Protein AF-A0AAW1BUT1-F1 (afdb_monomer_lite)

Foldseek 3Di:
DDDDDDDDDDDDDDDDDDDDDDDDDDDDDDDDDDDDDDDDDDDDDDDDDDDDDDDDDDDDDDDDDDDDDDDDDDDDDDDDDDDDDDDDDDDDDDDDDDDDDDDDDDDDDDDDDDDDDDDDDDDDDDDDDDDDDPDPPDQQFADDDAAAAWGWDWDPHGHALIKIATDHPQQWAKPPFRIWGQHSNNYTDWHADLVRHTDPHIYIDGQWAAAADDAPQWDKDDGDRTHGAQDKIAIDGDPQWDKDWDRIWGQHSLRYTDTGQIHTFNPPELATDDHAARQKDWDWDGRHAFGKIAIDGHRQWDKFFDRMWGQHPNRYIDWARIYTHHLRHADFLVRCLVFVLVLVLLQFADPDPDDQDPVNDPPPPPAFPRQHADPQFEEEEEEEQELASLCDQVNSVLSLLLVLLLLLVSLQGLHQYFYWYWYDFLAIDTLGASPDPLRRPSVSSNVSCVPPPGSCVCPNRNAHALLNSLLVVLVSLVVCCVVVVVRLLRYAYEYEYEDLLDHPDDDQSLVSLVSVCVSNVCVPVRVSRYFYAYEAESSGSHDSNSRSSRGGTGYNHDRYGYHPHSVSSSVSSLVNHAQFSHFQQAQFARPDPPDDLLSRVQQKKWKDQPVCRLLIAIWGAAFQFKTKFFQVSCVVPPDQQRIWIDGLNHDTWGFPDKDADPPDDLCPCVVVVQNGARPRRMMMTTTPDGDTDGSRHHGAAEQQFPSVCSSQPHDPPPDASVNSCCVQPVDQWAWKWWAAPVSDIWIWTFHDDPRQVVQQVLVCADSNVPPPDSCVRDPPQKTKTWDPPPTGDDHASNNHTTFIWHDDSSGIYGQWGFHDKRDHQQVVVDADPVRHGGRHDDDPPRIMMTITGGSLVCVVVCCVVCVVGTHGHHHD

Structure (mmCIF, N/CA/C/O backbone):
data_AF-A0AAW1BUT1-F1
#
_entry.id   AF-A0AAW1BUT1-F1
#
loop_
_atom_site.group_PDB
_atom_site.id
_atom_site.type_symbol
_atom_site.label_atom_id
_atom_site.label_alt_id
_atom_site.label_comp_id
_atom_site.label_asym_id
_atom_site.label_entity_id
_atom_site.label_seq_id
_atom_site.pdbx_PDB_ins_code
_atom_site.Cartn_x
_atom_site.Cartn_y
_atom_site.Cartn_z
_atom_site.occupancy
_atom_site.B_iso_or_equiv
_atom_site.auth_seq_id
_atom_site.auth_comp_id
_atom_site.auth_asym_id
_atom_site.auth_atom_id
_atom_site.pdbx_PDB_model_num
ATOM 1 N N . MET A 1 1 ? 57.066 -12.755 12.290 1.00 29.38 1 MET A N 1
ATOM 2 C CA . MET A 1 1 ? 58.229 -13.680 12.224 1.00 29.38 1 MET A CA 1
ATOM 3 C C . MET A 1 1 ? 58.062 -14.576 10.998 1.00 29.38 1 MET A C 1
ATOM 5 O O . MET A 1 1 ? 56.913 -14.754 10.643 1.00 29.38 1 MET A O 1
ATOM 9 N N . ALA A 1 2 ? 59.149 -15.117 10.413 1.00 27.73 2 ALA A N 1
ATOM 10 C CA . ALA A 1 2 ? 59.195 -16.141 9.333 1.00 27.73 2 ALA A CA 1
ATOM 11 C C . ALA A 1 2 ? 58.320 -15.884 8.066 1.00 27.73 2 ALA A C 1
ATOM 13 O O . ALA A 1 2 ? 57.106 -15.807 8.148 1.00 27.73 2 ALA A O 1
ATOM 14 N N . LYS A 1 3 ? 58.905 -15.601 6.887 1.00 29.58 3 LYS A N 1
ATOM 15 C CA . LYS A 1 3 ? 59.374 -16.567 5.848 1.00 29.58 3 LYS A CA 1
ATOM 16 C C . LYS A 1 3 ? 58.215 -17.377 5.210 1.00 29.58 3 LYS A C 1
ATOM 18 O O . LYS A 1 3 ? 57.349 -17.848 5.927 1.00 29.58 3 LYS A O 1
ATOM 23 N N . THR A 1 4 ? 58.127 -17.551 3.884 1.00 27.56 4 THR A N 1
ATOM 24 C CA . THR A 1 4 ? 59.207 -17.844 2.905 1.00 27.56 4 THR A CA 1
ATOM 25 C C . THR A 1 4 ? 58.947 -17.224 1.509 1.00 27.56 4 THR A C 1
ATOM 27 O O . THR A 1 4 ? 57.812 -16.896 1.186 1.00 27.56 4 THR A O 1
ATOM 30 N N . LEU A 1 5 ? 59.997 -17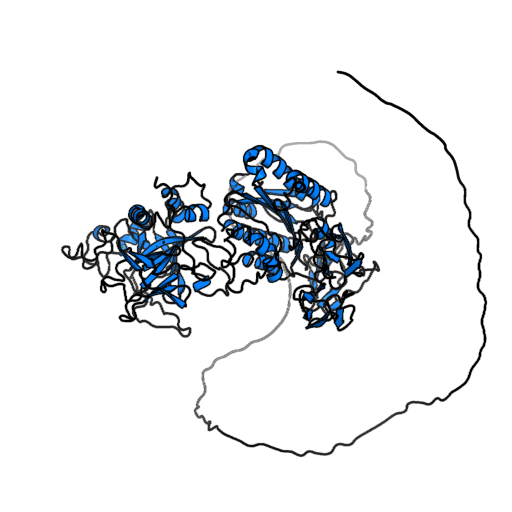.060 0.686 1.00 26.05 5 LEU A N 1
ATOM 31 C CA . LEU A 1 5 ? 59.950 -16.551 -0.700 1.00 26.05 5 LEU A CA 1
ATOM 32 C C . LEU A 1 5 ? 59.825 -17.681 -1.741 1.00 26.05 5 LEU A C 1
ATOM 34 O O . LEU A 1 5 ? 60.370 -18.759 -1.516 1.00 26.05 5 LEU A O 1
ATOM 38 N N . VAL A 1 6 ? 59.330 -17.354 -2.943 1.00 24.64 6 VAL A N 1
ATOM 39 C CA . VAL A 1 6 ? 59.923 -17.808 -4.224 1.00 24.64 6 VAL A CA 1
ATOM 40 C C . VAL A 1 6 ? 59.964 -16.617 -5.198 1.00 24.64 6 VAL A C 1
ATOM 42 O O . VAL A 1 6 ? 59.080 -15.764 -5.165 1.00 24.64 6 VAL A O 1
ATOM 45 N N . PHE A 1 7 ? 61.001 -16.542 -6.036 1.00 23.81 7 PHE A N 1
ATOM 46 C CA . PHE A 1 7 ? 61.250 -15.506 -7.049 1.00 23.81 7 PHE A CA 1
ATOM 47 C C . PHE A 1 7 ? 61.822 -16.175 -8.312 1.00 23.81 7 PHE A C 1
ATOM 49 O O . PHE A 1 7 ? 62.664 -17.054 -8.163 1.00 23.81 7 PHE A O 1
ATOM 56 N N . THR A 1 8 ? 61.423 -15.716 -9.502 1.00 25.06 8 THR A N 1
ATOM 57 C CA . THR A 1 8 ? 62.137 -15.802 -10.806 1.00 25.06 8 THR A CA 1
ATOM 58 C C . THR A 1 8 ? 61.322 -14.941 -11.786 1.00 25.06 8 THR A C 1
ATOM 60 O O . THR A 1 8 ? 60.117 -15.136 -11.894 1.00 25.06 8 THR A O 1
ATOM 63 N N . GLU A 1 9 ? 61.819 -13.806 -12.285 1.00 26.11 9 GLU A N 1
ATOM 64 C CA . GLU A 1 9 ? 62.756 -13.661 -13.421 1.00 26.11 9 GLU A CA 1
ATOM 65 C C . GLU A 1 9 ? 62.172 -14.095 -14.780 1.00 26.11 9 GLU A C 1
ATOM 67 O O . GLU A 1 9 ? 61.553 -15.145 -14.869 1.00 26.11 9 GLU A O 1
ATOM 72 N N . VAL A 1 10 ? 62.401 -13.443 -15.927 1.00 25.86 10 VAL A N 1
ATOM 73 C CA . VAL A 1 10 ? 62.781 -12.078 -16.373 1.00 25.86 10 VAL A CA 1
ATOM 74 C C . VAL A 1 10 ? 63.059 -12.238 -17.882 1.00 25.86 10 VAL A C 1
ATOM 76 O O . VAL A 1 10 ? 63.674 -13.217 -18.294 1.00 25.86 10 VAL A O 1
ATOM 79 N N . GLY A 1 11 ? 62.650 -11.286 -18.726 1.00 25.30 11 GLY A N 1
ATOM 80 C CA . GLY A 1 11 ? 62.975 -11.298 -20.160 1.00 25.30 11 GLY A CA 1
ATOM 81 C C . GLY A 1 11 ? 62.804 -9.916 -20.793 1.00 25.30 11 GLY A C 1
ATOM 82 O O . GLY A 1 11 ? 61.816 -9.237 -20.523 1.00 25.30 11 GLY A O 1
ATOM 83 N N . ARG A 1 12 ? 63.776 -9.462 -21.598 1.00 27.17 12 ARG A N 1
ATOM 84 C CA . ARG A 1 12 ? 63.804 -8.125 -22.232 1.00 27.17 12 ARG A CA 1
ATOM 85 C C . ARG A 1 12 ? 64.082 -8.217 -23.740 1.00 27.17 12 ARG A C 1
ATOM 87 O O . ARG A 1 12 ? 64.904 -9.024 -24.153 1.00 27.17 12 ARG A O 1
ATOM 94 N N . GLY A 1 13 ? 63.499 -7.298 -24.514 1.00 24.97 13 GLY A N 1
ATOM 95 C CA . GLY A 1 13 ? 63.786 -7.048 -25.941 1.00 24.97 13 GLY A CA 1
ATOM 96 C C . GLY A 1 13 ? 62.535 -6.489 -26.644 1.00 24.97 13 GLY A C 1
ATOM 97 O O . GLY A 1 13 ? 61.558 -7.219 -26.700 1.00 24.97 13 GLY A O 1
ATOM 98 N N . VAL A 1 14 ? 62.346 -5.226 -27.069 1.00 26.64 14 VAL A N 1
ATOM 99 C CA . VAL A 1 14 ? 63.172 -4.072 -27.526 1.00 26.64 14 VAL A CA 1
ATOM 100 C C . VAL A 1 14 ? 63.291 -3.966 -29.062 1.00 26.64 14 VAL A C 1
ATOM 102 O O . VAL A 1 14 ? 64.119 -4.652 -29.645 1.00 26.64 14 VAL A O 1
ATOM 105 N N . ARG A 1 15 ? 62.577 -2.967 -29.639 1.00 27.14 15 ARG A N 1
ATOM 106 C CA . ARG A 1 15 ? 62.674 -2.399 -31.020 1.00 27.14 15 ARG A CA 1
ATOM 107 C C . ARG A 1 15 ? 62.194 -3.317 -32.172 1.00 27.14 15 ARG A C 1
ATOM 109 O O . ARG A 1 15 ? 62.271 -4.527 -32.044 1.00 27.14 15 ARG A O 1
ATOM 116 N N . SER A 1 16 ? 61.682 -2.817 -33.310 1.00 24.80 16 SER A N 1
ATOM 117 C CA . SER A 1 16 ? 61.250 -1.455 -33.733 1.00 24.80 16 SER A CA 1
ATOM 118 C C . SER A 1 16 ? 60.316 -1.531 -34.973 1.00 24.80 16 SER A C 1
ATOM 120 O O . SER A 1 16 ? 59.962 -2.629 -35.382 1.00 24.80 16 SER A O 1
ATOM 122 N N . LEU A 1 17 ? 59.933 -0.365 -35.532 1.00 25.97 17 LEU A N 1
ATOM 123 C CA . LEU A 1 17 ? 59.297 -0.102 -36.849 1.00 25.97 17 LEU A CA 1
ATOM 124 C C . LEU A 1 17 ? 59.651 -1.131 -37.959 1.00 25.97 17 LEU A C 1
ATOM 126 O O . LEU A 1 17 ? 60.766 -1.644 -37.964 1.00 25.97 17 LEU A O 1
ATOM 130 N N . ASP A 1 18 ? 58.785 -1.442 -38.939 1.00 24.80 18 ASP A N 1
ATOM 131 C CA . ASP A 1 18 ? 58.237 -0.465 -39.909 1.00 24.80 18 ASP A CA 1
ATOM 132 C C . ASP A 1 18 ? 56.882 -0.860 -40.583 1.00 24.80 18 ASP A C 1
ATOM 134 O O . ASP A 1 18 ? 56.029 -1.468 -39.936 1.00 24.80 18 ASP A O 1
ATOM 138 N N . SER A 1 19 ? 56.633 -0.425 -41.829 1.00 24.72 19 SER A N 1
ATOM 139 C CA . SER A 1 19 ? 55.308 -0.203 -42.447 1.00 24.72 19 SER A CA 1
ATOM 140 C C . SER A 1 19 ? 55.087 -0.877 -43.836 1.00 24.72 19 SER A C 1
ATOM 142 O O . SER A 1 19 ? 55.833 -1.773 -44.213 1.00 24.72 19 SER A O 1
ATOM 144 N N . GLU A 1 20 ? 54.041 -0.448 -44.577 1.00 24.69 20 GLU A N 1
ATOM 145 C CA . GLU A 1 20 ? 53.657 -0.779 -45.984 1.00 24.69 20 GLU A CA 1
ATOM 146 C C . GLU A 1 20 ? 52.783 -2.029 -46.328 1.00 24.69 20 GLU A C 1
ATOM 148 O O . GLU A 1 20 ? 53.230 -3.158 -46.482 1.00 24.69 20 GLU A O 1
ATOM 153 N N . LEU A 1 21 ? 51.487 -1.753 -46.555 1.00 22.66 21 LEU A N 1
ATOM 154 C CA . LEU A 1 21 ? 50.678 -1.976 -47.783 1.00 22.66 21 LEU A CA 1
ATOM 155 C C . LEU A 1 21 ? 50.870 -3.183 -48.763 1.00 22.66 21 LEU A C 1
ATOM 157 O O . LEU A 1 21 ? 51.880 -3.295 -49.444 1.00 22.66 21 LEU A O 1
ATOM 161 N N . LYS A 1 22 ? 49.708 -3.794 -49.115 1.00 24.70 22 LYS A N 1
ATOM 162 C CA . LYS A 1 22 ? 49.324 -4.432 -50.422 1.00 24.70 22 LYS A CA 1
ATOM 163 C C . LYS A 1 22 ? 50.009 -5.792 -50.761 1.00 24.70 22 LYS A C 1
ATOM 165 O O . LYS A 1 22 ? 51.093 -6.076 -50.295 1.00 24.70 22 LYS A O 1
ATOM 170 N N . CYS A 1 23 ? 49.441 -6.715 -51.563 1.00 21.41 23 CYS A N 1
ATOM 171 C CA . CYS A 1 23 ? 48.492 -6.552 -52.678 1.00 21.41 23 CYS A CA 1
ATOM 172 C C . CYS A 1 23 ? 47.659 -7.820 -53.060 1.00 21.41 23 CYS A C 1
ATOM 174 O O . CYS A 1 23 ? 47.920 -8.929 -52.615 1.00 21.41 23 CYS A O 1
ATOM 176 N N . PHE A 1 24 ? 46.686 -7.609 -53.959 1.00 23.20 24 PHE A N 1
ATOM 177 C CA . PHE A 1 24 ? 45.774 -8.528 -54.678 1.00 23.20 24 PHE A CA 1
ATOM 178 C C . PHE A 1 24 ? 46.268 -9.925 -55.135 1.00 23.20 24 PHE A C 1
ATOM 180 O O . PHE A 1 24 ? 47.329 -10.023 -55.752 1.00 23.20 24 PHE A O 1
ATOM 187 N N . LYS A 1 25 ? 45.352 -10.922 -55.116 1.00 23.50 25 LYS A N 1
ATOM 188 C CA . LYS A 1 25 ? 44.709 -11.611 -56.289 1.00 23.50 25 LYS A CA 1
ATOM 189 C C . LYS A 1 25 ? 43.871 -12.837 -55.827 1.00 23.50 25 LYS A C 1
ATOM 191 O O . LYS A 1 25 ? 44.063 -13.282 -54.708 1.00 23.50 25 LYS A O 1
ATOM 196 N N . ALA A 1 26 ? 43.041 -13.533 -56.622 1.00 24.94 26 ALA A N 1
ATOM 197 C CA . ALA A 1 26 ? 42.005 -13.193 -57.626 1.00 24.94 26 ALA A CA 1
ATOM 198 C C . ALA A 1 26 ? 41.623 -14.478 -58.411 1.00 24.94 26 ALA A C 1
ATOM 200 O O . ALA A 1 26 ? 42.520 -15.097 -58.976 1.00 24.94 26 ALA A O 1
ATOM 201 N N . ALA A 1 27 ? 40.335 -14.844 -58.536 1.00 25.72 27 ALA A N 1
ATOM 202 C CA . ALA A 1 27 ? 39.872 -15.849 -59.514 1.00 25.72 27 ALA A CA 1
ATOM 203 C C . ALA A 1 27 ? 38.351 -15.795 -59.790 1.00 25.72 27 ALA A C 1
ATOM 205 O O . ALA A 1 27 ? 37.549 -15.605 -58.882 1.00 25.72 27 ALA A O 1
ATOM 206 N N . SER A 1 28 ? 37.968 -16.009 -61.052 1.00 29.16 28 SER A N 1
ATOM 207 C CA . SER A 1 28 ? 36.605 -16.261 -61.560 1.00 29.16 28 SER A CA 1
ATOM 208 C C . SER A 1 28 ? 36.732 -16.959 -62.923 1.00 29.16 28 SER A C 1
ATOM 210 O O . SER A 1 28 ? 37.746 -16.745 -63.599 1.00 29.16 28 SER A O 1
ATOM 212 N N . PRO A 1 29 ? 35.749 -17.770 -63.362 1.00 44.72 29 PRO A N 1
ATOM 213 C CA . PRO A 1 29 ? 35.510 -17.837 -64.808 1.00 44.72 29 PRO A CA 1
ATOM 214 C C . PRO A 1 29 ? 34.041 -18.032 -65.267 1.00 44.72 29 PRO A C 1
ATOM 216 O O . PRO A 1 29 ? 33.490 -19.105 -65.065 1.00 44.72 29 PRO A O 1
ATOM 219 N N . ARG A 1 30 ? 33.557 -17.085 -66.107 1.00 30.83 30 ARG A N 1
ATOM 220 C CA . ARG A 1 30 ? 32.646 -17.266 -67.289 1.00 30.83 30 ARG A CA 1
ATOM 221 C C . ARG A 1 30 ? 31.183 -17.702 -66.989 1.00 30.83 30 ARG A C 1
ATOM 223 O O . ARG A 1 30 ? 30.957 -18.494 -66.095 1.00 30.83 30 ARG A O 1
ATOM 230 N N . GLY A 1 31 ? 30.118 -17.288 -67.699 1.00 28.06 31 GLY A N 1
ATOM 231 C CA . GLY A 1 31 ? 29.842 -16.413 -68.872 1.00 28.06 31 GLY A CA 1
ATOM 232 C C . GLY A 1 31 ? 28.299 -16.404 -69.128 1.00 28.06 31 GLY A C 1
ATOM 233 O O . GLY A 1 31 ? 27.584 -16.884 -68.258 1.00 28.06 31 GLY A O 1
ATOM 234 N N . LYS A 1 32 ? 27.665 -15.961 -70.237 1.00 28.41 32 LYS A N 1
ATOM 235 C CA . LYS A 1 32 ? 28.020 -15.216 -71.475 1.00 28.41 32 LYS A CA 1
ATOM 236 C C . LYS A 1 32 ? 26.695 -14.814 -72.213 1.00 28.41 32 LYS A C 1
ATOM 238 O O . LYS A 1 32 ? 25.728 -15.552 -72.083 1.00 28.41 32 LYS A O 1
ATOM 243 N N . TYR A 1 33 ? 26.701 -13.762 -73.056 1.00 25.34 33 TYR A N 1
ATOM 244 C CA . TYR A 1 33 ? 25.614 -13.284 -73.968 1.00 25.34 33 TYR A CA 1
ATOM 245 C C . TYR A 1 33 ? 24.334 -12.671 -73.328 1.00 25.34 33 TYR A C 1
ATOM 247 O O . TYR A 1 33 ? 24.121 -12.810 -72.131 1.00 25.34 33 TYR A O 1
ATOM 255 N N . GLU A 1 34 ? 23.402 -12.068 -74.095 1.00 25.14 34 GLU A N 1
ATOM 256 C CA . GLU A 1 34 ? 23.479 -10.770 -74.825 1.00 25.14 34 GLU A CA 1
ATOM 257 C C . GLU A 1 34 ? 22.093 -10.284 -75.356 1.00 25.14 34 GLU A C 1
ATOM 259 O O . GLU A 1 34 ? 21.345 -11.073 -75.916 1.00 25.14 34 GLU A O 1
ATOM 264 N N . ARG A 1 35 ? 21.856 -8.958 -75.302 1.00 24.27 35 ARG A N 1
ATOM 265 C CA . ARG A 1 35 ? 21.180 -8.091 -76.314 1.00 24.27 35 ARG A CA 1
ATOM 266 C C . ARG A 1 35 ? 19.653 -8.190 -76.658 1.00 24.27 35 ARG A C 1
ATOM 268 O O . ARG A 1 35 ? 19.240 -9.000 -77.470 1.00 24.27 35 ARG A O 1
ATOM 275 N N . CYS A 1 36 ? 18.922 -7.154 -76.200 1.00 22.14 36 CYS A N 1
ATOM 276 C CA . CYS A 1 36 ? 17.856 -6.320 -76.838 1.00 22.14 36 CYS A CA 1
ATOM 277 C C . CYS A 1 36 ? 16.516 -6.855 -77.420 1.00 22.14 36 CYS A C 1
ATOM 279 O O . CYS A 1 36 ? 16.452 -7.868 -78.103 1.00 22.14 36 CYS A O 1
ATOM 281 N N . GLY A 1 37 ? 15.495 -5.980 -77.300 1.00 24.52 37 GLY A N 1
ATOM 282 C CA . GLY A 1 37 ? 14.257 -5.911 -78.105 1.00 24.52 37 GLY A CA 1
ATOM 283 C C . GLY A 1 37 ? 12.964 -6.199 -77.316 1.00 24.52 37 GLY A C 1
ATOM 284 O O . GLY A 1 37 ? 12.959 -7.088 -76.474 1.00 24.52 37 GLY A O 1
ATOM 285 N N . ASP A 1 38 ? 11.826 -5.524 -77.526 1.00 26.61 38 ASP A N 1
ATOM 286 C CA . ASP A 1 38 ? 11.562 -4.189 -78.101 1.00 26.61 38 ASP A CA 1
ATOM 287 C C . ASP A 1 38 ? 10.122 -3.747 -77.713 1.00 26.61 38 ASP A C 1
ATOM 289 O O . ASP A 1 38 ? 9.298 -4.603 -77.384 1.00 26.61 38 ASP A O 1
ATOM 293 N N . GLY A 1 39 ? 9.771 -2.452 -77.743 1.00 26.38 39 GLY A N 1
ATOM 294 C CA . GLY A 1 39 ? 8.391 -2.010 -77.429 1.00 26.38 39 GLY A CA 1
ATOM 295 C C . GLY A 1 39 ? 8.221 -0.522 -77.087 1.00 26.38 39 GLY A C 1
ATOM 296 O O . GLY A 1 39 ? 8.869 -0.009 -76.180 1.00 26.38 39 GLY A O 1
ATOM 297 N N . ALA A 1 40 ? 7.337 0.188 -77.803 1.00 25.33 40 ALA A N 1
ATOM 298 C CA . ALA A 1 40 ? 7.345 1.657 -77.871 1.00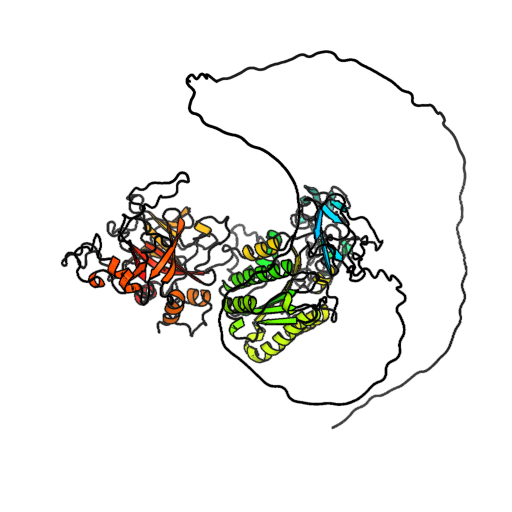 25.33 40 ALA A CA 1
ATOM 299 C C . ALA A 1 40 ? 5.971 2.345 -77.668 1.00 25.33 40 ALA A C 1
ATOM 301 O O . ALA A 1 40 ? 4.933 1.689 -77.628 1.00 25.33 40 ALA A O 1
ATOM 302 N N . ARG A 1 41 ? 6.003 3.695 -77.713 1.00 26.33 41 ARG A N 1
ATOM 303 C CA . ARG A 1 41 ? 4.905 4.701 -77.636 1.00 26.33 41 ARG A CA 1
ATOM 304 C C . ARG A 1 41 ? 4.515 5.069 -76.189 1.00 26.33 41 ARG A C 1
ATOM 306 O O . ARG A 1 41 ? 4.271 4.185 -75.387 1.00 26.33 41 ARG A O 1
ATOM 313 N N . VAL A 1 42 ? 4.525 6.326 -75.715 1.00 24.14 42 VAL A N 1
ATOM 314 C CA . VAL A 1 42 ? 4.327 7.686 -76.291 1.00 24.14 42 VAL A CA 1
ATOM 315 C C . VAL A 1 42 ? 2.867 8.019 -76.634 1.00 24.14 42 VAL A C 1
ATOM 317 O O . VAL A 1 42 ? 2.433 7.714 -77.738 1.00 24.14 42 VAL A O 1
ATOM 320 N N . ALA A 1 43 ? 2.159 8.722 -75.727 1.00 24.17 43 ALA A N 1
ATOM 321 C CA . ALA A 1 43 ? 1.522 10.035 -75.983 1.00 24.17 43 ALA A CA 1
ATOM 322 C C . ALA A 1 43 ? 0.641 10.562 -74.812 1.00 24.17 43 ALA A C 1
ATOM 324 O O . ALA A 1 43 ? -0.305 9.914 -74.393 1.00 24.17 43 ALA A O 1
ATOM 325 N N . GLN A 1 44 ? 0.961 11.782 -74.357 1.00 24.78 44 GLN A N 1
ATOM 326 C CA . GLN A 1 44 ? 0.091 12.891 -73.897 1.00 24.78 44 GLN A CA 1
ATOM 327 C C . GLN A 1 44 ? -1.203 12.664 -73.071 1.00 24.78 44 GLN A C 1
ATOM 329 O O . GLN A 1 44 ? -2.185 12.094 -73.533 1.00 24.78 44 GLN A O 1
ATOM 334 N N . LEU A 1 45 ? -1.281 13.375 -71.933 1.00 26.94 45 LEU A N 1
ATOM 335 C CA . LEU A 1 45 ? -2.551 13.839 -71.353 1.00 26.94 45 LEU A CA 1
ATOM 336 C C . LEU A 1 45 ? -3.084 15.088 -72.078 1.00 26.94 45 LEU A C 1
ATOM 338 O O . LEU A 1 45 ? -2.325 16.031 -72.299 1.00 26.94 45 LEU A O 1
ATOM 342 N N . ARG A 1 46 ? -4.406 15.147 -72.281 1.00 22.70 46 ARG A N 1
ATOM 343 C CA . ARG A 1 46 ? -5.301 16.331 -72.235 1.00 22.70 46 ARG A CA 1
ATOM 344 C C . ARG A 1 46 ? -6.749 15.792 -72.154 1.00 22.70 46 ARG A C 1
ATOM 346 O O . ARG A 1 46 ? -6.995 14.749 -72.738 1.00 22.70 46 ARG A O 1
ATOM 353 N N . VAL A 1 47 ? -7.794 16.386 -71.569 1.00 25.03 47 VAL A N 1
ATOM 354 C CA . VAL A 1 47 ? -8.093 17.479 -70.612 1.00 25.03 47 VAL A CA 1
ATOM 355 C C . VAL A 1 47 ? -9.582 17.831 -70.871 1.00 25.03 47 VAL A C 1
ATOM 357 O O . VAL A 1 47 ? -9.986 17.874 -72.026 1.00 25.03 47 VAL A O 1
ATOM 360 N N . ASN A 1 48 ? -10.359 18.145 -69.823 1.00 23.91 48 ASN A N 1
ATOM 361 C CA . ASN A 1 48 ? -11.691 18.801 -69.841 1.00 23.91 48 ASN A CA 1
ATOM 362 C C . ASN A 1 48 ? -12.974 18.052 -70.320 1.00 23.91 48 ASN A C 1
ATOM 364 O O . ASN A 1 48 ? -13.304 18.047 -71.498 1.00 23.91 48 ASN A O 1
ATOM 368 N N . ALA A 1 49 ? -13.825 17.684 -69.341 1.00 25.05 49 ALA A N 1
ATOM 369 C CA . ALA A 1 49 ? -14.968 18.507 -68.860 1.00 25.05 49 ALA A CA 1
ATOM 370 C C . ALA A 1 49 ? -16.442 18.022 -69.015 1.00 25.05 49 ALA A C 1
ATOM 372 O O . ALA A 1 49 ? -16.949 17.804 -70.105 1.00 25.05 49 ALA A O 1
ATOM 373 N N . ARG A 1 50 ? -17.147 18.154 -67.870 1.00 25.27 50 ARG A N 1
ATOM 374 C CA . ARG A 1 50 ? -18.563 18.546 -67.629 1.00 25.27 50 ARG A CA 1
ATOM 375 C C . ARG A 1 50 ? -19.758 17.575 -67.815 1.00 25.27 50 ARG A C 1
ATOM 377 O O . ARG A 1 50 ? -20.170 17.264 -68.919 1.00 25.27 50 ARG A O 1
ATOM 384 N N . ALA A 1 51 ? -20.464 17.461 -66.676 1.00 28.59 51 ALA A N 1
ATOM 385 C CA . ALA A 1 51 ? -21.922 17.569 -66.471 1.00 28.59 51 ALA A CA 1
ATOM 386 C C . ALA A 1 51 ? -22.838 16.347 -66.707 1.00 28.59 51 ALA A C 1
ATOM 388 O O . ALA A 1 51 ? -22.709 15.617 -67.679 1.00 28.59 51 ALA A O 1
ATOM 389 N N . GLY A 1 52 ? -23.822 16.193 -65.803 1.00 25.75 52 GLY A N 1
ATOM 390 C CA . GLY A 1 52 ? -24.908 15.209 -65.895 1.00 25.75 52 GLY A CA 1
ATOM 391 C C . GLY A 1 52 ? -25.470 14.765 -64.535 1.00 25.75 52 GLY A C 1
ATOM 392 O O . GLY A 1 52 ? -25.015 13.772 -63.979 1.00 25.75 52 GLY A O 1
ATOM 393 N N . THR A 1 53 ? -26.480 15.464 -64.008 1.00 27.28 53 THR A N 1
ATOM 394 C CA . THR A 1 53 ? -27.391 14.942 -62.965 1.00 27.28 53 THR A CA 1
ATOM 395 C C . THR A 1 53 ? -28.685 14.432 -63.603 1.00 27.28 53 THR A C 1
ATOM 397 O O . THR A 1 53 ? -29.141 14.996 -64.599 1.00 27.28 53 THR A O 1
ATOM 400 N N . PRO A 1 54 ? -29.317 13.402 -63.015 1.00 33.97 54 PRO A N 1
ATOM 401 C CA . PRO A 1 54 ? -30.778 13.430 -62.897 1.00 33.97 54 PRO A CA 1
ATOM 402 C C . PRO A 1 54 ? -31.311 12.970 -61.520 1.00 33.97 54 PRO A C 1
ATOM 404 O O . PRO A 1 54 ? -30.562 12.674 -60.593 1.00 33.97 54 PRO A O 1
ATOM 407 N N . VAL A 1 55 ? -32.641 13.000 -61.382 1.00 25.45 55 VAL A N 1
ATOM 408 C CA . VAL A 1 55 ? -33.395 13.085 -60.117 1.00 25.45 55 VAL A CA 1
ATOM 409 C C . VAL A 1 55 ? -33.971 11.743 -59.617 1.00 25.45 55 VAL A C 1
ATOM 411 O O . VAL A 1 55 ? -34.476 10.942 -60.393 1.00 25.45 55 VAL A O 1
ATOM 414 N N . ALA A 1 56 ? -33.933 11.587 -58.287 1.00 25.91 56 ALA A N 1
ATOM 415 C CA . ALA A 1 56 ? -34.673 10.720 -57.348 1.00 25.91 56 ALA A CA 1
ATOM 416 C C . ALA A 1 56 ? -35.796 9.742 -57.799 1.00 25.91 56 ALA A C 1
ATOM 418 O O . ALA A 1 56 ? -36.703 10.105 -58.545 1.00 25.91 56 ALA A O 1
ATOM 419 N N . LYS A 1 57 ? -35.877 8.600 -57.082 1.00 23.81 57 LYS A N 1
ATOM 420 C CA . LYS A 1 57 ? -37.039 8.162 -56.251 1.00 23.81 57 LYS A CA 1
ATOM 421 C C . LYS A 1 57 ? -36.592 7.044 -55.266 1.00 23.81 57 LYS A C 1
ATOM 423 O O . LYS A 1 57 ? -35.796 6.215 -55.675 1.00 23.81 57 LYS A O 1
ATOM 428 N N . LEU A 1 58 ? -36.853 7.034 -53.947 1.00 22.36 58 LEU A N 1
ATOM 429 C CA . LEU A 1 58 ? -38.076 7.106 -53.105 1.00 22.36 58 LEU A CA 1
ATOM 430 C C . LEU A 1 58 ? -38.679 5.712 -52.776 1.00 22.36 58 LEU A C 1
ATOM 432 O O . LEU A 1 58 ? -39.256 5.077 -53.656 1.00 22.36 58 LEU A O 1
ATOM 436 N N . HIS A 1 59 ? -38.602 5.291 -51.502 1.00 23.19 59 HIS A N 1
ATOM 437 C CA . HIS A 1 59 ? -39.506 4.339 -50.817 1.00 23.19 59 HIS A CA 1
ATOM 438 C C . HIS A 1 59 ? -39.540 4.646 -49.300 1.00 23.19 59 HIS A C 1
ATOM 440 O O . HIS A 1 59 ? -38.543 5.119 -48.759 1.00 23.19 59 HIS A O 1
ATOM 446 N N . PHE A 1 60 ? -40.695 4.461 -48.642 1.00 24.06 60 PHE A N 1
ATOM 447 C CA . PHE A 1 60 ? -41.010 4.954 -47.281 1.00 24.06 60 PHE A CA 1
ATOM 448 C C . PHE A 1 60 ? -42.360 4.354 -46.780 1.00 24.06 60 PHE A C 1
ATOM 450 O O . PHE A 1 60 ? -43.172 3.983 -47.627 1.00 24.06 60 PHE A O 1
ATOM 457 N N . PRO A 1 61 ? -42.701 4.382 -45.467 1.00 52.09 61 PRO A N 1
ATOM 458 C CA . PRO A 1 61 ? -42.200 3.507 -44.401 1.00 52.09 61 PRO A CA 1
ATOM 459 C C . PRO A 1 61 ? -43.159 2.306 -44.113 1.00 52.09 61 PRO A C 1
ATOM 461 O O . PRO A 1 61 ? -42.896 1.284 -44.743 1.00 52.09 61 PRO A O 1
ATOM 464 N N . PRO A 1 62 ? -44.278 2.331 -43.325 1.00 45.47 62 PRO A N 1
ATOM 465 C CA . PRO A 1 62 ? -44.782 3.263 -42.303 1.00 45.47 62 PRO A CA 1
ATOM 466 C C . PRO A 1 62 ? -44.666 2.764 -40.812 1.00 45.47 62 PRO A C 1
ATOM 468 O O . PRO A 1 62 ? -43.573 2.986 -40.293 1.00 45.47 62 PRO A O 1
ATOM 471 N N . PRO A 1 63 ? -45.669 2.235 -40.037 1.00 51.06 63 PRO A N 1
ATOM 472 C CA . PRO A 1 63 ? -45.787 2.693 -38.628 1.00 51.06 63 PRO A CA 1
ATOM 473 C C . PRO A 1 63 ? -46.251 1.729 -37.491 1.00 51.06 63 PRO A C 1
ATOM 475 O O . PRO A 1 63 ? -47.071 0.837 -37.682 1.00 51.06 63 PRO A O 1
ATOM 478 N N . SER A 1 64 ? -45.931 2.122 -36.249 1.00 28.81 64 SER A N 1
ATOM 479 C CA . SER A 1 64 ? -46.906 2.303 -35.140 1.00 28.81 64 SER A CA 1
ATOM 480 C C . SER A 1 64 ? -46.275 3.224 -34.070 1.00 28.81 64 SER A C 1
ATOM 482 O O . SER A 1 64 ? -45.311 2.821 -33.431 1.00 28.81 64 SER A O 1
ATOM 484 N N . GLN A 1 65 ? -46.562 4.537 -34.056 1.00 30.55 65 GLN A N 1
ATOM 485 C CA . GLN A 1 65 ? -47.640 5.218 -33.289 1.00 30.55 65 GLN A CA 1
ATOM 486 C C . GLN A 1 65 ? -47.414 5.232 -31.758 1.00 30.55 65 GLN A C 1
ATOM 488 O O . GLN A 1 65 ? -47.080 4.201 -31.194 1.00 30.55 65 GLN A O 1
ATOM 493 N N . GLY A 1 66 ? -47.620 6.328 -31.009 1.00 27.92 66 GLY A N 1
ATOM 494 C CA . GLY A 1 66 ? -47.942 7.742 -31.319 1.00 27.92 66 GLY A CA 1
ATOM 495 C C . GLY A 1 66 ? -47.960 8.557 -29.996 1.00 27.92 66 GLY A C 1
ATOM 496 O O . GLY A 1 66 ? -48.210 7.961 -28.957 1.00 27.92 66 GLY A O 1
ATOM 497 N N . PHE A 1 67 ? -47.501 9.815 -29.887 1.00 23.36 67 PHE A N 1
ATOM 498 C CA . PHE A 1 67 ? -47.964 11.106 -30.462 1.00 23.36 67 PHE A CA 1
ATOM 499 C C . PHE A 1 67 ? -49.239 11.711 -29.824 1.00 23.36 67 PHE A C 1
ATOM 501 O O . PHE A 1 67 ? -49.992 10.993 -29.184 1.00 23.36 67 PHE A O 1
ATOM 508 N N . VAL A 1 68 ? -49.473 13.021 -30.078 1.00 25.12 68 VAL A N 1
ATOM 509 C CA . VAL A 1 68 ? -50.541 13.920 -29.540 1.00 25.12 68 VAL A CA 1
ATOM 510 C C . VAL A 1 68 ? -50.218 14.459 -28.126 1.00 25.12 68 VAL A C 1
ATOM 512 O O . VAL A 1 68 ? -49.941 13.673 -27.233 1.00 25.12 68 VAL A O 1
ATOM 515 N N . LEU A 1 69 ? -50.216 15.773 -27.822 1.00 23.77 69 LEU A N 1
ATOM 516 C CA . LEU A 1 69 ? -50.314 17.013 -28.634 1.00 23.77 69 LEU A CA 1
ATOM 517 C C . LEU A 1 69 ? -49.590 18.194 -27.918 1.00 23.77 69 LEU A C 1
ATOM 519 O O . LEU A 1 69 ? -48.972 18.002 -26.875 1.00 23.77 69 LEU A O 1
ATOM 523 N N . SER A 1 70 ? -49.693 19.425 -28.442 1.00 25.11 70 SER A N 1
ATOM 524 C CA . SER A 1 70 ? -49.194 20.673 -27.833 1.00 25.11 70 SER A CA 1
ATOM 525 C C . SER A 1 70 ? -50.179 21.846 -28.000 1.00 25.11 70 SER A C 1
ATOM 527 O O . SER A 1 70 ? -50.875 21.921 -29.008 1.00 25.11 70 SER A O 1
ATOM 529 N N . SER A 1 71 ? -50.225 22.780 -27.035 1.00 24.84 71 SER A N 1
ATOM 530 C CA . SER A 1 71 ? -50.664 24.187 -27.208 1.00 24.84 71 SER A CA 1
ATOM 531 C C . SER A 1 71 ? -50.489 24.981 -25.901 1.00 24.84 71 SER A C 1
ATOM 533 O O . SER A 1 71 ? -50.628 24.404 -24.826 1.00 24.84 71 SER A O 1
ATOM 535 N N . GLY A 1 72 ? -50.235 26.293 -25.971 1.00 24.62 72 GLY A N 1
ATOM 536 C CA . GLY A 1 72 ? -50.195 27.192 -24.803 1.00 24.62 72 GLY A CA 1
ATOM 537 C C . GLY A 1 72 ? -50.942 28.511 -25.050 1.00 24.62 72 GLY A C 1
ATOM 538 O O . GLY A 1 72 ? -51.415 28.744 -26.162 1.00 24.62 72 GLY A O 1
ATOM 539 N N . LYS A 1 73 ? -51.050 29.377 -24.027 1.00 27.16 73 LYS A N 1
ATOM 540 C CA . LYS A 1 73 ? -51.557 30.770 -24.107 1.00 27.16 73 LYS A CA 1
ATOM 541 C C . LYS A 1 73 ? -51.270 31.540 -22.804 1.00 27.16 73 LYS A C 1
ATOM 543 O O . LYS A 1 73 ? -51.438 30.963 -21.737 1.00 27.16 73 LYS A O 1
ATOM 548 N N . GLY A 1 74 ? -50.934 32.836 -22.887 1.00 25.28 74 GLY A N 1
ATOM 549 C CA . GLY A 1 74 ? -50.940 33.751 -21.726 1.00 25.28 74 GLY A CA 1
ATOM 550 C C . GLY A 1 74 ? -49.862 34.851 -21.697 1.00 25.28 74 GLY A C 1
ATOM 551 O O . GLY A 1 74 ? -48.802 34.652 -21.120 1.00 25.28 74 GLY A O 1
ATOM 552 N N . GLY A 1 75 ? -50.163 36.034 -22.252 1.00 23.89 75 GLY A N 1
ATOM 553 C CA . GLY A 1 75 ? -49.645 37.328 -21.747 1.00 23.89 75 GLY A CA 1
ATOM 554 C C . GLY A 1 75 ? -50.685 37.978 -20.805 1.00 23.89 75 GLY A C 1
ATOM 555 O O . GLY A 1 75 ? -51.691 37.306 -20.558 1.00 23.89 75 GLY A O 1
ATOM 556 N N . PRO A 1 76 ? -50.565 39.253 -20.340 1.00 41.19 76 PRO A N 1
ATOM 557 C CA . PRO A 1 76 ? -49.904 40.386 -21.028 1.00 41.19 76 PRO A CA 1
ATOM 558 C C . PRO A 1 76 ? -49.211 41.461 -20.118 1.00 41.19 76 PRO A C 1
ATOM 560 O O . PRO A 1 76 ? -49.207 41.337 -18.901 1.00 41.19 76 PRO A O 1
ATOM 563 N N . LYS A 1 77 ? -48.774 42.587 -20.732 1.00 24.92 77 LYS A N 1
ATOM 564 C CA . LYS A 1 77 ? -48.323 43.893 -20.148 1.00 24.92 77 LYS A CA 1
ATOM 565 C C . LYS A 1 77 ? -46.988 43.878 -19.359 1.00 24.92 77 LYS A C 1
ATOM 567 O O . LYS A 1 77 ? -46.721 42.914 -18.662 1.00 24.92 77 LYS A O 1
ATOM 572 N N . ALA A 1 78 ? -46.055 44.846 -19.393 1.00 25.50 78 ALA A N 1
ATOM 573 C CA . ALA A 1 78 ? -45.861 46.184 -20.008 1.00 25.50 78 ALA A CA 1
ATOM 574 C C . ALA A 1 78 ? -45.959 47.452 -19.102 1.00 25.50 78 ALA A C 1
ATOM 576 O O . ALA A 1 78 ? -47.052 47.915 -18.793 1.00 25.50 78 ALA A O 1
ATOM 577 N N . GLU A 1 79 ? -44.774 48.062 -18.889 1.00 25.56 79 GLU A N 1
ATOM 578 C CA . GLU A 1 79 ? -44.427 49.511 -18.831 1.00 25.56 79 GLU A CA 1
ATOM 579 C C . GLU A 1 79 ? -44.422 50.356 -17.513 1.00 25.56 79 GLU A C 1
ATOM 581 O O . GLU A 1 79 ? -45.365 50.342 -16.730 1.00 25.56 79 GLU A O 1
ATOM 586 N N . ARG A 1 80 ? -43.379 51.225 -17.419 1.00 26.08 80 ARG A N 1
ATOM 587 C CA . ARG A 1 80 ? -43.117 52.409 -16.533 1.00 26.08 80 ARG A CA 1
ATOM 588 C C . ARG A 1 80 ? -42.618 52.128 -15.098 1.00 26.08 80 ARG A C 1
ATOM 590 O O . ARG A 1 80 ? -43.024 51.148 -14.495 1.00 26.08 80 ARG A O 1
ATOM 597 N N . LEU A 1 81 ? -41.715 52.926 -14.490 1.00 25.53 81 LEU A N 1
ATOM 598 C CA . LEU A 1 81 ? -41.132 54.273 -14.772 1.00 25.53 81 LEU A CA 1
ATOM 599 C C . LEU A 1 81 ? -39.571 54.202 -14.832 1.00 25.53 81 LEU A C 1
ATOM 601 O O . LEU A 1 81 ? -38.999 53.363 -14.151 1.00 25.53 81 LEU A O 1
ATOM 605 N N . PHE A 1 82 ? -38.827 54.890 -15.723 1.00 25.12 82 PHE A N 1
ATOM 606 C CA . PHE A 1 82 ? -38.304 56.290 -15.662 1.00 25.12 82 PHE A CA 1
ATOM 607 C C . PHE A 1 82 ? -37.626 56.700 -14.331 1.00 25.12 82 PHE A C 1
ATOM 609 O O . PHE A 1 82 ? -38.236 56.519 -13.286 1.00 25.12 82 PHE A O 1
ATOM 616 N N . ARG A 1 83 ? -36.423 57.318 -14.259 1.00 25.45 83 ARG A N 1
ATOM 617 C CA . ARG A 1 83 ? -35.510 58.049 -15.207 1.00 25.45 83 ARG A CA 1
ATOM 618 C C . ARG A 1 83 ? -34.070 57.438 -15.134 1.00 25.45 83 ARG A C 1
ATOM 620 O O . ARG A 1 83 ? -33.851 56.643 -14.235 1.00 25.45 83 ARG A O 1
ATOM 627 N N . GLY A 1 84 ? -33.069 57.623 -16.018 1.00 26.09 84 GLY A N 1
ATOM 628 C CA . GLY A 1 84 ? -32.447 58.821 -16.645 1.00 26.09 84 GLY A CA 1
ATOM 629 C C . GLY A 1 84 ? -31.192 59.252 -15.836 1.00 26.09 84 GLY A C 1
ATOM 630 O O . GLY A 1 84 ? -31.317 59.313 -14.621 1.00 26.09 84 GLY A O 1
ATOM 631 N N . TRP A 1 85 ? -29.983 59.537 -16.363 1.00 24.33 85 TRP A N 1
ATOM 632 C CA . TRP A 1 85 ? -29.496 59.916 -17.715 1.00 24.33 85 TRP A CA 1
ATOM 633 C C . TRP A 1 85 ? -28.005 59.492 -17.962 1.00 24.33 85 TRP A C 1
ATOM 635 O O . TRP A 1 85 ? -27.322 59.138 -17.012 1.00 24.33 85 TRP A O 1
ATOM 645 N N . LEU A 1 86 ? -27.566 59.554 -19.239 1.00 25.64 86 LEU A N 1
ATOM 646 C CA . LEU A 1 86 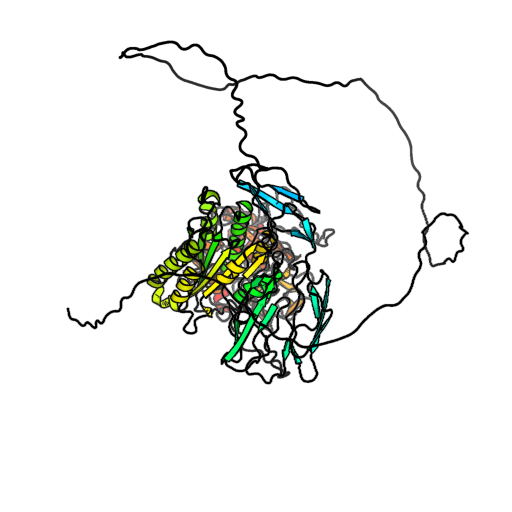? -26.218 59.731 -19.880 1.00 25.64 86 LEU A CA 1
ATOM 647 C C . LEU A 1 86 ? -24.936 59.925 -19.007 1.00 25.64 86 LEU A C 1
ATOM 649 O O . LEU A 1 86 ? -25.041 60.485 -17.926 1.00 25.64 86 LEU A O 1
ATOM 653 N N . ALA A 1 87 ? -23.666 59.731 -19.432 1.00 27.80 87 ALA A N 1
ATOM 654 C CA . ALA A 1 87 ? -22.896 59.027 -20.504 1.00 27.80 87 ALA A CA 1
ATOM 655 C C . ALA A 1 87 ? -21.363 59.322 -20.225 1.00 27.80 87 ALA A C 1
ATOM 657 O O . ALA A 1 87 ? -21.095 59.979 -19.223 1.00 27.80 87 ALA A O 1
ATOM 658 N N . THR A 1 88 ? -20.270 58.948 -20.930 1.00 26.33 88 THR A N 1
ATOM 659 C CA . THR A 1 88 ? -19.946 58.307 -22.241 1.00 26.33 88 THR A CA 1
ATOM 660 C C . THR A 1 88 ? -18.534 57.622 -22.165 1.00 26.33 88 THR A C 1
ATOM 662 O O . THR A 1 88 ? -18.026 57.417 -21.068 1.00 26.33 88 THR A O 1
ATOM 665 N N . PHE A 1 89 ? -17.877 57.269 -23.289 1.00 23.69 89 PHE A N 1
ATOM 666 C CA . PHE A 1 89 ? -16.493 56.727 -23.388 1.00 23.69 89 PHE A CA 1
ATOM 667 C C . PHE A 1 89 ? -15.384 57.813 -23.370 1.00 23.69 89 PHE A C 1
ATOM 669 O O . PHE A 1 89 ? -15.626 58.874 -23.940 1.00 23.69 89 PHE A O 1
ATOM 676 N N . ALA A 1 90 ? -14.157 57.500 -22.887 1.00 23.28 90 ALA A N 1
ATOM 677 C CA . ALA A 1 90 ? -12.902 57.451 -23.697 1.00 23.28 90 ALA A CA 1
ATOM 678 C C . ALA A 1 90 ? -11.558 57.350 -22.896 1.00 23.28 90 ALA A C 1
ATOM 680 O O . ALA A 1 90 ? -11.258 58.213 -22.087 1.00 23.28 90 ALA A O 1
ATOM 681 N N . VAL A 1 91 ? -10.768 56.300 -23.195 1.00 23.72 91 VAL A N 1
ATOM 682 C CA . VAL A 1 91 ? -9.315 56.230 -23.559 1.00 23.72 91 VAL A CA 1
ATOM 683 C C . VAL A 1 91 ? -8.199 57.038 -22.812 1.00 23.72 91 VAL A C 1
ATOM 685 O O . VAL A 1 91 ? -8.277 58.248 -22.668 1.00 23.72 91 VAL A O 1
ATOM 688 N N . GLU A 1 92 ? -7.074 56.328 -22.561 1.00 21.70 92 GLU A N 1
ATOM 689 C CA . GLU A 1 92 ? -5.641 56.753 -22.454 1.00 21.70 92 GLU A CA 1
ATOM 690 C C . GLU A 1 92 ? -4.876 56.964 -21.111 1.00 21.70 92 GLU A C 1
ATOM 692 O O . GLU A 1 92 ? -5.425 56.949 -20.015 1.00 21.70 92 GLU A O 1
ATOM 697 N N . PHE A 1 93 ? -3.537 56.989 -21.273 1.00 20.38 93 PHE A N 1
ATOM 698 C CA . PHE A 1 93 ? -2.388 57.022 -20.329 1.00 20.38 93 PHE A CA 1
ATOM 699 C C . PHE A 1 93 ? -2.190 58.421 -19.649 1.00 20.38 93 PHE A C 1
ATOM 701 O O . PHE A 1 93 ? -2.941 59.323 -20.015 1.00 20.38 93 PHE A O 1
ATOM 708 N N . PRO A 1 94 ? -1.203 58.695 -18.734 1.00 33.69 94 PRO A N 1
ATOM 709 C CA . PRO A 1 94 ? 0.047 57.967 -18.428 1.00 33.69 94 PRO A CA 1
ATOM 710 C C . PRO A 1 94 ? 0.472 57.869 -16.927 1.00 33.69 94 PRO A C 1
ATOM 712 O O . PRO A 1 94 ? -0.294 58.102 -16.000 1.00 33.69 94 PRO A O 1
ATOM 715 N N . CYS A 1 95 ? 1.744 57.498 -16.728 1.00 21.59 95 CYS A N 1
ATOM 716 C CA . CYS A 1 95 ? 2.549 57.392 -15.500 1.00 21.59 95 CYS A CA 1
ATOM 717 C C . CYS A 1 95 ? 2.479 58.576 -14.504 1.00 21.59 95 CYS A C 1
ATOM 719 O O . CYS A 1 95 ? 2.430 59.719 -14.947 1.00 21.59 95 CYS A O 1
ATOM 721 N N . PHE A 1 96 ? 2.746 58.322 -13.206 1.00 22.48 96 PHE A N 1
ATOM 722 C CA . PHE A 1 96 ? 4.016 58.729 -12.548 1.00 22.48 96 PHE A CA 1
ATOM 723 C C . PHE A 1 96 ? 4.241 58.087 -11.152 1.00 22.48 96 PHE A C 1
ATOM 725 O O . PHE A 1 96 ? 3.410 57.329 -10.661 1.00 22.48 96 PHE A O 1
ATOM 732 N N . CYS A 1 97 ? 5.407 58.360 -10.552 1.00 21.34 97 CYS A N 1
ATOM 733 C CA . CYS A 1 97 ? 5.883 57.874 -9.245 1.00 21.34 97 CYS A CA 1
ATOM 734 C C . CYS A 1 97 ? 5.181 58.517 -8.025 1.00 21.34 97 CYS A C 1
ATOM 736 O O . CYS A 1 97 ? 4.671 59.630 -8.123 1.00 21.34 97 CYS A O 1
ATOM 738 N N . GLY A 1 98 ? 5.304 57.904 -6.836 1.00 22.58 98 GLY A N 1
ATOM 739 C CA . GLY A 1 98 ? 5.017 58.561 -5.548 1.00 22.58 98 GLY A CA 1
ATOM 740 C C . GLY A 1 98 ? 5.224 57.653 -4.324 1.00 22.58 98 GLY A C 1
ATOM 741 O O . GLY A 1 98 ? 4.782 56.509 -4.337 1.00 22.58 98 GLY A O 1
ATOM 742 N N . CYS A 1 99 ? 5.884 58.154 -3.272 1.00 22.64 99 CYS A N 1
ATOM 743 C CA . CYS A 1 99 ? 6.149 57.425 -2.018 1.00 22.64 99 CYS A CA 1
ATOM 744 C C . CYS A 1 99 ? 5.327 57.979 -0.834 1.00 22.64 99 CYS A C 1
ATOM 746 O O . CYS A 1 99 ? 5.039 59.172 -0.792 1.00 22.64 99 CYS A O 1
ATOM 748 N N . GLY A 1 100 ? 5.040 57.125 0.157 1.00 24.53 100 GLY A N 1
ATOM 749 C CA . GLY A 1 100 ? 4.405 57.439 1.454 1.00 24.53 100 GLY A CA 1
ATOM 750 C C . GLY A 1 100 ? 3.920 56.127 2.104 1.00 24.53 100 GLY A C 1
ATOM 751 O O . GLY A 1 100 ? 3.194 55.401 1.436 1.00 24.53 100 GLY A O 1
ATOM 752 N N . VAL A 1 101 ? 4.342 55.643 3.287 1.00 27.44 101 VAL A N 1
ATOM 753 C CA . VAL A 1 101 ? 4.769 56.290 4.558 1.00 27.44 101 VAL A CA 1
ATOM 754 C C . VAL A 1 101 ? 3.558 57.018 5.184 1.00 27.44 101 VAL A C 1
ATOM 756 O O . VAL A 1 101 ? 2.899 57.773 4.481 1.00 27.44 101 VAL A O 1
ATOM 759 N N . GLU A 1 102 ? 3.128 56.781 6.435 1.00 28.98 102 GLU A N 1
ATOM 760 C CA . GLU A 1 102 ? 3.900 56.515 7.667 1.00 28.98 102 GLU A CA 1
ATOM 761 C C . GLU A 1 102 ? 3.108 55.786 8.786 1.00 28.98 102 GLU A C 1
ATOM 763 O O . GLU A 1 102 ? 1.886 55.905 8.844 1.00 28.98 102 GLU A O 1
ATOM 768 N N . SER A 1 103 ? 3.800 55.097 9.714 1.00 27.64 103 SER A N 1
ATOM 769 C CA . SER A 1 103 ? 3.578 55.092 11.193 1.00 27.64 103 SER A CA 1
ATOM 770 C C . SER A 1 103 ? 4.325 53.920 11.874 1.00 27.64 103 SER A C 1
ATOM 772 O O . SER A 1 103 ? 4.320 52.810 11.358 1.00 27.64 103 SER A O 1
ATOM 774 N N . GLY A 1 104 ? 4.994 54.073 13.028 1.00 27.95 104 GLY A N 1
ATOM 775 C CA . GLY A 1 104 ? 5.359 55.298 13.760 1.00 27.95 104 GLY A CA 1
ATOM 776 C C . GLY A 1 104 ? 6.075 55.019 15.104 1.00 27.95 104 GLY A C 1
ATOM 777 O O . GLY A 1 104 ? 5.969 53.916 15.628 1.00 27.95 104 GLY A O 1
ATOM 778 N N . ALA A 1 105 ? 6.725 56.055 15.671 1.00 29.30 105 ALA A N 1
ATOM 779 C CA . ALA A 1 105 ? 7.367 56.131 17.010 1.00 29.30 105 ALA A CA 1
ATOM 780 C C . ALA A 1 105 ? 8.634 55.262 17.278 1.00 29.30 105 ALA A C 1
ATOM 782 O O . ALA A 1 105 ? 8.757 54.164 16.755 1.00 29.30 105 ALA A O 1
ATOM 783 N N . ALA A 1 106 ? 9.608 55.650 18.127 1.00 29.75 106 ALA A N 1
ATOM 784 C CA . ALA A 1 106 ? 10.029 56.964 18.670 1.00 29.75 106 ALA A CA 1
ATOM 785 C C . ALA A 1 106 ? 11.420 56.853 19.377 1.00 29.75 106 ALA A C 1
ATOM 787 O O . ALA A 1 106 ? 11.874 55.744 19.637 1.00 29.75 106 ALA A O 1
ATOM 788 N N . ILE A 1 107 ? 12.014 57.996 19.795 1.00 30.70 107 ILE A N 1
ATOM 789 C CA . ILE A 1 107 ? 13.224 58.149 20.666 1.00 30.70 107 ILE A CA 1
ATOM 790 C C . ILE A 1 107 ? 14.584 57.829 19.968 1.00 30.70 107 ILE A C 1
ATOM 792 O O . ILE A 1 107 ? 14.699 56.838 19.267 1.00 30.70 107 ILE A O 1
ATOM 796 N N . GLY A 1 108 ? 15.684 58.598 20.110 1.00 28.22 108 GLY A N 1
ATOM 797 C CA . GLY A 1 108 ? 15.835 59.931 20.721 1.00 28.22 108 GLY A CA 1
ATOM 798 C C . GLY A 1 108 ? 17.280 60.461 20.944 1.00 28.22 108 GLY A C 1
ATOM 799 O O . GLY A 1 108 ? 17.796 60.351 22.048 1.00 28.22 108 GLY A O 1
ATOM 800 N N . ILE A 1 109 ? 17.821 61.219 19.969 1.00 31.30 109 ILE A N 1
ATOM 801 C CA . ILE A 1 109 ? 18.827 62.322 20.107 1.00 31.30 109 ILE A CA 1
ATOM 802 C C . ILE A 1 109 ? 20.287 61.949 20.610 1.00 31.30 109 ILE A C 1
ATOM 804 O O . ILE A 1 109 ? 20.553 60.766 20.779 1.00 31.30 109 ILE A O 1
ATOM 808 N N . PRO A 1 110 ? 21.335 62.836 20.629 1.00 47.81 110 PRO A N 1
ATOM 809 C CA . PRO A 1 110 ? 22.418 62.767 19.613 1.00 47.81 110 PRO A CA 1
ATOM 810 C C . PRO A 1 110 ? 23.901 62.884 20.109 1.00 47.81 110 PRO A C 1
ATOM 812 O O . PRO A 1 110 ? 24.166 62.997 21.301 1.00 47.81 110 PRO A O 1
ATOM 815 N N . ARG A 1 111 ? 24.837 63.091 19.144 1.00 26.83 111 ARG A N 1
ATOM 816 C CA . ARG A 1 111 ? 26.282 63.491 19.250 1.00 26.83 111 ARG A CA 1
ATOM 817 C C . ARG A 1 111 ? 27.253 62.319 19.552 1.00 26.83 111 ARG A C 1
ATOM 819 O O . ARG A 1 111 ? 26.837 61.326 20.117 1.00 26.83 111 ARG A O 1
ATOM 826 N N . ARG A 1 112 ? 28.549 62.351 19.175 1.00 27.19 112 ARG A N 1
ATOM 827 C CA . ARG A 1 112 ? 29.454 63.449 18.722 1.00 27.19 112 ARG A CA 1
ATOM 828 C C . ARG A 1 112 ? 30.549 62.937 17.742 1.00 27.19 112 ARG A C 1
ATOM 830 O O . ARG A 1 112 ? 30.679 61.738 17.549 1.00 27.19 112 ARG A O 1
ATOM 837 N N . ARG A 1 113 ? 31.347 63.842 17.145 1.00 29.83 113 ARG A N 1
ATOM 838 C CA . ARG A 1 113 ? 32.542 63.531 16.312 1.00 29.83 113 ARG A CA 1
ATOM 839 C C . ARG A 1 113 ? 33.796 63.221 17.151 1.00 29.83 113 ARG A C 1
ATOM 841 O O . ARG A 1 113 ? 33.926 63.800 18.224 1.00 29.83 113 ARG A O 1
ATOM 848 N N . ASN A 1 114 ? 34.718 62.439 16.573 1.00 30.27 114 ASN A N 1
ATOM 849 C CA . ASN A 1 114 ? 36.195 62.407 16.716 1.00 30.27 114 ASN A CA 1
ATOM 850 C C . ASN A 1 114 ? 36.734 61.401 15.659 1.00 30.27 114 ASN A C 1
ATOM 852 O O . ASN A 1 114 ? 35.967 60.526 15.272 1.00 30.27 114 ASN A O 1
ATOM 856 N N . MET A 1 115 ? 37.977 61.384 15.153 1.00 27.80 115 MET A N 1
ATOM 857 C CA . MET A 1 115 ? 39.064 62.370 14.949 1.00 27.80 115 MET A CA 1
ATOM 858 C C . MET A 1 115 ? 40.020 61.727 13.898 1.00 27.80 115 MET A C 1
ATOM 860 O O . MET A 1 115 ? 40.259 60.534 14.005 1.00 27.80 115 MET A O 1
ATOM 864 N N . ILE A 1 116 ? 40.370 62.393 12.782 1.00 34.53 116 ILE A N 1
ATOM 865 C CA . ILE A 1 116 ? 41.686 63.040 12.493 1.00 34.53 116 ILE A CA 1
ATOM 866 C C . ILE A 1 116 ? 42.789 62.034 12.010 1.00 34.53 116 ILE A C 1
ATOM 868 O O . ILE A 1 116 ? 42.693 60.862 12.348 1.00 34.53 116 ILE A O 1
ATOM 872 N N . PRO A 1 117 ? 43.691 62.419 11.068 1.00 51.41 117 PRO A N 1
ATOM 873 C CA . PRO A 1 117 ? 43.892 61.678 9.801 1.00 51.41 117 PRO A CA 1
ATOM 874 C C . PRO A 1 117 ? 45.215 60.868 9.726 1.00 51.41 117 PRO A C 1
ATOM 876 O O . PRO A 1 117 ? 45.797 60.577 10.760 1.00 51.41 117 PRO A O 1
ATOM 879 N N . GLU A 1 118 ? 45.639 60.290 8.592 1.00 31.92 118 GLU A N 1
ATOM 880 C CA . GLU A 1 118 ? 46.406 60.866 7.449 1.00 31.92 118 GLU A CA 1
ATOM 881 C C . GLU A 1 118 ? 46.458 59.797 6.308 1.00 31.92 118 GLU A C 1
ATOM 883 O O . GLU A 1 118 ? 46.061 58.660 6.543 1.00 31.92 118 GLU A O 1
ATOM 888 N N . LEU A 1 119 ? 46.852 60.011 5.041 1.00 33.62 119 LEU A N 1
ATOM 889 C CA . LEU A 1 119 ? 47.926 60.838 4.460 1.00 33.62 119 LEU A CA 1
ATOM 890 C C . LEU A 1 119 ? 47.609 61.217 2.982 1.00 33.62 119 LEU A C 1
ATOM 892 O O . LEU A 1 119 ? 46.523 60.940 2.474 1.00 33.62 119 LEU A O 1
ATOM 896 N N . CYS A 1 120 ? 48.531 61.895 2.290 1.00 29.47 120 CYS A N 1
ATOM 897 C CA . CYS A 1 120 ? 48.239 62.705 1.099 1.00 29.47 120 CYS A CA 1
ATOM 898 C C . CYS A 1 120 ? 48.576 62.089 -0.277 1.00 29.47 120 CYS A C 1
ATOM 900 O O . CYS A 1 120 ? 49.644 61.525 -0.467 1.00 29.47 120 CYS A O 1
ATOM 902 N N . TRP A 1 121 ? 47.701 62.401 -1.247 1.00 31.14 121 TRP A N 1
ATOM 903 C CA . TRP A 1 121 ? 47.985 62.791 -2.644 1.00 31.14 121 TRP A CA 1
ATOM 904 C C . TRP A 1 121 ? 48.861 61.893 -3.544 1.00 31.14 121 TRP A C 1
ATOM 906 O O . TRP A 1 121 ? 50.071 61.804 -3.381 1.00 31.14 121 TRP A O 1
ATOM 916 N N . LEU A 1 122 ? 48.298 61.533 -4.704 1.00 32.41 122 LEU A N 1
ATOM 917 C CA . LEU A 1 122 ? 48.690 62.202 -5.956 1.00 32.41 122 LEU A CA 1
ATOM 918 C C . LEU A 1 122 ? 47.560 62.132 -6.995 1.00 32.41 122 LEU A C 1
ATOM 920 O O . LEU A 1 122 ? 46.806 61.164 -7.043 1.00 32.41 122 LEU A O 1
ATOM 924 N N . SER A 1 123 ? 47.428 63.176 -7.812 1.00 31.75 123 SER A N 1
ATOM 925 C CA . SER A 1 123 ? 46.395 63.305 -8.843 1.00 31.75 123 SER A CA 1
ATOM 926 C C . SER A 1 123 ? 47.010 63.706 -10.183 1.00 31.75 123 SER A C 1
ATOM 928 O O . SER A 1 123 ? 48.003 64.430 -10.237 1.00 31.75 123 SER A O 1
ATOM 930 N N . SER A 1 124 ? 46.414 63.247 -11.283 1.00 32.75 124 SER A N 1
ATOM 931 C CA . SER A 1 124 ? 46.606 63.813 -12.624 1.00 32.75 124 SER A CA 1
ATOM 932 C C . SER A 1 124 ? 45.441 63.433 -13.535 1.00 32.75 124 SER A C 1
ATOM 934 O O . SER A 1 124 ? 44.821 62.385 -13.372 1.00 32.75 124 SER A O 1
ATOM 936 N N . PHE A 1 125 ? 45.112 64.333 -14.460 1.00 38.94 125 PHE A N 1
ATOM 937 C CA . PHE A 1 125 ? 43.948 64.236 -15.340 1.00 38.94 125 PHE A CA 1
ATOM 938 C C . PHE A 1 125 ? 44.178 63.275 -16.512 1.00 38.94 125 PHE A C 1
ATOM 940 O O . PHE A 1 125 ? 45.216 63.336 -17.166 1.00 38.94 125 PHE A O 1
ATOM 947 N N . VAL A 1 126 ? 43.123 62.553 -16.899 1.00 34.88 126 VAL A N 1
ATOM 948 C CA . VAL A 1 126 ? 42.810 62.287 -18.313 1.00 34.88 126 VAL A CA 1
ATOM 949 C C . VAL A 1 126 ? 41.323 62.587 -18.515 1.00 34.88 126 VAL A C 1
ATOM 951 O O . VAL A 1 126 ? 40.488 62.133 -17.736 1.00 34.88 126 VAL A O 1
ATOM 954 N N . ALA A 1 127 ? 40.989 63.391 -19.526 1.00 35.62 127 ALA A N 1
ATOM 955 C CA . ALA A 1 127 ? 39.604 63.725 -19.853 1.00 35.62 127 ALA A CA 1
ATOM 956 C C . ALA A 1 127 ? 38.930 62.594 -20.648 1.00 35.62 127 ALA A C 1
ATOM 958 O O . ALA A 1 127 ? 39.573 61.910 -21.444 1.00 35.62 127 ALA A O 1
ATOM 959 N N . ALA A 1 128 ? 37.625 62.405 -20.449 1.00 36.81 128 ALA A N 1
ATOM 960 C CA . ALA A 1 128 ? 36.881 61.332 -21.097 1.00 36.81 128 ALA A CA 1
ATOM 961 C C . ALA A 1 128 ? 36.671 61.584 -22.601 1.00 36.81 128 ALA A C 1
ATOM 963 O O . ALA A 1 128 ? 36.142 62.622 -22.997 1.00 36.81 128 ALA A O 1
ATOM 964 N N . ILE A 1 129 ? 36.983 60.579 -23.424 1.00 39.47 129 ILE A N 1
ATOM 965 C CA . ILE A 1 129 ? 36.409 60.415 -24.764 1.00 39.47 129 ILE A CA 1
ATOM 966 C C . ILE A 1 129 ? 35.454 59.226 -24.688 1.00 39.47 129 ILE A C 1
ATOM 968 O O . ILE A 1 129 ? 35.867 58.104 -24.395 1.00 39.47 129 ILE A O 1
ATOM 972 N N . ALA A 1 130 ? 34.167 59.475 -24.922 1.00 44.00 130 ALA A N 1
ATOM 973 C CA . ALA A 1 130 ? 33.152 58.433 -24.875 1.00 44.00 130 ALA A CA 1
ATOM 974 C C . ALA A 1 130 ? 33.281 57.495 -26.085 1.00 44.00 130 ALA A C 1
ATOM 976 O O . ALA A 1 130 ? 33.068 57.906 -27.224 1.00 44.00 130 ALA A O 1
ATOM 977 N N . THR A 1 131 ? 33.570 56.220 -25.830 1.00 39.00 131 THR A N 1
ATOM 978 C CA . THR A 1 131 ? 33.349 55.134 -26.791 1.00 39.00 131 THR A CA 1
ATOM 979 C C . THR A 1 131 ? 32.124 54.339 -26.348 1.00 39.00 131 THR A C 1
ATOM 981 O O . THR A 1 131 ? 32.041 53.880 -25.210 1.00 39.00 131 THR A O 1
ATOM 984 N N . GLN A 1 132 ? 31.131 54.214 -27.231 1.00 48.28 132 GLN A N 1
ATOM 985 C CA . GLN A 1 132 ? 29.921 53.439 -26.956 1.00 48.28 132 GLN A CA 1
ATOM 986 C C . GLN A 1 132 ? 30.198 51.941 -27.117 1.00 48.28 132 GLN A C 1
ATOM 988 O O . GLN A 1 132 ? 29.967 51.364 -28.178 1.00 48.28 132 GLN A O 1
ATOM 993 N N . SER A 1 133 ? 30.646 51.295 -26.043 1.00 37.75 133 SER A N 1
ATOM 994 C CA . SER A 1 133 ? 30.575 49.837 -25.929 1.00 37.75 133 SER A CA 1
ATOM 995 C C . SER A 1 133 ? 29.174 49.432 -25.475 1.00 37.75 133 SER A C 1
ATOM 997 O O . SER A 1 133 ? 28.875 49.427 -24.282 1.00 37.75 133 SER A O 1
ATOM 999 N N . LEU A 1 134 ? 28.312 49.083 -26.433 1.00 43.34 134 LEU A N 1
ATOM 1000 C CA . LEU A 1 134 ? 27.049 48.386 -26.171 1.00 43.34 134 LEU A CA 1
ATOM 1001 C C . LEU A 1 134 ? 27.339 46.962 -25.671 1.00 43.34 134 LEU A C 1
ATOM 1003 O O . LEU A 1 134 ? 27.332 46.005 -26.445 1.00 43.34 134 LEU A O 1
ATOM 1007 N N . VAL A 1 135 ? 27.591 46.821 -24.370 1.00 40.03 135 VAL A N 1
ATOM 1008 C CA . VAL A 1 135 ? 27.541 45.519 -23.697 1.00 40.03 135 VAL A CA 1
ATOM 1009 C C . VAL A 1 135 ? 26.083 45.244 -23.345 1.00 40.03 135 VAL A C 1
ATOM 1011 O O . VAL A 1 135 ? 25.496 45.897 -22.486 1.00 40.03 135 VAL A O 1
ATOM 1014 N N . LEU A 1 136 ? 25.482 44.301 -24.065 1.00 42.00 136 LEU A N 1
ATOM 1015 C CA . LEU A 1 136 ? 24.154 43.784 -23.764 1.00 42.00 136 LEU A CA 1
ATOM 1016 C C . LEU A 1 136 ? 24.249 42.849 -22.552 1.00 42.00 136 LEU A C 1
ATOM 1018 O O . LEU A 1 136 ? 24.618 41.688 -22.718 1.00 42.00 136 LEU A O 1
ATOM 1022 N N . ASP A 1 137 ? 23.848 43.323 -21.370 1.00 48.41 137 ASP A N 1
ATOM 1023 C CA . ASP A 1 137 ? 23.534 42.465 -20.214 1.00 48.41 137 ASP A CA 1
ATOM 1024 C C . ASP A 1 137 ? 22.214 41.703 -20.458 1.00 48.41 137 ASP A C 1
ATOM 1026 O O . ASP A 1 137 ? 21.186 41.892 -19.807 1.00 48.41 137 ASP A O 1
ATOM 1030 N N . GLY A 1 138 ? 22.241 40.838 -21.470 1.00 58.94 138 GLY A N 1
ATOM 1031 C CA . GLY A 1 138 ? 21.251 39.800 -21.704 1.00 58.94 138 GLY A CA 1
ATOM 1032 C C . GLY A 1 138 ? 21.837 38.465 -21.271 1.00 58.94 138 GLY A C 1
ATOM 1033 O O . GLY A 1 138 ? 22.749 37.954 -21.922 1.00 58.94 138 GLY A O 1
ATOM 1034 N N . THR A 1 139 ? 21.308 37.879 -20.197 1.00 64.75 139 THR A N 1
ATOM 1035 C CA . THR A 1 139 ? 21.662 36.507 -19.814 1.00 64.75 139 THR A CA 1
ATOM 1036 C C . THR A 1 139 ? 21.363 35.553 -20.982 1.00 64.75 139 THR A C 1
ATOM 1038 O O . THR A 1 139 ? 20.313 35.682 -21.622 1.00 64.75 139 THR A O 1
ATOM 1041 N N . PRO A 1 140 ? 22.281 34.627 -21.325 1.00 77.06 140 PRO A N 1
ATOM 1042 C CA . PRO A 1 140 ? 22.192 33.850 -22.560 1.00 77.06 140 PRO A CA 1
ATOM 1043 C C . PRO A 1 140 ? 20.948 32.955 -22.551 1.00 77.06 140 PRO A C 1
ATOM 1045 O O . PRO A 1 140 ? 20.871 31.979 -21.814 1.00 77.06 140 PRO A O 1
ATOM 1048 N N . SER A 1 141 ? 19.961 33.306 -23.374 1.00 86.00 141 SER A N 1
ATOM 1049 C CA . SER A 1 141 ? 18.643 32.669 -23.391 1.00 86.00 141 SER A CA 1
ATOM 1050 C C . SER A 1 141 ? 18.491 31.731 -24.589 1.00 86.00 141 SER A C 1
ATOM 1052 O O . SER A 1 141 ? 18.840 32.083 -25.718 1.00 86.00 141 SER A O 1
ATOM 1054 N N . CYS A 1 142 ? 17.958 30.532 -24.351 1.00 88.75 142 CYS A N 1
ATOM 1055 C CA . CYS A 1 142 ? 17.777 29.532 -25.395 1.00 88.75 142 CYS A CA 1
ATOM 1056 C C . CYS A 1 142 ? 16.716 29.940 -26.436 1.00 88.75 142 CYS A C 1
ATOM 1058 O O . CYS A 1 142 ? 15.676 30.503 -26.091 1.00 88.75 142 CYS A O 1
ATOM 1060 N N . PRO A 1 143 ? 16.920 29.623 -27.729 1.00 91.94 143 PRO A N 1
ATOM 1061 C CA . PRO A 1 143 ? 15.998 30.016 -28.792 1.00 91.94 143 PRO A CA 1
ATOM 1062 C C . PRO A 1 143 ? 14.641 29.311 -28.668 1.00 91.94 143 PRO A C 1
ATOM 1064 O O . PRO A 1 143 ? 14.556 28.172 -28.207 1.00 91.94 143 PRO A O 1
ATOM 1067 N N . ARG A 1 144 ? 13.571 29.950 -29.156 1.00 90.25 144 ARG A N 1
ATOM 1068 C CA . ARG A 1 144 ? 12.251 29.306 -29.254 1.00 90.25 144 ARG A CA 1
ATOM 1069 C C . ARG A 1 144 ? 12.307 28.098 -30.193 1.00 90.25 144 ARG A C 1
ATOM 1071 O O . ARG A 1 144 ? 12.912 28.165 -31.263 1.00 90.25 144 ARG A O 1
ATOM 1078 N N . VAL A 1 145 ? 11.658 27.009 -29.796 1.00 90.56 145 VAL A N 1
ATOM 1079 C CA . VAL A 1 145 ? 11.537 25.760 -30.566 1.00 90.56 145 VAL A CA 1
ATOM 1080 C C . VAL A 1 145 ? 10.100 25.240 -30.481 1.00 90.56 145 VAL A C 1
ATOM 1082 O O . VAL A 1 145 ? 9.296 25.761 -29.713 1.00 90.56 145 VAL A O 1
ATOM 1085 N N . SER A 1 146 ? 9.770 24.221 -31.270 1.00 91.38 146 SER A N 1
ATOM 1086 C CA . SER A 1 146 ? 8.470 23.546 -31.253 1.00 91.38 146 SER A CA 1
ATOM 1087 C C . SER A 1 146 ? 8.615 22.081 -31.676 1.00 91.38 146 SER A C 1
ATOM 1089 O O . SER A 1 146 ? 9.676 21.663 -32.152 1.00 91.38 146 SER A O 1
ATOM 1091 N N . ILE A 1 147 ? 7.548 21.302 -31.502 1.00 94.81 147 ILE A N 1
ATOM 1092 C CA . ILE A 1 147 ? 7.426 19.918 -31.968 1.00 94.81 147 ILE A CA 1
ATOM 1093 C C . ILE A 1 147 ? 6.322 19.824 -33.024 1.00 94.81 147 ILE A C 1
ATOM 1095 O O . ILE A 1 147 ? 5.288 20.479 -32.932 1.00 94.81 147 ILE A O 1
ATOM 1099 N N . GLN A 1 148 ? 6.544 19.030 -34.070 1.00 96.25 148 GLN A N 1
ATOM 1100 C CA . GLN A 1 148 ? 5.520 18.799 -35.089 1.00 96.25 148 GLN A CA 1
ATOM 1101 C C . GLN A 1 148 ? 4.446 17.844 -34.550 1.00 96.25 148 GLN A C 1
ATOM 1103 O O . GLN A 1 148 ? 4.745 16.677 -34.295 1.00 96.25 148 GLN A O 1
ATOM 1108 N N . GLY A 1 149 ? 3.208 18.328 -34.421 1.00 92.31 149 GLY A N 1
ATOM 1109 C CA . GLY A 1 149 ? 2.051 17.525 -34.001 1.00 92.31 149 GLY A CA 1
ATOM 1110 C C . GLY A 1 149 ? 1.819 17.438 -32.488 1.00 92.31 149 GLY A C 1
ATOM 1111 O O . GLY A 1 149 ? 1.120 16.528 -32.060 1.00 92.31 149 GLY A O 1
ATOM 1112 N N . GLY A 1 150 ? 2.391 18.352 -31.700 1.00 93.56 150 GLY A N 1
ATOM 1113 C CA . GLY A 1 150 ? 2.216 18.427 -30.248 1.00 93.56 150 GLY A CA 1
ATOM 1114 C C . GLY A 1 150 ? 2.683 19.772 -29.685 1.00 93.56 150 GLY A C 1
ATOM 1115 O O . GLY A 1 150 ? 2.933 20.711 -30.445 1.00 93.56 150 GLY A O 1
ATOM 1116 N N . ASP A 1 151 ? 2.859 19.835 -28.369 1.00 92.75 151 ASP A N 1
ATOM 1117 C CA . ASP A 1 151 ? 3.082 21.066 -27.602 1.00 92.75 151 ASP A CA 1
ATOM 1118 C C . ASP A 1 151 ? 4.397 21.035 -26.801 1.00 92.75 151 ASP A C 1
ATOM 1120 O O . ASP A 1 151 ? 5.115 20.032 -26.774 1.00 92.75 151 ASP A O 1
ATOM 1124 N N . ILE A 1 152 ? 4.733 22.150 -26.142 1.00 91.12 152 ILE A N 1
ATOM 1125 C CA . ILE A 1 152 ? 5.892 22.254 -25.242 1.00 91.12 152 ILE A CA 1
ATOM 1126 C C . ILE A 1 152 ? 5.519 22.874 -23.894 1.00 91.12 152 ILE A C 1
ATOM 1128 O O . ILE A 1 152 ? 4.687 23.778 -23.824 1.00 91.12 152 ILE A O 1
ATOM 1132 N N . SER A 1 153 ? 6.202 22.442 -22.837 1.00 87.44 153 SER A N 1
ATOM 1133 C CA . SER A 1 153 ? 6.252 23.114 -21.534 1.00 87.44 153 SER A CA 1
ATOM 1134 C C . SER A 1 153 ? 7.702 23.450 -21.161 1.00 87.44 153 SER A C 1
ATOM 1136 O O . SER A 1 153 ? 8.642 22.887 -21.724 1.00 87.44 153 SER A O 1
ATOM 1138 N N . LEU A 1 154 ? 7.885 24.415 -20.255 1.00 82.62 154 LEU A N 1
ATOM 1139 C CA . LEU A 1 154 ? 9.183 24.960 -19.832 1.00 82.62 154 LEU A CA 1
ATOM 1140 C C . LEU A 1 154 ? 9.188 25.154 -18.312 1.00 82.62 154 LEU A C 1
ATOM 1142 O O . LEU A 1 154 ? 8.195 25.653 -17.787 1.00 82.62 154 LEU A O 1
ATOM 1146 N N . SER A 1 155 ? 10.283 24.812 -17.624 1.00 76.25 155 SER A N 1
ATOM 1147 C CA . SER A 1 155 ? 10.378 24.974 -16.162 1.00 76.25 155 SER A CA 1
ATOM 1148 C C . SER A 1 155 ? 10.635 26.423 -15.716 1.00 76.25 155 SER A C 1
ATOM 1150 O O . SER A 1 155 ? 9.889 26.926 -14.883 1.00 76.25 155 SER A O 1
ATOM 1152 N N . ASP A 1 156 ? 11.616 27.125 -16.300 1.00 77.81 156 ASP A N 1
ATOM 1153 C CA . ASP A 1 156 ? 11.839 28.574 -16.101 1.00 77.81 156 ASP A CA 1
ATOM 1154 C C . ASP A 1 156 ? 12.031 29.294 -17.448 1.00 77.81 156 ASP A C 1
ATOM 1156 O O . ASP A 1 156 ? 13.075 29.869 -17.783 1.00 77.81 156 ASP A O 1
ATOM 1160 N N . GLY A 1 157 ? 11.001 29.187 -18.293 1.00 85.25 157 GLY A N 1
ATOM 1161 C CA . GLY A 1 157 ? 10.978 29.812 -19.612 1.00 85.25 157 GLY A CA 1
ATOM 1162 C C . GLY A 1 157 ? 12.196 29.423 -20.456 1.00 85.25 157 GLY A C 1
ATOM 1163 O O . GLY A 1 157 ? 12.474 28.245 -20.651 1.00 85.25 157 GLY A O 1
ATOM 1164 N N . TYR A 1 158 ? 12.927 30.417 -20.960 1.00 87.00 158 TYR A N 1
ATOM 1165 C CA . TYR A 1 158 ? 14.058 30.234 -21.880 1.00 87.00 158 TYR A CA 1
ATOM 1166 C C . TYR A 1 158 ? 15.426 30.555 -21.249 1.00 87.00 158 TYR A C 1
ATOM 1168 O O . TYR A 1 158 ? 16.383 30.846 -21.969 1.00 87.00 158 TYR A O 1
ATOM 1176 N N . ARG A 1 159 ? 15.533 30.569 -19.918 1.00 82.50 159 ARG A N 1
ATOM 1177 C CA . ARG A 1 159 ? 16.807 30.785 -19.209 1.00 82.50 159 ARG A CA 1
ATOM 1178 C C . ARG A 1 159 ? 17.721 29.549 -19.282 1.00 82.50 159 ARG A C 1
ATOM 1180 O O . ARG A 1 159 ? 17.211 28.458 -19.545 1.00 82.50 159 ARG A O 1
ATOM 1187 N N . PRO A 1 160 ? 19.040 29.689 -19.029 1.00 82.12 160 PRO A N 1
ATOM 1188 C CA . PRO A 1 160 ? 19.911 28.554 -18.722 1.00 82.12 160 PRO A CA 1
ATOM 1189 C C . PRO A 1 160 ? 19.296 27.650 -17.654 1.00 82.12 160 PRO A C 1
ATOM 1191 O O . PRO A 1 160 ? 18.518 28.120 -16.828 1.00 82.12 160 PRO A O 1
ATOM 1194 N N . GLU A 1 161 ? 19.626 26.362 -17.695 1.00 75.00 161 GLU A N 1
ATOM 1195 C CA . GLU A 1 161 ? 19.141 25.316 -16.778 1.00 75.00 161 GLU A CA 1
ATOM 1196 C C . GLU A 1 161 ? 17.629 25.011 -16.890 1.00 75.00 161 GLU A C 1
ATOM 1198 O O . GLU A 1 161 ? 17.204 23.913 -16.536 1.00 75.00 161 GLU A O 1
ATOM 1203 N N . SER A 1 162 ? 16.822 25.881 -17.516 1.00 80.38 162 SER A N 1
ATOM 1204 C CA . SER A 1 162 ? 15.426 25.586 -17.866 1.00 80.38 162 SER A CA 1
ATOM 1205 C C . SER A 1 162 ? 15.311 24.316 -18.716 1.00 80.38 162 SER A C 1
ATOM 1207 O O . SER A 1 162 ? 16.089 24.081 -19.649 1.00 80.38 162 SER A O 1
ATOM 1209 N N . ILE A 1 163 ? 14.306 23.498 -18.410 1.00 80.38 163 ILE A N 1
ATOM 1210 C CA . ILE A 1 163 ? 14.018 22.230 -19.076 1.00 80.38 163 ILE A CA 1
ATOM 1211 C C . ILE A 1 163 ? 12.773 22.410 -19.933 1.00 80.38 163 ILE A C 1
ATOM 1213 O O . ILE A 1 163 ? 11.700 22.751 -19.436 1.00 80.38 163 ILE A O 1
ATOM 1217 N N . LEU A 1 164 ? 12.922 22.141 -21.228 1.00 86.31 164 LEU A N 1
ATOM 1218 C CA . LEU A 1 164 ? 11.819 21.975 -22.157 1.00 86.31 164 LEU A CA 1
ATOM 1219 C C . LEU A 1 164 ? 11.365 20.520 -22.141 1.00 86.31 164 LEU A C 1
ATOM 1221 O O . LEU A 1 164 ? 12.176 19.619 -22.362 1.00 86.31 164 LEU A O 1
ATOM 1225 N N . THR A 1 165 ? 10.065 20.305 -21.966 1.00 86.31 165 THR A N 1
ATOM 1226 C CA . THR A 1 165 ? 9.422 18.997 -22.147 1.00 86.31 165 THR A CA 1
ATOM 1227 C C . THR A 1 165 ? 8.492 19.064 -23.352 1.00 86.31 165 THR A C 1
ATOM 1229 O O . THR A 1 165 ? 7.761 20.039 -23.532 1.00 86.31 165 THR A O 1
ATOM 1232 N N . PHE A 1 166 ? 8.539 18.044 -24.202 1.00 89.12 166 PHE A N 1
ATOM 1233 C CA . PHE A 1 166 ? 7.644 17.885 -25.341 1.00 89.12 166 PHE A CA 1
ATOM 1234 C C . PHE A 1 166 ? 6.404 17.089 -24.924 1.00 89.12 166 PHE A C 1
ATOM 1236 O O . PHE A 1 166 ? 6.526 16.012 -24.346 1.00 89.12 166 PHE A O 1
ATOM 1243 N N . SER A 1 167 ? 5.221 17.587 -25.273 1.00 89.12 167 SER A N 1
ATOM 1244 C CA . SER A 1 167 ? 3.949 16.880 -25.099 1.00 89.12 167 SER A CA 1
ATOM 1245 C C . SER A 1 167 ? 3.408 16.427 -26.454 1.00 89.12 167 SER A C 1
ATOM 1247 O O . SER A 1 167 ? 3.554 17.136 -27.452 1.00 89.12 167 SER A O 1
ATOM 1249 N N . CYS A 1 168 ? 2.781 15.253 -26.498 1.00 91.19 168 CYS A N 1
ATOM 1250 C CA . CYS A 1 168 ? 2.213 14.666 -27.710 1.00 91.19 168 CYS A CA 1
ATOM 1251 C C . CYS A 1 168 ? 0.801 14.110 -27.445 1.00 91.19 168 CYS A C 1
ATOM 1253 O O . CYS A 1 168 ? 0.534 13.646 -26.336 1.00 91.19 168 CYS A O 1
ATOM 1255 N N . PRO A 1 169 ? -0.109 14.123 -28.440 1.00 91.62 169 PRO A N 1
ATOM 1256 C CA . PRO A 1 169 ? -1.437 13.525 -28.312 1.00 91.62 169 PRO A CA 1
ATOM 1257 C C . PRO A 1 169 ? -1.394 12.028 -27.978 1.00 91.62 169 PRO A C 1
ATOM 1259 O O . PRO A 1 169 ? -0.492 11.313 -28.420 1.00 91.62 169 PRO A O 1
ATOM 1262 N N . ALA A 1 170 ? -2.410 11.543 -27.258 1.00 87.94 170 ALA A N 1
ATOM 1263 C CA . ALA A 1 170 ? -2.527 10.144 -26.845 1.00 87.94 170 ALA A CA 1
ATOM 1264 C C . ALA A 1 170 ? -2.348 9.156 -28.019 1.00 87.94 170 ALA A C 1
ATOM 1266 O O . ALA A 1 170 ? -2.878 9.360 -29.112 1.00 87.94 170 ALA A O 1
ATOM 1267 N N . GLY A 1 171 ? -1.586 8.082 -27.786 1.00 87.56 171 GLY A N 1
ATOM 1268 C CA . GLY A 1 171 ? -1.169 7.135 -28.828 1.00 87.56 171 GLY A CA 1
ATOM 1269 C C . GLY A 1 171 ? 0.028 7.598 -29.674 1.00 87.56 171 GLY A C 1
ATOM 1270 O O . GLY A 1 171 ? 0.457 6.869 -30.570 1.00 87.56 171 GLY A O 1
ATOM 1271 N N . THR A 1 172 ? 0.604 8.772 -29.392 1.00 92.00 172 THR A N 1
ATOM 1272 C CA . THR A 1 172 ? 1.843 9.262 -30.012 1.00 92.00 172 THR A CA 1
ATOM 1273 C C . THR A 1 172 ? 2.860 9.709 -28.959 1.00 92.00 172 THR A C 1
ATOM 1275 O O . THR A 1 172 ? 2.487 10.107 -27.860 1.00 92.00 172 THR A O 1
ATOM 1278 N N . TYR A 1 173 ? 4.152 9.647 -29.287 1.00 89.50 173 TYR A N 1
ATOM 1279 C CA . TYR A 1 173 ? 5.258 9.963 -28.378 1.00 89.50 173 TYR A CA 1
ATOM 1280 C C . TYR A 1 173 ? 6.229 10.998 -28.983 1.00 89.50 173 TYR A C 1
ATOM 1282 O O . TYR A 1 173 ? 6.363 11.054 -30.216 1.00 89.50 173 TYR A O 1
ATOM 1290 N N . PRO A 1 174 ? 6.943 11.801 -28.166 1.00 90.88 174 PRO A N 1
ATOM 1291 C CA . PRO A 1 174 ? 7.934 12.749 -28.669 1.00 90.88 174 PRO A CA 1
ATOM 1292 C C . PRO A 1 174 ? 9.172 12.057 -29.245 1.00 90.88 174 PRO A C 1
ATOM 1294 O O . PRO A 1 174 ? 9.799 11.218 -28.600 1.00 90.88 174 PRO A O 1
ATOM 1297 N N . TYR A 1 175 ? 9.579 12.451 -30.451 1.00 90.25 175 TYR A N 1
ATOM 1298 C CA . TYR A 1 175 ? 10.770 11.920 -31.109 1.00 90.25 175 TYR A CA 1
ATOM 1299 C C . TYR A 1 175 ? 11.732 13.045 -31.535 1.00 90.25 175 TYR A C 1
ATOM 1301 O O . TYR A 1 175 ? 11.296 13.983 -32.212 1.00 90.25 175 TYR A O 1
ATOM 1309 N N . PRO A 1 176 ? 13.047 12.944 -31.233 1.00 88.12 176 PRO A N 1
ATOM 1310 C CA . PRO A 1 176 ? 13.744 11.753 -30.724 1.00 88.12 176 PRO A CA 1
ATOM 1311 C C . PRO A 1 176 ? 13.969 11.694 -29.199 1.00 88.12 176 PRO A C 1
ATOM 1313 O O . PRO A 1 176 ? 14.525 10.709 -28.733 1.00 88.12 176 PRO A O 1
ATOM 1316 N N . THR A 1 177 ? 13.589 12.722 -28.437 1.00 86.19 177 THR A N 1
ATOM 1317 C CA . THR A 1 177 ? 13.754 12.809 -26.969 1.00 86.19 177 THR A CA 1
ATOM 1318 C C . THR A 1 177 ? 12.489 13.424 -26.357 1.00 86.19 177 THR A C 1
ATOM 1320 O O . THR A 1 177 ? 11.915 14.299 -27.012 1.00 86.19 177 THR A O 1
ATOM 1323 N N . PRO A 1 178 ? 12.046 13.023 -25.147 1.00 84.12 178 PRO A N 1
ATOM 1324 C CA . PRO A 1 178 ? 10.909 13.653 -24.468 1.00 84.12 178 PRO A CA 1
ATOM 1325 C C . PRO A 1 178 ? 11.241 15.051 -23.926 1.00 84.12 178 PRO A C 1
ATOM 1327 O O . PRO A 1 178 ? 10.359 15.901 -23.852 1.00 84.12 178 PRO A O 1
ATOM 1330 N N . SER A 1 179 ? 12.508 15.335 -23.608 1.00 83.94 179 SER A N 1
ATOM 1331 C CA . SER A 1 179 ? 12.928 16.615 -23.023 1.00 83.94 179 SER A CA 1
ATOM 1332 C C . SER A 1 179 ? 14.285 17.115 -23.534 1.00 83.94 179 SER A C 1
ATOM 1334 O O . SER A 1 179 ? 15.031 16.390 -24.207 1.00 83.94 179 SER A O 1
ATOM 1336 N N . ARG A 1 180 ? 14.587 18.390 -23.253 1.00 86.75 180 ARG A N 1
ATOM 1337 C CA . ARG A 1 180 ? 15.854 19.085 -23.548 1.00 86.75 180 ARG A CA 1
ATOM 1338 C C . ARG A 1 180 ? 16.169 20.093 -22.441 1.00 86.75 180 ARG A C 1
ATOM 1340 O O . ARG A 1 180 ? 15.305 20.876 -22.071 1.00 86.75 180 ARG A O 1
ATOM 1347 N N . VAL A 1 181 ? 17.417 20.142 -21.983 1.00 85.06 181 VAL A N 1
ATOM 1348 C CA . VAL A 1 181 ? 17.920 21.177 -21.055 1.00 85.06 181 VAL A CA 1
ATOM 1349 C C . VAL A 1 181 ? 18.502 22.359 -21.842 1.00 85.06 181 VAL A C 1
ATOM 1351 O O . VAL A 1 181 ? 19.135 22.143 -22.887 1.00 85.06 181 VAL A O 1
ATOM 1354 N N . CYS A 1 182 ? 18.298 23.588 -21.361 1.00 86.25 182 CYS A N 1
ATOM 1355 C CA . CYS A 1 182 ? 18.976 24.794 -21.835 1.00 86.25 182 CYS A CA 1
ATOM 1356 C C . CYS A 1 182 ? 20.360 24.914 -21.181 1.00 86.25 182 CYS A C 1
ATOM 1358 O O . CYS A 1 182 ? 20.489 24.876 -19.961 1.00 86.25 182 CYS A O 1
ATOM 1360 N N . GLN A 1 183 ? 21.409 25.046 -21.985 1.00 85.88 183 GLN A N 1
ATOM 1361 C CA . GLN A 1 183 ? 22.792 25.107 -21.516 1.00 85.88 183 GLN A CA 1
ATOM 1362 C C . GLN A 1 183 ? 23.219 26.556 -21.229 1.00 85.88 183 GLN A C 1
ATOM 1364 O O . GLN A 1 183 ? 22.661 27.508 -21.776 1.00 85.88 183 GLN A O 1
ATOM 1369 N N . SER A 1 184 ? 24.254 26.727 -20.403 1.00 83.06 184 SER A N 1
ATOM 1370 C CA . SER A 1 184 ? 24.815 28.035 -20.019 1.00 83.06 184 SER A CA 1
ATOM 1371 C C . SER A 1 184 ? 25.383 28.860 -21.185 1.00 83.06 184 SER A C 1
ATOM 1373 O O . SER A 1 184 ? 25.587 30.062 -21.044 1.00 83.06 184 SER A O 1
ATOM 1375 N N . ASP A 1 185 ? 25.583 28.250 -22.357 1.00 87.44 185 ASP A N 1
ATOM 1376 C CA . ASP A 1 185 ? 25.993 28.909 -23.602 1.00 87.44 185 ASP A CA 1
ATOM 1377 C C . ASP A 1 185 ? 24.809 29.375 -24.484 1.00 87.44 185 ASP A C 1
ATOM 1379 O O . ASP A 1 185 ? 24.997 29.691 -25.669 1.00 87.44 185 ASP A O 1
ATOM 1383 N N . GLY A 1 186 ? 23.590 29.364 -23.928 1.00 87.38 186 GLY A N 1
ATOM 1384 C CA . GLY A 1 186 ? 22.348 29.772 -24.587 1.00 87.38 186 GLY A CA 1
ATOM 1385 C C . GLY A 1 186 ? 21.822 28.777 -25.625 1.00 87.38 186 GLY A C 1
ATOM 1386 O O . GLY A 1 186 ? 21.041 29.165 -26.497 1.00 87.38 186 GLY A O 1
ATOM 1387 N N . LYS A 1 187 ? 22.250 27.507 -25.601 1.00 91.31 187 LYS A N 1
ATOM 1388 C CA . LYS A 1 187 ? 21.802 26.484 -26.564 1.00 91.31 187 LYS A CA 1
ATOM 1389 C C . LYS A 1 187 ? 21.025 25.367 -25.884 1.00 91.31 187 LYS A C 1
ATOM 1391 O O . LYS A 1 187 ? 21.373 24.888 -24.813 1.00 91.31 187 LYS A O 1
ATOM 1396 N N . TRP A 1 188 ? 19.971 24.901 -26.549 1.00 89.56 188 TRP A N 1
ATOM 1397 C CA . TRP A 1 188 ? 19.307 23.661 -26.159 1.00 89.56 188 TRP A CA 1
ATOM 1398 C C . TRP A 1 188 ? 20.197 22.460 -26.486 1.00 89.56 188 TRP A C 1
ATOM 1400 O O . TRP A 1 188 ? 20.595 22.302 -27.647 1.00 89.56 188 TRP A O 1
ATOM 1410 N N . THR A 1 189 ? 20.380 21.573 -25.507 1.00 87.56 189 THR A N 1
ATOM 1411 C CA . THR A 1 189 ? 21.003 20.239 -25.647 1.00 87.56 189 THR A CA 1
ATOM 1412 C C . THR A 1 189 ? 20.662 19.550 -26.983 1.00 87.56 189 THR A C 1
ATOM 1414 O O . THR A 1 189 ? 19.503 19.590 -27.426 1.00 87.56 189 THR A O 1
ATOM 1417 N N . PRO A 1 190 ? 21.646 18.958 -27.688 1.00 88.88 190 PRO A N 1
ATOM 1418 C CA . PRO A 1 190 ? 21.468 18.485 -29.059 1.00 88.88 190 PRO A CA 1
ATOM 1419 C C . PRO A 1 190 ? 20.542 17.265 -29.137 1.00 88.88 190 PRO A C 1
ATOM 1421 O O . PRO A 1 190 ? 20.558 16.392 -28.276 1.00 88.88 190 PRO A O 1
ATOM 1424 N N . MET A 1 191 ? 19.745 17.186 -30.205 1.00 89.44 191 MET A N 1
ATOM 1425 C CA . MET A 1 191 ? 18.884 16.032 -30.477 1.00 89.44 191 MET A CA 1
ATOM 1426 C C . MET A 1 191 ? 19.552 15.107 -31.491 1.00 89.44 191 MET A C 1
ATOM 1428 O O . MET A 1 191 ? 19.995 15.558 -32.548 1.00 89.44 191 MET A O 1
ATOM 1432 N N . HIS A 1 192 ? 19.564 13.809 -31.204 1.00 87.12 192 HIS A N 1
ATOM 1433 C CA . HIS A 1 192 ? 20.108 12.780 -32.085 1.00 87.12 192 HIS A CA 1
ATOM 1434 C C . HIS A 1 192 ? 19.036 11.735 -32.388 1.00 87.12 192 HIS A C 1
ATOM 1436 O O . HIS A 1 192 ? 18.239 11.376 -31.528 1.00 87.12 192 HIS A O 1
ATOM 1442 N N . HIS A 1 193 ? 19.013 11.235 -33.618 1.00 82.44 193 HIS A N 1
ATOM 1443 C CA . HIS A 1 193 ? 18.348 9.980 -33.937 1.00 82.44 193 HIS A CA 1
ATOM 1444 C C . HIS A 1 193 ? 19.038 8.824 -33.181 1.00 82.44 193 HIS A C 1
ATOM 1446 O O . HIS A 1 193 ? 20.249 8.895 -32.974 1.00 82.44 193 HIS A O 1
ATOM 1452 N N . PRO A 1 194 ? 18.336 7.717 -32.872 1.00 71.56 194 PRO A N 1
ATOM 1453 C CA . PRO A 1 194 ? 18.929 6.530 -32.237 1.00 71.56 194 PRO A CA 1
ATOM 1454 C C . PRO A 1 194 ? 20.155 5.926 -32.953 1.00 71.56 194 PRO A C 1
ATOM 1456 O O . PRO A 1 194 ? 20.961 5.245 -32.337 1.00 71.56 194 PRO A O 1
ATOM 1459 N N . ASN A 1 195 ? 20.354 6.222 -34.244 1.00 73.69 195 ASN A N 1
ATOM 1460 C CA . ASN A 1 195 ? 21.564 5.869 -35.000 1.00 73.69 195 ASN A CA 1
ATOM 1461 C C . ASN A 1 195 ? 22.689 6.930 -34.909 1.00 73.69 195 ASN A C 1
ATOM 1463 O O . ASN A 1 195 ? 23.497 7.060 -35.830 1.00 73.69 195 ASN A O 1
ATOM 1467 N N . GLY A 1 196 ? 22.693 7.746 -33.852 1.00 77.56 196 GLY A N 1
ATOM 1468 C CA . GLY A 1 196 ? 23.667 8.806 -33.571 1.00 77.56 196 GLY A CA 1
ATOM 1469 C C . GLY A 1 196 ? 23.557 10.071 -34.434 1.00 77.56 196 GLY A C 1
ATOM 1470 O O . GLY A 1 196 ? 24.170 11.087 -34.102 1.00 77.56 196 GLY A O 1
ATOM 1471 N N . LYS A 1 197 ? 22.789 10.070 -35.533 1.00 85.81 197 LYS A N 1
ATOM 1472 C CA . LYS A 1 197 ? 22.743 11.210 -36.468 1.00 85.81 197 LYS A CA 1
ATOM 1473 C C . LYS A 1 197 ? 22.027 12.421 -35.847 1.00 85.81 197 LYS A C 1
ATOM 1475 O O . LYS A 1 197 ? 20.888 12.264 -35.411 1.00 85.81 197 LYS A O 1
ATOM 1480 N N . PRO A 1 198 ? 22.620 13.629 -35.834 1.00 88.50 198 PRO A N 1
ATOM 1481 C CA . PRO A 1 198 ? 21.980 14.809 -35.256 1.00 88.50 198 PRO A CA 1
ATOM 1482 C C . PRO A 1 198 ? 20.744 15.245 -36.058 1.00 88.50 198 PRO A C 1
ATOM 1484 O O . PRO A 1 198 ? 20.712 15.141 -37.285 1.00 88.50 198 PRO A O 1
ATOM 1487 N N . THR A 1 199 ? 19.738 15.784 -35.370 1.00 90.12 199 THR A N 1
ATOM 1488 C CA . THR A 1 199 ? 18.514 16.352 -35.957 1.00 90.12 199 THR A CA 1
ATOM 1489 C C . THR A 1 199 ? 18.161 17.695 -35.319 1.00 90.12 199 THR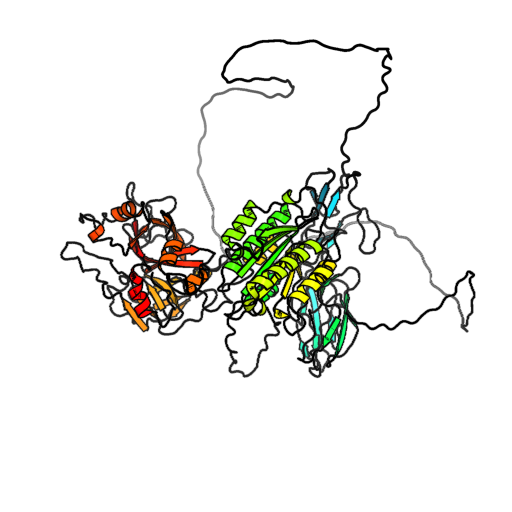 A C 1
ATOM 1491 O O . THR A 1 199 ? 18.462 17.960 -34.157 1.00 90.12 199 THR A O 1
ATOM 1494 N N . LYS A 1 200 ? 17.495 18.560 -36.091 1.00 87.00 200 LYS A N 1
ATOM 1495 C CA . LYS A 1 200 ? 16.925 19.834 -35.619 1.00 87.00 200 LYS A CA 1
ATOM 1496 C C . LYS A 1 200 ? 15.396 19.806 -35.503 1.00 87.00 200 LYS A C 1
ATOM 1498 O O . LYS A 1 200 ? 14.819 20.774 -35.025 1.00 87.00 200 LYS A O 1
ATOM 1503 N N . VAL A 1 201 ? 14.746 18.723 -35.938 1.00 89.69 201 VAL A N 1
ATOM 1504 C CA . VAL A 1 201 ? 13.281 18.600 -35.989 1.00 89.69 201 VAL A CA 1
ATOM 1505 C C . VAL A 1 201 ? 12.814 17.569 -34.969 1.00 89.69 201 VAL A C 1
ATOM 1507 O O . VAL A 1 201 ? 13.109 16.380 -35.120 1.00 89.69 201 VAL A O 1
ATOM 1510 N N . ALA A 1 202 ? 12.058 18.031 -33.973 1.00 93.00 202 ALA A N 1
ATOM 1511 C CA . ALA A 1 202 ? 11.242 17.182 -33.114 1.00 93.00 202 ALA A CA 1
ATOM 1512 C C . ALA A 1 202 ? 9.867 16.951 -33.764 1.00 93.00 202 ALA A C 1
ATOM 1514 O O . ALA A 1 202 ? 9.305 17.862 -34.382 1.00 93.00 202 ALA A O 1
ATOM 1515 N N . ARG A 1 203 ? 9.308 15.747 -33.621 1.00 95.19 203 ARG A N 1
ATOM 1516 C CA . ARG A 1 203 ? 7.935 15.428 -34.054 1.00 95.19 203 ARG A CA 1
ATOM 1517 C C . ARG A 1 203 ? 7.295 14.397 -33.132 1.00 95.19 203 ARG A C 1
ATOM 1519 O O . ARG A 1 203 ? 8.006 13.526 -32.635 1.00 95.19 203 ARG A O 1
ATOM 1526 N N . CYS A 1 204 ? 5.980 14.442 -32.980 1.00 95.12 204 CYS A N 1
ATOM 1527 C CA . CYS A 1 204 ? 5.233 13.319 -32.427 1.00 95.12 204 CYS A CA 1
ATOM 1528 C C . CYS A 1 204 ? 5.208 12.164 -33.443 1.00 95.12 204 CYS A C 1
ATOM 1530 O O . CYS A 1 204 ? 5.201 12.387 -34.660 1.00 95.12 204 CYS A O 1
ATOM 1532 N N . ARG A 1 205 ? 5.253 10.922 -32.961 1.00 93.31 205 ARG A N 1
ATOM 1533 C CA . ARG A 1 205 ? 5.174 9.699 -33.778 1.00 93.31 205 ARG A CA 1
ATOM 1534 C C . ARG A 1 205 ? 4.244 8.696 -33.119 1.00 93.31 205 ARG A C 1
ATOM 1536 O O . ARG A 1 205 ? 4.250 8.594 -31.901 1.00 93.31 205 ARG A O 1
ATOM 1543 N N . ASP A 1 206 ? 3.493 7.934 -33.901 1.00 93.50 206 ASP A N 1
ATOM 1544 C CA . ASP A 1 206 ? 2.632 6.867 -33.383 1.00 93.50 206 ASP A CA 1
ATOM 1545 C C . ASP A 1 206 ? 3.422 5.821 -32.580 1.00 93.50 206 ASP A C 1
ATOM 1547 O O . ASP A 1 206 ? 4.470 5.330 -33.018 1.00 93.50 206 ASP A O 1
ATOM 1551 N N . ILE A 1 207 ? 2.881 5.484 -31.408 1.00 93.00 207 ILE A N 1
ATOM 1552 C CA . ILE A 1 207 ? 3.320 4.379 -30.553 1.00 93.00 207 ILE A CA 1
ATOM 1553 C C . ILE A 1 207 ? 2.987 3.056 -31.252 1.00 93.00 207 ILE A C 1
ATOM 1555 O O . ILE A 1 207 ? 1.932 2.909 -31.878 1.00 93.00 207 ILE A O 1
ATOM 1559 N N . ARG A 1 208 ? 3.908 2.091 -31.183 1.00 93.81 208 ARG A N 1
ATOM 1560 C CA . ARG A 1 208 ? 3.788 0.785 -31.844 1.00 93.81 208 ARG A CA 1
ATOM 1561 C C . ARG A 1 208 ? 4.392 -0.317 -30.980 1.00 93.81 208 ARG A C 1
ATOM 1563 O O . ARG A 1 208 ? 5.377 -0.083 -30.290 1.00 93.81 208 ARG A O 1
ATOM 1570 N N . CYS A 1 209 ? 3.850 -1.524 -31.062 1.00 94.69 209 CYS A N 1
ATOM 1571 C CA . CYS A 1 209 ? 4.428 -2.687 -30.393 1.00 94.69 209 CYS A CA 1
ATOM 1572 C C . CYS A 1 209 ? 5.500 -3.346 -31.283 1.00 94.69 209 CYS A C 1
ATOM 1574 O O . CYS A 1 209 ? 5.314 -3.392 -32.508 1.00 94.69 209 CYS A O 1
ATOM 1576 N N . PRO A 1 210 ? 6.607 -3.872 -30.720 1.00 94.50 210 PRO A N 1
ATOM 1577 C CA . PRO A 1 210 ? 7.600 -4.640 -31.474 1.00 94.50 210 PRO A CA 1
ATOM 1578 C C . PRO A 1 210 ? 6.978 -5.865 -32.153 1.00 94.50 210 PRO A C 1
ATOM 1580 O O . PRO A 1 210 ? 6.142 -6.541 -31.559 1.00 94.50 210 PRO A O 1
ATOM 1583 N N . GLY A 1 211 ? 7.368 -6.174 -33.386 1.00 93.56 211 GLY A N 1
ATOM 1584 C CA . GLY A 1 211 ? 6.904 -7.378 -34.078 1.00 93.56 211 GLY A CA 1
ATOM 1585 C C . GLY A 1 211 ? 7.537 -8.661 -33.546 1.00 93.56 211 GLY A C 1
ATOM 1586 O O . GLY A 1 211 ? 8.667 -8.649 -33.055 1.00 93.56 211 GLY A O 1
ATOM 1587 N N . GLN A 1 212 ? 6.832 -9.788 -33.680 1.00 94.31 212 GLN A N 1
ATOM 1588 C CA . GLN A 1 212 ? 7.461 -11.091 -33.470 1.00 94.31 212 GLN A CA 1
ATOM 1589 C C . GLN A 1 212 ? 8.481 -11.351 -34.585 1.00 94.31 212 GLN A C 1
ATOM 1591 O O . GLN A 1 212 ? 8.230 -11.108 -35.767 1.00 94.31 212 GLN A O 1
ATOM 1596 N N . THR A 1 213 ? 9.650 -11.818 -34.177 1.00 90.75 213 THR A N 1
ATOM 1597 C CA . THR A 1 213 ? 10.847 -12.003 -35.002 1.00 90.75 213 THR A CA 1
ATOM 1598 C C . THR A 1 213 ? 10.977 -13.448 -35.471 1.00 90.75 213 THR A C 1
ATOM 1600 O O . THR A 1 213 ? 11.132 -13.703 -36.664 1.00 90.75 213 THR A O 1
ATOM 1603 N N . ASP A 1 214 ? 10.856 -14.369 -34.520 1.00 87.50 214 ASP A N 1
ATOM 1604 C CA . ASP A 1 214 ? 10.941 -15.815 -34.660 1.00 87.50 214 ASP A CA 1
ATOM 1605 C C . ASP A 1 214 ? 9.970 -16.482 -33.670 1.00 87.50 214 ASP A C 1
ATOM 1607 O O . ASP A 1 214 ? 9.570 -15.875 -32.672 1.00 87.50 214 ASP A O 1
ATOM 1611 N N . PHE A 1 215 ? 9.553 -17.709 -33.957 1.00 91.94 215 PHE A N 1
ATOM 1612 C CA . PHE A 1 215 ? 8.635 -18.496 -33.133 1.00 91.94 215 PHE A CA 1
ATOM 1613 C C . PHE A 1 215 ? 8.844 -19.972 -33.476 1.00 91.94 215 PHE A C 1
ATOM 1615 O O . PHE A 1 215 ? 8.261 -20.487 -34.434 1.00 91.94 215 PHE A O 1
ATOM 1622 N N . GLU A 1 216 ? 9.744 -20.628 -32.742 1.00 90.38 216 GLU A N 1
ATOM 1623 C CA . GLU A 1 216 ? 10.119 -22.012 -33.031 1.00 90.38 216 GLU A CA 1
ATOM 1624 C C . GLU A 1 216 ? 8.920 -22.961 -32.913 1.00 90.38 216 GLU A C 1
ATOM 1626 O O . GLU A 1 216 ? 8.010 -22.753 -32.112 1.00 90.38 216 GLU A O 1
ATOM 1631 N N . ASN A 1 217 ? 8.929 -24.011 -33.736 1.00 92.38 217 ASN A N 1
ATOM 1632 C CA . ASN A 1 217 ? 7.927 -25.080 -33.759 1.00 92.38 217 ASN A CA 1
ATOM 1633 C C . ASN A 1 217 ? 6.474 -24.623 -34.028 1.00 92.38 217 ASN A C 1
ATOM 1635 O O . ASN A 1 217 ? 5.538 -25.412 -33.888 1.00 92.38 217 ASN A O 1
ATOM 1639 N N . GLY A 1 218 ? 6.258 -23.392 -34.502 1.00 93.75 218 GLY A N 1
ATOM 1640 C CA . GLY A 1 218 ? 4.935 -22.870 -34.847 1.00 93.75 218 GLY A CA 1
ATOM 1641 C C . GLY A 1 218 ? 4.948 -21.790 -35.927 1.00 93.75 218 GLY A C 1
ATOM 1642 O O . GLY A 1 218 ? 5.924 -21.583 -36.649 1.00 93.75 218 GLY A O 1
ATOM 1643 N N . PHE A 1 219 ? 3.831 -21.078 -36.047 1.00 94.75 219 PHE A N 1
ATOM 1644 C CA . PHE A 1 219 ? 3.672 -19.929 -36.930 1.00 94.75 219 PHE A CA 1
ATOM 1645 C C . PHE A 1 219 ? 2.873 -18.802 -36.268 1.00 94.75 219 PHE A C 1
ATOM 1647 O O . PHE A 1 219 ? 2.048 -19.017 -35.381 1.00 94.75 219 PHE A O 1
ATOM 1654 N N . PHE A 1 220 ? 3.131 -17.575 -36.725 1.00 95.12 220 PHE A N 1
ATOM 1655 C CA . PHE A 1 220 ? 2.465 -16.362 -36.258 1.00 95.12 220 PHE A CA 1
ATOM 1656 C C . PHE A 1 220 ? 2.078 -15.447 -37.424 1.00 95.12 220 PHE A C 1
ATOM 1658 O O . PHE A 1 220 ? 2.754 -15.417 -38.462 1.00 95.12 220 PHE A O 1
ATOM 1665 N N . ALA A 1 221 ? 1.009 -14.673 -37.239 1.00 94.81 221 ALA A N 1
ATOM 1666 C CA . ALA A 1 221 ? 0.517 -13.709 -38.220 1.00 94.81 221 ALA A CA 1
ATOM 1667 C C . ALA A 1 221 ? -0.167 -12.496 -37.552 1.00 94.81 221 ALA A C 1
ATOM 1669 O O . ALA A 1 221 ? -0.792 -12.661 -36.503 1.00 94.81 221 ALA A O 1
ATOM 1670 N N . PRO A 1 222 ? -0.111 -11.294 -38.165 1.00 95.19 222 PRO A N 1
ATOM 1671 C CA . PRO A 1 222 ? 0.608 -10.957 -39.397 1.00 95.19 222 PRO A CA 1
ATOM 1672 C C . PRO A 1 222 ? 2.108 -10.715 -39.146 1.00 95.19 222 PRO A C 1
ATOM 1674 O O . PRO A 1 222 ? 2.497 -10.208 -38.101 1.00 95.19 222 PRO A O 1
ATOM 1677 N N . ARG A 1 223 ? 2.969 -11.016 -40.126 1.00 93.44 223 ARG A N 1
ATOM 1678 C CA . ARG A 1 223 ? 4.410 -10.716 -40.029 1.00 93.44 223 ARG A CA 1
ATOM 1679 C C . ARG A 1 223 ? 4.677 -9.235 -40.329 1.00 93.44 223 ARG A C 1
ATOM 1681 O O . ARG A 1 223 ? 4.595 -8.814 -41.482 1.00 93.44 223 ARG A O 1
ATOM 1688 N N . ARG A 1 224 ? 4.991 -8.445 -39.298 1.00 92.44 224 ARG A N 1
ATOM 1689 C CA . ARG A 1 224 ? 5.400 -7.027 -39.376 1.00 92.44 224 ARG A CA 1
ATOM 1690 C C . ARG A 1 224 ? 6.571 -6.795 -38.414 1.00 92.44 224 ARG A C 1
ATOM 1692 O O . ARG A 1 224 ? 6.720 -7.536 -37.454 1.00 92.44 224 ARG A O 1
ATOM 1699 N N . THR A 1 225 ? 7.395 -5.772 -38.645 1.00 89.38 225 THR A N 1
ATOM 1700 C CA . THR A 1 225 ? 8.468 -5.383 -37.699 1.00 89.38 225 THR A CA 1
ATOM 1701 C C . THR A 1 225 ? 7.955 -4.539 -36.533 1.00 89.38 225 THR A C 1
ATOM 1703 O O . THR A 1 225 ? 8.533 -4.567 -35.453 1.00 89.38 225 THR A O 1
ATOM 1706 N N . PHE A 1 226 ? 6.862 -3.804 -36.746 1.00 92.38 226 PHE A N 1
ATOM 1707 C CA . PHE A 1 226 ? 6.154 -3.019 -35.739 1.00 92.38 226 PHE A CA 1
ATOM 1708 C C . PHE A 1 226 ? 4.656 -3.027 -36.043 1.00 92.38 226 PHE A C 1
ATOM 1710 O O . PHE A 1 226 ? 4.259 -2.938 -37.210 1.00 92.38 226 PHE A O 1
ATOM 1717 N N . HIS A 1 227 ? 3.838 -3.081 -34.998 1.00 94.81 227 HIS A N 1
ATOM 1718 C CA . HIS A 1 227 ? 2.381 -3.173 -35.074 1.00 94.81 227 HIS A CA 1
ATOM 1719 C C . HIS A 1 227 ? 1.728 -1.920 -34.463 1.00 94.81 227 HIS A C 1
ATOM 1721 O O . HIS A 1 227 ? 2.195 -1.461 -33.420 1.00 94.81 227 HIS A O 1
ATOM 1727 N N . PRO A 1 228 ? 0.693 -1.326 -35.085 1.00 95.25 228 PRO A N 1
ATOM 1728 C CA . PRO A 1 228 ? -0.034 -0.203 -34.494 1.00 95.25 228 PRO A CA 1
ATOM 1729 C C . PRO A 1 228 ? -0.895 -0.654 -33.304 1.00 95.25 228 PRO A C 1
ATOM 1731 O O . PRO A 1 228 ? -1.232 -1.831 -33.180 1.00 95.25 228 PRO A O 1
ATOM 1734 N N . ILE A 1 229 ? -1.286 0.297 -32.452 1.00 94.31 229 ILE A N 1
ATOM 1735 C CA . ILE A 1 229 ? -2.223 0.064 -31.341 1.00 94.31 229 ILE A CA 1
ATOM 1736 C C . ILE A 1 229 ? -3.514 -0.585 -31.872 1.00 94.31 229 ILE A C 1
ATOM 1738 O O . ILE A 1 229 ? -4.056 -0.159 -32.892 1.00 94.31 229 ILE A O 1
ATOM 1742 N N . GLY A 1 230 ? -4.001 -1.617 -31.180 1.00 93.50 230 GLY A N 1
ATOM 1743 C CA . GLY A 1 230 ? -5.197 -2.383 -31.544 1.00 93.50 230 GLY A CA 1
ATOM 1744 C C . GLY A 1 230 ? -4.988 -3.486 -32.590 1.00 93.50 230 GLY A C 1
ATOM 1745 O O . GLY A 1 230 ? -5.915 -4.254 -32.837 1.00 93.50 230 GLY A O 1
ATOM 1746 N N . ASP A 1 231 ? -3.799 -3.608 -33.188 1.00 95.94 231 ASP A N 1
ATOM 1747 C CA . ASP A 1 231 ? -3.466 -4.724 -34.081 1.00 95.94 231 ASP A CA 1
ATOM 1748 C C . ASP A 1 231 ? -3.353 -6.044 -33.295 1.00 95.94 231 ASP A C 1
ATOM 1750 O O . ASP A 1 231 ? -2.931 -6.053 -32.132 1.00 95.94 231 ASP A O 1
ATOM 1754 N N . ILE A 1 232 ? -3.725 -7.155 -33.937 1.00 96.25 232 ILE A N 1
ATOM 1755 C CA . ILE A 1 232 ? -3.794 -8.486 -33.317 1.00 96.25 232 ILE A CA 1
ATOM 1756 C C . ILE A 1 232 ? -2.703 -9.377 -33.905 1.00 96.25 232 ILE A C 1
ATOM 1758 O O . ILE A 1 232 ? -2.591 -9.519 -35.123 1.00 96.25 232 ILE A O 1
ATOM 1762 N N . LEU A 1 233 ? -1.935 -10.017 -33.031 1.00 94.62 233 LEU A N 1
ATOM 1763 C CA . LEU A 1 233 ? -0.895 -10.981 -33.360 1.00 94.62 233 LEU A CA 1
ATOM 1764 C C . LEU A 1 233 ? -1.339 -12.364 -32.869 1.00 94.62 233 LEU A C 1
ATOM 1766 O O . LEU A 1 233 ? -1.487 -12.583 -31.667 1.00 94.62 233 LEU A O 1
ATOM 1770 N N . SER A 1 234 ? -1.611 -13.272 -33.806 1.00 95.94 234 SER A N 1
ATOM 1771 C CA . SER A 1 234 ? -2.085 -14.638 -33.534 1.00 95.94 234 SER A CA 1
ATOM 1772 C C . SER A 1 234 ? -0.960 -15.658 -33.700 1.00 95.94 234 SER A C 1
ATOM 1774 O O . SER A 1 234 ? -0.122 -15.503 -34.591 1.00 95.94 234 SER A O 1
ATOM 1776 N N . PHE A 1 235 ? -0.982 -16.706 -32.878 1.00 96.44 235 PHE A N 1
ATOM 1777 C CA . PHE A 1 235 ? 0.033 -17.757 -32.784 1.00 96.44 235 PHE A CA 1
ATOM 1778 C C . PHE A 1 235 ? -0.613 -19.146 -32.834 1.00 96.44 235 PHE A C 1
ATOM 1780 O O . PHE A 1 235 ? -1.662 -19.369 -32.229 1.00 96.44 235 PHE A O 1
ATOM 1787 N N . GLN A 1 236 ? 0.035 -20.088 -33.516 1.00 96.50 236 GLN A N 1
ATOM 1788 C CA . GLN A 1 236 ? -0.388 -21.486 -33.592 1.00 96.50 236 GLN A CA 1
ATOM 1789 C C . GLN A 1 236 ? 0.839 -22.402 -33.683 1.00 96.50 236 GLN A C 1
ATOM 1791 O O . GLN A 1 236 ? 1.807 -22.075 -34.368 1.00 96.50 236 GLN A O 1
ATOM 1796 N N . CYS A 1 237 ? 0.808 -23.540 -32.991 1.00 96.75 237 CYS A N 1
ATOM 1797 C CA . CYS A 1 237 ? 1.888 -24.526 -33.029 1.00 96.75 237 CYS A CA 1
ATOM 1798 C C . CYS A 1 237 ? 1.730 -25.521 -34.181 1.00 96.75 237 CYS A C 1
ATOM 1800 O O . CYS A 1 237 ? 0.639 -25.694 -34.727 1.00 96.75 237 CYS A O 1
ATOM 1802 N N . SER A 1 238 ? 2.841 -26.158 -34.544 1.00 96.75 238 SER A N 1
ATOM 1803 C CA . SER A 1 238 ? 2.863 -27.289 -35.475 1.00 96.75 238 SER A CA 1
ATOM 1804 C C . SER A 1 238 ? 2.358 -28.559 -34.787 1.00 96.75 238 SER A C 1
ATOM 1806 O O . SER A 1 238 ? 2.385 -28.658 -33.559 1.00 96.75 238 SER A O 1
ATOM 1808 N N . ASP A 1 239 ? 1.942 -29.549 -35.576 1.00 94.44 239 ASP A N 1
ATOM 1809 C CA . ASP A 1 239 ? 1.509 -30.845 -35.051 1.00 94.44 239 ASP A CA 1
ATOM 1810 C C . ASP A 1 239 ? 2.594 -31.478 -34.158 1.00 94.44 239 ASP A C 1
ATOM 1812 O O . ASP A 1 239 ? 3.778 -31.477 -34.497 1.00 94.44 239 ASP A O 1
ATOM 1816 N N . GLY A 1 240 ? 2.181 -32.006 -33.003 1.00 91.31 240 GLY A N 1
ATOM 1817 C CA . GLY A 1 240 ? 3.077 -32.559 -31.979 1.00 91.31 240 GLY A CA 1
ATOM 1818 C C . GLY A 1 240 ? 3.522 -31.572 -30.891 1.00 91.31 240 GLY A C 1
ATOM 1819 O O . GLY A 1 240 ? 4.020 -32.026 -29.866 1.00 91.31 240 GLY A O 1
ATOM 1820 N N . TYR A 1 241 ? 3.293 -30.264 -31.055 1.00 93.81 241 TYR A N 1
ATOM 1821 C CA . TYR A 1 241 ? 3.644 -29.240 -30.062 1.00 93.81 241 TYR A CA 1
ATOM 1822 C C . TYR A 1 241 ? 2.407 -28.636 -29.390 1.00 93.81 241 TYR A C 1
ATOM 1824 O O . TYR A 1 241 ? 1.451 -28.234 -30.058 1.00 93.81 241 TYR A O 1
ATOM 1832 N N . GLN A 1 242 ? 2.442 -28.503 -28.063 1.00 91.19 242 GLN A N 1
ATOM 1833 C CA . GLN A 1 242 ? 1.409 -27.809 -27.300 1.00 91.19 242 GLN A CA 1
ATOM 1834 C C . GLN A 1 242 ? 1.720 -26.311 -27.212 1.00 91.19 242 GLN A C 1
ATOM 1836 O O . GLN A 1 242 ? 2.832 -25.903 -26.876 1.00 91.19 242 GLN A O 1
ATOM 1841 N N . LEU A 1 243 ? 0.708 -25.480 -27.472 1.00 91.00 243 LEU A N 1
ATOM 1842 C CA . LEU A 1 243 ? 0.795 -24.042 -27.243 1.00 91.00 243 LEU A CA 1
ATOM 1843 C C . LEU A 1 243 ? 0.652 -23.738 -25.748 1.00 91.00 243 LEU A C 1
ATOM 1845 O O . LEU A 1 243 ? -0.403 -23.980 -25.158 1.00 91.00 243 LEU A O 1
ATOM 1849 N N . LEU A 1 244 ? 1.694 -23.154 -25.167 1.00 87.31 244 LEU A N 1
ATOM 1850 C CA . LEU A 1 244 ? 1.667 -22.520 -23.852 1.00 87.31 244 LEU A CA 1
ATOM 1851 C C . LEU A 1 2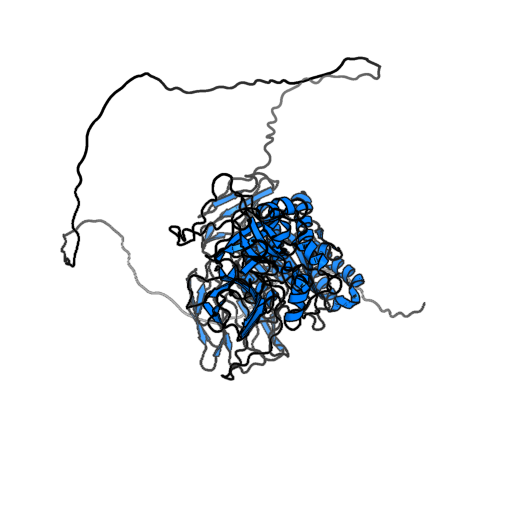44 ? 1.631 -20.994 -24.035 1.00 87.31 244 LEU A C 1
ATOM 1853 O O . LEU A 1 244 ? 2.169 -20.468 -25.009 1.00 87.31 244 LEU A O 1
ATOM 1857 N N . GLY A 1 245 ? 1.009 -20.273 -23.101 1.00 84.44 245 GLY A N 1
ATOM 1858 C CA . GLY A 1 245 ? 0.839 -18.816 -23.178 1.00 84.44 245 GLY A CA 1
ATOM 1859 C C . GLY A 1 245 ? -0.337 -18.366 -24.060 1.00 84.44 245 GLY A C 1
ATOM 1860 O O . GLY A 1 245 ? -1.295 -19.108 -24.275 1.00 84.44 245 GLY A O 1
ATOM 1861 N N . SER A 1 246 ? -0.316 -17.116 -24.537 1.00 87.62 246 SER A N 1
ATOM 1862 C CA . SER A 1 246 ? -1.480 -16.498 -25.197 1.00 87.62 246 SER A CA 1
ATOM 1863 C C . SER A 1 246 ? -1.498 -16.716 -26.716 1.00 87.62 246 SER A C 1
ATOM 1865 O O . SER A 1 246 ? -0.649 -16.192 -27.435 1.00 87.62 246 SER A O 1
ATOM 1867 N N . SER A 1 247 ? -2.521 -17.419 -27.217 1.00 91.19 247 SER A N 1
ATOM 1868 C CA . SER A 1 247 ? -2.742 -17.684 -28.654 1.00 91.19 247 SER A CA 1
ATOM 1869 C C . SER A 1 247 ? -3.042 -16.440 -29.493 1.00 91.19 247 SER A C 1
ATOM 1871 O O . SER A 1 247 ? -2.808 -16.434 -30.701 1.00 91.19 247 SER A O 1
ATOM 1873 N N . GLN A 1 248 ? -3.527 -15.372 -28.862 1.00 94.44 248 GLN A N 1
ATOM 1874 C CA . GLN A 1 248 ? -3.669 -14.051 -29.462 1.00 94.44 248 GLN A CA 1
ATOM 1875 C C . GLN A 1 248 ? -3.173 -12.986 -28.491 1.00 94.44 248 GLN A C 1
ATOM 1877 O O . GLN A 1 248 ? -3.445 -13.056 -27.291 1.00 94.44 248 GLN A O 1
ATOM 1882 N N . ARG A 1 249 ? -2.473 -11.985 -29.024 1.00 93.81 249 ARG A N 1
ATOM 1883 C CA . ARG A 1 249 ? -2.015 -10.801 -28.293 1.00 93.81 249 ARG A CA 1
ATOM 1884 C C . ARG A 1 249 ? -2.440 -9.540 -29.037 1.00 93.81 249 ARG A C 1
ATOM 1886 O O . ARG A 1 249 ? -2.506 -9.525 -30.265 1.00 93.81 249 ARG A O 1
ATOM 1893 N N . TYR A 1 250 ? -2.718 -8.489 -28.281 1.00 94.62 250 TYR A N 1
ATOM 1894 C CA . TYR A 1 250 ? -3.250 -7.210 -28.744 1.00 94.62 250 TYR A CA 1
ATOM 1895 C C . TYR A 1 250 ? -2.250 -6.104 -28.406 1.00 94.62 250 TYR A C 1
ATOM 1897 O O . TYR A 1 250 ? -1.752 -6.051 -27.277 1.00 94.62 250 TYR A O 1
ATOM 1905 N N . CYS A 1 251 ? -1.946 -5.230 -29.366 1.00 95.00 251 CYS A N 1
ATOM 1906 C CA . CYS A 1 251 ? -1.018 -4.125 -29.136 1.00 95.00 251 CYS A CA 1
ATOM 1907 C C . CYS A 1 251 ? -1.693 -3.012 -28.318 1.00 95.00 251 CYS A C 1
ATOM 1909 O O . CYS A 1 251 ? -2.657 -2.394 -28.779 1.00 95.00 251 CYS A O 1
ATOM 1911 N N . GLN A 1 252 ? -1.210 -2.762 -27.101 1.00 92.50 252 GLN A N 1
ATOM 1912 C CA . GLN A 1 252 ? -1.797 -1.806 -26.158 1.00 92.50 252 GLN A CA 1
ATOM 1913 C C . GLN A 1 252 ? -1.270 -0.369 -26.371 1.00 92.50 252 GLN A C 1
ATOM 1915 O O . GLN A 1 252 ? -0.208 -0.180 -26.971 1.00 92.50 252 GLN A O 1
ATOM 1920 N N . PRO A 1 253 ? -1.972 0.670 -25.864 1.00 90.62 253 PRO A N 1
ATOM 1921 C CA . PRO A 1 253 ? -1.567 2.073 -26.022 1.00 90.62 253 PRO A CA 1
ATOM 1922 C C . PRO A 1 253 ? -0.189 2.442 -25.456 1.00 90.62 253 PRO A C 1
ATOM 1924 O O . PRO A 1 253 ? 0.388 3.430 -25.896 1.00 90.62 253 PRO A O 1
ATOM 1927 N N . ASN A 1 254 ? 0.356 1.640 -24.536 1.00 90.00 254 ASN A N 1
ATOM 1928 C CA . ASN A 1 254 ? 1.708 1.777 -23.986 1.00 90.00 254 ASN A CA 1
ATOM 1929 C C . ASN A 1 254 ? 2.803 1.115 -24.851 1.00 90.00 254 ASN A C 1
ATOM 1931 O O . ASN A 1 254 ? 3.948 1.002 -24.419 1.00 90.00 254 ASN A O 1
ATOM 1935 N N . GLY A 1 255 ? 2.478 0.632 -26.056 1.00 91.62 255 GLY A N 1
ATOM 1936 C CA . GLY A 1 255 ? 3.436 -0.022 -26.954 1.00 91.62 255 GLY A CA 1
ATOM 1937 C C . GLY A 1 255 ? 3.882 -1.416 -26.497 1.00 91.62 255 GLY A C 1
ATOM 1938 O O . GLY A 1 255 ? 4.916 -1.900 -26.955 1.00 91.62 255 GLY A O 1
ATOM 1939 N N . ILE A 1 256 ? 3.126 -2.053 -25.597 1.00 91.75 256 ILE A N 1
ATOM 1940 C CA . ILE A 1 256 ? 3.371 -3.410 -25.088 1.00 91.75 256 ILE A CA 1
ATOM 1941 C C . ILE A 1 256 ? 2.256 -4.349 -25.582 1.00 91.75 256 ILE A C 1
ATOM 1943 O O . ILE A 1 256 ? 1.143 -3.925 -25.890 1.00 91.75 256 ILE A O 1
ATOM 1947 N N . TRP A 1 257 ? 2.566 -5.639 -25.708 1.00 92.44 257 TRP A N 1
ATOM 1948 C CA . TRP A 1 257 ? 1.583 -6.677 -26.020 1.00 92.44 257 TRP A CA 1
ATOM 1949 C C . TRP A 1 257 ? 0.932 -7.212 -24.747 1.00 92.44 257 TRP A C 1
ATOM 1951 O O . TRP A 1 257 ? 1.645 -7.654 -23.844 1.00 92.44 257 TRP A O 1
ATOM 1961 N N . ASN A 1 258 ? -0.401 -7.275 -24.711 1.00 88.06 258 ASN A N 1
ATOM 1962 C CA . ASN A 1 258 ? -1.101 -7.897 -23.586 1.00 88.06 258 ASN A CA 1
ATOM 1963 C C . ASN A 1 258 ? -0.856 -9.419 -23.511 1.00 88.06 258 ASN A C 1
ATOM 1965 O O . ASN A 1 258 ? -0.386 -10.046 -24.465 1.00 88.06 258 ASN A O 1
ATOM 1969 N N . GLY A 1 259 ? -1.211 -10.021 -22.374 1.00 81.38 259 GLY A N 1
ATOM 1970 C CA . GLY A 1 259 ? -1.145 -11.469 -22.169 1.00 81.38 259 GLY A CA 1
ATOM 1971 C C . GLY A 1 259 ? 0.276 -12.035 -22.073 1.00 81.38 259 GLY A C 1
ATOM 1972 O O . GLY A 1 259 ? 1.276 -11.347 -22.281 1.00 81.38 259 GLY A O 1
ATOM 1973 N N . THR A 1 260 ? 0.355 -13.322 -21.752 1.00 82.25 260 THR A N 1
ATOM 1974 C CA . THR A 1 260 ? 1.601 -14.088 -21.601 1.00 82.25 260 THR A CA 1
ATOM 1975 C C . THR A 1 260 ? 2.277 -14.370 -22.945 1.00 82.25 260 THR A C 1
ATOM 1977 O O . THR A 1 260 ? 1.604 -14.661 -23.936 1.00 82.25 260 THR A O 1
ATOM 1980 N N . ALA A 1 261 ? 3.611 -14.327 -22.984 1.00 84.56 261 ALA A N 1
ATOM 1981 C CA . ALA A 1 261 ? 4.372 -14.661 -24.188 1.00 84.56 261 ALA A CA 1
ATOM 1982 C C . ALA A 1 261 ? 4.184 -16.150 -24.564 1.00 84.56 261 ALA A C 1
ATOM 1984 O O . ALA A 1 261 ? 4.354 -17.004 -23.694 1.00 84.56 261 ALA A O 1
ATOM 1985 N N . PRO A 1 262 ? 3.816 -16.472 -25.817 1.00 90.81 262 PRO A N 1
ATOM 1986 C CA . PRO A 1 262 ? 3.540 -17.842 -26.222 1.00 90.81 262 PRO A CA 1
ATOM 1987 C C . PRO A 1 262 ? 4.809 -18.633 -26.539 1.00 90.81 262 PRO A C 1
ATOM 1989 O O . PRO A 1 262 ? 5.821 -18.070 -26.963 1.00 90.81 262 PRO A O 1
ATOM 1992 N N . VAL A 1 263 ? 4.720 -19.955 -26.411 1.00 92.75 263 VAL A N 1
ATOM 1993 C CA . VAL A 1 263 ? 5.743 -20.912 -26.851 1.00 92.75 263 VAL A CA 1
ATOM 1994 C C . VAL A 1 263 ? 5.099 -22.234 -27.276 1.00 92.75 263 VAL A C 1
ATOM 1996 O O . VAL A 1 263 ? 4.038 -22.601 -26.772 1.00 92.75 263 VAL A O 1
ATOM 1999 N N . CYS A 1 264 ? 5.736 -22.931 -28.215 1.00 93.38 264 CYS A N 1
ATOM 2000 C CA . CYS A 1 264 ? 5.353 -24.265 -28.663 1.00 93.38 264 CYS A CA 1
ATOM 2001 C C . CYS A 1 264 ? 6.286 -25.300 -28.034 1.00 93.38 264 CYS A C 1
ATOM 2003 O O . CYS A 1 264 ? 7.455 -25.384 -28.410 1.00 93.38 264 CYS A O 1
ATOM 2005 N N . ASP A 1 265 ? 5.770 -26.057 -27.068 1.00 91.56 265 ASP A N 1
ATOM 2006 C CA . ASP A 1 265 ? 6.537 -26.988 -26.235 1.00 91.56 265 ASP A CA 1
ATOM 2007 C C . ASP A 1 265 ? 6.108 -28.438 -26.511 1.00 91.56 265 ASP A C 1
ATOM 2009 O O . ASP A 1 265 ? 4.918 -28.711 -26.675 1.00 91.56 265 ASP A O 1
ATOM 2013 N N . ASP A 1 266 ? 7.063 -29.367 -26.594 1.00 89.75 266 ASP A N 1
ATOM 2014 C CA . ASP A 1 266 ? 6.794 -30.807 -26.782 1.00 89.75 266 ASP A CA 1
ATOM 2015 C C . ASP A 1 266 ? 6.757 -31.588 -25.456 1.00 89.75 266 ASP A C 1
ATOM 2017 O O . ASP A 1 266 ? 6.326 -32.741 -25.423 1.00 89.75 266 ASP A O 1
ATOM 2021 N N . GLY A 1 267 ? 7.189 -30.964 -24.354 1.00 85.19 267 GLY A N 1
ATOM 2022 C CA . GLY A 1 267 ? 7.248 -31.587 -23.031 1.00 85.19 267 GLY A CA 1
ATOM 2023 C C . GLY A 1 267 ? 8.359 -32.634 -22.869 1.00 85.19 267 GLY A C 1
ATOM 2024 O O . GLY A 1 267 ? 8.343 -33.373 -21.888 1.00 85.19 267 GLY A O 1
ATOM 2025 N N . VAL A 1 268 ? 9.315 -32.715 -23.805 1.00 87.44 268 VAL A N 1
ATOM 2026 C CA . VAL A 1 268 ? 10.429 -33.690 -23.786 1.00 87.44 268 VAL A CA 1
ATOM 2027 C C . VAL A 1 268 ? 11.697 -33.115 -23.123 1.00 87.44 268 VAL A C 1
ATOM 2029 O O . VAL A 1 268 ? 12.629 -33.854 -22.800 1.00 87.44 268 VAL A O 1
ATOM 2032 N N . GLY A 1 269 ? 11.744 -31.797 -22.910 1.00 86.31 269 GLY A N 1
ATOM 2033 C CA . GLY A 1 269 ? 12.853 -31.091 -22.261 1.00 86.31 269 GLY A CA 1
ATOM 2034 C C . GLY A 1 269 ? 13.021 -31.382 -20.765 1.00 86.31 269 GLY A C 1
ATOM 2035 O O . GLY A 1 269 ? 12.112 -31.867 -20.098 1.00 86.31 269 GLY A O 1
ATOM 2036 N N . HIS A 1 270 ? 14.193 -31.031 -20.220 1.00 90.75 270 HIS A N 1
ATOM 2037 C CA . HIS A 1 270 ? 14.402 -30.973 -18.760 1.00 90.75 270 HIS A CA 1
ATOM 2038 C C . HIS A 1 270 ? 13.776 -29.703 -18.179 1.00 90.75 270 HIS A C 1
ATOM 2040 O O . HIS A 1 270 ? 13.169 -29.735 -17.115 1.00 90.75 270 HIS A O 1
ATOM 2046 N N . CYS A 1 271 ? 13.898 -28.600 -18.918 1.00 87.44 271 CYS A N 1
ATOM 2047 C CA . CYS A 1 271 ? 13.142 -27.376 -18.717 1.00 87.44 271 CYS A CA 1
ATOM 2048 C C . CYS A 1 271 ? 12.098 -27.222 -19.834 1.00 87.44 271 CYS A C 1
ATOM 2050 O O . CYS A 1 271 ? 12.265 -27.755 -20.933 1.00 87.44 271 CYS A O 1
ATOM 2052 N N . ARG A 1 272 ? 11.040 -26.441 -19.589 1.00 87.50 272 ARG A N 1
ATOM 2053 C CA . ARG A 1 272 ? 10.070 -26.052 -20.635 1.00 87.50 272 ARG A CA 1
ATOM 2054 C C . ARG A 1 272 ? 10.744 -25.217 -21.726 1.00 87.50 272 ARG A C 1
ATOM 2056 O O . ARG A 1 272 ? 11.726 -24.525 -21.454 1.00 87.50 272 ARG A O 1
ATOM 2063 N N . SER A 1 273 ? 10.227 -25.225 -22.949 1.00 89.81 273 SER A N 1
ATOM 2064 C CA . SER A 1 273 ? 10.728 -24.336 -24.012 1.00 89.81 273 SER A CA 1
ATOM 2065 C C . SER A 1 273 ? 10.551 -22.852 -23.648 1.00 89.81 273 SER A C 1
ATOM 2067 O O . SER A 1 273 ? 9.525 -22.460 -23.093 1.00 89.81 273 SER A O 1
ATOM 2069 N N . LEU A 1 274 ? 11.535 -22.000 -23.967 1.00 88.81 274 LEU A N 1
ATOM 2070 C CA . LEU A 1 274 ? 11.442 -20.555 -23.710 1.00 88.81 274 LEU A CA 1
ATOM 2071 C C . LEU A 1 274 ? 10.724 -19.804 -24.835 1.00 88.81 274 LEU A C 1
ATOM 2073 O O . LEU A 1 274 ? 11.065 -19.936 -26.009 1.00 88.81 274 LEU A O 1
ATOM 2077 N N . ALA A 1 275 ? 9.801 -18.919 -24.459 1.00 88.81 275 ALA A N 1
ATOM 2078 C CA . ALA A 1 275 ? 9.216 -17.953 -25.380 1.00 88.81 275 ALA A CA 1
ATOM 2079 C C . ALA A 1 275 ? 10.271 -16.936 -25.854 1.00 88.81 275 ALA A C 1
ATOM 2081 O O . ALA A 1 275 ? 10.987 -16.343 -25.040 1.00 88.81 275 ALA A O 1
ATOM 2082 N N . VAL A 1 276 ? 10.321 -16.673 -27.163 1.00 91.44 276 VAL A N 1
ATOM 2083 C CA . VAL A 1 276 ? 11.091 -15.560 -27.741 1.00 91.44 276 VAL A CA 1
ATOM 2084 C C . VAL A 1 276 ? 10.256 -14.277 -27.612 1.00 91.44 276 VAL A C 1
ATOM 2086 O O . VAL A 1 276 ? 9.149 -14.233 -28.155 1.00 91.44 276 VAL A O 1
ATOM 2089 N N . PRO A 1 277 ? 10.724 -13.226 -26.912 1.00 91.69 277 PRO A N 1
ATOM 2090 C CA . PRO A 1 277 ? 9.959 -11.985 -26.793 1.00 91.69 277 PRO A CA 1
ATOM 2091 C C . PRO A 1 277 ? 9.790 -11.263 -28.145 1.00 91.69 277 PRO A C 1
ATOM 2093 O O . PRO A 1 277 ? 10.720 -11.272 -28.957 1.00 91.69 277 PRO A O 1
ATOM 2096 N N . PRO A 1 278 ? 8.666 -10.558 -28.384 1.00 93.50 278 PRO A N 1
ATOM 2097 C CA . PRO A 1 278 ? 8.534 -9.663 -29.531 1.00 93.50 278 PRO A CA 1
ATOM 2098 C C . PRO A 1 278 ? 9.688 -8.649 -29.572 1.00 93.50 278 PRO A C 1
ATOM 2100 O O . PRO A 1 278 ? 10.042 -8.058 -28.554 1.00 93.50 278 PRO A O 1
ATOM 2103 N N . GLY A 1 279 ? 10.296 -8.458 -30.742 1.00 92.69 279 GLY A N 1
ATOM 2104 C CA . GLY A 1 279 ? 11.487 -7.624 -30.926 1.00 92.69 279 GLY A CA 1
ATOM 2105 C C . GLY A 1 279 ? 12.821 -8.236 -30.470 1.00 92.69 279 GLY A C 1
ATOM 2106 O O . GLY A 1 279 ? 13.853 -7.615 -30.719 1.00 92.69 279 GLY A O 1
ATOM 2107 N N . ALA A 1 280 ? 12.850 -9.421 -29.851 1.00 93.69 280 ALA A N 1
ATOM 2108 C CA . ALA A 1 280 ? 14.088 -10.115 -29.478 1.00 93.69 280 ALA A CA 1
ATOM 2109 C C . ALA A 1 280 ? 14.599 -11.036 -30.595 1.00 93.69 280 ALA A C 1
ATOM 2111 O O . ALA A 1 280 ? 13.839 -11.511 -31.427 1.00 93.69 280 ALA A O 1
ATOM 2112 N N . ILE A 1 281 ? 15.887 -11.352 -30.590 1.00 92.25 281 ILE A N 1
ATOM 2113 C CA . ILE A 1 281 ? 16.503 -12.426 -31.371 1.00 92.25 281 ILE A CA 1
ATOM 2114 C C . ILE A 1 281 ? 17.096 -13.401 -30.356 1.00 92.25 281 ILE A C 1
ATOM 2116 O O . ILE A 1 281 ? 17.903 -12.993 -29.519 1.00 92.25 281 ILE A O 1
ATOM 2120 N N . ALA A 1 282 ? 16.675 -14.664 -30.409 1.00 92.38 282 ALA A N 1
ATOM 2121 C CA . ALA A 1 282 ? 17.216 -15.733 -29.577 1.00 92.38 282 ALA A CA 1
ATOM 2122 C C . ALA A 1 282 ? 18.366 -16.456 -30.299 1.00 92.38 282 ALA A C 1
ATOM 2124 O O . ALA A 1 282 ? 18.380 -16.574 -31.524 1.00 92.38 282 ALA A O 1
ATOM 2125 N N . THR A 1 283 ? 19.347 -16.928 -29.533 1.00 91.94 283 THR A N 1
ATOM 2126 C CA . THR A 1 283 ? 20.530 -17.650 -30.019 1.00 91.94 283 THR A CA 1
ATOM 2127 C C . THR A 1 283 ? 20.894 -18.764 -29.039 1.00 91.94 283 THR A C 1
ATOM 2129 O O . THR A 1 283 ? 20.819 -18.570 -27.830 1.00 91.94 283 THR A O 1
ATOM 2132 N N . GLY A 1 284 ? 21.272 -19.936 -29.554 1.00 86.12 284 GLY A N 1
ATOM 2133 C CA . GLY A 1 284 ? 21.208 -21.191 -28.792 1.00 86.12 284 GLY A CA 1
ATOM 2134 C C . GLY A 1 284 ? 19.879 -21.920 -29.027 1.00 86.12 284 GLY A C 1
ATOM 2135 O O . GLY A 1 284 ? 18.925 -21.320 -29.518 1.00 86.12 284 GLY A O 1
ATOM 2136 N N . LYS A 1 285 ? 19.848 -23.228 -28.757 1.00 81.19 285 LYS A N 1
ATOM 2137 C CA . LYS A 1 285 ? 18.692 -24.124 -28.947 1.00 81.19 285 LYS A CA 1
ATOM 2138 C C . LYS A 1 285 ? 18.750 -25.262 -27.931 1.00 81.19 285 LYS A C 1
ATOM 2140 O O . LYS A 1 285 ? 19.840 -25.620 -27.488 1.00 81.19 285 LYS A O 1
ATOM 2145 N N . GLY A 1 286 ? 17.601 -25.873 -27.658 1.00 85.88 286 GLY A N 1
ATOM 2146 C CA . GLY A 1 286 ? 17.465 -26.949 -26.679 1.00 85.88 286 GLY A CA 1
ATOM 2147 C C . GLY A 1 286 ? 17.061 -26.444 -25.294 1.00 85.88 286 GLY A C 1
ATOM 2148 O O . GLY A 1 286 ? 17.184 -25.264 -24.970 1.00 85.88 286 GLY A O 1
ATOM 2149 N N . ASN A 1 287 ? 16.524 -27.369 -24.509 1.00 90.56 287 ASN A N 1
ATOM 2150 C CA . ASN A 1 287 ? 15.891 -27.155 -23.210 1.00 90.56 287 ASN A CA 1
ATOM 2151 C C . ASN A 1 287 ? 16.275 -28.271 -22.213 1.00 90.56 287 ASN A C 1
ATOM 2153 O O . ASN A 1 287 ? 15.516 -28.619 -21.309 1.00 90.56 287 ASN A O 1
ATOM 2157 N N . ARG A 1 288 ? 17.456 -28.874 -22.388 1.00 93.25 288 ARG A N 1
ATOM 2158 C CA . ARG A 1 288 ? 18.017 -29.878 -21.472 1.00 93.25 288 ARG A CA 1
ATOM 2159 C C . ARG A 1 288 ? 18.910 -29.201 -20.438 1.00 93.25 288 ARG A C 1
ATOM 2161 O O . ARG A 1 288 ? 19.386 -28.089 -20.648 1.00 93.25 288 ARG A O 1
ATOM 2168 N N . LEU A 1 289 ? 19.173 -29.904 -19.340 1.00 92.88 289 LEU A N 1
ATOM 2169 C CA . LEU A 1 289 ? 20.033 -29.440 -18.254 1.00 92.88 289 LEU A CA 1
ATOM 2170 C C . LEU A 1 289 ? 21.363 -28.857 -18.773 1.00 92.88 289 LEU A C 1
ATOM 2172 O O . LEU A 1 289 ? 22.156 -29.556 -19.403 1.00 92.88 289 LEU A O 1
ATOM 2176 N N . GLY A 1 290 ? 21.611 -27.579 -18.479 1.00 92.25 290 GLY A N 1
ATOM 2177 C CA . GLY A 1 290 ? 22.811 -26.850 -18.892 1.00 92.25 290 GLY A CA 1
ATOM 2178 C C . GLY A 1 290 ? 22.779 -26.231 -20.298 1.00 92.25 290 GLY A C 1
ATOM 2179 O O . GLY A 1 290 ? 23.704 -25.472 -20.609 1.00 92.25 290 GLY A O 1
ATOM 2180 N N . ASP A 1 291 ? 21.750 -26.485 -21.121 1.00 94.25 291 ASP A N 1
ATOM 2181 C CA . ASP A 1 291 ? 21.532 -25.761 -22.384 1.00 94.25 291 ASP A CA 1
ATOM 2182 C C . ASP A 1 291 ? 21.344 -24.250 -22.090 1.00 94.25 291 ASP A C 1
ATOM 2184 O O . ASP A 1 291 ? 20.878 -23.844 -21.017 1.00 94.25 291 ASP A O 1
ATOM 2188 N N . ARG A 1 292 ? 21.762 -23.393 -23.032 1.00 95.25 292 ARG A N 1
ATOM 2189 C CA . ARG A 1 292 ? 21.818 -21.928 -22.865 1.00 95.25 292 ARG A CA 1
ATOM 2190 C C . ARG A 1 292 ? 21.168 -21.215 -24.036 1.00 95.25 292 ARG A C 1
ATOM 2192 O O . ARG A 1 292 ? 21.504 -21.499 -25.186 1.00 95.25 292 ARG A O 1
ATOM 2199 N N . ILE A 1 293 ? 20.313 -20.242 -23.733 1.00 93.38 293 ILE A N 1
ATOM 2200 C CA . ILE A 1 293 ? 19.679 -19.375 -24.730 1.00 93.38 293 ILE A CA 1
ATOM 2201 C C . ILE A 1 293 ? 20.031 -17.922 -24.403 1.00 93.38 293 ILE A C 1
ATOM 2203 O O . ILE A 1 293 ? 19.847 -17.458 -23.277 1.00 93.38 293 ILE A O 1
ATOM 2207 N N . SER A 1 294 ? 20.566 -17.210 -25.391 1.00 95.00 294 SER A N 1
ATOM 2208 C CA . SER A 1 294 ? 20.991 -15.813 -25.308 1.00 95.00 294 SER A CA 1
ATOM 2209 C C . SER A 1 294 ? 20.130 -14.923 -26.195 1.00 95.00 294 SER A C 1
ATOM 2211 O O . SER A 1 294 ? 19.860 -15.258 -27.348 1.00 95.00 294 SER A O 1
ATOM 2213 N N . PHE A 1 295 ? 19.715 -13.780 -25.655 1.00 93.50 295 PHE A N 1
ATOM 2214 C CA . PHE A 1 295 ? 18.728 -12.882 -26.245 1.00 93.50 295 PHE A CA 1
ATOM 2215 C C . PHE A 1 295 ? 19.335 -11.507 -26.540 1.00 93.50 295 PHE A C 1
ATOM 2217 O O . PHE A 1 295 ? 20.040 -10.934 -25.708 1.00 93.50 295 PHE A O 1
ATOM 2224 N N . GLN A 1 296 ? 19.016 -10.953 -27.710 1.00 94.12 296 GLN A N 1
ATOM 2225 C CA . GLN A 1 296 ? 19.405 -9.605 -28.128 1.00 94.12 296 GLN A CA 1
ATOM 2226 C C . GLN A 1 296 ? 18.206 -8.877 -28.741 1.00 94.12 296 GLN A C 1
ATOM 2228 O O . GLN A 1 296 ? 17.554 -9.412 -29.632 1.00 94.12 296 GLN A O 1
ATOM 2233 N N . CYS A 1 297 ? 17.913 -7.653 -28.307 1.00 93.44 297 CYS A N 1
ATOM 2234 C CA . CYS A 1 297 ? 16.831 -6.866 -28.899 1.00 93.44 297 CYS A CA 1
ATOM 2235 C C . CYS A 1 297 ? 17.220 -6.275 -30.263 1.00 93.44 297 CYS A C 1
ATOM 2237 O O . CYS A 1 297 ? 18.375 -5.916 -30.503 1.00 93.44 297 CYS A O 1
ATOM 2239 N N . GLN A 1 298 ? 16.246 -6.170 -31.168 1.00 91.00 298 GLN A N 1
ATOM 2240 C CA . GLN A 1 298 ? 16.418 -5.497 -32.454 1.00 91.00 298 GLN A CA 1
ATOM 2241 C C . GLN A 1 298 ? 16.698 -4.000 -32.267 1.00 91.00 298 GLN A C 1
ATOM 2243 O O . GLN A 1 298 ? 16.252 -3.381 -31.305 1.00 91.00 298 GLN A O 1
ATOM 2248 N N . ASN A 1 299 ? 17.431 -3.416 -33.219 1.00 77.19 299 ASN A N 1
ATOM 2249 C CA . ASN A 1 299 ? 17.923 -2.038 -33.148 1.00 77.19 299 ASN A CA 1
ATOM 2250 C C . ASN A 1 299 ? 16.852 -1.031 -32.686 1.00 77.19 299 ASN A C 1
ATOM 2252 O O . ASN A 1 299 ? 15.757 -0.968 -33.253 1.00 77.19 299 ASN A O 1
ATOM 2256 N N . ASN A 1 300 ? 17.242 -0.157 -31.752 1.00 80.62 300 ASN A N 1
ATOM 2257 C CA . ASN A 1 300 ? 16.402 0.854 -31.092 1.00 80.62 300 ASN A CA 1
ATOM 2258 C C . ASN A 1 300 ? 15.327 0.292 -30.128 1.00 80.62 300 ASN A C 1
ATOM 2260 O O . ASN A 1 300 ? 14.343 0.983 -29.859 1.00 80.62 300 ASN A O 1
ATOM 2264 N N . LEU A 1 301 ? 15.516 -0.932 -29.622 1.00 89.50 301 LEU A N 1
ATOM 2265 C CA . LEU A 1 301 ? 14.796 -1.494 -28.476 1.00 89.50 301 LEU A CA 1
ATOM 2266 C C . LEU A 1 301 ? 15.797 -1.893 -27.381 1.00 89.50 301 LEU A C 1
ATOM 2268 O O . LEU A 1 301 ? 16.829 -2.497 -27.683 1.00 89.50 301 LEU A O 1
ATOM 2272 N N . ASP A 1 302 ? 15.465 -1.601 -26.129 1.00 90.06 302 ASP A N 1
ATOM 2273 C CA . ASP A 1 302 ? 16.271 -1.918 -24.947 1.00 90.06 302 ASP A CA 1
ATOM 2274 C C . ASP A 1 302 ? 15.855 -3.265 -24.342 1.00 90.06 302 ASP A C 1
ATOM 2276 O O . ASP A 1 302 ? 14.666 -3.603 -24.312 1.00 90.06 302 ASP A O 1
ATOM 2280 N N . LEU A 1 303 ? 16.830 -4.037 -23.847 1.00 92.56 303 LEU A N 1
ATOM 2281 C CA . LEU A 1 303 ? 16.596 -5.334 -23.205 1.00 92.56 303 LEU A CA 1
ATOM 2282 C C . LEU A 1 303 ? 16.434 -5.157 -21.694 1.00 92.56 303 LEU A C 1
ATOM 2284 O O . LEU A 1 303 ? 17.390 -4.802 -21.004 1.00 92.56 303 LEU A O 1
ATOM 2288 N N . ILE A 1 304 ? 15.248 -5.484 -21.180 1.00 90.75 304 ILE A N 1
ATOM 2289 C CA . ILE A 1 304 ? 14.979 -5.667 -19.746 1.00 90.75 304 ILE A CA 1
ATOM 2290 C C . ILE A 1 304 ? 15.019 -7.164 -19.419 1.00 90.75 304 ILE A C 1
ATOM 2292 O O . ILE A 1 304 ? 14.669 -7.982 -20.267 1.00 90.75 304 ILE A O 1
ATOM 2296 N N . GLY A 1 305 ? 15.457 -7.531 -18.211 1.00 89.62 305 GLY A N 1
ATOM 2297 C CA . GLY A 1 305 ? 15.656 -8.918 -17.785 1.00 89.62 305 GLY A CA 1
ATOM 2298 C C . GLY A 1 305 ? 17.041 -9.454 -18.154 1.00 89.62 305 GLY A C 1
ATOM 2299 O O . GLY A 1 305 ? 18.009 -8.684 -18.253 1.00 89.62 305 GLY A O 1
ATOM 2300 N N . SER A 1 306 ? 17.158 -10.772 -18.322 1.00 91.19 306 SER A N 1
ATOM 2301 C CA . SER A 1 306 ? 18.441 -11.447 -18.555 1.00 91.19 306 SER A CA 1
ATOM 2302 C C . SER A 1 306 ? 18.725 -11.710 -20.034 1.00 91.19 306 SER A C 1
ATOM 2304 O O . SER A 1 306 ? 17.939 -12.326 -20.749 1.00 91.19 306 SER A O 1
ATOM 2306 N N . SER A 1 307 ? 19.904 -11.281 -20.494 1.00 92.62 307 SER A N 1
ATOM 2307 C CA . SER A 1 307 ? 20.398 -11.489 -21.865 1.00 92.62 307 SER A CA 1
ATOM 2308 C C . SER A 1 307 ? 20.920 -12.909 -22.136 1.00 92.62 307 SER A C 1
ATOM 2310 O O . SER A 1 307 ? 21.196 -13.262 -23.282 1.00 92.62 307 SER A O 1
ATOM 2312 N N . GLN A 1 308 ? 21.035 -13.750 -21.108 1.00 94.19 308 GLN A N 1
ATOM 2313 C CA . GLN A 1 308 ? 21.201 -15.199 -21.217 1.00 94.19 308 GLN A CA 1
ATOM 2314 C C . GLN A 1 308 ? 20.366 -15.868 -20.124 1.00 94.19 308 GLN A C 1
ATOM 2316 O O . GLN A 1 308 ? 20.308 -15.351 -19.012 1.00 94.19 308 GLN A O 1
ATOM 2321 N N . ARG A 1 309 ? 19.758 -17.013 -20.438 1.00 92.44 309 ARG A N 1
ATOM 2322 C CA . ARG A 1 309 ? 19.157 -17.937 -19.467 1.00 92.44 309 ARG A CA 1
ATOM 2323 C C . ARG A 1 309 ? 19.779 -19.325 -19.634 1.00 92.44 309 ARG A C 1
ATOM 2325 O O . ARG A 1 309 ? 20.183 -19.698 -20.741 1.00 92.44 309 ARG A O 1
ATOM 2332 N N . VAL A 1 310 ? 19.872 -20.074 -18.540 1.00 92.94 310 VAL A N 1
ATOM 2333 C CA . VAL A 1 310 ? 20.439 -21.434 -18.473 1.00 92.94 310 VAL A CA 1
ATOM 2334 C C . VAL A 1 310 ? 19.386 -22.387 -17.913 1.00 92.94 310 VAL A C 1
ATOM 2336 O O . VAL A 1 310 ? 18.718 -22.024 -16.951 1.00 92.94 310 VAL A O 1
ATOM 2339 N N . CYS A 1 311 ? 19.232 -23.583 -18.479 1.00 91.75 311 CYS A N 1
ATOM 2340 C CA . CYS A 1 311 ? 18.344 -24.604 -17.913 1.00 91.75 311 CYS A CA 1
ATOM 2341 C C . CYS A 1 311 ? 19.006 -25.265 -16.688 1.00 91.75 311 CYS A C 1
ATOM 2343 O O . CYS A 1 311 ? 20.126 -25.780 -16.789 1.00 91.75 311 CYS A O 1
ATOM 2345 N N . MET A 1 312 ? 18.342 -25.216 -15.531 1.00 87.12 312 MET A N 1
ATOM 2346 C CA . MET A 1 312 ? 18.894 -25.550 -14.211 1.00 87.12 312 MET A CA 1
ATOM 2347 C C . MET A 1 312 ? 18.453 -26.940 -13.709 1.00 87.12 312 MET A C 1
ATOM 2349 O O . MET A 1 312 ? 17.614 -27.613 -14.306 1.00 87.12 312 MET A O 1
ATOM 2353 N N . LEU A 1 313 ? 19.066 -27.410 -12.614 1.00 86.19 313 LEU A N 1
ATOM 2354 C CA . LEU A 1 313 ? 18.843 -28.756 -12.050 1.00 86.19 313 LEU A CA 1
ATOM 2355 C C . LEU A 1 313 ? 17.403 -29.005 -11.576 1.00 86.19 313 LEU A C 1
ATOM 2357 O O . LEU A 1 313 ? 16.948 -30.144 -11.607 1.00 86.19 313 LEU A O 1
ATOM 2361 N N . ASP A 1 314 ? 16.706 -27.953 -11.166 1.00 79.50 314 ASP A N 1
ATOM 2362 C CA . ASP A 1 314 ? 15.310 -27.946 -10.714 1.00 79.50 314 ASP A CA 1
ATOM 2363 C C . ASP A 1 314 ? 14.279 -28.066 -11.854 1.00 79.50 314 ASP A C 1
ATOM 2365 O O . ASP A 1 314 ? 13.104 -28.296 -11.577 1.00 79.50 314 ASP A O 1
ATOM 2369 N N . GLY A 1 315 ? 14.707 -27.961 -13.118 1.00 82.00 315 GLY A N 1
ATOM 2370 C CA . GLY A 1 315 ? 13.818 -27.960 -14.286 1.00 82.00 315 GLY A CA 1
ATOM 2371 C C . GLY A 1 315 ? 13.339 -26.565 -14.695 1.00 82.00 315 GLY A C 1
ATOM 2372 O O . GLY A 1 315 ? 12.545 -26.436 -15.628 1.00 82.00 315 GLY A O 1
ATOM 2373 N N . GLU A 1 316 ? 13.836 -25.513 -14.043 1.00 83.56 316 GLU A N 1
ATOM 2374 C CA . GLU A 1 316 ? 13.525 -24.128 -14.385 1.00 83.56 316 GLU A CA 1
ATOM 2375 C C . GLU A 1 316 ? 14.677 -23.432 -15.118 1.00 83.56 316 GLU A C 1
ATOM 2377 O O . GLU A 1 316 ? 15.826 -23.882 -15.148 1.00 83.56 316 GLU A O 1
ATOM 2382 N N . TRP A 1 317 ? 14.364 -22.303 -15.752 1.00 85.69 317 TRP A N 1
ATOM 2383 C CA . TRP A 1 317 ? 15.379 -21.453 -16.375 1.00 85.69 317 TRP A CA 1
ATOM 2384 C C . TRP A 1 317 ? 15.899 -20.403 -15.396 1.00 85.69 317 TRP A C 1
ATOM 2386 O O . TRP A 1 317 ? 15.130 -19.779 -14.660 1.00 85.69 317 TRP A O 1
ATOM 2396 N N . SER A 1 318 ? 17.210 -20.161 -15.437 1.00 86.12 318 SER A N 1
ATOM 2397 C CA . SER A 1 318 ? 17.869 -19.154 -14.609 1.00 86.12 318 SER A CA 1
ATOM 2398 C C . SER A 1 318 ? 17.321 -17.748 -14.866 1.00 86.12 318 SER A C 1
ATOM 2400 O O . SER A 1 318 ? 16.974 -17.390 -15.995 1.00 86.12 318 SER A O 1
ATOM 2402 N N . ASP A 1 319 ? 17.308 -16.939 -13.807 1.00 83.31 319 ASP A N 1
ATOM 2403 C CA . ASP A 1 319 ? 17.139 -15.484 -13.853 1.00 83.31 319 ASP A CA 1
ATOM 2404 C C . ASP A 1 319 ? 15.828 -14.983 -14.507 1.00 83.31 319 ASP A C 1
ATOM 2406 O O . ASP A 1 319 ? 14.911 -15.751 -14.795 1.00 83.31 319 ASP A O 1
ATOM 2410 N N . MET A 1 320 ? 15.712 -13.671 -14.729 1.00 84.06 320 MET A N 1
ATOM 2411 C CA . MET A 1 320 ? 14.503 -13.025 -15.260 1.00 84.06 320 MET A CA 1
ATOM 2412 C C . MET A 1 320 ? 14.310 -13.237 -16.775 1.00 84.06 320 MET A C 1
ATOM 2414 O O . MET A 1 320 ? 15.212 -12.971 -17.574 1.00 84.06 320 MET A O 1
ATOM 2418 N N . GLN A 1 321 ? 13.093 -13.615 -17.188 1.00 84.88 321 GLN A N 1
ATOM 2419 C CA . GLN A 1 321 ? 12.693 -13.687 -18.600 1.00 84.88 321 GLN A CA 1
ATOM 2420 C C . GLN A 1 321 ? 12.848 -12.314 -19.289 1.00 84.88 321 GLN A C 1
ATOM 2422 O O . GLN A 1 321 ? 12.292 -11.329 -18.796 1.00 84.88 321 GLN A O 1
ATOM 2427 N N . PRO A 1 322 ? 13.566 -12.211 -20.425 1.00 91.50 322 PRO A N 1
ATOM 2428 C CA . PRO A 1 322 ? 13.789 -10.925 -21.068 1.00 91.50 322 PRO A CA 1
ATOM 2429 C C . PRO A 1 322 ? 12.546 -10.351 -21.758 1.00 91.50 322 PRO A C 1
ATOM 2431 O O . PRO A 1 322 ? 11.621 -11.068 -22.143 1.00 91.50 322 PRO A O 1
ATOM 2434 N N . SER A 1 323 ? 12.568 -9.037 -21.981 1.00 91.75 323 SER A N 1
ATOM 2435 C CA . SER A 1 323 ? 11.595 -8.297 -22.788 1.00 91.75 323 SER A CA 1
ATOM 2436 C C . SER A 1 323 ? 12.281 -7.145 -23.525 1.00 91.75 323 SER A C 1
ATOM 2438 O O . SER A 1 323 ? 13.178 -6.507 -22.973 1.00 91.75 323 SER A O 1
ATOM 2440 N N . CYS A 1 324 ? 11.859 -6.872 -24.763 1.00 92.69 324 CYS A N 1
ATOM 2441 C CA . CYS A 1 324 ? 12.377 -5.771 -25.574 1.00 92.69 324 CYS A CA 1
ATOM 2442 C C . CYS A 1 324 ? 11.389 -4.604 -25.580 1.00 92.69 324 CYS A C 1
ATOM 2444 O O . CYS A 1 324 ? 10.256 -4.747 -26.046 1.00 92.69 324 CYS A O 1
ATOM 2446 N N . ARG A 1 325 ? 11.814 -3.442 -25.079 1.00 90.56 325 ARG A N 1
ATOM 2447 C CA . ARG A 1 325 ? 10.975 -2.239 -24.955 1.00 90.56 325 ARG A CA 1
ATOM 2448 C C . ARG A 1 325 ? 11.489 -1.114 -25.838 1.00 90.56 325 ARG A C 1
ATOM 2450 O O . ARG A 1 325 ? 12.680 -1.027 -26.108 1.00 90.56 325 ARG A O 1
ATOM 2457 N N . ALA A 1 326 ? 10.589 -0.248 -26.287 1.00 89.31 326 ALA A N 1
ATOM 2458 C CA . ALA A 1 326 ? 10.972 1.005 -26.924 1.00 89.31 326 ALA A CA 1
ATOM 2459 C C . ALA A 1 326 ? 11.115 2.112 -25.869 1.00 89.31 326 ALA A C 1
ATOM 2461 O O . ALA A 1 326 ? 10.516 2.033 -24.798 1.00 89.31 326 ALA A O 1
ATOM 2462 N N . SER A 1 327 ? 11.798 3.206 -26.213 1.00 83.75 327 SER A N 1
ATOM 2463 C CA . SER A 1 327 ? 11.977 4.387 -25.344 1.00 83.75 327 SER A CA 1
ATOM 2464 C C . SER A 1 327 ? 10.683 5.154 -24.999 1.00 83.75 327 SER A C 1
ATOM 2466 O O . SER A 1 327 ? 10.741 6.223 -24.404 1.00 83.75 327 SER A O 1
ATOM 2468 N N . TYR A 1 328 ? 9.527 4.663 -25.453 1.00 86.38 328 TYR A N 1
ATOM 2469 C CA . TYR A 1 328 ? 8.181 5.170 -25.166 1.00 86.38 328 TYR A CA 1
ATOM 2470 C C . TYR A 1 328 ? 7.283 4.106 -24.514 1.00 86.38 328 TYR A C 1
ATOM 2472 O O . TYR A 1 328 ? 6.095 4.346 -24.314 1.00 86.38 328 TYR A O 1
ATOM 2480 N N . SER A 1 329 ? 7.813 2.911 -24.235 1.00 90.19 329 SER A N 1
ATOM 2481 C CA . SER A 1 329 ? 7.057 1.821 -23.625 1.00 90.19 329 SER A CA 1
ATOM 2482 C C . SER A 1 329 ? 7.029 1.972 -22.108 1.00 90.19 329 SER A C 1
ATOM 2484 O O . SER A 1 329 ? 8.078 1.927 -21.471 1.00 90.19 329 SER A O 1
ATOM 2486 N N . TYR A 1 330 ? 5.836 2.049 -21.526 1.00 90.00 330 TYR A N 1
ATOM 2487 C CA . TYR A 1 330 ? 5.630 2.265 -20.090 1.00 90.00 330 TYR A CA 1
ATOM 2488 C C . TYR A 1 330 ? 4.749 1.179 -19.455 1.00 90.00 330 TYR A C 1
ATOM 2490 O O . TYR A 1 330 ? 4.025 0.462 -20.145 1.00 90.00 330 TYR A O 1
ATOM 2498 N N . ASP A 1 331 ? 4.870 1.013 -18.145 1.00 90.12 331 ASP A N 1
ATOM 2499 C CA . ASP A 1 331 ? 4.068 0.131 -17.300 1.00 90.12 331 ASP A CA 1
ATOM 2500 C C . ASP A 1 331 ? 2.875 0.903 -16.729 1.00 90.12 331 ASP A C 1
ATOM 2502 O O . ASP A 1 331 ? 2.943 2.111 -16.478 1.00 90.12 331 ASP A O 1
ATOM 2506 N N . ARG A 1 332 ? 1.765 0.200 -16.532 1.00 87.19 332 ARG A N 1
ATOM 2507 C CA . ARG A 1 332 ? 0.531 0.714 -15.931 1.00 87.19 332 ARG A CA 1
ATOM 2508 C C . ARG A 1 332 ? 0.513 0.347 -14.445 1.00 87.19 332 ARG A C 1
ATOM 2510 O O . ARG A 1 332 ? 1.165 -0.613 -14.039 1.00 87.19 332 ARG A O 1
ATOM 2517 N N . ALA A 1 333 ? -0.274 1.051 -13.628 1.00 84.62 333 ALA A N 1
ATOM 2518 C CA . ALA A 1 333 ? -0.410 0.717 -12.203 1.00 84.62 333 ALA A CA 1
ATOM 2519 C C . ALA A 1 333 ? -0.839 -0.750 -11.958 1.00 84.62 333 ALA A C 1
ATOM 2521 O O . ALA A 1 333 ? -0.370 -1.393 -11.022 1.00 84.62 333 ALA A O 1
ATOM 2522 N N . GLU A 1 334 ? -1.660 -1.302 -12.858 1.00 79.00 334 GLU A N 1
ATOM 2523 C CA . GLU A 1 334 ? -2.047 -2.721 -12.885 1.00 79.00 334 GLU A CA 1
ATOM 2524 C C . GLU A 1 334 ? -0.846 -3.673 -13.051 1.00 79.00 334 GLU A C 1
ATOM 2526 O O . GLU A 1 334 ? -0.798 -4.706 -12.385 1.00 79.00 334 GLU A O 1
ATOM 2531 N N . ASP A 1 335 ? 0.136 -3.315 -13.888 1.00 82.00 335 ASP A N 1
ATOM 2532 C CA . ASP A 1 335 ? 1.317 -4.143 -14.167 1.00 82.00 335 ASP A CA 1
ATOM 2533 C C . ASP A 1 335 ? 2.277 -4.150 -12.962 1.00 82.00 335 ASP A C 1
ATOM 2535 O O . ASP A 1 335 ? 2.826 -5.189 -12.606 1.00 82.00 335 ASP A O 1
ATOM 2539 N N . VAL A 1 336 ? 2.442 -3.005 -12.286 1.00 83.00 336 VAL A N 1
ATOM 2540 C CA . VAL A 1 336 ? 3.214 -2.913 -11.031 1.00 83.00 336 VAL A CA 1
ATOM 2541 C C . VAL A 1 336 ? 2.546 -3.727 -9.925 1.00 83.00 336 VAL A C 1
ATOM 2543 O O . VAL A 1 336 ? 3.214 -4.506 -9.246 1.00 83.00 336 VAL A O 1
ATOM 2546 N N . LYS A 1 337 ? 1.223 -3.604 -9.759 1.00 75.06 337 LYS A N 1
ATOM 2547 C CA . LYS A 1 337 ? 0.468 -4.383 -8.768 1.00 75.06 337 LYS A CA 1
ATOM 2548 C C . LYS A 1 337 ? 0.615 -5.891 -8.985 1.00 75.06 337 LYS A C 1
ATOM 2550 O O . LYS A 1 337 ? 0.862 -6.620 -8.027 1.00 75.06 337 LYS A O 1
ATOM 2555 N N . ALA A 1 338 ? 0.497 -6.353 -10.229 1.00 70.75 338 ALA A N 1
ATOM 2556 C CA . ALA A 1 338 ? 0.550 -7.774 -10.575 1.00 70.75 338 ALA A CA 1
ATOM 2557 C C . ALA A 1 338 ? 1.925 -8.439 -10.361 1.00 70.75 338 ALA A C 1
ATOM 2559 O O . ALA A 1 338 ? 1.994 -9.667 -10.332 1.00 70.75 338 ALA A O 1
ATOM 2560 N N . GLU A 1 339 ? 2.993 -7.649 -10.207 1.00 76.12 339 GLU A N 1
ATOM 2561 C CA . GLU A 1 339 ? 4.388 -8.114 -10.198 1.00 76.12 339 GLU A CA 1
ATOM 2562 C C . GLU A 1 339 ? 5.106 -7.734 -8.887 1.00 76.12 339 GLU A C 1
ATOM 2564 O O . GLU A 1 339 ? 5.534 -8.601 -8.127 1.00 76.12 339 GLU A O 1
ATOM 2569 N N . PHE A 1 340 ? 5.167 -6.439 -8.563 1.00 78.00 340 PHE A N 1
ATOM 2570 C CA . PHE A 1 340 ? 5.766 -5.925 -7.326 1.00 78.00 340 PHE A CA 1
ATOM 2571 C C . PHE A 1 340 ? 4.827 -6.082 -6.125 1.00 78.00 340 PHE A C 1
ATOM 2573 O O . PHE A 1 340 ? 5.248 -6.567 -5.077 1.00 78.00 340 PHE A O 1
ATOM 2580 N N . GLY A 1 341 ? 3.543 -5.741 -6.286 1.00 65.50 341 GLY A N 1
ATOM 2581 C CA . GLY A 1 341 ? 2.535 -5.966 -5.241 1.00 65.50 341 GLY A CA 1
ATOM 2582 C C . GLY A 1 341 ? 2.371 -7.454 -4.940 1.00 65.50 341 GLY A C 1
ATOM 2583 O O . GLY A 1 341 ? 2.346 -7.861 -3.785 1.00 65.50 341 GLY A O 1
ATOM 2584 N N . ALA A 1 342 ? 2.391 -8.273 -5.987 1.00 62.53 342 ALA A N 1
ATOM 2585 C CA . ALA A 1 342 ? 2.518 -9.722 -5.924 1.00 62.53 342 ALA A CA 1
ATOM 2586 C C . ALA A 1 342 ? 3.726 -10.206 -5.102 1.00 62.53 342 ALA A C 1
ATOM 2588 O O . ALA A 1 342 ? 3.537 -10.983 -4.165 1.00 62.53 342 ALA A O 1
ATOM 2589 N N . SER A 1 343 ? 4.944 -9.739 -5.405 1.00 61.22 343 SER A N 1
ATOM 2590 C CA . SER A 1 343 ? 6.128 -10.118 -4.621 1.00 61.22 343 SER A CA 1
ATOM 2591 C C . SER A 1 343 ? 6.015 -9.669 -3.157 1.00 61.22 343 SER A C 1
ATOM 2593 O O . SER A 1 343 ? 6.439 -10.403 -2.277 1.00 61.22 343 SER A O 1
ATOM 2595 N N . LEU A 1 344 ? 5.328 -8.553 -2.876 1.00 60.34 344 LEU A N 1
ATOM 2596 C CA . LEU A 1 344 ? 4.971 -8.069 -1.531 1.00 60.34 344 LEU A CA 1
ATOM 2597 C C . LEU A 1 344 ? 3.721 -8.718 -0.889 1.00 60.34 344 LEU A C 1
ATOM 2599 O O . LEU A 1 344 ? 3.387 -8.361 0.239 1.00 60.34 344 LEU A O 1
ATOM 2603 N N . THR A 1 345 ? 3.023 -9.644 -1.554 1.00 52.91 345 THR A N 1
ATOM 2604 C CA . THR A 1 345 ? 1.788 -10.281 -1.035 1.00 52.91 345 THR A CA 1
ATOM 2605 C C . THR A 1 345 ? 2.046 -11.696 -0.524 1.00 52.91 345 THR A C 1
ATOM 2607 O O . THR A 1 345 ? 1.557 -12.065 0.543 1.00 52.91 345 THR A O 1
ATOM 2610 N N . ASP A 1 346 ? 2.898 -12.464 -1.205 1.00 50.38 346 ASP A N 1
ATOM 2611 C CA . ASP A 1 346 ? 3.391 -13.764 -0.715 1.00 50.38 346 ASP A CA 1
ATOM 2612 C C . ASP A 1 346 ? 4.327 -13.600 0.508 1.00 50.38 346 ASP A C 1
ATOM 2614 O O . ASP A 1 346 ? 4.557 -14.546 1.258 1.00 50.38 346 ASP A O 1
ATOM 2618 N N . VAL A 1 347 ? 4.787 -12.367 0.767 1.00 49.09 347 VAL A N 1
ATOM 2619 C CA . VAL A 1 347 ? 5.368 -11.900 2.043 1.00 49.09 347 VAL A CA 1
ATOM 2620 C C . VAL A 1 347 ? 4.388 -12.094 3.201 1.00 49.09 347 VAL A C 1
ATOM 2622 O O . VAL A 1 347 ? 4.807 -12.326 4.327 1.00 49.09 347 VAL A O 1
ATOM 2625 N N . LEU A 1 348 ? 3.089 -11.924 2.954 1.00 49.56 348 LEU A N 1
ATOM 2626 C CA . LEU A 1 348 ? 2.092 -11.598 3.977 1.00 49.56 348 LEU A CA 1
ATOM 2627 C C . LEU A 1 348 ? 0.993 -12.653 4.141 1.00 49.56 348 LEU A C 1
ATOM 2629 O O . LEU A 1 348 ? 0.235 -12.598 5.110 1.00 49.56 348 LEU A O 1
ATOM 2633 N N . SER A 1 349 ? 0.905 -13.606 3.217 1.00 42.09 349 SER A N 1
ATOM 2634 C CA . SER A 1 349 ? 0.074 -14.798 3.373 1.00 42.09 349 SER A CA 1
ATOM 2635 C C . SER A 1 349 ? 0.792 -15.826 4.247 1.00 42.09 349 SER A C 1
ATOM 2637 O O . SER A 1 349 ? 1.948 -16.160 3.986 1.00 42.09 349 SER A O 1
ATOM 2639 N N . GLU A 1 350 ? 0.109 -16.405 5.241 1.00 38.28 350 GLU A N 1
ATOM 2640 C CA . GLU A 1 350 ? 0.555 -17.717 5.719 1.00 38.28 350 GLU A CA 1
ATOM 2641 C C . GLU A 1 350 ? 0.472 -18.706 4.553 1.00 38.28 350 GLU A C 1
ATOM 2643 O O . GLU A 1 350 ? -0.467 -18.654 3.759 1.00 38.28 350 GLU A O 1
ATOM 2648 N N . VAL A 1 351 ? 1.443 -19.617 4.451 1.00 33.69 351 VAL A N 1
ATOM 2649 C CA . VAL A 1 351 ? 1.415 -20.686 3.445 1.00 33.69 351 VAL A CA 1
ATOM 2650 C C . VAL A 1 351 ? 0.329 -21.688 3.841 1.00 33.69 351 VAL A C 1
ATOM 2652 O O . VAL A 1 351 ? 0.593 -22.693 4.507 1.00 33.69 351 VAL A O 1
ATOM 2655 N N . SER A 1 352 ? -0.912 -21.380 3.468 1.00 27.83 352 SER A N 1
ATOM 2656 C CA . SER A 1 352 ? -2.053 -22.268 3.630 1.00 27.83 352 SER A CA 1
ATOM 2657 C C . SER A 1 352 ? -1.813 -23.546 2.822 1.00 27.83 352 SER A C 1
ATOM 2659 O O . SER A 1 352 ? -1.293 -23.544 1.703 1.00 27.83 352 SER A O 1
ATOM 2661 N N . THR A 1 353 ? -2.087 -24.690 3.445 1.00 27.78 353 THR A N 1
ATOM 2662 C CA . THR A 1 353 ? -1.699 -25.993 2.900 1.00 27.78 353 THR A CA 1
ATOM 2663 C C . THR A 1 353 ? -2.526 -26.335 1.665 1.00 27.78 353 THR A C 1
ATOM 2665 O O . THR A 1 353 ? -3.725 -26.554 1.809 1.00 27.78 353 THR A O 1
ATOM 2668 N N . PHE A 1 354 ? -1.861 -26.425 0.504 1.00 28.30 354 PHE A N 1
ATOM 2669 C CA . PHE A 1 354 ? -2.346 -26.930 -0.792 1.00 28.30 354 PHE A CA 1
ATOM 2670 C C . PHE A 1 354 ? -3.799 -27.445 -0.804 1.00 28.30 354 PHE A C 1
ATOM 2672 O O . PHE A 1 354 ? -4.051 -28.611 -0.484 1.00 28.30 354 PHE A O 1
ATOM 2679 N N . GLU A 1 355 ? -4.747 -26.617 -1.254 1.00 25.17 355 GLU A N 1
ATOM 2680 C CA . GLU A 1 355 ? -6.076 -27.118 -1.607 1.00 25.17 355 GLU A CA 1
ATOM 2681 C C . GLU A 1 355 ? -5.975 -28.005 -2.857 1.00 25.17 355 GLU A C 1
ATOM 2683 O O . GLU A 1 355 ? -5.658 -27.548 -3.956 1.00 25.17 355 GLU A O 1
ATOM 2688 N N . VAL A 1 356 ? -6.236 -29.302 -2.683 1.00 26.59 356 VAL A N 1
ATOM 2689 C CA . VAL A 1 356 ? -6.338 -30.262 -3.786 1.00 26.59 356 VAL A CA 1
ATOM 2690 C C . VAL A 1 356 ? -7.780 -30.271 -4.284 1.00 26.59 356 VAL A C 1
ATOM 2692 O O . VAL A 1 356 ? -8.673 -30.772 -3.599 1.00 26.59 356 VAL A O 1
ATOM 2695 N N . ASP A 1 357 ? -8.003 -29.743 -5.487 1.00 30.14 357 ASP A N 1
ATOM 2696 C CA . ASP A 1 357 ? -9.296 -29.828 -6.170 1.00 30.14 357 ASP A CA 1
ATOM 2697 C C . ASP A 1 357 ? -9.705 -31.309 -6.365 1.00 30.14 357 ASP A C 1
ATOM 2699 O O . ASP A 1 357 ? -8.895 -32.096 -6.873 1.00 30.14 357 ASP A O 1
ATOM 2703 N N . PRO A 1 358 ? -10.939 -31.729 -6.007 1.00 35.03 358 PRO A N 1
ATOM 2704 C CA . PRO A 1 358 ? -11.422 -33.106 -6.178 1.00 35.03 358 PRO A CA 1
ATOM 2705 C C . PRO A 1 358 ? -11.400 -33.665 -7.616 1.00 35.03 358 PRO A C 1
ATOM 2707 O O . PRO A 1 358 ? -11.708 -34.843 -7.799 1.00 35.03 358 PRO A O 1
ATOM 2710 N N . SER A 1 359 ? -11.024 -32.879 -8.632 1.00 39.94 359 SER A N 1
ATOM 2711 C CA . SER A 1 359 ? -10.699 -33.375 -9.980 1.00 39.94 359 SER A CA 1
ATOM 2712 C C . SER A 1 359 ? -9.378 -34.156 -10.064 1.00 39.94 359 SER A C 1
ATOM 2714 O O . SER A 1 359 ? -9.179 -34.923 -11.006 1.00 39.94 359 SER A O 1
ATOM 2716 N N . GLY A 1 360 ? -8.451 -33.945 -9.122 1.00 31.20 360 GLY A N 1
ATOM 2717 C CA . GLY A 1 360 ? -7.094 -34.499 -9.162 1.00 31.20 360 GLY A CA 1
ATOM 2718 C C . GLY A 1 360 ? -6.144 -33.822 -10.162 1.00 31.20 360 GLY A C 1
ATOM 2719 O O . GLY A 1 360 ? -4.964 -34.170 -10.195 1.00 31.20 360 GLY A O 1
ATOM 2720 N N . THR A 1 361 ? -6.600 -32.842 -10.953 1.00 26.95 361 THR A N 1
ATOM 2721 C CA . THR A 1 361 ? -5.699 -32.033 -11.790 1.00 26.95 361 THR A CA 1
ATOM 2722 C C . THR A 1 361 ? -5.057 -30.914 -10.981 1.00 26.95 361 THR A C 1
ATOM 2724 O O . THR A 1 361 ? -5.705 -29.926 -10.644 1.00 26.95 361 THR A O 1
ATOM 2727 N N . VAL A 1 362 ? -3.752 -31.036 -10.726 1.00 27.08 362 VAL A N 1
ATOM 2728 C CA . VAL A 1 362 ? -2.943 -29.943 -10.173 1.00 27.08 362 VAL A CA 1
ATOM 2729 C C . VAL A 1 362 ? -2.837 -28.832 -11.219 1.00 27.08 362 VAL A C 1
ATOM 2731 O O . VAL A 1 362 ? -1.991 -28.885 -12.113 1.00 27.08 362 VAL A O 1
ATOM 2734 N N . GLN A 1 363 ? -3.672 -27.799 -11.101 1.00 25.50 363 GLN A N 1
ATOM 2735 C CA . GLN A 1 363 ? -3.381 -26.515 -11.733 1.00 25.50 363 GLN A CA 1
ATOM 2736 C C . GLN A 1 363 ? -2.178 -25.907 -11.012 1.00 25.50 363 GLN A C 1
ATOM 2738 O O . GLN A 1 363 ? -2.338 -25.223 -10.007 1.00 25.50 363 GLN A O 1
ATOM 2743 N N . THR A 1 364 ? -0.963 -26.175 -11.500 1.00 24.06 364 THR A N 1
ATOM 2744 C CA . THR A 1 364 ? 0.234 -25.482 -11.013 1.00 24.06 364 THR A CA 1
ATOM 2745 C C . THR A 1 364 ? 0.080 -23.992 -11.320 1.00 24.06 364 THR A C 1
ATOM 2747 O O . THR A 1 364 ? 0.069 -23.641 -12.508 1.00 24.06 364 THR A O 1
ATOM 2750 N N . PRO A 1 365 ? -0.003 -23.100 -10.319 1.00 28.66 365 PRO A N 1
ATOM 2751 C CA . PRO A 1 365 ? 0.109 -21.676 -10.575 1.00 28.66 365 PRO A CA 1
ATOM 2752 C C . PRO A 1 365 ? 1.545 -21.449 -11.060 1.00 28.66 365 PRO A C 1
ATOM 2754 O O . PRO A 1 365 ? 2.489 -21.689 -10.312 1.00 28.66 365 PRO A O 1
ATOM 2757 N N . SER A 1 366 ? 1.740 -21.069 -12.327 1.00 31.23 366 SER A N 1
ATOM 2758 C CA . SER A 1 366 ? 3.078 -20.876 -12.913 1.00 31.23 366 SER A CA 1
ATOM 2759 C C . SER A 1 366 ? 3.666 -19.525 -12.495 1.00 31.23 366 SER A C 1
ATOM 2761 O O . SER A 1 366 ? 3.931 -18.657 -13.328 1.00 31.23 366 SER A O 1
ATOM 2763 N N . LEU A 1 367 ? 3.760 -19.328 -11.186 1.00 36.78 367 LEU A N 1
ATOM 2764 C CA . LEU A 1 367 ? 4.121 -18.086 -10.528 1.00 36.78 367 LEU A CA 1
ATOM 2765 C C . LEU A 1 367 ? 5.505 -18.231 -9.903 1.00 36.78 367 LEU A C 1
ATOM 2767 O O . LEU A 1 367 ? 5.819 -19.254 -9.294 1.00 36.78 367 LEU A O 1
ATOM 2771 N N . GLY A 1 368 ? 6.340 -17.212 -10.116 1.00 34.09 368 GLY A N 1
ATOM 2772 C CA . GLY A 1 368 ? 7.704 -17.180 -9.608 1.00 34.09 368 GLY A CA 1
ATOM 2773 C C . GLY A 1 368 ? 7.760 -17.229 -8.085 1.00 34.09 368 GLY A C 1
ATOM 2774 O O . GLY A 1 368 ? 6.783 -16.950 -7.389 1.00 34.09 368 GLY A O 1
ATOM 2775 N N . ARG A 1 369 ? 8.944 -17.563 -7.572 1.00 46.88 369 ARG A N 1
ATOM 2776 C CA . ARG A 1 369 ? 9.254 -17.611 -6.139 1.00 46.88 369 ARG A CA 1
ATOM 2777 C C . ARG A 1 369 ? 9.336 -16.191 -5.568 1.00 46.88 369 ARG A C 1
ATOM 2779 O O . ARG A 1 369 ? 10.422 -15.658 -5.372 1.00 46.88 369 ARG A O 1
ATOM 2786 N N . ARG A 1 370 ? 8.162 -15.608 -5.333 1.00 49.66 370 ARG A N 1
ATOM 2787 C CA . ARG A 1 370 ? 7.947 -14.314 -4.677 1.00 49.66 370 ARG A CA 1
ATOM 2788 C C . ARG A 1 370 ? 8.560 -14.290 -3.270 1.00 49.66 370 ARG A C 1
ATOM 2790 O O . ARG A 1 370 ? 8.878 -15.328 -2.689 1.00 49.66 370 ARG A O 1
ATOM 2797 N N . LEU A 1 371 ? 8.733 -13.095 -2.718 1.00 43.34 371 LEU A N 1
ATOM 2798 C CA . LEU A 1 371 ? 9.427 -12.836 -1.454 1.00 43.34 371 LEU A CA 1
ATOM 2799 C C . LEU A 1 371 ? 8.630 -13.423 -0.258 1.00 43.34 371 LEU A C 1
ATOM 2801 O O . LEU A 1 371 ? 7.625 -12.863 0.139 1.00 43.34 371 LEU A O 1
ATOM 2805 N N . ILE A 1 372 ? 9.033 -14.557 0.334 1.00 44.38 372 ILE A N 1
ATOM 2806 C CA . ILE A 1 372 ? 8.221 -15.251 1.373 1.00 44.38 372 ILE A CA 1
ATOM 2807 C C . ILE A 1 372 ? 8.645 -14.854 2.800 1.00 44.38 372 ILE A C 1
ATOM 2809 O O . ILE A 1 372 ? 9.751 -15.212 3.213 1.00 44.38 372 ILE A O 1
ATOM 2813 N N . LEU A 1 373 ? 7.795 -14.218 3.620 1.00 46.44 373 LEU A N 1
ATOM 2814 C CA . LEU A 1 373 ? 8.083 -14.094 5.062 1.00 46.44 373 LEU A CA 1
ATOM 2815 C C . LEU A 1 373 ? 7.419 -15.207 5.872 1.00 46.44 373 LEU A C 1
ATOM 2817 O O . LEU A 1 373 ? 6.238 -15.509 5.765 1.00 46.44 373 LEU A O 1
ATOM 2821 N N . THR A 1 374 ? 8.219 -15.788 6.755 1.00 48.75 374 THR A N 1
ATOM 2822 C CA . THR A 1 374 ? 7.734 -16.585 7.884 1.00 48.75 374 THR A CA 1
ATOM 2823 C C . THR A 1 374 ? 7.385 -15.662 9.056 1.00 48.75 374 THR A C 1
ATOM 2825 O O . THR A 1 374 ? 7.896 -14.543 9.130 1.00 48.75 374 THR A O 1
ATOM 2828 N N . LYS A 1 375 ? 6.614 -16.156 10.035 1.00 48.47 375 LYS A N 1
ATOM 2829 C CA . LYS A 1 375 ? 6.289 -15.438 11.292 1.00 48.47 375 LYS A CA 1
ATOM 2830 C C . LYS A 1 375 ? 7.503 -14.932 12.099 1.00 48.47 375 LYS A C 1
ATOM 2832 O O . LYS A 1 375 ? 7.329 -14.105 12.985 1.00 48.47 375 LYS A O 1
ATOM 2837 N N . ASP A 1 376 ? 8.704 -15.406 11.772 1.00 56.66 376 ASP A N 1
ATOM 2838 C CA . ASP A 1 376 ? 9.976 -15.109 12.436 1.00 56.66 376 ASP A CA 1
ATOM 2839 C C . ASP A 1 376 ? 10.880 -14.110 11.679 1.00 56.66 376 ASP A C 1
ATOM 2841 O O . ASP A 1 376 ? 11.953 -13.771 12.181 1.00 56.66 376 ASP A O 1
ATOM 2845 N N . SER A 1 377 ? 10.518 -13.697 10.459 1.00 66.12 377 SER A N 1
ATOM 2846 C CA . SER A 1 377 ? 11.394 -12.895 9.583 1.00 66.12 377 SER A CA 1
ATOM 2847 C C . SER A 1 377 ? 11.052 -11.404 9.570 1.00 66.12 377 SER A C 1
ATOM 2849 O O . SER A 1 377 ? 9.888 -11.012 9.608 1.00 66.12 377 SER A O 1
ATOM 2851 N N . ILE A 1 378 ? 12.103 -10.587 9.498 1.00 79.94 378 ILE A N 1
ATOM 2852 C CA . ILE A 1 378 ? 12.085 -9.122 9.617 1.00 79.94 378 ILE A CA 1
ATOM 2853 C C . ILE A 1 378 ? 12.361 -8.522 8.233 1.00 79.94 378 ILE A C 1
ATOM 2855 O O . ILE A 1 378 ? 13.164 -9.079 7.483 1.00 79.94 378 ILE A O 1
ATOM 2859 N N . LEU A 1 379 ? 11.724 -7.402 7.885 1.00 85.19 379 LEU A N 1
ATOM 2860 C CA . LEU A 1 379 ? 11.888 -6.752 6.580 1.00 85.19 379 LEU A CA 1
ATOM 2861 C C . LEU A 1 379 ? 12.464 -5.336 6.724 1.00 85.19 379 LEU A C 1
ATOM 2863 O O . LEU A 1 379 ? 11.828 -4.451 7.292 1.00 85.19 379 LEU A O 1
ATOM 2867 N N . TYR A 1 380 ? 13.654 -5.110 6.172 1.00 92.25 380 TYR A N 1
ATOM 2868 C CA . TYR A 1 380 ? 14.289 -3.793 6.090 1.00 92.25 380 TYR A CA 1
ATOM 2869 C C . TYR A 1 380 ? 14.123 -3.225 4.680 1.00 92.25 380 TYR A C 1
ATOM 2871 O O . TYR A 1 380 ? 14.505 -3.865 3.696 1.00 92.25 380 TYR A O 1
ATOM 2879 N N . VAL A 1 381 ? 13.543 -2.029 4.576 1.00 93.69 381 VAL A N 1
ATOM 2880 C CA . VAL A 1 381 ? 13.236 -1.370 3.299 1.00 93.69 381 VAL A CA 1
ATOM 2881 C C . VAL A 1 381 ? 14.038 -0.076 3.172 1.00 93.69 381 VAL A C 1
ATOM 2883 O O . VAL A 1 381 ? 13.969 0.786 4.044 1.00 93.69 381 VAL A O 1
ATOM 2886 N N . TYR A 1 382 ? 14.787 0.069 2.080 1.00 97.75 382 TYR A N 1
ATOM 2887 C CA . TYR A 1 382 ? 15.683 1.199 1.821 1.00 97.75 382 TYR A CA 1
ATOM 2888 C C . TYR A 1 382 ? 15.177 1.987 0.608 1.00 97.75 382 TYR A C 1
ATOM 2890 O O . TYR A 1 382 ? 15.263 1.510 -0.526 1.00 97.75 382 TYR A O 1
ATOM 2898 N N . PHE A 1 383 ? 14.650 3.189 0.832 1.00 97.81 383 PHE A N 1
ATOM 2899 C CA . PHE A 1 383 ? 14.139 4.069 -0.221 1.00 97.81 383 PHE A CA 1
ATOM 2900 C C . PHE A 1 383 ? 15.206 5.062 -0.678 1.00 97.81 383 PHE A C 1
ATOM 2902 O O . PHE A 1 383 ? 15.676 5.882 0.111 1.00 97.81 383 PHE A O 1
ATOM 2909 N N . LEU A 1 384 ? 15.578 5.008 -1.958 1.00 97.75 384 LEU A N 1
ATOM 2910 C CA . LEU A 1 384 ? 16.588 5.878 -2.565 1.00 97.75 384 LEU A CA 1
ATOM 2911 C C . LEU A 1 384 ? 15.910 6.782 -3.597 1.00 97.75 384 LEU A C 1
ATOM 2913 O O . LEU A 1 384 ? 15.518 6.319 -4.669 1.00 97.75 384 LEU A O 1
ATOM 2917 N N . LEU A 1 385 ? 15.779 8.068 -3.278 1.00 95.81 385 LEU A N 1
ATOM 2918 C CA . LEU A 1 385 ? 15.091 9.057 -4.107 1.00 95.81 385 LEU A CA 1
ATOM 2919 C C . LEU A 1 385 ? 16.102 9.967 -4.798 1.00 95.81 385 LEU A C 1
ATOM 2921 O O . LEU A 1 385 ? 16.833 10.724 -4.153 1.00 95.81 385 LEU A O 1
ATOM 2925 N N . ASP A 1 386 ? 16.108 9.906 -6.122 1.00 93.25 386 ASP A N 1
ATOM 2926 C CA . ASP A 1 386 ? 16.918 10.759 -6.979 1.00 93.25 386 ASP A CA 1
ATOM 2927 C C . ASP A 1 386 ? 16.393 12.206 -6.958 1.00 93.25 386 ASP A C 1
ATOM 2929 O O . ASP A 1 386 ? 15.288 12.497 -7.419 1.00 93.25 386 ASP A O 1
ATOM 2933 N N . ALA A 1 387 ? 17.187 13.107 -6.382 1.00 92.00 387 ALA A N 1
ATOM 2934 C CA . ALA A 1 387 ? 16.934 14.543 -6.270 1.00 92.00 387 ALA A CA 1
ATOM 2935 C C . ALA A 1 387 ? 17.761 15.359 -7.283 1.00 92.00 387 ALA A C 1
ATOM 2937 O O . ALA A 1 387 ? 17.889 16.576 -7.147 1.00 92.00 387 ALA A O 1
ATOM 2938 N N . SER A 1 388 ? 18.372 14.700 -8.274 1.00 86.38 388 SER A N 1
ATOM 2939 C CA . SER A 1 388 ? 19.243 15.354 -9.250 1.00 86.38 388 SER A CA 1
ATOM 2940 C C . SER A 1 388 ? 18.466 16.234 -10.235 1.00 86.38 388 SER A C 1
ATOM 2942 O O . SER A 1 388 ? 17.250 16.119 -10.431 1.00 86.38 388 SER A O 1
ATOM 2944 N N . HIS A 1 389 ? 19.190 17.134 -10.904 1.00 79.44 389 HIS A N 1
ATOM 2945 C CA . HIS A 1 389 ? 18.598 18.118 -11.813 1.00 79.44 389 HIS A CA 1
ATOM 2946 C C . HIS A 1 389 ? 17.851 17.491 -13.014 1.00 79.44 389 HIS A C 1
ATOM 2948 O O . HIS A 1 389 ? 17.010 18.154 -13.625 1.00 79.44 389 HIS A O 1
ATOM 2954 N N . SER A 1 390 ? 18.107 16.230 -13.384 1.00 76.81 390 SER A N 1
ATOM 2955 C CA . SER A 1 390 ? 17.340 15.570 -14.451 1.00 76.81 390 SER A CA 1
ATOM 2956 C C . SER A 1 390 ? 15.937 15.134 -14.008 1.00 76.81 390 SER A C 1
ATOM 2958 O O . SER A 1 390 ? 15.043 15.076 -14.852 1.00 76.81 390 SER A O 1
ATOM 2960 N N . VAL A 1 391 ? 15.714 14.915 -12.705 1.00 80.94 391 VAL A N 1
ATOM 2961 C CA . VAL A 1 391 ? 14.404 14.565 -12.124 1.00 80.94 391 VAL A CA 1
ATOM 2962 C C . VAL A 1 391 ? 13.519 15.796 -11.936 1.00 80.94 391 VAL A C 1
ATOM 2964 O O . VAL A 1 391 ? 12.350 15.764 -12.320 1.00 80.94 391 VAL A O 1
ATOM 2967 N N . THR A 1 392 ? 14.079 16.905 -11.438 1.00 79.62 392 THR A N 1
ATOM 2968 C CA . THR A 1 392 ? 13.397 18.176 -11.088 1.00 79.62 392 THR A CA 1
ATOM 2969 C C . THR A 1 392 ? 12.490 18.143 -9.849 1.00 79.62 392 THR A C 1
ATOM 2971 O O . THR A 1 392 ? 11.897 17.120 -9.505 1.00 79.62 392 THR A O 1
ATOM 2974 N N . GLU A 1 393 ? 12.337 19.309 -9.207 1.00 84.25 393 GLU A N 1
ATOM 2975 C CA . GLU A 1 393 ? 11.568 19.499 -7.965 1.00 84.25 393 GLU A CA 1
ATOM 2976 C C . GLU A 1 393 ? 10.127 18.934 -8.010 1.00 84.25 393 GLU A C 1
ATOM 2978 O O . GLU A 1 393 ? 9.758 18.228 -7.068 1.00 84.25 393 GLU A O 1
ATOM 2983 N N . PRO A 1 394 ? 9.318 19.125 -9.080 1.00 81.62 394 PRO A N 1
ATOM 2984 C CA . PRO A 1 394 ? 7.973 18.549 -9.142 1.00 81.62 394 PRO A CA 1
ATOM 2985 C C . PRO A 1 394 ? 7.938 17.015 -9.158 1.00 81.62 394 PRO A C 1
ATOM 2987 O O . PRO A 1 394 ? 7.088 16.432 -8.490 1.00 81.62 394 PRO A O 1
ATOM 2990 N N . ASN A 1 395 ? 8.842 16.341 -9.883 1.00 80.88 395 ASN A N 1
ATOM 2991 C CA . ASN A 1 395 ? 8.853 14.872 -9.889 1.00 80.88 395 ASN A CA 1
ATOM 2992 C C . ASN A 1 395 ? 9.462 14.321 -8.589 1.00 80.88 395 ASN A C 1
ATOM 2994 O O . ASN A 1 395 ? 8.958 13.325 -8.078 1.00 80.88 395 ASN A O 1
ATOM 2998 N N . PHE A 1 396 ? 10.462 14.993 -8.000 1.00 88.56 396 PHE A N 1
ATOM 2999 C CA . PHE A 1 396 ? 10.994 14.630 -6.680 1.00 88.56 396 PHE A CA 1
ATOM 3000 C C . PHE A 1 396 ? 9.922 14.716 -5.583 1.00 88.56 396 PHE A C 1
ATOM 3002 O O . PHE A 1 396 ? 9.821 13.816 -4.751 1.00 88.56 396 PHE A O 1
ATOM 3009 N N . SER A 1 397 ? 9.063 15.742 -5.615 1.00 88.25 397 SER A N 1
ATOM 3010 C CA . SER A 1 397 ? 7.913 15.827 -4.704 1.00 88.25 397 SER A CA 1
ATOM 3011 C C . SER A 1 397 ? 6.983 14.619 -4.836 1.00 88.25 397 SER A C 1
ATOM 3013 O O . SER A 1 397 ? 6.434 14.168 -3.839 1.00 88.25 397 SER A O 1
ATOM 3015 N N . ILE A 1 398 ? 6.821 14.064 -6.042 1.00 83.50 398 ILE A N 1
ATOM 3016 C CA . ILE A 1 398 ? 5.926 12.921 -6.262 1.00 83.50 398 ILE A CA 1
ATOM 3017 C C . ILE A 1 398 ? 6.631 11.580 -5.985 1.00 83.50 398 ILE A C 1
ATOM 3019 O O . ILE A 1 398 ? 5.980 10.636 -5.544 1.00 83.50 398 ILE A O 1
ATOM 3023 N N . PHE A 1 399 ? 7.960 11.499 -6.125 1.00 90.12 399 PHE A N 1
ATOM 3024 C CA . PHE A 1 399 ? 8.752 10.417 -5.526 1.00 90.12 399 PHE A CA 1
ATOM 3025 C C . PHE A 1 399 ? 8.581 10.393 -3.999 1.00 90.12 399 PHE A C 1
ATOM 3027 O O . PHE A 1 399 ? 8.342 9.324 -3.443 1.00 90.12 399 PHE A O 1
ATOM 3034 N N . LYS A 1 400 ? 8.628 11.555 -3.329 1.00 92.00 400 LYS A N 1
ATOM 3035 C CA . LYS A 1 400 ? 8.369 11.672 -1.885 1.00 92.00 400 LYS A CA 1
ATOM 3036 C C . LYS A 1 400 ? 6.950 11.213 -1.527 1.00 92.00 400 LYS A C 1
ATOM 3038 O O . LYS A 1 400 ? 6.818 10.312 -0.706 1.00 92.00 400 LYS A O 1
ATOM 3043 N N . ASP A 1 401 ? 5.916 11.740 -2.191 1.00 87.69 401 ASP A N 1
ATOM 3044 C CA . ASP A 1 401 ? 4.517 11.304 -2.015 1.00 87.69 401 ASP A CA 1
ATOM 3045 C C . ASP A 1 401 ? 4.344 9.786 -2.179 1.00 87.69 401 ASP A C 1
ATOM 3047 O O . ASP A 1 401 ? 3.656 9.148 -1.381 1.00 87.69 401 ASP A O 1
ATOM 3051 N N . ALA A 1 402 ? 4.936 9.209 -3.229 1.00 86.94 402 ALA A N 1
ATOM 3052 C CA . ALA A 1 402 ? 4.838 7.784 -3.514 1.00 86.94 402 ALA A CA 1
ATOM 3053 C C . ALA A 1 402 ? 5.513 6.957 -2.411 1.00 86.94 402 ALA A C 1
ATOM 3055 O O . ALA A 1 402 ? 4.909 6.004 -1.919 1.00 86.94 402 ALA A O 1
ATOM 3056 N N . VAL A 1 403 ? 6.716 7.348 -1.968 1.00 91.69 403 VAL A N 1
ATOM 3057 C CA . VAL A 1 403 ? 7.413 6.696 -0.845 1.00 91.69 403 VAL A CA 1
ATOM 3058 C C . VAL A 1 403 ? 6.593 6.786 0.443 1.00 91.69 403 VAL A C 1
ATOM 3060 O O . VAL A 1 403 ? 6.445 5.775 1.126 1.00 91.69 403 VAL A O 1
ATOM 3063 N N . SER A 1 404 ? 5.953 7.925 0.722 1.00 89.94 404 SER A N 1
ATOM 3064 C CA . SER A 1 404 ? 5.031 8.047 1.856 1.00 89.94 404 SER A CA 1
ATOM 3065 C C . SER A 1 404 ? 3.861 7.057 1.769 1.00 89.94 404 SER A C 1
ATOM 3067 O O . SER A 1 404 ? 3.570 6.377 2.750 1.00 89.94 404 SER A O 1
ATOM 3069 N N . GLN A 1 405 ? 3.220 6.908 0.600 1.00 82.50 405 GLN A N 1
ATOM 3070 C CA . GLN A 1 405 ? 2.115 5.952 0.421 1.00 82.50 405 GLN A CA 1
ATOM 3071 C C . GLN A 1 405 ? 2.548 4.496 0.643 1.00 82.50 405 GLN A C 1
ATOM 3073 O O . GLN A 1 405 ? 1.868 3.760 1.356 1.00 82.50 405 GLN A O 1
ATOM 3078 N N . ILE A 1 406 ? 3.686 4.068 0.087 1.00 83.25 406 ILE A N 1
ATOM 3079 C CA . ILE A 1 406 ? 4.157 2.684 0.265 1.00 83.25 406 ILE A CA 1
ATOM 3080 C C . ILE A 1 406 ? 4.693 2.413 1.681 1.00 83.25 406 ILE A C 1
ATOM 3082 O O . ILE A 1 406 ? 4.501 1.304 2.177 1.00 83.25 406 ILE A O 1
ATOM 3086 N N . ILE A 1 407 ? 5.276 3.402 2.374 1.00 87.50 407 ILE A N 1
ATOM 3087 C CA . ILE A 1 407 ? 5.612 3.292 3.807 1.00 87.50 407 ILE A CA 1
ATOM 3088 C C . ILE A 1 407 ? 4.343 3.047 4.623 1.00 87.50 407 ILE A C 1
ATOM 3090 O O . ILE A 1 407 ? 4.292 2.072 5.372 1.00 87.50 407 ILE A O 1
ATOM 3094 N N . ILE A 1 408 ? 3.297 3.862 4.430 1.00 78.81 408 ILE A N 1
ATOM 3095 C CA . ILE A 1 408 ? 1.994 3.675 5.087 1.00 78.81 408 ILE A CA 1
ATOM 3096 C C . ILE A 1 408 ? 1.465 2.263 4.801 1.00 78.81 408 ILE A C 1
ATOM 3098 O O . ILE A 1 408 ? 1.195 1.512 5.742 1.00 78.81 408 ILE A O 1
ATOM 3102 N N . ARG A 1 409 ? 1.417 1.853 3.525 1.00 75.94 409 ARG A N 1
ATOM 3103 C CA . ARG A 1 409 ? 0.910 0.535 3.117 1.00 75.94 409 ARG A CA 1
ATOM 3104 C C . ARG A 1 409 ? 1.686 -0.611 3.769 1.00 75.94 409 ARG A C 1
ATOM 3106 O O . ARG A 1 409 ? 1.065 -1.442 4.425 1.00 75.94 409 ARG A O 1
ATOM 3113 N N . ILE A 1 410 ? 3.020 -0.636 3.668 1.00 78.12 410 ILE A N 1
ATOM 3114 C CA . ILE A 1 410 ? 3.880 -1.670 4.282 1.00 78.12 410 ILE A CA 1
ATOM 3115 C C . ILE A 1 410 ? 3.758 -1.652 5.817 1.00 78.12 410 ILE A C 1
ATOM 3117 O O . ILE A 1 410 ? 3.724 -2.708 6.458 1.00 78.12 410 ILE A O 1
ATOM 3121 N N . SER A 1 411 ? 3.615 -0.472 6.427 1.00 78.12 411 SER A N 1
ATOM 3122 C CA . SER A 1 411 ? 3.391 -0.347 7.870 1.00 78.12 411 SER A CA 1
ATOM 3123 C C . SER A 1 411 ? 2.043 -0.917 8.328 1.00 78.12 411 SER A C 1
ATOM 3125 O O . SER A 1 411 ? 1.919 -1.290 9.490 1.00 78.12 411 SER A O 1
ATOM 3127 N N . SER A 1 412 ? 1.054 -1.082 7.445 1.00 70.44 412 SER A N 1
ATOM 3128 C CA . SER A 1 412 ? -0.267 -1.592 7.834 1.00 70.44 412 SER A CA 1
ATOM 3129 C C . SER A 1 412 ? -0.288 -3.089 8.197 1.00 70.44 412 SER A C 1
ATOM 3131 O O . SER A 1 412 ? -1.264 -3.550 8.791 1.00 70.44 412 SER A O 1
ATOM 3133 N N . PHE A 1 413 ? 0.759 -3.866 7.883 1.00 68.38 413 PHE A N 1
ATOM 3134 C CA . PHE A 1 413 ? 0.749 -5.337 7.984 1.00 68.38 413 PHE A CA 1
ATOM 3135 C C . PHE A 1 413 ? 1.276 -5.929 9.297 1.00 68.38 413 PHE A C 1
ATOM 3137 O O . PHE A 1 413 ? 1.794 -5.236 10.170 1.00 68.38 413 PHE A O 1
ATOM 3144 N N . ASP A 1 414 ? 1.163 -7.252 9.427 1.00 65.62 414 ASP A N 1
ATOM 3145 C CA . ASP A 1 414 ? 1.475 -8.021 10.637 1.00 65.62 414 ASP A CA 1
ATOM 3146 C C . ASP A 1 414 ? 2.947 -8.506 10.711 1.00 65.62 414 ASP A C 1
ATOM 3148 O O . ASP A 1 414 ? 3.240 -9.631 11.106 1.00 65.62 414 ASP A O 1
ATOM 3152 N N . VAL A 1 415 ? 3.881 -7.652 10.270 1.00 70.19 415 VAL A N 1
ATOM 3153 C CA . VAL A 1 415 ? 5.321 -7.948 10.111 1.00 70.19 415 VAL A CA 1
ATOM 3154 C C . VAL A 1 415 ? 6.184 -6.871 10.796 1.00 70.19 415 VAL A C 1
ATOM 3156 O O . VAL A 1 415 ? 5.858 -5.683 10.666 1.00 70.19 415 VAL A O 1
ATOM 3159 N N . PRO A 1 416 ? 7.288 -7.224 11.490 1.00 75.75 416 PRO A N 1
ATOM 3160 C CA . PRO A 1 416 ? 8.300 -6.264 11.935 1.00 75.75 416 PRO A CA 1
ATOM 3161 C C . PRO A 1 416 ? 9.044 -5.664 10.735 1.00 75.75 416 PRO A C 1
ATOM 3163 O O . PRO A 1 416 ? 9.673 -6.386 9.957 1.00 75.75 416 PRO A O 1
ATOM 3166 N N . VAL A 1 417 ? 8.963 -4.342 10.587 1.00 84.75 417 VAL A N 1
ATOM 3167 C CA . VAL A 1 417 ? 9.558 -3.597 9.472 1.00 84.75 417 VAL A CA 1
ATOM 3168 C C . VAL A 1 417 ? 10.447 -2.477 10.000 1.00 84.75 417 VAL A C 1
ATOM 3170 O O . VAL A 1 417 ? 10.089 -1.847 10.993 1.00 84.75 417 VAL A O 1
ATOM 3173 N N . LYS A 1 418 ? 11.566 -2.212 9.319 1.00 92.38 418 LYS A N 1
ATOM 3174 C CA . LYS A 1 418 ? 12.304 -0.948 9.449 1.00 92.38 418 LYS A CA 1
ATOM 3175 C C . LYS A 1 418 ? 12.409 -0.250 8.099 1.00 92.38 418 LYS A C 1
ATOM 3177 O O . LYS A 1 418 ? 12.555 -0.912 7.067 1.00 92.38 418 LYS A O 1
ATOM 3182 N N . PHE A 1 419 ? 12.392 1.077 8.120 1.00 95.56 419 PHE A N 1
ATOM 3183 C CA . PHE A 1 419 ? 12.528 1.918 6.936 1.00 95.56 419 PHE A CA 1
ATOM 3184 C C . PHE A 1 419 ? 13.772 2.803 7.031 1.00 95.56 419 PHE A C 1
ATOM 3186 O O . PHE A 1 419 ? 13.946 3.528 8.003 1.00 95.56 419 PHE A O 1
ATOM 3193 N N . SER A 1 420 ? 14.596 2.795 5.986 1.00 97.75 420 SER A N 1
ATOM 3194 C CA . SER A 1 420 ? 15.625 3.810 5.754 1.00 97.75 420 SER A CA 1
ATOM 3195 C C . SER A 1 420 ? 15.257 4.634 4.525 1.00 97.75 420 SER A C 1
ATOM 3197 O O . SER A 1 420 ? 14.715 4.111 3.546 1.00 97.75 420 SER A O 1
ATOM 3199 N N . VAL A 1 421 ? 15.549 5.933 4.570 1.00 98.31 421 VAL A N 1
ATOM 3200 C CA . VAL A 1 421 ? 15.234 6.879 3.495 1.00 98.31 421 VAL A CA 1
ATOM 3201 C C . VAL A 1 421 ? 16.472 7.705 3.173 1.00 98.31 421 VAL A C 1
ATOM 3203 O O . VAL A 1 421 ? 17.074 8.316 4.055 1.00 98.31 421 VAL A O 1
ATOM 3206 N N . ILE A 1 422 ? 16.847 7.743 1.895 1.00 97.94 422 ILE A N 1
ATOM 3207 C CA . ILE A 1 422 ? 18.007 8.462 1.366 1.00 97.94 422 ILE A CA 1
ATOM 3208 C C . ILE A 1 422 ? 17.543 9.312 0.179 1.00 97.94 422 ILE A C 1
ATOM 3210 O O . ILE A 1 422 ? 16.954 8.801 -0.771 1.00 97.94 422 ILE A O 1
ATOM 3214 N N . SER A 1 423 ? 17.851 10.609 0.196 1.00 96.38 423 SER A N 1
ATOM 3215 C CA . SER A 1 423 ? 17.803 11.449 -1.014 1.00 96.38 423 SER A CA 1
ATOM 3216 C C . SER A 1 423 ? 19.208 11.571 -1.598 1.00 96.38 423 SER A C 1
ATOM 3218 O O . SER A 1 423 ? 20.172 11.611 -0.836 1.00 96.38 423 SER A O 1
ATOM 3220 N N . TYR A 1 424 ? 19.376 11.636 -2.917 1.00 95.44 424 TYR A N 1
ATOM 3221 C CA . TYR A 1 424 ? 20.715 11.780 -3.499 1.00 95.44 424 TYR A CA 1
ATOM 3222 C C . TYR A 1 424 ? 20.747 12.607 -4.785 1.00 95.44 424 TYR A C 1
ATOM 3224 O O . TYR A 1 424 ? 19.828 12.565 -5.597 1.00 95.44 424 TYR A O 1
ATOM 3232 N N . ALA A 1 425 ? 21.860 13.307 -4.984 1.00 92.75 425 ALA A N 1
ATOM 3233 C CA . ALA A 1 425 ? 22.241 13.930 -6.248 1.00 92.75 425 ALA A CA 1
ATOM 3234 C C . ALA A 1 425 ? 23.726 13.618 -6.511 1.00 92.75 425 ALA A C 1
ATOM 3236 O O . ALA A 1 425 ? 24.087 12.453 -6.697 1.00 92.75 425 ALA A O 1
ATOM 3237 N N . SER A 1 426 ? 24.619 14.613 -6.441 1.00 90.88 426 SER A N 1
ATOM 3238 C CA . SER A 1 426 ? 26.077 14.397 -6.478 1.00 90.88 426 SER A CA 1
ATOM 3239 C C . SER A 1 426 ? 26.606 13.621 -5.263 1.00 90.88 426 SER A C 1
ATOM 3241 O O . SER A 1 426 ? 27.648 12.969 -5.356 1.00 90.88 426 SER A O 1
ATOM 3243 N N . GLN A 1 427 ? 25.902 13.704 -4.132 1.00 92.19 427 GLN A N 1
ATOM 3244 C CA . GLN A 1 427 ? 26.159 12.984 -2.882 1.00 92.19 427 GLN A CA 1
ATOM 3245 C C . GLN A 1 427 ? 24.828 12.466 -2.305 1.00 92.19 427 GLN A C 1
ATOM 3247 O O . GLN A 1 427 ? 23.782 13.051 -2.604 1.00 92.19 427 GLN A O 1
ATOM 3252 N N . PRO A 1 428 ? 24.838 11.397 -1.492 1.00 96.00 428 PRO A N 1
ATOM 3253 C CA . PRO A 1 428 ? 23.676 10.973 -0.723 1.00 96.00 428 PRO A CA 1
ATOM 3254 C C . PRO A 1 428 ? 23.503 11.811 0.554 1.00 96.00 428 PRO A C 1
ATOM 3256 O O . PRO A 1 428 ? 24.474 12.190 1.208 1.00 96.00 428 PRO A O 1
ATOM 3259 N N . LYS A 1 429 ? 22.246 12.039 0.932 1.00 96.00 429 LYS A N 1
ATOM 3260 C CA . LYS A 1 429 ? 21.796 12.545 2.230 1.00 96.00 429 LYS A CA 1
ATOM 3261 C C . LYS A 1 429 ? 20.837 11.511 2.822 1.00 96.00 429 LYS A C 1
ATOM 3263 O O . LYS A 1 429 ? 19.698 11.386 2.359 1.00 96.00 429 LYS A O 1
ATOM 3268 N N . THR A 1 430 ? 21.298 10.793 3.843 1.00 97.00 430 THR A N 1
ATOM 3269 C CA . THR A 1 430 ? 20.432 9.996 4.721 1.00 97.00 430 THR A CA 1
ATOM 3270 C C . THR A 1 430 ? 19.422 10.920 5.399 1.00 97.00 430 THR A C 1
ATOM 3272 O O . THR A 1 430 ? 19.786 11.981 5.906 1.00 97.00 430 THR A O 1
ATOM 3275 N N . VAL A 1 431 ? 18.152 10.526 5.362 1.00 97.12 431 VAL A N 1
ATOM 3276 C CA . VAL A 1 431 ? 17.031 11.169 6.063 1.00 97.12 431 VAL A CA 1
ATOM 3277 C C . VAL A 1 431 ? 16.627 10.327 7.274 1.00 97.12 431 VAL A C 1
ATOM 3279 O O . VAL A 1 431 ? 16.317 10.901 8.310 1.00 97.12 431 VAL A O 1
ATOM 3282 N N . VAL A 1 432 ? 16.684 8.994 7.146 1.00 97.56 432 VAL A N 1
ATOM 3283 C CA . VAL A 1 432 ? 16.505 8.006 8.228 1.00 97.56 432 VAL A CA 1
ATOM 3284 C C . VAL A 1 432 ? 17.509 6.868 8.016 1.00 97.56 432 VAL A C 1
ATOM 3286 O O . VAL A 1 432 ? 17.561 6.312 6.909 1.00 97.56 432 VAL A O 1
ATOM 3289 N N . ASP A 1 433 ? 18.313 6.527 9.023 1.00 96.38 433 ASP A N 1
ATOM 3290 C CA . ASP A 1 433 ? 19.201 5.358 8.996 1.00 96.38 433 ASP A CA 1
ATOM 3291 C C . ASP A 1 433 ? 18.445 4.100 9.459 1.00 96.38 433 ASP A C 1
ATOM 3293 O O . ASP A 1 433 ? 17.487 4.178 10.221 1.00 96.38 433 ASP A O 1
ATOM 3297 N N . ILE A 1 434 ? 18.857 2.913 9.010 1.00 94.50 434 ILE A N 1
ATOM 3298 C CA . ILE A 1 434 ? 18.218 1.655 9.438 1.00 94.50 434 ILE A CA 1
ATOM 3299 C C . ILE A 1 434 ? 18.561 1.299 10.899 1.00 94.50 434 ILE A C 1
ATOM 3301 O O . ILE A 1 434 ? 17.852 0.512 11.533 1.00 94.50 434 ILE A O 1
ATOM 3305 N N . GLY A 1 435 ? 19.648 1.872 11.430 1.00 90.94 435 GLY A N 1
ATOM 3306 C CA . GLY A 1 435 ? 20.073 1.713 12.821 1.00 90.94 435 GLY A CA 1
ATOM 3307 C C . GLY A 1 435 ? 19.307 2.576 13.830 1.00 90.94 435 GLY A C 1
ATOM 3308 O O . GLY A 1 435 ? 19.386 2.288 15.022 1.00 90.94 435 GLY A O 1
ATOM 3309 N N . ASP A 1 436 ? 18.561 3.589 13.378 1.00 92.50 436 ASP A N 1
ATOM 3310 C CA . ASP A 1 436 ? 17.788 4.482 14.251 1.00 92.50 436 ASP A CA 1
ATOM 3311 C C . ASP A 1 436 ? 16.606 3.727 14.913 1.00 92.50 436 ASP A C 1
ATOM 3313 O O . ASP A 1 436 ? 16.083 2.746 14.360 1.00 92.50 436 ASP A O 1
ATOM 3317 N N . ASP A 1 437 ? 16.167 4.171 16.098 1.00 88.12 437 ASP A N 1
ATOM 3318 C CA . ASP A 1 437 ? 14.964 3.634 16.766 1.00 88.12 437 ASP A CA 1
ATOM 3319 C C . ASP A 1 437 ? 13.696 4.071 16.003 1.00 88.12 437 ASP A C 1
ATOM 3321 O O . ASP A 1 437 ? 12.760 3.291 15.812 1.00 88.12 437 ASP A O 1
ATOM 3325 N N . GLU A 1 438 ? 13.699 5.302 15.483 1.00 91.62 438 GLU A N 1
ATOM 3326 C CA . GLU A 1 438 ? 12.641 5.896 14.662 1.00 91.62 438 GLU A CA 1
ATOM 3327 C C . GLU A 1 438 ? 12.354 5.099 13.378 1.00 91.62 438 GLU A C 1
ATOM 3329 O O . GLU A 1 438 ? 11.236 5.151 12.867 1.00 91.62 438 GLU A O 1
ATOM 3334 N N . ALA A 1 439 ? 13.314 4.311 12.881 1.00 92.94 439 ALA A N 1
ATOM 3335 C CA . ALA A 1 439 ? 13.154 3.484 11.684 1.00 92.94 439 ALA A CA 1
ATOM 3336 C C . ALA A 1 439 ? 12.063 2.401 11.820 1.00 92.94 439 ALA A C 1
ATOM 3338 O O . ALA A 1 439 ? 11.542 1.940 10.802 1.00 92.94 439 ALA A O 1
ATOM 3339 N N . GLU A 1 440 ? 11.702 1.996 13.046 1.00 89.00 440 GLU A N 1
ATOM 3340 C CA . GLU A 1 440 ? 10.585 1.072 13.330 1.00 89.00 440 GLU A CA 1
ATOM 3341 C C . GLU A 1 440 ? 9.201 1.762 13.277 1.00 89.00 440 GLU A C 1
ATOM 3343 O O . GLU A 1 440 ? 8.168 1.098 13.145 1.00 89.00 440 GLU A O 1
ATOM 3348 N N . GLU A 1 441 ? 9.153 3.093 13.380 1.00 86.94 441 GLU A N 1
ATOM 3349 C CA . GLU A 1 441 ? 7.937 3.882 13.604 1.00 86.94 441 GLU A CA 1
ATOM 3350 C C . GLU A 1 441 ? 7.563 4.671 12.339 1.00 86.94 441 GLU A C 1
ATOM 3352 O O . GLU A 1 441 ? 7.994 5.801 12.135 1.00 86.94 441 GLU A O 1
ATOM 3357 N N . ALA A 1 442 ? 6.709 4.095 11.485 1.00 87.88 442 ALA A N 1
ATOM 3358 C CA . ALA A 1 442 ? 6.334 4.690 10.195 1.00 87.88 442 ALA A CA 1
ATOM 3359 C C . ALA A 1 442 ? 5.870 6.163 10.271 1.00 87.88 442 ALA A C 1
ATOM 3361 O O . ALA A 1 442 ? 6.210 6.944 9.389 1.00 87.88 442 ALA A O 1
ATOM 3362 N N . ASP A 1 443 ? 5.154 6.566 11.328 1.00 85.75 443 ASP A N 1
ATOM 3363 C CA . ASP A 1 443 ? 4.739 7.966 11.511 1.00 85.75 443 ASP A CA 1
ATOM 3364 C C . ASP A 1 443 ? 5.945 8.903 11.747 1.00 85.75 443 ASP A C 1
ATOM 3366 O O . ASP A 1 443 ? 5.976 10.007 11.206 1.00 85.75 443 ASP A O 1
ATOM 3370 N N . MET A 1 444 ? 6.966 8.444 12.485 1.00 90.25 444 MET A N 1
ATOM 3371 C CA . MET A 1 444 ? 8.219 9.181 12.715 1.00 90.25 444 MET A CA 1
ATOM 3372 C C . MET A 1 444 ? 9.031 9.281 11.421 1.00 90.25 444 MET A C 1
ATOM 3374 O O . MET A 1 444 ? 9.515 10.356 11.079 1.00 90.25 444 MET A O 1
ATOM 3378 N N . VAL A 1 445 ? 9.120 8.191 10.650 1.00 95.06 445 VAL A N 1
ATOM 3379 C CA . VAL A 1 445 ? 9.774 8.171 9.327 1.00 95.06 445 VAL A CA 1
ATOM 3380 C C . VAL A 1 445 ? 9.120 9.184 8.379 1.00 95.06 445 VAL A C 1
ATOM 3382 O O . VAL A 1 445 ? 9.819 9.917 7.679 1.00 95.06 445 VAL A O 1
ATOM 3385 N N . LEU A 1 446 ? 7.786 9.278 8.390 1.00 93.06 446 LEU A N 1
ATOM 3386 C CA . LEU A 1 446 ? 7.031 10.262 7.608 1.00 93.06 446 LEU A CA 1
ATOM 3387 C C . LEU A 1 446 ? 7.265 11.701 8.102 1.00 93.06 446 LEU A C 1
ATOM 3389 O O . LEU A 1 446 ? 7.455 12.593 7.276 1.00 93.06 446 LEU A O 1
ATOM 3393 N N . GLU A 1 447 ? 7.327 11.945 9.415 1.00 92.81 447 GLU A N 1
ATOM 3394 C CA . GLU A 1 447 ? 7.667 13.267 9.971 1.00 92.81 447 GLU A CA 1
ATOM 3395 C C . GLU A 1 447 ? 9.117 13.677 9.647 1.00 92.81 447 GLU A C 1
ATOM 3397 O O . GLU A 1 447 ? 9.374 14.831 9.291 1.00 92.81 447 GLU A O 1
ATOM 3402 N N . MET A 1 448 ? 10.067 12.737 9.674 1.00 95.44 448 MET A N 1
ATOM 3403 C CA . MET A 1 448 ? 11.457 12.950 9.252 1.00 95.44 448 MET A CA 1
ATOM 3404 C C . MET A 1 448 ? 11.556 13.213 7.743 1.00 95.44 448 MET A C 1
ATOM 3406 O O . MET A 1 448 ? 12.309 14.093 7.327 1.00 95.44 448 MET A O 1
ATOM 3410 N N . MET A 1 449 ? 10.759 12.537 6.911 1.00 95.81 449 MET A N 1
ATOM 3411 C CA . MET A 1 449 ? 10.622 12.880 5.491 1.00 95.81 449 MET A CA 1
ATOM 3412 C C . MET A 1 449 ? 10.016 14.274 5.290 1.00 95.81 449 MET A C 1
ATOM 3414 O O . MET A 1 449 ? 10.468 15.019 4.419 1.00 95.81 449 MET A O 1
ATOM 3418 N N . GLU A 1 450 ? 9.006 14.671 6.063 1.00 93.62 450 GLU A N 1
ATOM 3419 C CA . GLU A 1 450 ? 8.388 15.992 5.904 1.00 93.62 450 GLU A CA 1
ATOM 3420 C C . GLU A 1 450 ? 9.302 17.137 6.347 1.00 93.62 450 GLU A C 1
ATOM 3422 O O . GLU A 1 450 ? 9.433 18.125 5.623 1.00 93.62 450 GLU A O 1
ATOM 3427 N N . SER A 1 451 ? 10.003 16.972 7.466 1.00 92.00 451 SER A N 1
ATOM 3428 C CA . SER A 1 451 ? 10.912 17.980 8.024 1.00 92.00 451 SER A CA 1
ATOM 3429 C C . SER A 1 451 ? 12.284 18.037 7.341 1.00 92.00 451 SER A C 1
ATOM 3431 O O . SER A 1 451 ? 12.788 19.131 7.084 1.00 92.00 451 SER A O 1
ATOM 3433 N N . ASN A 1 452 ? 12.889 16.887 7.024 1.00 93.50 452 ASN A N 1
ATOM 3434 C CA . ASN A 1 452 ? 14.310 16.789 6.669 1.00 93.50 452 ASN A CA 1
ATOM 3435 C C . ASN A 1 452 ? 14.582 16.381 5.209 1.00 93.50 452 ASN A C 1
ATOM 3437 O O . ASN A 1 452 ? 15.747 16.160 4.872 1.00 93.50 452 ASN A O 1
ATOM 3441 N N . MET A 1 453 ? 13.567 16.282 4.340 1.00 93.19 453 MET A N 1
ATOM 3442 C CA . MET A 1 453 ? 13.730 15.889 2.930 1.00 93.19 453 MET A CA 1
ATOM 3443 C C . MET A 1 453 ? 13.151 16.932 1.961 1.00 93.19 453 MET A C 1
ATOM 3445 O O . MET A 1 453 ? 11.957 16.928 1.641 1.00 93.19 453 MET A O 1
ATOM 3449 N N . ASN A 1 454 ? 14.014 17.811 1.449 1.00 91.50 454 ASN A N 1
ATOM 3450 C CA . ASN A 1 454 ? 13.687 18.815 0.439 1.00 91.50 454 ASN A CA 1
ATOM 3451 C C . ASN A 1 454 ? 14.584 18.672 -0.804 1.00 91.50 454 ASN A C 1
ATOM 3453 O O . ASN A 1 454 ? 15.779 18.412 -0.693 1.00 91.50 454 ASN A O 1
ATOM 3457 N N . TYR A 1 455 ? 14.038 18.919 -1.999 1.00 88.94 455 TYR A N 1
ATOM 3458 C CA . TYR A 1 455 ? 14.815 18.929 -3.248 1.00 88.94 455 TYR A CA 1
ATOM 3459 C C . TYR A 1 455 ? 16.024 19.883 -3.174 1.00 88.94 455 TYR A C 1
ATOM 3461 O O . TYR A 1 455 ? 17.118 19.565 -3.636 1.00 88.94 455 TYR A O 1
ATOM 3469 N N . LYS A 1 456 ? 15.845 21.041 -2.527 1.00 88.12 456 LYS A N 1
ATOM 3470 C CA . LYS A 1 456 ? 16.864 22.092 -2.405 1.00 88.12 456 LYS A CA 1
ATOM 3471 C C . LYS A 1 456 ? 17.988 21.764 -1.413 1.00 88.12 456 LYS A C 1
ATOM 3473 O O . LYS A 1 456 ? 18.985 22.482 -1.405 1.00 88.12 456 LYS A O 1
ATOM 3478 N N . ASP A 1 457 ? 17.887 20.674 -0.646 1.00 88.56 457 ASP A N 1
ATOM 3479 C CA . ASP A 1 457 ? 18.957 20.207 0.254 1.00 88.56 457 ASP A CA 1
ATOM 3480 C C . ASP A 1 457 ? 20.247 19.854 -0.499 1.00 88.56 457 ASP A C 1
ATOM 3482 O O . ASP A 1 457 ? 21.346 19.957 0.045 1.00 88.56 457 ASP A O 1
ATOM 3486 N N . HIS A 1 458 ? 20.115 19.465 -1.770 1.00 87.94 458 HIS A N 1
ATOM 3487 C CA . HIS A 1 458 ? 21.232 19.143 -2.659 1.00 87.94 458 HIS A CA 1
ATOM 3488 C C . HIS A 1 458 ? 21.840 20.391 -3.328 1.00 87.94 458 HIS A C 1
ATOM 3490 O O . HIS A 1 458 ? 22.849 20.295 -4.027 1.00 87.94 458 HIS A O 1
ATOM 3496 N N . GLY A 1 459 ? 21.272 21.581 -3.096 1.00 81.19 459 GLY A N 1
ATOM 3497 C CA . GLY A 1 459 ? 21.752 22.850 -3.644 1.00 81.19 459 GLY A CA 1
ATOM 3498 C C . GLY A 1 459 ? 21.847 22.832 -5.173 1.00 81.19 459 GLY A C 1
ATOM 3499 O O . GLY A 1 459 ? 20.946 22.363 -5.861 1.00 81.19 459 GLY A O 1
ATOM 3500 N N . ASN A 1 460 ? 22.971 23.308 -5.715 1.00 69.69 460 ASN A N 1
ATOM 3501 C CA . ASN A 1 460 ? 23.234 23.322 -7.160 1.00 69.69 460 ASN A CA 1
ATOM 3502 C C . ASN A 1 460 ? 23.856 21.996 -7.667 1.00 69.69 460 ASN A C 1
ATOM 3504 O O . ASN A 1 460 ? 24.613 21.998 -8.641 1.00 69.69 460 ASN A O 1
ATOM 3508 N N . ALA A 1 461 ? 23.605 20.860 -7.005 1.00 67.00 461 ALA A N 1
ATOM 3509 C CA . ALA A 1 461 ? 24.133 19.559 -7.416 1.00 67.00 461 ALA A CA 1
ATOM 3510 C C . ALA A 1 461 ? 23.431 19.028 -8.681 1.00 67.00 461 ALA A C 1
ATOM 3512 O O . ALA A 1 461 ? 22.463 18.275 -8.627 1.00 67.00 461 ALA A O 1
ATOM 3513 N N . THR A 1 462 ? 23.975 19.374 -9.846 1.00 69.31 462 THR A N 1
ATOM 3514 C CA . THR A 1 462 ? 23.534 18.868 -11.161 1.00 69.31 462 THR A CA 1
ATOM 3515 C C . THR A 1 462 ? 23.972 17.428 -11.461 1.00 69.31 462 THR A C 1
ATOM 3517 O O . THR A 1 462 ? 23.678 16.904 -12.537 1.00 69.31 462 THR A O 1
ATOM 3520 N N . GLY A 1 463 ? 24.686 16.787 -10.533 1.00 77.88 463 GLY A N 1
ATOM 3521 C CA . GLY A 1 463 ? 25.169 15.420 -10.663 1.00 77.88 463 GLY A CA 1
ATOM 3522 C C . GLY A 1 463 ? 24.196 14.371 -10.126 1.00 77.88 463 GLY A C 1
ATOM 3523 O O . GLY A 1 463 ? 23.348 14.653 -9.283 1.00 77.88 463 GLY A O 1
ATOM 3524 N N . THR A 1 464 ? 24.385 13.141 -10.589 1.00 87.12 464 THR A N 1
ATOM 3525 C CA . THR A 1 464 ? 23.582 11.960 -10.260 1.00 87.12 464 THR A CA 1
ATOM 3526 C C . THR A 1 464 ? 24.553 10.822 -9.949 1.00 87.12 464 THR A C 1
ATOM 3528 O O . THR A 1 464 ? 25.267 10.347 -10.836 1.00 87.12 464 THR A O 1
ATOM 3531 N N . ASN A 1 465 ? 24.648 10.428 -8.679 1.00 93.44 465 ASN A N 1
ATOM 3532 C CA . ASN A 1 465 ? 25.669 9.513 -8.158 1.00 93.44 465 ASN A CA 1
ATOM 3533 C C . ASN A 1 465 ? 25.023 8.276 -7.510 1.00 93.44 465 ASN A C 1
ATOM 3535 O O . ASN A 1 465 ? 25.084 8.078 -6.294 1.00 93.44 465 ASN A O 1
ATOM 3539 N N . ILE A 1 466 ? 24.392 7.436 -8.338 1.00 94.81 466 ILE A N 1
ATOM 3540 C CA . ILE A 1 466 ? 23.639 6.251 -7.884 1.00 94.81 466 ILE A CA 1
ATOM 3541 C C . ILE A 1 466 ? 24.562 5.268 -7.140 1.00 94.81 466 ILE A C 1
ATOM 3543 O O . ILE A 1 466 ? 24.151 4.621 -6.178 1.00 94.81 466 ILE A O 1
ATOM 3547 N N . HIS A 1 467 ? 25.839 5.193 -7.534 1.00 95.88 467 HIS A N 1
ATOM 3548 C CA . HIS A 1 467 ? 26.841 4.384 -6.841 1.00 95.88 467 HIS A CA 1
ATOM 3549 C C . HIS A 1 467 ? 27.016 4.803 -5.374 1.00 95.88 467 HIS A C 1
ATOM 3551 O O . HIS A 1 467 ? 26.966 3.940 -4.505 1.00 95.88 467 HIS A O 1
ATOM 3557 N N . ALA A 1 468 ? 27.165 6.099 -5.075 1.00 96.69 468 ALA A N 1
ATOM 3558 C CA . ALA A 1 468 ? 27.310 6.556 -3.691 1.00 96.69 468 ALA A CA 1
ATOM 3559 C C . ALA A 1 468 ? 26.037 6.331 -2.855 1.00 96.69 468 ALA A C 1
ATOM 3561 O O . ALA A 1 468 ? 26.141 5.991 -1.678 1.00 96.69 468 ALA A O 1
ATOM 3562 N N . ALA A 1 469 ? 24.849 6.458 -3.455 1.00 96.81 469 ALA A N 1
ATOM 3563 C CA . ALA A 1 469 ? 23.583 6.164 -2.779 1.00 96.81 469 ALA A CA 1
ATOM 3564 C C . ALA A 1 469 ? 23.455 4.677 -2.395 1.00 96.81 469 ALA A C 1
ATOM 3566 O O . ALA A 1 469 ? 23.094 4.362 -1.263 1.00 96.81 469 ALA A O 1
ATOM 3567 N N . LEU A 1 470 ? 23.823 3.758 -3.294 1.00 97.69 470 LEU A N 1
ATOM 3568 C CA . LEU A 1 470 ? 23.865 2.321 -2.994 1.00 97.69 470 LEU A CA 1
ATOM 3569 C C . LEU A 1 470 ? 24.985 1.965 -2.000 1.00 97.69 470 LEU A C 1
ATOM 3571 O O . LEU A 1 470 ? 24.787 1.121 -1.129 1.00 97.69 470 LEU A O 1
ATOM 3575 N N . SER A 1 471 ? 26.144 2.624 -2.071 1.00 97.38 471 SER A N 1
ATOM 3576 C CA . SER A 1 471 ? 27.213 2.447 -1.079 1.00 97.38 471 SER A CA 1
ATOM 3577 C C . SER A 1 471 ? 26.802 2.900 0.326 1.00 97.38 471 SER A C 1
ATOM 3579 O O . SER A 1 471 ? 27.218 2.270 1.290 1.00 97.38 471 SER A O 1
ATOM 3581 N N . ALA A 1 472 ? 25.950 3.921 0.468 1.00 97.56 472 ALA A N 1
ATOM 3582 C CA . ALA A 1 472 ? 25.408 4.308 1.774 1.00 97.56 472 ALA A CA 1
ATOM 3583 C C . ALA A 1 472 ? 24.555 3.184 2.399 1.00 97.56 472 ALA A C 1
ATOM 3585 O O . ALA A 1 472 ? 24.738 2.866 3.571 1.00 97.56 472 ALA A O 1
ATOM 3586 N N . VAL A 1 473 ? 23.713 2.506 1.604 1.00 97.56 473 VAL A N 1
ATOM 3587 C CA . VAL A 1 473 ? 22.960 1.313 2.051 1.00 97.56 473 VAL A CA 1
ATOM 3588 C C . VAL A 1 473 ? 23.897 0.187 2.495 1.00 97.56 473 VAL A C 1
ATOM 3590 O O . VAL A 1 473 ? 23.652 -0.464 3.507 1.00 97.56 473 VAL A O 1
ATOM 3593 N N . TYR A 1 474 ? 24.987 -0.041 1.762 1.00 96.69 474 TYR A N 1
ATOM 3594 C CA . TYR A 1 474 ? 25.979 -1.059 2.107 1.00 96.69 474 TYR A CA 1
ATOM 3595 C C . TYR A 1 474 ? 26.671 -0.776 3.456 1.00 96.69 474 TYR A C 1
ATOM 3597 O O . TYR A 1 474 ? 26.816 -1.689 4.266 1.00 96.69 474 TYR A O 1
ATOM 3605 N N . GLU A 1 475 ? 27.020 0.481 3.752 1.00 95.50 475 GLU A N 1
ATOM 3606 C CA . GLU A 1 475 ? 27.580 0.859 5.062 1.00 95.50 475 GLU A CA 1
ATOM 3607 C C . GLU A 1 475 ? 26.545 0.749 6.203 1.00 95.50 475 GLU A C 1
ATOM 3609 O O . GLU A 1 475 ? 26.889 0.302 7.300 1.00 95.50 475 GLU A O 1
ATOM 3614 N N . MET A 1 476 ? 25.267 1.068 5.950 1.00 95.00 476 MET A N 1
ATOM 3615 C CA . MET A 1 476 ? 24.168 0.815 6.900 1.00 95.00 476 MET A CA 1
ATOM 3616 C C . MET A 1 476 ? 24.051 -0.679 7.227 1.00 95.00 476 MET A C 1
ATOM 3618 O O . MET A 1 476 ? 24.040 -1.061 8.396 1.00 95.00 476 MET A O 1
ATOM 3622 N N . MET A 1 477 ? 24.034 -1.540 6.202 1.00 94.12 477 MET A N 1
ATOM 3623 C CA . MET A 1 477 ? 24.001 -3.001 6.354 1.00 94.12 477 MET A CA 1
ATOM 3624 C C . MET A 1 477 ? 25.203 -3.529 7.149 1.00 94.12 477 MET A C 1
ATOM 3626 O O . MET A 1 477 ? 25.031 -4.346 8.051 1.00 94.12 477 MET A O 1
ATOM 3630 N N . ILE A 1 478 ? 26.409 -3.023 6.871 1.00 92.38 478 ILE A N 1
ATOM 3631 C CA . ILE A 1 478 ? 27.633 -3.341 7.622 1.00 92.38 478 ILE A CA 1
ATOM 3632 C C . ILE A 1 478 ? 27.505 -2.997 9.109 1.00 92.38 478 ILE A C 1
ATOM 3634 O O . ILE A 1 478 ? 28.071 -3.694 9.950 1.00 92.38 478 ILE A O 1
ATOM 3638 N N . ASN A 1 479 ? 26.832 -1.904 9.463 1.00 90.56 479 ASN A N 1
ATOM 3639 C CA . ASN A 1 479 ? 26.674 -1.509 10.862 1.00 90.56 479 ASN A CA 1
ATOM 3640 C C . ASN A 1 479 ? 25.581 -2.322 11.555 1.00 90.56 479 ASN A C 1
ATOM 3642 O O . ASN A 1 479 ? 25.821 -2.856 12.637 1.00 90.56 479 ASN A O 1
ATOM 3646 N N . GLU A 1 480 ? 24.442 -2.496 10.900 1.00 89.06 480 GLU A N 1
ATOM 3647 C CA . GLU A 1 480 ? 23.300 -3.250 11.413 1.00 89.06 480 GLU A CA 1
ATOM 3648 C C . GLU A 1 480 ? 23.610 -4.747 11.605 1.00 89.06 480 GLU A C 1
ATOM 3650 O O . GLU A 1 480 ? 23.222 -5.315 12.625 1.00 89.06 480 GLU A O 1
ATOM 3655 N N . GLU A 1 481 ? 24.417 -5.380 10.739 1.00 89.06 481 GLU A N 1
ATOM 3656 C CA . GLU A 1 481 ? 24.918 -6.747 10.986 1.00 89.06 481 GLU A CA 1
ATOM 3657 C C . GLU A 1 481 ? 25.680 -6.836 12.320 1.00 89.06 481 GLU A C 1
ATOM 3659 O O . GLU A 1 481 ? 25.531 -7.810 13.057 1.00 89.06 481 GLU A O 1
ATOM 3664 N N . LYS A 1 482 ? 26.495 -5.828 12.670 1.00 86.12 482 LYS A N 1
ATOM 3665 C CA . LYS A 1 482 ? 27.314 -5.860 13.898 1.00 86.12 482 LYS A CA 1
ATOM 3666 C C . LYS A 1 482 ? 26.459 -5.819 15.163 1.00 86.12 482 LYS A C 1
ATOM 3668 O O . LYS A 1 482 ? 26.873 -6.430 16.151 1.00 86.12 482 LYS A O 1
ATOM 3673 N N . PHE A 1 483 ? 25.331 -5.108 15.131 1.00 81.06 483 PHE A N 1
ATOM 3674 C CA . PHE A 1 483 ? 24.398 -4.984 16.253 1.00 81.06 483 PHE A CA 1
ATOM 3675 C C . PHE A 1 483 ? 23.417 -6.164 16.312 1.00 81.06 483 PHE A C 1
ATOM 3677 O O . PHE A 1 483 ? 23.295 -6.804 17.355 1.00 81.06 483 PHE A O 1
ATOM 3684 N N . SER A 1 484 ? 22.794 -6.519 15.188 1.00 78.25 484 SER A N 1
ATOM 3685 C CA . SER A 1 484 ? 21.666 -7.460 15.112 1.00 78.25 484 SER A CA 1
ATOM 3686 C C . SER A 1 484 ? 22.067 -8.890 14.715 1.00 78.25 484 SER A C 1
ATOM 3688 O O . SER A 1 484 ? 21.276 -9.618 14.113 1.00 78.25 484 SER A O 1
ATOM 3690 N N . LYS A 1 485 ? 23.292 -9.328 15.051 1.00 75.94 485 LYS A N 1
ATOM 3691 C CA . LYS A 1 485 ? 23.916 -10.595 14.594 1.00 75.94 485 LYS A CA 1
ATOM 3692 C C . LYS A 1 485 ? 23.017 -11.829 14.650 1.00 75.94 485 LYS A C 1
ATOM 3694 O O . LYS A 1 485 ? 22.915 -12.558 13.665 1.00 75.94 485 LYS A O 1
ATOM 3699 N N . ASP A 1 486 ? 22.354 -12.051 15.782 1.00 74.81 486 ASP A N 1
ATOM 3700 C CA . ASP A 1 486 ? 21.523 -13.242 16.007 1.00 74.81 486 ASP A CA 1
ATOM 3701 C C . ASP A 1 486 ? 20.231 -13.236 15.163 1.00 74.81 486 ASP A C 1
ATOM 3703 O O . ASP A 1 486 ? 19.593 -14.276 14.983 1.00 74.81 486 ASP A O 1
ATOM 3707 N N . GLN A 1 487 ? 19.850 -12.075 14.618 1.00 77.69 487 GLN A N 1
ATOM 3708 C CA . GLN A 1 487 ? 18.664 -11.883 13.782 1.00 77.69 487 GLN A CA 1
ATOM 3709 C C . GLN A 1 487 ? 18.993 -11.627 12.305 1.00 77.69 487 GLN A C 1
ATOM 3711 O O . GLN A 1 487 ? 18.161 -11.953 11.463 1.00 77.69 487 GLN A O 1
ATOM 3716 N N . TRP A 1 488 ? 20.193 -11.139 11.963 1.00 84.94 488 TRP A N 1
ATOM 3717 C CA . TRP A 1 488 ? 20.622 -10.791 10.595 1.00 84.94 488 TRP A CA 1
ATOM 3718 C C . TRP A 1 488 ? 20.319 -11.887 9.560 1.00 84.94 488 TRP A C 1
ATOM 3720 O O . TRP A 1 488 ? 19.774 -11.625 8.492 1.00 84.94 488 TRP A O 1
ATOM 3730 N N . SER A 1 489 ? 20.551 -13.155 9.913 1.00 81.56 489 SER A N 1
ATOM 3731 C CA . SER A 1 489 ? 20.237 -14.304 9.046 1.00 81.56 489 SER A CA 1
ATOM 3732 C C . SER A 1 489 ? 18.745 -14.445 8.670 1.00 81.56 489 SER A C 1
ATOM 3734 O O . SER A 1 489 ? 18.436 -15.055 7.639 1.00 81.56 489 SER A O 1
ATOM 3736 N N . LYS A 1 490 ? 17.833 -13.863 9.463 1.00 79.75 490 LYS A N 1
ATOM 3737 C CA . LYS A 1 490 ? 16.373 -13.802 9.257 1.00 79.75 490 LYS A CA 1
ATOM 3738 C C . LYS A 1 490 ? 15.883 -12.492 8.618 1.00 79.75 490 LYS A C 1
ATOM 3740 O O . LYS A 1 490 ? 14.721 -12.441 8.211 1.00 79.75 490 LYS A O 1
ATOM 3745 N N . VAL A 1 491 ? 16.718 -11.453 8.553 1.00 84.44 491 VAL A N 1
ATOM 3746 C CA . VAL A 1 491 ? 16.373 -10.159 7.942 1.00 84.44 491 VAL A CA 1
ATOM 3747 C C . VAL A 1 491 ? 16.360 -10.296 6.421 1.00 84.44 491 VAL A C 1
ATOM 3749 O O . VAL A 1 491 ? 17.289 -10.858 5.842 1.00 84.44 491 VAL A O 1
ATOM 3752 N N . ARG A 1 492 ? 15.317 -9.777 5.768 1.00 85.75 492 ARG A N 1
ATOM 3753 C CA . ARG A 1 492 ? 15.251 -9.585 4.311 1.00 85.75 492 ARG A CA 1
ATOM 3754 C C . ARG A 1 492 ? 15.368 -8.104 3.971 1.00 85.75 492 ARG A C 1
ATOM 3756 O O . ARG A 1 492 ? 14.857 -7.261 4.706 1.00 85.75 492 ARG A O 1
ATOM 3763 N N . HIS A 1 493 ? 16.004 -7.800 2.845 1.00 90.31 493 HIS A N 1
ATOM 3764 C CA . HIS A 1 493 ? 16.319 -6.437 2.426 1.00 90.31 493 HIS A CA 1
ATOM 3765 C C . HIS A 1 493 ? 15.641 -6.106 1.094 1.00 90.31 493 HIS A C 1
ATOM 3767 O O . HIS A 1 493 ? 15.917 -6.750 0.081 1.00 90.31 493 HIS A O 1
ATOM 3773 N N . ALA A 1 494 ? 14.799 -5.075 1.082 1.00 91.81 494 ALA A N 1
ATOM 3774 C CA . ALA A 1 494 ? 14.195 -4.527 -0.129 1.00 91.81 494 ALA A CA 1
ATOM 3775 C C . ALA A 1 494 ? 14.751 -3.121 -0.394 1.00 91.81 494 ALA A C 1
ATOM 3777 O O . ALA A 1 494 ? 14.531 -2.200 0.388 1.00 91.81 494 ALA A O 1
ATOM 3778 N N . ILE A 1 495 ? 15.476 -2.936 -1.493 1.00 95.81 495 ILE A N 1
ATOM 3779 C CA . ILE A 1 495 ? 15.983 -1.635 -1.939 1.00 95.81 495 ILE A CA 1
ATOM 3780 C C . ILE A 1 495 ? 15.055 -1.128 -3.042 1.00 95.81 495 ILE A C 1
ATOM 3782 O O . ILE A 1 495 ? 14.819 -1.829 -4.024 1.00 95.81 495 ILE A O 1
ATOM 3786 N N . ILE A 1 496 ? 14.522 0.082 -2.885 1.00 95.06 496 ILE A N 1
ATOM 3787 C CA . ILE A 1 496 ? 13.576 0.702 -3.818 1.00 95.06 496 ILE A CA 1
ATOM 3788 C C . ILE A 1 496 ? 14.186 2.017 -4.307 1.00 95.06 496 ILE A C 1
ATOM 3790 O O . ILE A 1 496 ? 14.243 3.010 -3.580 1.00 95.06 496 ILE A O 1
ATOM 3794 N N . LEU A 1 497 ? 14.671 2.002 -5.547 1.00 95.88 497 LEU A N 1
ATOM 3795 C CA . LEU A 1 497 ? 15.364 3.112 -6.195 1.00 95.88 497 LEU A CA 1
ATOM 3796 C C . LEU A 1 497 ? 14.419 3.844 -7.158 1.00 95.88 497 LEU A C 1
ATOM 3798 O O . LEU A 1 497 ? 13.935 3.255 -8.125 1.00 95.88 497 LEU A O 1
ATOM 3802 N N . LEU A 1 498 ? 14.189 5.134 -6.915 1.00 93.88 498 LEU A N 1
ATOM 3803 C CA . LEU A 1 498 ? 13.386 6.019 -7.763 1.00 93.88 498 LEU A CA 1
ATOM 3804 C C . LEU A 1 498 ? 14.330 6.976 -8.511 1.00 93.88 498 LEU A C 1
ATOM 3806 O O . LEU A 1 498 ? 14.991 7.786 -7.865 1.00 93.88 498 LEU A O 1
ATOM 3810 N N . THR A 1 499 ? 14.462 6.848 -9.838 1.00 91.44 499 THR A N 1
ATOM 3811 C CA . THR A 1 499 ? 15.503 7.534 -10.647 1.00 91.44 499 THR A CA 1
ATOM 3812 C C . THR A 1 499 ? 15.157 7.586 -12.143 1.00 91.44 499 THR A C 1
ATOM 3814 O O . THR A 1 499 ? 14.309 6.830 -12.613 1.00 91.44 499 THR A O 1
ATOM 3817 N N . ASP A 1 500 ? 15.837 8.430 -12.928 1.00 86.00 500 ASP A N 1
ATOM 3818 C CA . ASP A 1 500 ? 15.856 8.317 -14.399 1.00 86.00 500 ASP A CA 1
ATOM 3819 C C . ASP A 1 500 ? 16.931 7.334 -14.926 1.00 86.00 500 ASP A C 1
ATOM 3821 O O . ASP A 1 500 ? 16.996 7.070 -16.128 1.00 86.00 500 ASP A O 1
ATOM 3825 N N . GLY A 1 501 ? 17.764 6.782 -14.035 1.00 84.44 501 GLY A N 1
ATOM 3826 C CA . GLY A 1 501 ? 18.834 5.826 -14.327 1.00 84.44 501 GLY A CA 1
ATOM 3827 C C . GLY A 1 501 ? 20.182 6.454 -14.705 1.00 84.44 501 GLY A C 1
ATOM 3828 O O . GLY A 1 501 ? 21.171 5.731 -14.843 1.00 84.44 501 GLY A O 1
ATOM 3829 N N . LYS A 1 502 ? 20.277 7.780 -14.858 1.00 84.38 502 LYS A N 1
ATOM 3830 C CA . LYS A 1 502 ? 21.431 8.449 -15.485 1.00 84.38 502 LYS A CA 1
ATOM 3831 C C . LYS A 1 502 ? 22.531 8.839 -14.507 1.00 84.38 502 LYS A C 1
ATOM 3833 O O . LYS A 1 502 ? 22.872 10.014 -14.374 1.00 84.38 502 LYS A O 1
ATOM 3838 N N . SER A 1 503 ? 23.168 7.846 -13.885 1.00 86.12 503 SER A N 1
ATOM 3839 C CA . SER A 1 503 ? 24.377 8.089 -13.085 1.00 86.12 503 SER A CA 1
ATOM 3840 C C . SER A 1 503 ? 25.471 8.739 -13.949 1.00 86.12 503 SER A C 1
ATOM 3842 O O . SER A 1 503 ? 26.036 8.100 -14.837 1.00 86.12 503 SER A O 1
ATOM 3844 N N . ASN A 1 504 ? 25.769 10.013 -13.689 1.00 83.19 504 ASN A N 1
ATOM 3845 C CA . ASN A 1 504 ? 26.776 10.812 -14.399 1.00 83.19 504 ASN A CA 1
ATOM 3846 C C . ASN A 1 504 ? 28.017 11.115 -13.531 1.00 83.19 504 ASN A C 1
ATOM 3848 O O . ASN A 1 504 ? 29.027 11.602 -14.042 1.00 83.19 504 ASN A O 1
ATOM 3852 N N . LEU A 1 505 ? 27.953 10.779 -12.239 1.00 83.38 505 LEU A N 1
ATOM 3853 C CA . LEU A 1 505 ? 29.046 10.814 -11.272 1.00 83.38 505 LEU A CA 1
ATOM 3854 C C . LEU A 1 505 ? 29.221 9.446 -10.595 1.00 83.38 505 LEU A C 1
ATOM 3856 O O . LEU A 1 505 ? 28.331 8.592 -10.624 1.00 83.38 505 LEU A O 1
ATOM 3860 N N . GLY A 1 506 ? 30.376 9.280 -9.945 1.00 87.94 506 GLY A N 1
ATOM 3861 C CA . GLY A 1 506 ? 30.744 8.078 -9.198 1.00 87.94 506 GLY A CA 1
ATOM 3862 C C . GLY A 1 506 ? 31.379 6.982 -10.058 1.00 87.94 506 GLY A C 1
ATOM 3863 O O . GLY A 1 506 ? 31.771 7.198 -11.204 1.00 87.94 506 GLY A O 1
ATOM 3864 N N . ALA A 1 507 ? 31.512 5.793 -9.470 1.00 90.00 507 ALA A N 1
ATOM 3865 C CA . ALA A 1 507 ? 31.838 4.571 -10.201 1.00 90.00 507 ALA A CA 1
ATOM 3866 C C . ALA A 1 507 ? 30.553 3.918 -10.754 1.00 90.00 507 ALA A C 1
ATOM 3868 O O . ALA A 1 507 ? 29.454 4.442 -10.591 1.00 90.00 507 ALA A O 1
ATOM 3869 N N . SER A 1 508 ? 30.659 2.752 -11.401 1.00 91.56 508 SER A N 1
ATOM 3870 C CA . SER A 1 508 ? 29.464 2.028 -11.860 1.00 91.56 508 SER A CA 1
ATOM 3871 C C . SER A 1 508 ? 28.587 1.597 -10.665 1.00 91.56 508 SER A C 1
ATOM 3873 O O . SER A 1 508 ? 29.106 0.954 -9.743 1.00 91.56 508 SER A O 1
ATOM 3875 N N . PRO A 1 509 ? 27.264 1.868 -10.668 1.00 93.69 509 PRO A N 1
ATOM 3876 C CA . PRO A 1 509 ? 26.341 1.421 -9.615 1.00 93.69 509 PRO A CA 1
ATOM 3877 C C . PRO A 1 509 ? 26.370 -0.099 -9.389 1.00 93.69 509 PRO A C 1
ATOM 3879 O O . PRO A 1 509 ? 26.312 -0.571 -8.256 1.00 93.69 509 PRO A O 1
ATOM 3882 N N . LYS A 1 510 ? 26.612 -0.862 -10.461 1.00 91.62 510 LYS A N 1
ATOM 3883 C CA . LYS A 1 510 ? 26.797 -2.322 -10.483 1.00 91.62 510 LYS A CA 1
ATOM 3884 C C . LYS A 1 510 ? 27.911 -2.838 -9.561 1.00 91.62 510 LYS A C 1
ATOM 3886 O O . LYS A 1 510 ? 27.909 -4.009 -9.188 1.00 91.62 510 LYS A O 1
ATOM 3891 N N . LEU A 1 511 ? 28.878 -1.992 -9.194 1.00 93.19 511 LEU A N 1
ATOM 3892 C CA . LEU A 1 511 ? 29.902 -2.339 -8.204 1.00 93.19 511 LEU A CA 1
ATOM 3893 C C . LEU A 1 511 ? 29.355 -2.283 -6.772 1.00 93.19 511 LEU A C 1
ATOM 3895 O O . LEU A 1 511 ? 29.690 -3.159 -5.985 1.00 93.19 511 LEU A O 1
ATOM 3899 N N . ALA A 1 512 ? 28.488 -1.316 -6.455 1.00 94.62 512 ALA A N 1
ATOM 3900 C CA . ALA A 1 512 ? 27.842 -1.226 -5.146 1.00 94.62 512 ALA A CA 1
ATOM 3901 C C . ALA A 1 512 ? 26.801 -2.344 -4.960 1.00 94.62 512 ALA A C 1
ATOM 3903 O O . ALA A 1 512 ? 26.786 -2.988 -3.913 1.00 94.62 512 ALA A O 1
ATOM 3904 N N . VAL A 1 513 ? 26.024 -2.666 -6.007 1.00 94.31 513 VAL A N 1
ATOM 3905 C CA . VAL A 1 513 ? 25.119 -3.836 -6.020 1.00 94.31 513 VAL A CA 1
ATOM 3906 C C . VAL A 1 513 ? 25.870 -5.118 -5.648 1.00 94.31 513 VAL A C 1
ATOM 3908 O O . VAL A 1 513 ? 25.439 -5.841 -4.759 1.00 94.31 513 VAL A O 1
ATOM 3911 N N . ARG A 1 514 ? 27.046 -5.364 -6.241 1.00 92.69 514 ARG A N 1
ATOM 3912 C CA . ARG A 1 514 ? 27.878 -6.542 -5.928 1.00 92.69 514 ARG A CA 1
ATOM 3913 C C . ARG A 1 514 ? 28.397 -6.591 -4.491 1.00 92.69 514 ARG A C 1
ATOM 3915 O O . ARG A 1 514 ? 28.610 -7.686 -3.975 1.00 92.69 514 ARG A O 1
ATOM 3922 N N . SER A 1 515 ? 28.619 -5.440 -3.858 1.00 94.50 515 SER A N 1
ATOM 3923 C CA . SER A 1 515 ? 28.964 -5.378 -2.434 1.00 94.50 515 SER A CA 1
ATOM 3924 C C . SER A 1 515 ? 27.768 -5.794 -1.571 1.00 94.50 515 SER A C 1
ATOM 3926 O O . SER A 1 515 ? 27.919 -6.623 -0.679 1.00 94.50 515 SER A O 1
ATOM 3928 N N . ILE A 1 516 ? 26.567 -5.306 -1.899 1.00 94.12 516 ILE A N 1
ATOM 3929 C CA . ILE A 1 516 ? 25.305 -5.650 -1.221 1.00 94.12 516 ILE A CA 1
ATOM 3930 C C . ILE A 1 516 ? 24.958 -7.144 -1.407 1.00 94.12 516 ILE A C 1
ATOM 3932 O O . ILE A 1 516 ? 24.672 -7.835 -0.432 1.00 94.12 516 ILE A O 1
ATOM 3936 N N . GLU A 1 517 ? 25.071 -7.683 -2.627 1.00 91.56 517 GLU A N 1
ATOM 3937 C CA . GLU A 1 517 ? 24.923 -9.124 -2.919 1.00 91.56 517 GLU A CA 1
ATOM 3938 C C . GLU A 1 517 ? 25.879 -9.996 -2.085 1.00 91.56 517 GLU A C 1
ATOM 3940 O O . GLU A 1 517 ? 25.525 -11.106 -1.679 1.00 91.56 517 GLU A O 1
ATOM 3945 N N . GLY A 1 518 ? 27.104 -9.505 -1.859 1.00 89.06 518 GLY A N 1
ATOM 3946 C CA . GLY A 1 518 ? 28.110 -10.160 -1.025 1.00 89.06 518 GLY A CA 1
ATOM 3947 C C . GLY A 1 518 ? 27.778 -10.101 0.466 1.00 89.06 518 GLY A C 1
ATOM 3948 O O . GLY A 1 518 ? 27.964 -11.096 1.157 1.00 89.06 518 GLY A O 1
ATOM 3949 N N . MET A 1 519 ? 27.242 -8.973 0.940 1.00 87.12 519 MET A N 1
ATOM 3950 C CA . MET A 1 519 ? 26.853 -8.747 2.339 1.00 87.12 519 MET A CA 1
ATOM 3951 C C . MET A 1 519 ? 25.711 -9.670 2.798 1.00 87.12 519 MET A C 1
ATOM 3953 O O . MET A 1 519 ? 25.712 -10.154 3.926 1.00 87.12 519 MET A O 1
ATOM 3957 N N . VAL A 1 520 ? 24.741 -9.942 1.920 1.00 84.75 520 VAL A N 1
ATOM 3958 C CA . VAL A 1 520 ? 23.575 -10.805 2.218 1.00 84.75 520 VAL A CA 1
ATOM 3959 C C . VAL A 1 520 ? 23.867 -12.302 1.956 1.00 84.75 520 VAL A C 1
ATOM 3961 O O . VAL A 1 520 ? 23.043 -13.170 2.260 1.00 84.75 520 VAL A O 1
ATOM 3964 N N . ASP A 1 521 ? 25.050 -12.608 1.407 1.00 80.88 521 ASP A N 1
ATOM 3965 C CA . ASP A 1 521 ? 25.495 -13.916 0.898 1.00 80.88 521 ASP A CA 1
ATOM 3966 C C . ASP A 1 521 ? 24.482 -14.601 -0.036 1.00 80.88 521 ASP A C 1
ATOM 3968 O O . ASP A 1 521 ? 24.123 -15.775 0.096 1.00 80.88 521 ASP A O 1
ATOM 3972 N N . VAL A 1 522 ? 24.038 -13.847 -1.046 1.00 67.31 522 VAL A N 1
ATOM 3973 C CA . VAL A 1 522 ? 23.075 -14.272 -2.083 1.00 67.31 522 VAL A CA 1
ATOM 3974 C C . VAL A 1 522 ? 23.460 -15.605 -2.754 1.00 67.31 522 VAL A C 1
ATOM 3976 O O . VAL A 1 522 ? 22.597 -16.324 -3.260 1.00 67.31 522 VAL A O 1
ATOM 3979 N N . ARG A 1 523 ? 24.750 -15.970 -2.737 1.00 59.12 523 ARG A N 1
ATOM 3980 C CA . ARG A 1 523 ? 25.321 -17.118 -3.459 1.00 59.12 523 ARG A CA 1
ATOM 3981 C C . ARG A 1 523 ? 25.126 -18.466 -2.760 1.00 59.12 523 ARG A C 1
ATOM 3983 O O . ARG A 1 523 ? 25.263 -19.489 -3.426 1.00 59.12 523 ARG A O 1
ATOM 3990 N N . GLN A 1 524 ? 24.784 -18.494 -1.470 1.00 54.16 524 GLN A N 1
ATOM 3991 C CA . GLN A 1 524 ? 24.560 -19.732 -0.705 1.00 54.16 524 GLN A CA 1
ATOM 3992 C C . GLN A 1 524 ? 23.067 -19.969 -0.424 1.00 54.16 524 GLN A C 1
ATOM 3994 O O . GLN A 1 524 ? 22.625 -20.022 0.720 1.00 54.16 524 GLN A O 1
ATOM 3999 N N . ASN A 1 525 ? 22.269 -20.110 -1.490 1.00 60.66 525 ASN A N 1
ATOM 4000 C CA . ASN A 1 525 ? 20.810 -20.320 -1.444 1.00 60.66 525 ASN A CA 1
ATOM 4001 C C . ASN A 1 525 ? 19.995 -19.184 -0.775 1.00 60.66 525 ASN A C 1
ATOM 4003 O O . ASN A 1 525 ? 18.836 -19.396 -0.419 1.00 60.66 525 ASN A O 1
ATOM 4007 N N . ARG A 1 526 ? 20.556 -17.972 -0.635 1.00 71.56 526 ARG A N 1
ATOM 4008 C CA . ARG A 1 526 ? 19.892 -16.800 -0.019 1.00 71.56 526 ARG A CA 1
ATOM 4009 C C . ARG A 1 526 ? 19.371 -15.759 -1.024 1.00 71.56 526 ARG A C 1
ATOM 4011 O O . ARG A 1 526 ? 19.161 -14.608 -0.657 1.00 71.56 526 ARG A O 1
ATOM 4018 N N . ASN A 1 527 ? 19.118 -16.141 -2.278 1.00 71.81 527 ASN A N 1
ATOM 4019 C CA . ASN A 1 527 ? 18.619 -15.221 -3.314 1.00 71.81 527 ASN A CA 1
ATOM 4020 C C . ASN A 1 527 ? 17.326 -14.480 -2.906 1.00 71.81 527 ASN A C 1
ATOM 4022 O O . ASN A 1 527 ? 17.129 -13.317 -3.237 1.00 71.81 527 ASN A O 1
ATOM 4026 N N . ASP A 1 528 ? 16.473 -15.126 -2.114 1.00 72.31 528 ASP A N 1
ATOM 4027 C CA . ASP A 1 528 ? 15.213 -14.570 -1.615 1.00 72.31 528 ASP A CA 1
ATOM 4028 C C . ASP A 1 528 ? 15.379 -13.472 -0.532 1.00 72.31 528 ASP A C 1
ATOM 4030 O O . ASP A 1 528 ? 14.380 -12.937 -0.053 1.00 72.31 528 ASP A O 1
ATOM 4034 N N . TYR A 1 529 ? 16.596 -13.200 -0.047 1.00 80.69 529 TYR A N 1
ATOM 4035 C CA . TYR A 1 529 ? 16.847 -12.273 1.072 1.00 80.69 529 TYR A CA 1
ATOM 4036 C C . TYR A 1 529 ? 17.228 -10.851 0.633 1.00 80.69 529 TYR A C 1
ATOM 4038 O O . TYR A 1 529 ? 17.322 -9.964 1.482 1.00 80.69 529 TYR A O 1
ATOM 4046 N N . LEU A 1 530 ? 17.430 -10.626 -0.668 1.00 88.06 530 LEU A N 1
ATOM 4047 C CA . LEU A 1 530 ? 17.717 -9.319 -1.254 1.00 88.06 530 LEU A CA 1
ATOM 4048 C C . LEU A 1 530 ? 16.864 -9.100 -2.507 1.00 88.06 530 LEU A C 1
ATOM 4050 O O . LEU A 1 530 ? 16.891 -9.916 -3.431 1.00 88.06 530 LEU A O 1
ATOM 4054 N N . ASP A 1 531 ? 16.185 -7.960 -2.565 1.00 89.06 531 ASP A N 1
ATOM 4055 C CA . ASP A 1 531 ? 15.427 -7.496 -3.723 1.00 89.06 531 ASP A CA 1
ATOM 4056 C C . ASP A 1 531 ? 15.750 -6.034 -4.016 1.00 89.06 531 ASP A C 1
ATOM 4058 O O . ASP A 1 531 ? 15.648 -5.181 -3.137 1.00 89.06 531 ASP A O 1
ATOM 4062 N N . ILE A 1 532 ? 16.143 -5.735 -5.253 1.00 93.06 532 ILE A N 1
ATOM 4063 C CA . ILE A 1 532 ? 16.477 -4.384 -5.709 1.00 93.06 532 ILE A CA 1
ATOM 4064 C C . ILE A 1 532 ? 15.506 -4.007 -6.822 1.00 93.06 532 ILE A C 1
ATOM 4066 O O . ILE A 1 532 ? 15.639 -4.469 -7.957 1.00 93.06 532 ILE A O 1
ATOM 4070 N N . TYR A 1 533 ? 14.535 -3.167 -6.483 1.00 93.31 533 TYR A N 1
ATOM 4071 C CA . TYR A 1 533 ? 13.531 -2.616 -7.384 1.00 93.31 533 TYR A CA 1
ATOM 4072 C C . TYR A 1 533 ? 13.965 -1.244 -7.899 1.00 93.31 533 TYR A C 1
ATOM 4074 O O . TYR A 1 533 ? 14.436 -0.404 -7.129 1.00 93.31 533 TYR A O 1
ATOM 4082 N N . VAL A 1 534 ? 13.770 -0.991 -9.194 1.00 94.44 534 VAL A N 1
ATOM 4083 C CA . VAL A 1 534 ? 14.111 0.290 -9.826 1.00 94.44 534 VAL A CA 1
ATOM 4084 C C . VAL A 1 534 ? 12.917 0.814 -10.624 1.00 94.44 534 VAL A C 1
ATOM 4086 O O . VAL A 1 534 ? 12.478 0.189 -11.594 1.00 94.44 534 VAL A O 1
ATOM 4089 N N . PHE A 1 535 ? 12.409 1.978 -10.217 1.00 92.25 535 PHE A N 1
ATOM 4090 C CA . PHE A 1 535 ? 11.277 2.662 -10.840 1.00 92.25 535 PHE A CA 1
ATOM 4091 C C . PHE A 1 535 ? 11.741 3.949 -11.523 1.00 92.25 535 PHE A C 1
ATOM 4093 O O . PHE A 1 535 ? 12.356 4.815 -10.898 1.00 92.25 535 PHE A O 1
ATOM 4100 N N . GLY A 1 536 ? 11.396 4.081 -12.801 1.00 88.25 536 GLY A N 1
ATOM 4101 C CA . GLY A 1 536 ? 11.552 5.307 -13.577 1.00 88.25 536 GLY A CA 1
ATOM 4102 C C . GLY A 1 536 ? 10.205 5.913 -13.951 1.00 88.25 536 GLY A C 1
ATOM 4103 O O . GLY A 1 536 ? 9.155 5.284 -13.796 1.00 88.25 536 GLY A O 1
ATOM 4104 N N . ILE A 1 537 ? 10.229 7.134 -14.482 1.00 78.81 537 ILE A N 1
ATOM 4105 C CA . ILE A 1 537 ? 9.033 7.813 -14.994 1.00 78.81 537 ILE A CA 1
ATOM 4106 C C . ILE A 1 537 ? 9.285 8.235 -16.442 1.00 78.81 537 ILE A C 1
ATOM 4108 O O . ILE A 1 537 ? 10.232 8.960 -16.715 1.00 78.81 537 ILE A O 1
ATOM 4112 N N . GLY A 1 538 ? 8.446 7.788 -17.375 1.00 59.94 538 GLY A N 1
ATOM 4113 C CA . GLY A 1 538 ? 8.619 7.952 -18.823 1.00 59.94 538 GLY A CA 1
ATOM 4114 C C . GLY A 1 538 ? 8.416 9.373 -19.363 1.00 59.94 538 GLY A C 1
ATOM 4115 O O . GLY A 1 538 ? 8.642 9.605 -20.550 1.00 59.94 538 GLY A O 1
ATOM 4116 N N . ASN A 1 539 ? 8.021 10.334 -18.518 1.00 63.28 539 ASN A N 1
ATOM 4117 C CA . ASN A 1 539 ? 8.133 11.762 -18.834 1.00 63.28 539 ASN A CA 1
ATOM 4118 C C . ASN A 1 539 ? 9.593 12.254 -18.733 1.00 63.28 539 ASN A C 1
ATOM 4120 O O . ASN A 1 539 ? 9.980 13.196 -19.430 1.00 63.28 539 ASN A O 1
ATOM 4124 N N . LEU A 1 540 ? 10.416 11.594 -17.912 1.00 59.53 540 LEU A N 1
ATOM 4125 C CA . LEU A 1 540 ? 11.867 11.717 -17.917 1.00 59.53 540 LEU A CA 1
ATOM 4126 C C . LEU A 1 540 ? 12.435 10.914 -19.094 1.00 59.53 540 LEU A C 1
ATOM 4128 O O . LEU A 1 540 ? 11.868 9.930 -19.566 1.00 59.53 540 LEU A O 1
ATOM 4132 N N . ASN A 1 541 ? 13.602 11.326 -19.577 1.00 72.62 541 ASN A N 1
ATOM 4133 C CA . ASN A 1 541 ? 14.343 10.564 -20.576 1.00 72.62 541 ASN A CA 1
ATOM 4134 C C . ASN A 1 541 ? 15.102 9.435 -19.851 1.00 72.62 541 ASN A C 1
ATOM 4136 O O . ASN A 1 541 ? 16.246 9.644 -19.460 1.00 72.62 541 ASN A O 1
ATOM 4140 N N . VAL A 1 542 ? 14.442 8.302 -19.608 1.00 82.62 542 VAL A N 1
ATOM 4141 C CA . VAL A 1 542 ? 14.936 7.196 -18.764 1.00 82.62 542 VAL A CA 1
ATOM 4142 C C . VAL A 1 542 ? 15.981 6.318 -19.473 1.00 82.62 542 VAL A C 1
ATOM 4144 O O . VAL A 1 542 ? 15.800 5.960 -20.636 1.00 82.62 542 VAL A O 1
ATOM 4147 N N . ASP A 1 543 ? 17.039 5.909 -18.763 1.00 85.25 543 ASP A N 1
ATOM 4148 C CA . ASP A 1 543 ? 17.990 4.881 -19.220 1.00 85.25 543 ASP A CA 1
ATOM 4149 C C . ASP A 1 543 ? 17.582 3.477 -18.733 1.00 85.25 543 ASP A C 1
ATOM 4151 O O . ASP A 1 543 ? 17.975 3.004 -17.661 1.00 85.25 543 ASP A O 1
ATOM 4155 N N . LEU A 1 544 ? 16.789 2.788 -19.560 1.00 85.69 544 LEU A N 1
ATOM 4156 C CA . LEU A 1 544 ? 16.327 1.418 -19.305 1.00 85.69 544 LEU A CA 1
ATOM 4157 C C . LEU A 1 544 ? 17.466 0.402 -19.147 1.00 85.69 544 LEU A C 1
ATOM 4159 O O . LEU A 1 544 ? 17.314 -0.577 -18.412 1.00 85.69 544 LEU A O 1
ATOM 4163 N N . THR A 1 545 ? 18.593 0.611 -19.831 1.00 86.62 545 THR A N 1
ATOM 4164 C CA . THR A 1 545 ? 19.729 -0.315 -19.779 1.00 86.62 545 THR A CA 1
ATOM 4165 C C . THR A 1 545 ? 20.462 -0.172 -18.447 1.00 86.62 545 THR A C 1
ATOM 4167 O O . THR A 1 545 ? 20.749 -1.184 -17.808 1.00 86.62 545 THR A O 1
ATOM 4170 N N . ALA A 1 546 ? 20.686 1.058 -17.973 1.00 88.38 546 ALA A N 1
ATOM 4171 C CA . ALA A 1 546 ? 21.278 1.324 -16.663 1.00 88.38 546 ALA A CA 1
ATOM 4172 C C . ALA A 1 546 ? 20.402 0.803 -15.509 1.00 88.38 546 ALA A C 1
ATOM 4174 O O . ALA A 1 546 ? 20.916 0.151 -14.599 1.00 88.38 546 ALA A O 1
ATOM 4175 N N . MET A 1 547 ? 19.078 0.996 -15.565 1.00 92.12 547 MET A N 1
ATOM 4176 C CA . MET A 1 547 ? 18.152 0.418 -14.575 1.00 92.12 547 MET A CA 1
ATOM 4177 C C . MET A 1 547 ? 18.229 -1.116 -14.546 1.00 92.12 547 MET A C 1
ATOM 4179 O O . MET A 1 547 ? 18.314 -1.718 -13.475 1.00 92.12 547 MET A O 1
ATOM 4183 N N . ASN A 1 548 ? 18.269 -1.757 -15.721 1.00 92.19 548 ASN A N 1
ATOM 4184 C CA . ASN A 1 548 ? 18.415 -3.209 -15.853 1.00 92.19 548 ASN A CA 1
ATOM 4185 C C . ASN A 1 548 ? 19.837 -3.723 -15.517 1.00 92.19 548 ASN A C 1
ATOM 4187 O O . ASN A 1 548 ? 20.063 -4.931 -15.534 1.00 92.19 548 ASN A O 1
ATOM 4191 N N . GLU A 1 549 ? 20.808 -2.860 -15.201 1.00 91.06 549 GLU A N 1
ATOM 4192 C CA . GLU A 1 549 ? 22.095 -3.259 -14.603 1.00 91.06 549 GLU A CA 1
ATOM 4193 C C . GLU A 1 549 ? 22.074 -3.235 -13.063 1.00 91.06 549 GLU A C 1
ATOM 4195 O O . GLU A 1 549 ? 22.974 -3.807 -12.446 1.00 91.06 549 GLU A O 1
ATOM 4200 N N . ILE A 1 550 ? 21.082 -2.568 -12.457 1.00 94.06 550 ILE A N 1
ATOM 4201 C CA . ILE A 1 550 ? 20.961 -2.354 -11.004 1.00 94.06 550 ILE A CA 1
ATOM 4202 C C . ILE A 1 550 ? 19.930 -3.298 -10.375 1.00 94.06 550 ILE A C 1
ATOM 4204 O O . ILE A 1 550 ? 20.161 -3.814 -9.285 1.00 94.06 550 ILE A O 1
ATOM 4208 N N . ALA A 1 551 ? 18.796 -3.503 -11.047 1.00 92.94 551 ALA A N 1
ATOM 4209 C CA . ALA A 1 551 ? 17.684 -4.285 -10.519 1.00 92.94 551 ALA A CA 1
ATOM 4210 C C . ALA A 1 551 ? 17.989 -5.790 -10.406 1.00 92.94 551 ALA A C 1
ATOM 4212 O O . ALA A 1 551 ? 18.737 -6.352 -11.215 1.00 92.94 551 ALA A O 1
ATOM 4213 N N . SER A 1 552 ? 17.344 -6.455 -9.443 1.00 90.31 552 SER A N 1
ATOM 4214 C CA . SER A 1 552 ? 17.393 -7.915 -9.289 1.00 90.31 552 SER A CA 1
ATOM 4215 C C . SER A 1 552 ? 16.829 -8.645 -10.517 1.00 90.31 552 SER A C 1
ATOM 4217 O O . SER A 1 552 ? 16.027 -8.105 -11.278 1.00 90.31 552 SER A O 1
ATOM 4219 N N . LYS A 1 553 ? 17.265 -9.894 -10.736 1.00 86.44 553 LYS A N 1
ATOM 4220 C CA . LYS A 1 553 ? 16.876 -10.702 -11.907 1.00 86.44 553 LYS A CA 1
ATOM 4221 C C . LYS A 1 553 ? 16.464 -12.107 -11.497 1.00 86.44 553 LYS A C 1
ATOM 4223 O O . LYS A 1 553 ? 17.217 -13.057 -11.679 1.00 86.44 553 LYS A O 1
ATOM 4228 N N . LYS A 1 554 ? 15.269 -12.230 -10.929 1.00 79.94 554 LYS A N 1
ATOM 4229 C CA . LYS A 1 554 ? 14.722 -13.494 -10.417 1.00 79.94 554 LYS A CA 1
ATOM 4230 C C . LYS A 1 554 ? 13.763 -14.138 -11.424 1.00 79.94 554 LYS A C 1
ATOM 4232 O O . LYS A 1 554 ? 13.218 -13.463 -12.297 1.00 79.94 554 LYS A O 1
ATOM 4237 N N . SER A 1 555 ? 13.604 -15.461 -11.354 1.00 75.81 555 SER A N 1
ATOM 4238 C CA . SER A 1 555 ? 12.774 -16.204 -12.311 1.00 75.81 555 SER A CA 1
ATOM 4239 C C . SER A 1 555 ? 11.294 -16.091 -11.946 1.00 75.81 555 SER A C 1
ATOM 4241 O O . SER A 1 555 ? 10.890 -16.448 -10.840 1.00 75.81 555 SER A O 1
ATOM 4243 N N . GLY A 1 556 ? 10.490 -15.582 -12.884 1.00 72.94 556 GLY A N 1
ATOM 4244 C CA . GLY A 1 556 ? 9.056 -15.350 -12.689 1.00 72.94 556 GLY A CA 1
ATOM 4245 C C . GLY A 1 556 ? 8.698 -14.082 -11.900 1.00 72.94 556 GLY A C 1
ATOM 4246 O O . GLY A 1 556 ? 7.577 -13.998 -11.412 1.00 72.94 556 GLY A O 1
ATOM 4247 N N . GLU A 1 557 ? 9.620 -13.120 -11.787 1.00 76.56 557 GLU A N 1
ATOM 4248 C CA . GLU A 1 557 ? 9.397 -11.807 -11.162 1.00 76.56 557 GLU A CA 1
ATOM 4249 C C . GLU A 1 557 ? 9.863 -10.656 -12.073 1.00 76.56 557 GLU A C 1
ATOM 4251 O O . GLU A 1 557 ? 10.606 -10.863 -13.041 1.00 76.56 557 GLU A O 1
ATOM 4256 N N . ARG A 1 558 ? 9.463 -9.422 -11.736 1.00 83.94 558 ARG A N 1
ATOM 4257 C CA . ARG A 1 558 ? 9.934 -8.188 -12.376 1.00 83.94 558 ARG A CA 1
ATOM 4258 C C . ARG A 1 558 ? 10.395 -7.159 -11.346 1.00 83.94 558 ARG A C 1
ATOM 4260 O O . ARG A 1 558 ? 9.629 -6.764 -10.474 1.00 83.94 558 ARG A O 1
ATOM 4267 N N . HIS A 1 559 ? 11.601 -6.630 -11.549 1.00 89.06 559 HIS A N 1
ATOM 4268 C CA . HIS A 1 559 ? 12.204 -5.615 -10.672 1.00 89.06 559 HIS A CA 1
ATOM 4269 C C . HIS A 1 559 ? 12.466 -4.256 -11.353 1.00 89.06 559 HIS A C 1
ATOM 4271 O O . HIS A 1 559 ? 12.947 -3.329 -10.707 1.00 89.06 559 HIS A O 1
ATOM 4277 N N . VAL A 1 560 ? 12.132 -4.112 -12.645 1.00 91.81 560 VAL A N 1
ATOM 4278 C CA . VAL A 1 560 ? 12.245 -2.851 -13.409 1.00 91.81 560 VAL A CA 1
ATOM 4279 C C . VAL A 1 560 ? 10.876 -2.407 -13.925 1.00 91.81 560 VAL A C 1
ATOM 4281 O O . VAL A 1 560 ? 10.213 -3.142 -14.674 1.00 91.81 560 VAL A O 1
ATOM 4284 N N . PHE A 1 561 ? 10.503 -1.172 -13.588 1.00 91.44 561 PHE A N 1
ATOM 4285 C CA . PHE A 1 561 ? 9.242 -0.538 -13.978 1.00 91.44 561 PHE A CA 1
ATOM 4286 C C . PHE A 1 561 ? 9.476 0.900 -14.462 1.00 91.44 561 PHE A C 1
ATOM 4288 O O . PHE A 1 561 ? 10.311 1.617 -13.913 1.00 91.44 561 PHE A O 1
ATOM 4295 N N . VAL A 1 562 ? 8.730 1.343 -15.475 1.00 89.94 562 VAL A N 1
ATOM 4296 C CA . VAL A 1 562 ? 8.735 2.740 -15.945 1.00 89.94 562 VAL A CA 1
ATOM 4297 C C . VAL A 1 562 ? 7.305 3.230 -16.080 1.00 89.94 562 VAL A C 1
ATOM 4299 O O . VAL A 1 562 ? 6.598 2.806 -16.987 1.00 89.94 562 VAL A O 1
ATOM 4302 N N . MET A 1 563 ? 6.880 4.128 -15.198 1.00 88.00 563 MET A N 1
ATOM 4303 C CA . MET A 1 563 ? 5.499 4.623 -15.151 1.00 88.00 563 MET A CA 1
ATOM 4304 C C . MET A 1 563 ? 5.273 5.725 -16.186 1.00 88.00 563 MET A C 1
ATOM 4306 O O . MET A 1 563 ? 6.175 6.519 -16.431 1.00 88.00 563 MET A O 1
ATOM 4310 N N . GLU A 1 564 ? 4.075 5.821 -16.773 1.00 82.62 564 GLU A N 1
ATOM 4311 C CA . GLU A 1 564 ? 3.748 6.872 -17.762 1.00 82.62 564 GLU A CA 1
ATOM 4312 C C . GLU A 1 564 ? 4.015 8.286 -17.218 1.00 82.62 564 GLU A C 1
ATOM 4314 O O . GLU A 1 564 ? 4.564 9.154 -17.896 1.00 82.62 564 GLU A O 1
ATOM 4319 N N . ASN A 1 565 ? 3.622 8.498 -15.965 1.00 76.62 565 ASN A N 1
ATOM 4320 C CA . ASN A 1 565 ? 3.692 9.757 -15.244 1.00 76.62 565 ASN A CA 1
ATOM 4321 C C . ASN A 1 565 ? 3.824 9.478 -13.729 1.00 76.62 565 ASN A C 1
ATOM 4323 O O . ASN A 1 565 ? 3.587 8.345 -13.291 1.00 76.62 565 ASN A O 1
ATOM 4327 N N . PRO A 1 566 ? 4.188 10.483 -12.911 1.00 70.12 566 PRO A N 1
ATOM 4328 C CA . PRO A 1 566 ? 4.377 10.283 -11.474 1.00 70.12 566 PRO A CA 1
ATOM 4329 C C . PRO A 1 566 ? 3.092 9.905 -10.715 1.00 70.12 566 PRO A C 1
ATOM 4331 O O . PRO A 1 566 ? 3.154 9.229 -9.690 1.00 70.12 566 PRO A O 1
ATOM 4334 N N . GLN A 1 567 ? 1.917 10.306 -11.206 1.00 76.19 567 GLN A N 1
ATOM 4335 C CA . GLN A 1 567 ? 0.633 10.009 -10.566 1.00 76.19 567 GLN A CA 1
ATOM 4336 C C . GLN A 1 567 ? 0.256 8.525 -10.691 1.00 76.19 567 GLN A C 1
ATOM 4338 O O . GLN A 1 567 ? -0.250 7.949 -9.731 1.00 76.19 567 GLN A O 1
ATOM 4343 N N . GLU A 1 568 ? 0.564 7.870 -11.816 1.00 83.44 568 GLU A N 1
ATOM 4344 C CA . GLU A 1 568 ? 0.399 6.415 -11.951 1.00 83.44 568 GLU A CA 1
ATOM 4345 C C . GLU A 1 568 ? 1.375 5.630 -11.053 1.00 83.44 568 GLU A C 1
ATOM 4347 O O . GLU A 1 568 ? 1.020 4.532 -10.635 1.00 83.44 568 GLU A O 1
ATOM 4352 N N . LEU A 1 569 ? 2.547 6.176 -10.683 1.00 83.12 569 LEU A N 1
ATOM 4353 C CA . LEU A 1 569 ? 3.419 5.570 -9.657 1.00 83.12 569 LEU A CA 1
ATOM 4354 C C . LEU A 1 569 ? 2.763 5.619 -8.269 1.00 83.12 569 LEU A C 1
ATOM 4356 O O . LEU A 1 569 ? 2.681 4.597 -7.594 1.00 83.12 569 LEU A O 1
ATOM 4360 N N . LYS A 1 570 ? 2.254 6.791 -7.864 1.00 77.06 570 LYS A N 1
ATOM 4361 C CA . LYS A 1 570 ? 1.535 6.962 -6.591 1.00 77.06 570 LYS A CA 1
ATOM 4362 C C . LYS A 1 570 ? 0.337 6.010 -6.498 1.00 77.06 570 LYS A C 1
ATOM 4364 O O . LYS A 1 570 ? 0.252 5.222 -5.561 1.00 77.06 570 LYS A O 1
ATOM 4369 N N . LYS A 1 571 ? -0.507 5.997 -7.529 1.00 79.94 571 LYS A N 1
ATOM 4370 C CA . LYS A 1 571 ? -1.653 5.087 -7.667 1.00 79.94 571 LYS A CA 1
ATOM 4371 C C . LYS A 1 571 ? -1.249 3.610 -7.639 1.00 79.94 571 LYS A C 1
ATOM 4373 O O . LYS A 1 571 ? -1.923 2.810 -7.002 1.00 79.94 571 LYS A O 1
ATOM 4378 N N . ALA A 1 572 ? -0.138 3.236 -8.281 1.00 79.94 572 ALA A N 1
ATOM 4379 C CA . ALA A 1 572 ? 0.387 1.871 -8.221 1.00 79.94 572 ALA A CA 1
ATOM 4380 C C . ALA A 1 572 ? 0.767 1.439 -6.798 1.00 79.94 572 ALA A C 1
ATOM 4382 O O . ALA A 1 572 ? 0.660 0.256 -6.489 1.00 79.94 572 ALA A O 1
ATOM 4383 N N . PHE A 1 573 ? 1.197 2.376 -5.947 1.00 77.56 573 PHE A N 1
ATOM 4384 C CA . PHE A 1 573 ? 1.539 2.130 -4.544 1.00 77.56 573 PHE A CA 1
ATOM 4385 C C . PHE A 1 573 ? 0.312 2.184 -3.609 1.00 77.56 573 PHE A C 1
ATOM 4387 O O . PHE A 1 573 ? 0.235 1.393 -2.670 1.00 77.56 573 PHE A O 1
ATOM 4394 N N . GLU A 1 574 ? -0.687 3.020 -3.906 1.00 68.75 574 GLU A N 1
ATOM 4395 C CA . GLU A 1 574 ? -1.996 3.044 -3.226 1.00 68.75 574 GLU A CA 1
ATOM 4396 C C . GLU A 1 574 ? -2.778 1.730 -3.453 1.00 68.75 574 GLU A C 1
ATOM 4398 O O . GLU A 1 574 ? -3.193 1.059 -2.499 1.00 68.75 574 GLU A O 1
ATOM 4403 N N . ASP A 1 575 ? -2.920 1.318 -4.721 1.00 65.25 575 ASP A N 1
ATOM 4404 C CA . ASP A 1 575 ? -3.599 0.079 -5.126 1.00 65.25 575 ASP A CA 1
ATOM 4405 C C . ASP A 1 575 ? -2.766 -1.190 -4.850 1.00 65.25 575 ASP A C 1
ATOM 4407 O O . ASP A 1 575 ? -3.321 -2.287 -4.942 1.00 65.25 575 ASP A O 1
ATOM 4411 N N . LEU A 1 576 ? -1.469 -1.075 -4.530 1.00 63.84 576 LEU A N 1
ATOM 4412 C CA . LEU A 1 576 ? -0.461 -2.152 -4.583 1.00 63.84 576 LEU A CA 1
ATOM 4413 C C . LEU A 1 576 ? -0.885 -3.466 -3.924 1.00 63.84 576 LEU A C 1
ATOM 4415 O O . LEU A 1 576 ? -0.611 -4.542 -4.449 1.00 63.84 576 LEU A O 1
ATOM 4419 N N . LEU A 1 577 ? -1.542 -3.364 -2.770 1.00 58.31 577 LEU A N 1
ATOM 4420 C CA . LEU A 1 577 ? -1.855 -4.483 -1.891 1.00 58.31 577 LEU A CA 1
ATOM 4421 C C . LEU A 1 577 ? -3.355 -4.465 -1.589 1.00 58.31 577 LEU A C 1
ATOM 4423 O O . LEU A 1 577 ? -3.893 -3.523 -0.995 1.00 58.31 577 LEU A O 1
ATOM 4427 N N . ASP A 1 578 ? -4.052 -5.492 -2.075 1.00 54.09 578 ASP A N 1
ATOM 4428 C CA . ASP A 1 578 ? -5.497 -5.622 -1.930 1.00 54.09 578 ASP A CA 1
ATOM 4429 C C . ASP A 1 578 ? -5.833 -6.325 -0.607 1.00 54.09 578 ASP A C 1
ATOM 4431 O O . ASP A 1 578 ? -5.310 -7.406 -0.337 1.00 54.09 578 ASP A O 1
ATOM 4435 N N . PRO A 1 579 ? -6.779 -5.810 0.196 1.00 51.47 579 PRO A N 1
ATOM 4436 C CA . PRO A 1 579 ? -7.293 -6.527 1.360 1.00 51.47 579 PRO A CA 1
ATOM 4437 C C . PRO A 1 579 ? -7.946 -7.883 1.052 1.00 51.47 579 PRO A C 1
ATOM 4439 O O . PRO A 1 579 ? -8.462 -8.513 1.970 1.00 51.47 579 PRO A O 1
ATOM 4442 N N . ARG A 1 580 ? -8.020 -8.347 -0.198 1.00 50.19 580 ARG A N 1
ATOM 4443 C CA . ARG A 1 580 ? -8.384 -9.734 -0.513 1.00 50.19 580 ARG A CA 1
ATOM 4444 C C . ARG A 1 580 ? -7.323 -10.738 -0.076 1.00 50.19 580 ARG A C 1
ATOM 4446 O O . ARG A 1 580 ? -7.700 -11.745 0.514 1.00 50.19 580 ARG A O 1
ATOM 4453 N N . ASP A 1 581 ? -6.050 -10.427 -0.266 1.00 49.34 581 ASP A N 1
ATOM 4454 C CA . ASP A 1 581 ? -4.997 -11.438 -0.441 1.00 49.34 581 ASP A CA 1
ATOM 4455 C C . ASP A 1 581 ? -4.214 -11.718 0.865 1.00 49.34 581 ASP A C 1
ATOM 4457 O O . ASP A 1 581 ? -3.005 -11.919 0.860 1.00 49.34 581 ASP A O 1
ATOM 4461 N N . LEU A 1 582 ? -4.903 -11.632 2.014 1.00 55.47 582 LEU A N 1
ATOM 4462 C CA . LEU A 1 582 ? -4.306 -11.554 3.360 1.00 55.47 582 LEU A CA 1
ATOM 4463 C C . LEU A 1 582 ? -5.174 -12.273 4.407 1.00 55.47 582 LEU A C 1
ATOM 4465 O O . LEU A 1 582 ? -6.177 -11.718 4.861 1.00 55.47 582 LEU A O 1
ATOM 4469 N N . GLU A 1 583 ? -4.847 -13.488 4.830 1.00 56.91 583 GLU A N 1
ATOM 4470 C CA . GLU A 1 583 ? -5.675 -14.205 5.819 1.00 56.91 583 GLU A CA 1
ATOM 4471 C C . GLU A 1 583 ? -5.538 -13.624 7.247 1.00 56.91 583 GLU A C 1
ATOM 4473 O O . GLU A 1 583 ? -4.570 -12.942 7.567 1.00 56.91 583 GLU A O 1
ATOM 4478 N N . ASP A 1 584 ? -6.573 -13.796 8.079 1.00 66.31 584 ASP A N 1
ATOM 4479 C CA . ASP A 1 584 ? -6.705 -13.395 9.500 1.00 66.31 584 ASP A CA 1
ATOM 4480 C C . ASP A 1 584 ? -6.389 -11.941 9.953 1.00 66.31 584 ASP A C 1
ATOM 4482 O O . ASP A 1 584 ? -6.709 -11.575 11.090 1.00 66.31 584 ASP A O 1
ATOM 4486 N N . ILE A 1 585 ? -5.877 -11.047 9.096 1.00 78.12 585 ILE A N 1
ATOM 4487 C CA . ILE A 1 585 ? -5.585 -9.646 9.464 1.00 78.12 585 ILE A CA 1
ATOM 4488 C C . ILE A 1 585 ? -6.872 -8.861 9.800 1.00 78.12 585 ILE A C 1
ATOM 4490 O O . ILE A 1 585 ? -7.728 -8.621 8.938 1.00 78.12 585 ILE A O 1
ATOM 4494 N N . CYS A 1 586 ? -6.967 -8.400 11.056 1.00 88.12 586 CYS A N 1
ATOM 4495 C CA . CYS A 1 586 ? -8.073 -7.593 11.583 1.00 88.12 586 CYS A CA 1
ATOM 4496 C C . CYS A 1 586 ? -8.024 -6.116 11.161 1.00 88.12 586 CYS A C 1
ATOM 4498 O O . CYS A 1 586 ? -6.960 -5.574 10.872 1.00 88.12 586 CYS A O 1
ATOM 4500 N N . GLY A 1 587 ? -9.164 -5.423 11.193 1.00 89.19 587 GLY A N 1
ATOM 4501 C CA . GLY A 1 587 ? -9.260 -3.962 11.094 1.00 89.19 587 GLY A CA 1
ATOM 4502 C C . GLY A 1 587 ? -8.829 -3.363 9.753 1.00 89.19 587 GLY A C 1
ATOM 4503 O O . GLY A 1 587 ? -8.727 -2.148 9.652 1.00 89.19 587 GLY A O 1
ATOM 4504 N N . LEU A 1 588 ? -8.558 -4.181 8.736 1.00 84.62 588 LEU A N 1
ATOM 4505 C CA . LEU A 1 588 ? -8.145 -3.733 7.409 1.00 84.62 588 LEU A CA 1
ATOM 4506 C C . LEU A 1 588 ? -9.375 -3.437 6.534 1.00 84.62 588 LEU A C 1
ATOM 4508 O O . LEU A 1 588 ? -10.304 -4.245 6.483 1.00 84.62 588 LEU A O 1
ATOM 4512 N N . SER A 1 589 ? -9.370 -2.312 5.817 1.00 83.06 589 SER A N 1
ATOM 4513 C CA . SER A 1 589 ? -10.383 -1.960 4.808 1.00 83.06 589 SER A CA 1
ATOM 4514 C C . SER A 1 589 ? -9.751 -1.610 3.464 1.00 83.06 589 SER A C 1
ATOM 4516 O O . SER A 1 589 ? -8.575 -1.262 3.384 1.00 83.06 589 SER A O 1
ATOM 4518 N N . ASN A 1 590 ? -10.543 -1.670 2.395 1.00 76.69 590 ASN A N 1
ATOM 4519 C CA . ASN A 1 590 ? -10.157 -1.118 1.101 1.00 76.69 590 ASN A CA 1
ATOM 4520 C C . ASN A 1 590 ? -10.468 0.389 1.078 1.00 76.69 590 ASN A C 1
ATOM 4522 O O . ASN A 1 590 ? -11.615 0.776 1.296 1.00 76.69 590 ASN A O 1
ATOM 4526 N N . TYR A 1 591 ? -9.452 1.216 0.828 1.00 71.81 591 TYR A N 1
ATOM 4527 C CA . TYR A 1 591 ? -9.558 2.680 0.815 1.00 71.81 591 TYR A CA 1
ATOM 4528 C C . TYR A 1 591 ? -9.892 3.265 -0.565 1.00 71.81 591 TYR A C 1
ATOM 4530 O O . TYR A 1 591 ? -10.319 4.414 -0.640 1.00 71.81 591 TYR A O 1
ATOM 4538 N N . SER A 1 592 ? -9.767 2.480 -1.645 1.00 67.88 592 SER A N 1
ATOM 4539 C CA . SER A 1 592 ? -10.002 2.938 -3.021 1.00 67.88 592 SER A CA 1
ATOM 4540 C C . SER A 1 592 ? -11.382 3.583 -3.165 1.00 67.88 592 SER A C 1
ATOM 4542 O O . SER A 1 592 ? -12.391 3.027 -2.717 1.00 67.88 592 SER A O 1
ATOM 4544 N N . ASP A 1 593 ? -11.459 4.745 -3.820 1.00 68.75 593 ASP A N 1
ATOM 4545 C CA . ASP A 1 593 ? -12.712 5.492 -3.985 1.00 68.75 593 ASP A CA 1
ATOM 4546 C C . ASP A 1 593 ? -13.833 4.631 -4.577 1.00 68.75 593 ASP A C 1
ATOM 4548 O O . ASP A 1 593 ? -14.963 4.660 -4.082 1.00 68.75 593 ASP A O 1
ATOM 4552 N N . ASN A 1 594 ? -13.483 3.778 -5.541 1.00 74.69 594 ASN A N 1
ATOM 4553 C CA . ASN A 1 594 ? -14.390 2.879 -6.254 1.00 74.69 594 ASN A CA 1
ATOM 4554 C C . ASN A 1 594 ? -14.826 1.635 -5.449 1.00 74.69 594 ASN A C 1
ATOM 4556 O O . ASN A 1 594 ? -15.659 0.863 -5.928 1.00 74.69 594 ASN A O 1
ATOM 4560 N N . ALA A 1 595 ? -14.280 1.400 -4.251 1.00 77.12 595 ALA A N 1
ATOM 4561 C CA . ALA A 1 595 ? -14.583 0.207 -3.462 1.00 77.12 595 ALA A CA 1
ATOM 4562 C C . ALA A 1 595 ? -16.027 0.206 -2.916 1.00 77.12 595 ALA A C 1
ATOM 4564 O O . ALA A 1 595 ? -16.549 1.218 -2.438 1.00 77.12 595 ALA A O 1
ATOM 4565 N N . ARG A 1 596 ? -16.679 -0.964 -2.942 1.00 87.44 596 ARG A N 1
ATOM 4566 C CA . ARG A 1 596 ? -18.046 -1.168 -2.431 1.00 87.44 596 ARG A CA 1
ATOM 4567 C C . ARG A 1 596 ? -18.095 -0.965 -0.909 1.00 87.44 596 ARG A C 1
ATOM 4569 O O . ARG A 1 596 ? -17.098 -1.156 -0.217 1.00 87.44 596 ARG A O 1
ATOM 4576 N N . TRP A 1 597 ? -19.257 -0.602 -0.358 1.00 90.12 597 TRP A N 1
ATOM 4577 C CA . TRP A 1 597 ? -19.402 -0.249 1.068 1.00 90.12 597 TRP A CA 1
ATOM 4578 C C . TRP A 1 597 ? -18.921 -1.334 2.048 1.00 90.12 597 TRP A C 1
ATOM 4580 O O . TRP A 1 597 ? -18.481 -1.006 3.146 1.00 90.12 597 TRP A O 1
ATOM 4590 N N . ASP A 1 598 ? -18.987 -2.607 1.660 1.00 89.88 598 ASP A N 1
ATOM 4591 C CA . ASP A 1 598 ? -18.525 -3.777 2.416 1.00 89.88 598 ASP A CA 1
ATOM 4592 C C . ASP A 1 598 ? -17.047 -4.113 2.171 1.00 89.88 598 ASP A C 1
ATOM 4594 O O . ASP A 1 598 ? -16.443 -4.804 2.978 1.00 89.88 598 ASP A O 1
ATOM 4598 N N . GLN A 1 599 ? -16.425 -3.573 1.122 1.00 88.38 599 GLN A N 1
ATOM 4599 C CA . GLN A 1 599 ? -14.963 -3.529 0.995 1.00 88.38 599 GLN A CA 1
ATOM 4600 C C . GLN A 1 599 ? -14.373 -2.393 1.849 1.00 88.38 599 GLN A C 1
ATOM 4602 O O . GLN A 1 599 ? -13.301 -2.547 2.433 1.00 88.38 599 GLN A O 1
ATOM 4607 N N . LYS A 1 600 ? -15.098 -1.270 1.974 1.00 90.12 600 LYS A N 1
ATOM 4608 C CA . LYS A 1 600 ? -14.749 -0.148 2.868 1.00 90.12 600 LYS A CA 1
ATOM 4609 C C . LYS A 1 600 ? -15.030 -0.441 4.351 1.00 90.12 600 LYS A C 1
ATOM 4611 O O . LYS A 1 600 ? -14.429 0.190 5.217 1.00 90.12 600 LYS A O 1
ATOM 4616 N N . ASN A 1 601 ? -15.926 -1.390 4.651 1.00 94.25 601 ASN A N 1
ATOM 4617 C CA . ASN A 1 601 ? -16.332 -1.772 6.013 1.00 94.25 601 ASN A CA 1
ATOM 4618 C C . ASN A 1 601 ? -16.542 -3.304 6.168 1.00 94.25 601 ASN A C 1
ATOM 4620 O O . ASN A 1 601 ? -17.656 -3.742 6.475 1.00 94.25 601 ASN A O 1
ATOM 4624 N N . PRO A 1 602 ? -15.513 -4.147 5.955 1.00 93.38 602 PRO A N 1
ATOM 4625 C CA . PRO A 1 602 ? -15.657 -5.609 5.863 1.00 93.38 602 PRO A CA 1
ATOM 4626 C C . PRO A 1 602 ? -16.017 -6.320 7.178 1.00 93.38 602 PRO A C 1
ATOM 4628 O O . PRO A 1 602 ? -16.384 -7.494 7.159 1.00 93.38 602 PRO A O 1
ATOM 4631 N N . TRP A 1 603 ? -15.966 -5.625 8.315 1.00 96.44 603 TRP A N 1
ATOM 4632 C CA . TRP A 1 603 ? -16.465 -6.114 9.606 1.00 96.44 603 TRP A CA 1
ATOM 4633 C C . TRP A 1 603 ? -17.955 -5.841 9.839 1.00 96.44 603 TRP A C 1
ATOM 4635 O O . TRP A 1 603 ? -18.504 -6.328 10.827 1.00 96.44 603 TRP A O 1
ATOM 4645 N N . HIS A 1 604 ? -18.623 -5.052 8.988 1.00 97.00 604 HIS A N 1
ATOM 4646 C CA . HIS A 1 604 ? -19.976 -4.558 9.260 1.00 97.00 604 HIS A CA 1
ATOM 4647 C C . HIS A 1 604 ? -21.034 -5.661 9.211 1.00 97.00 604 HIS A C 1
ATOM 4649 O O . HIS A 1 604 ? -21.288 -6.261 8.164 1.00 97.00 604 HIS A O 1
ATOM 4655 N N . VAL A 1 605 ? -21.727 -5.865 10.331 1.00 96.44 605 VAL A N 1
ATOM 4656 C CA . VAL A 1 605 ? -22.786 -6.872 10.453 1.00 96.44 605 VAL A CA 1
ATOM 4657 C C . VAL A 1 605 ? -24.156 -6.214 10.475 1.00 96.44 605 VAL A C 1
ATOM 4659 O O . VAL A 1 605 ? -24.397 -5.247 11.200 1.00 96.44 605 VAL A O 1
ATOM 4662 N N . ARG A 1 606 ? -25.108 -6.791 9.738 1.00 94.88 606 ARG A N 1
ATOM 4663 C CA . ARG A 1 606 ? -26.538 -6.471 9.867 1.00 94.88 606 ARG A CA 1
ATOM 4664 C C . ARG A 1 606 ? -27.253 -7.622 10.566 1.00 94.88 606 ARG A C 1
ATOM 4666 O O . ARG A 1 606 ? -27.267 -8.733 10.043 1.00 94.88 606 ARG A O 1
ATOM 4673 N N . LEU A 1 607 ? -27.891 -7.344 11.700 1.00 92.69 607 LEU A N 1
ATOM 4674 C CA . LEU A 1 607 ? -28.712 -8.307 12.435 1.00 92.69 607 LEU A CA 1
ATOM 4675 C C . LEU A 1 607 ? -30.177 -8.131 12.029 1.00 92.69 607 LEU A C 1
ATOM 4677 O O . LEU A 1 607 ? -30.733 -7.035 12.146 1.00 92.69 607 LEU A O 1
ATOM 4681 N N . GLN A 1 608 ? -30.785 -9.196 11.507 1.00 87.25 608 GLN A N 1
ATOM 4682 C CA . GLN A 1 608 ? -32.135 -9.179 10.937 1.00 87.25 608 GLN A CA 1
ATOM 4683 C C . GLN A 1 608 ? -33.002 -10.259 11.586 1.00 87.25 608 GLN A C 1
ATOM 4685 O O . GLN A 1 608 ? -32.616 -11.427 11.608 1.00 87.25 608 GLN A O 1
ATOM 4690 N N . ASN A 1 609 ? -34.201 -9.892 12.042 1.00 82.94 609 ASN A N 1
ATOM 4691 C CA . ASN A 1 609 ? -35.248 -10.849 12.385 1.00 82.94 609 ASN A CA 1
ATOM 4692 C C . ASN A 1 609 ? -36.360 -10.782 11.316 1.00 82.94 609 ASN A C 1
ATOM 4694 O O . ASN A 1 609 ? -36.967 -9.722 11.156 1.00 82.94 609 ASN A O 1
ATOM 4698 N N . PRO A 1 610 ? -36.650 -11.867 10.574 1.00 73.75 610 PRO A N 1
ATOM 4699 C CA . PRO A 1 610 ? -37.614 -11.838 9.475 1.00 73.75 610 PRO A CA 1
ATOM 4700 C C . PRO A 1 610 ? -39.068 -11.675 9.946 1.00 73.75 610 PRO A C 1
ATOM 4702 O O . PRO A 1 610 ? -39.909 -11.268 9.153 1.00 73.75 610 PRO A O 1
ATOM 4705 N N . TYR A 1 611 ? -39.363 -11.942 11.223 1.00 73.31 611 TYR A N 1
ATOM 4706 C CA . TYR A 1 611 ? -40.696 -11.771 11.813 1.00 73.31 611 TYR A CA 1
ATOM 4707 C C . TYR A 1 611 ? -40.905 -10.378 12.433 1.00 73.31 611 TYR A C 1
ATOM 4709 O O . TYR A 1 611 ? -42.035 -9.999 12.727 1.00 73.31 611 TYR A O 1
ATOM 4717 N N . HIS A 1 612 ? -39.831 -9.602 12.616 1.00 69.81 612 HIS A N 1
ATOM 4718 C CA . HIS A 1 612 ? -39.860 -8.270 13.224 1.00 69.81 612 HIS A CA 1
ATOM 4719 C C . HIS A 1 612 ? -38.982 -7.303 12.419 1.00 69.81 612 HIS A C 1
ATOM 4721 O O . HIS A 1 612 ? -37.869 -6.958 12.811 1.00 69.81 612 HIS A O 1
ATOM 4727 N N . MET A 1 613 ? -39.495 -6.857 11.269 1.00 59.59 613 MET A N 1
ATOM 4728 C CA . MET A 1 613 ? -38.740 -6.029 10.314 1.00 59.59 613 MET A CA 1
ATOM 4729 C C . MET A 1 613 ? -38.296 -4.664 10.877 1.00 59.59 613 MET A C 1
ATOM 4731 O O . MET A 1 613 ? -37.324 -4.098 10.385 1.00 59.59 613 MET A O 1
ATOM 4735 N N . ASP A 1 614 ? -38.960 -4.154 11.921 1.00 59.00 614 ASP A N 1
ATOM 4736 C CA . ASP A 1 614 ? -38.556 -2.939 12.643 1.00 59.00 614 ASP A CA 1
ATOM 4737 C C . ASP A 1 614 ? -37.419 -3.157 13.662 1.00 59.00 614 ASP A C 1
ATOM 4739 O O . ASP A 1 614 ? -36.755 -2.192 14.041 1.00 59.00 614 ASP A O 1
ATOM 4743 N N . SER A 1 615 ? -37.147 -4.393 14.103 1.00 62.44 615 SER A N 1
ATOM 4744 C CA . SER A 1 615 ? -36.068 -4.693 15.058 1.00 62.44 615 SER A CA 1
ATOM 4745 C C . SER A 1 615 ? -34.774 -5.094 14.340 1.00 62.44 615 SER A C 1
ATOM 4747 O O . SER A 1 615 ? -34.262 -6.201 14.517 1.00 62.44 615 SER A O 1
ATOM 4749 N N . THR A 1 616 ? -34.242 -4.204 13.498 1.00 80.25 616 THR A N 1
ATOM 4750 C CA . THR A 1 616 ? -32.885 -4.374 12.947 1.00 80.25 616 THR A CA 1
ATOM 4751 C C . THR A 1 616 ? -31.851 -3.818 13.917 1.00 80.25 616 THR A C 1
ATOM 4753 O O . THR A 1 616 ? -32.038 -2.709 14.407 1.00 80.25 616 THR A O 1
ATOM 4756 N N . CYS A 1 617 ? -30.736 -4.518 14.099 1.00 92.69 617 CYS A N 1
ATOM 4757 C CA . CYS A 1 617 ? -29.542 -3.990 14.767 1.00 92.69 617 CYS A CA 1
ATOM 4758 C C . CYS A 1 617 ? -28.312 -4.126 13.860 1.00 92.69 617 CYS A C 1
ATOM 4760 O O . CYS A 1 617 ? -28.387 -4.662 12.744 1.00 92.69 617 CYS A O 1
ATOM 4762 N N . ARG A 1 618 ? -27.170 -3.625 14.322 1.00 95.81 618 ARG A N 1
ATOM 4763 C CA . ARG A 1 618 ? -25.849 -3.846 13.726 1.00 95.81 618 ARG A CA 1
ATOM 4764 C C . ARG A 1 618 ? -24.949 -4.636 14.679 1.00 95.81 618 ARG A C 1
ATOM 4766 O O . ARG A 1 618 ? -25.335 -4.968 15.797 1.00 95.81 618 ARG A O 1
ATOM 4773 N N . GLY A 1 619 ? -23.766 -4.975 14.198 1.00 97.44 619 GLY A N 1
ATOM 4774 C CA . GLY A 1 619 ? -22.700 -5.619 14.955 1.00 97.44 619 GLY A CA 1
ATOM 4775 C C . GLY A 1 619 ? -21.377 -5.473 14.216 1.00 97.44 619 GLY A C 1
ATOM 4776 O O . GLY A 1 619 ? -21.345 -4.927 13.109 1.00 97.44 619 GLY A O 1
ATOM 4777 N N . ALA A 1 620 ? -20.313 -6.007 14.800 1.00 98.25 620 ALA A N 1
ATOM 4778 C CA . ALA A 1 620 ? -19.026 -6.163 14.136 1.00 98.25 620 ALA A CA 1
ATOM 4779 C C . ALA A 1 620 ? -18.551 -7.615 14.205 1.00 98.25 620 ALA A C 1
ATOM 4781 O O . ALA A 1 620 ? -18.670 -8.270 15.241 1.00 98.25 620 ALA A O 1
ATOM 4782 N N . LEU A 1 621 ? -18.012 -8.120 13.099 1.00 97.69 621 LEU A N 1
ATOM 4783 C CA . LEU A 1 621 ? -17.271 -9.375 13.080 1.00 97.69 621 LEU A CA 1
ATOM 4784 C C . LEU A 1 621 ? -15.945 -9.158 13.823 1.00 97.69 621 LEU A C 1
ATOM 4786 O O . LEU A 1 621 ? -15.243 -8.192 13.533 1.00 97.69 621 LEU A O 1
ATOM 4790 N N . ILE A 1 622 ? -15.607 -10.025 14.779 1.00 96.69 622 ILE A N 1
ATOM 4791 C CA . ILE A 1 622 ? -14.372 -9.912 15.588 1.00 96.69 622 ILE A CA 1
ATOM 4792 C C . ILE A 1 622 ? -13.458 -11.143 15.477 1.00 96.69 622 ILE A C 1
ATOM 4794 O O . ILE A 1 622 ? -12.314 -11.105 15.909 1.00 96.69 622 ILE A O 1
ATOM 4798 N N . SER A 1 623 ? -13.949 -12.231 14.884 1.00 93.50 623 SER A N 1
ATOM 4799 C CA . SER A 1 623 ? -13.178 -13.401 14.433 1.00 93.50 623 SER A CA 1
ATOM 4800 C C . SER A 1 623 ? -14.024 -14.183 13.418 1.00 93.50 623 SER A C 1
ATOM 4802 O O . SER A 1 623 ? -15.167 -13.805 13.156 1.00 93.50 623 SER A O 1
ATOM 4804 N N . SER A 1 624 ? -13.515 -15.289 12.871 1.00 92.25 624 SER A N 1
ATOM 4805 C CA . SER A 1 624 ? -14.242 -16.102 11.884 1.00 92.25 624 SER A CA 1
ATOM 4806 C C . SER A 1 624 ? -15.531 -16.730 12.436 1.00 92.25 624 SER A C 1
ATOM 4808 O O . SER A 1 624 ? -16.419 -17.062 11.655 1.00 92.25 624 SER A O 1
ATOM 4810 N N . THR A 1 625 ? -15.686 -16.857 13.762 1.00 94.81 625 THR A N 1
ATOM 4811 C CA . THR A 1 625 ? -16.870 -17.461 14.410 1.00 94.81 625 THR A CA 1
ATOM 4812 C C . THR A 1 625 ? -17.660 -16.529 15.330 1.00 94.81 625 THR A C 1
ATOM 4814 O O . THR A 1 625 ? -18.702 -16.956 15.828 1.00 94.81 625 THR A O 1
ATOM 4817 N N . TRP A 1 626 ? -17.210 -15.294 15.583 1.00 97.38 626 TRP A N 1
ATOM 4818 C CA . TRP A 1 626 ? -17.827 -14.407 16.582 1.00 97.38 626 TRP A CA 1
ATOM 4819 C C . TRP A 1 626 ? -18.179 -13.018 16.049 1.00 97.38 626 TRP A C 1
ATOM 4821 O O . TRP A 1 626 ? -17.353 -12.329 15.444 1.00 97.38 626 TRP A O 1
ATOM 4831 N N . VAL A 1 627 ? -19.396 -12.580 16.377 1.00 98.19 627 VAL A N 1
ATOM 4832 C CA . VAL A 1 627 ? -19.897 -11.214 16.177 1.00 98.19 627 VAL A CA 1
ATOM 4833 C C . VAL A 1 627 ? -20.166 -10.556 17.529 1.00 98.19 627 VAL A C 1
ATOM 4835 O O . VAL A 1 627 ? -20.791 -11.158 18.402 1.00 98.19 627 VAL A O 1
ATOM 4838 N N . LEU A 1 628 ? -19.742 -9.301 17.674 1.00 98.56 628 LEU A N 1
ATOM 4839 C CA . LEU A 1 628 ? -20.011 -8.444 18.827 1.00 98.56 628 LEU A CA 1
ATOM 4840 C C . LEU A 1 628 ? -21.169 -7.479 18.524 1.00 98.56 628 LEU A C 1
ATOM 4842 O O . LEU A 1 628 ? -21.248 -6.925 17.425 1.00 98.56 628 LEU A O 1
ATOM 4846 N N . THR A 1 629 ? -22.078 -7.287 19.481 1.00 98.19 629 THR A N 1
ATOM 4847 C CA . THR A 1 629 ? -23.248 -6.396 19.364 1.00 98.19 629 THR A CA 1
ATOM 4848 C C . THR A 1 629 ? -23.752 -5.939 20.746 1.00 98.19 629 THR A C 1
ATOM 4850 O O . THR A 1 629 ? -23.139 -6.250 21.766 1.00 98.19 629 THR A O 1
ATOM 4853 N N . ALA A 1 630 ? -24.861 -5.197 20.795 1.00 97.25 630 ALA A N 1
ATOM 4854 C CA . ALA A 1 630 ? -25.543 -4.783 22.022 1.00 97.25 630 ALA A CA 1
ATOM 4855 C C . ALA A 1 630 ? -26.557 -5.845 22.487 1.00 97.25 630 ALA A C 1
ATOM 4857 O O . ALA A 1 630 ? -27.165 -6.546 21.672 1.00 97.25 630 ALA A O 1
ATOM 4858 N N . ALA A 1 631 ? -26.780 -5.954 23.796 1.00 95.69 631 ALA A N 1
ATOM 4859 C CA . ALA A 1 631 ? -27.714 -6.928 24.365 1.00 95.69 631 ALA A CA 1
ATOM 4860 C C . ALA A 1 631 ? -29.185 -6.512 24.177 1.00 95.69 631 ALA A C 1
ATOM 4862 O O . ALA A 1 631 ? -30.049 -7.363 23.929 1.00 95.69 631 ALA A O 1
ATOM 4863 N N . HIS A 1 632 ? -29.482 -5.208 24.213 1.00 93.31 632 HIS A N 1
ATOM 4864 C CA . HIS A 1 632 ? -30.854 -4.699 24.162 1.00 93.31 632 HIS A CA 1
ATOM 4865 C C . HIS A 1 632 ? -31.592 -5.042 22.863 1.00 93.31 632 HIS A C 1
ATOM 4867 O O . HIS A 1 632 ? -32.819 -5.175 22.871 1.00 93.31 632 HIS A O 1
ATOM 4873 N N . CYS A 1 633 ? -30.849 -5.259 21.771 1.00 91.12 633 CYS A N 1
ATOM 4874 C CA . CYS A 1 633 ? -31.343 -5.689 20.459 1.00 91.12 633 CYS A CA 1
ATOM 4875 C C . CYS A 1 633 ? -32.274 -6.913 20.516 1.00 91.12 633 CYS A C 1
ATOM 4877 O O . CYS A 1 633 ? -33.123 -7.091 19.642 1.00 91.12 633 CYS A O 1
ATOM 4879 N N . PHE A 1 634 ? -32.150 -7.740 21.556 1.00 89.06 634 PHE A N 1
ATOM 4880 C CA . PHE A 1 634 ? -32.892 -8.987 21.724 1.00 89.06 634 PHE A CA 1
ATOM 4881 C C . PHE A 1 634 ? -33.868 -8.976 22.916 1.00 89.06 634 PHE A C 1
ATOM 4883 O O . PHE A 1 634 ? -34.476 -10.007 23.206 1.00 89.06 634 PHE A O 1
ATOM 4890 N N . ASN A 1 635 ? -34.058 -7.851 23.618 1.00 82.94 635 ASN A N 1
ATOM 4891 C CA . ASN A 1 635 ? -34.857 -7.795 24.859 1.00 82.94 635 ASN A CA 1
ATOM 4892 C C . ASN A 1 635 ? -36.311 -8.267 24.698 1.00 82.94 635 ASN A C 1
ATOM 4894 O O . ASN A 1 635 ? -36.893 -8.825 25.627 1.00 82.94 635 ASN A O 1
ATOM 4898 N N . HIS A 1 636 ? -36.892 -8.078 23.514 1.00 70.12 636 HIS A N 1
ATOM 4899 C CA . HIS A 1 636 ? -38.250 -8.529 23.198 1.00 70.12 636 HIS A CA 1
ATOM 4900 C C . HIS A 1 636 ? -38.318 -10.002 22.752 1.00 70.12 636 HIS A C 1
ATOM 4902 O O . HIS A 1 636 ? -39.407 -10.565 22.679 1.00 70.12 636 HIS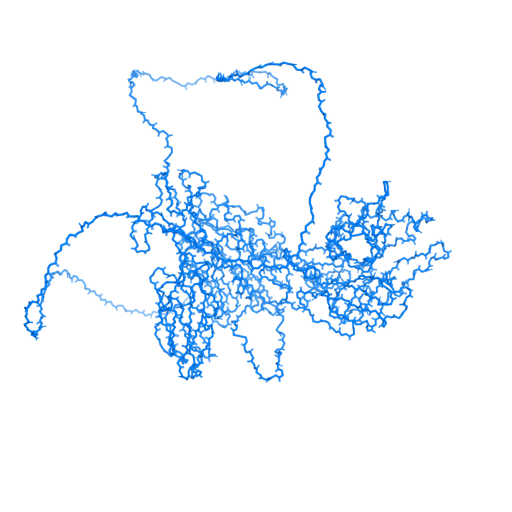 A O 1
ATOM 4908 N N . LEU A 1 637 ? -37.179 -10.633 22.436 1.00 66.75 637 LEU A N 1
ATOM 4909 C CA . LEU A 1 637 ? -37.091 -11.911 21.725 1.00 66.75 637 LEU A CA 1
ATOM 4910 C C . LEU A 1 637 ? -35.969 -12.788 22.301 1.00 66.75 637 LEU A C 1
ATOM 4912 O O . LEU A 1 637 ? -34.875 -12.871 21.746 1.00 66.75 637 LEU A O 1
ATOM 4916 N N . LYS A 1 638 ? -36.264 -13.509 23.393 1.00 59.50 638 LYS A N 1
ATOM 4917 C CA . LYS A 1 638 ? -35.312 -14.439 24.037 1.00 59.50 638 LYS A CA 1
ATOM 4918 C C . LYS A 1 638 ? -34.771 -15.539 23.108 1.00 59.50 638 LYS A C 1
ATOM 4920 O O . LYS A 1 638 ? -33.701 -16.070 23.380 1.00 59.50 638 LYS A O 1
ATOM 4925 N N . ASN A 1 639 ? -35.494 -15.901 22.045 1.00 71.88 639 ASN A N 1
ATOM 4926 C CA . ASN A 1 639 ? -35.075 -16.940 21.104 1.00 71.88 639 ASN A CA 1
ATOM 4927 C C . ASN A 1 639 ? -34.327 -16.344 19.895 1.00 71.88 639 ASN A C 1
ATOM 4929 O O . ASN A 1 639 ? -34.918 -15.650 19.065 1.00 71.88 639 ASN A O 1
ATOM 4933 N N . THR A 1 640 ? -33.041 -16.674 19.761 1.00 78.31 640 THR A N 1
ATOM 4934 C CA . THR A 1 640 ? -32.186 -16.257 18.640 1.00 78.31 640 THR A CA 1
ATOM 4935 C C . THR A 1 640 ? -32.313 -17.123 17.383 1.00 78.31 640 THR A C 1
ATOM 4937 O O . THR A 1 640 ? -31.797 -16.723 16.346 1.00 78.31 640 THR A O 1
ATOM 4940 N N . SER A 1 641 ? -33.039 -18.249 17.410 1.00 77.62 641 SER A N 1
ATOM 4941 C CA . SER A 1 641 ? -33.135 -19.206 16.281 1.00 77.62 641 SER A CA 1
ATOM 4942 C C . SER A 1 641 ? -33.647 -18.597 14.967 1.00 77.62 641 SER A C 1
ATOM 4944 O O . SER A 1 641 ? -33.340 -19.100 13.889 1.00 77.62 641 SER A O 1
ATOM 4946 N N . ASN A 1 642 ? -34.429 -17.516 15.056 1.00 80.94 642 ASN A N 1
ATOM 4947 C CA . ASN A 1 642 ? -34.984 -16.798 13.905 1.00 80.94 642 ASN A CA 1
ATOM 4948 C C . ASN A 1 642 ? -34.097 -15.636 13.421 1.00 80.94 642 ASN A C 1
ATOM 4950 O O . ASN A 1 642 ? -34.397 -15.035 12.393 1.00 80.94 642 ASN A O 1
ATOM 4954 N N . TRP A 1 643 ? -33.046 -15.272 14.158 1.00 88.56 643 TRP A N 1
ATOM 4955 C CA . TRP A 1 643 ? -32.180 -14.148 13.811 1.00 88.56 643 TRP A CA 1
ATOM 4956 C C . TRP A 1 643 ? -31.109 -14.562 12.800 1.00 88.56 643 TRP A C 1
ATOM 4958 O O . TRP A 1 643 ? -30.465 -15.604 12.927 1.00 88.56 643 TRP A O 1
ATOM 4968 N N . ILE A 1 644 ? -30.904 -13.699 11.808 1.00 91.31 644 ILE A N 1
ATOM 4969 C CA . ILE A 1 644 ? -29.940 -13.879 10.727 1.00 91.31 644 ILE A CA 1
ATOM 4970 C C . ILE A 1 644 ? -28.858 -12.807 10.849 1.00 91.31 644 ILE A C 1
ATOM 4972 O O . ILE A 1 644 ? -29.143 -11.605 10.847 1.00 91.31 644 ILE A O 1
ATOM 4976 N N . VAL A 1 645 ? -27.614 -13.268 10.909 1.00 95.12 645 VAL A N 1
ATOM 4977 C CA . VAL A 1 645 ? -26.394 -12.480 10.744 1.00 95.12 645 VAL A CA 1
ATOM 4978 C C . VAL A 1 645 ? -26.162 -12.300 9.244 1.00 95.12 645 VAL A C 1
ATOM 4980 O O . VAL A 1 645 ? -26.128 -13.292 8.515 1.00 95.12 645 VAL A O 1
ATOM 4983 N N . VAL A 1 646 ? -26.022 -11.059 8.768 1.00 94.62 646 VAL A N 1
ATOM 4984 C CA . VAL A 1 646 ? -25.697 -10.770 7.359 1.00 94.62 646 VAL A CA 1
ATOM 4985 C C . VAL A 1 646 ? -24.351 -10.051 7.242 1.00 94.62 646 VAL A C 1
ATOM 4987 O O . VAL A 1 646 ? -24.159 -9.008 7.872 1.00 94.62 646 VAL A O 1
ATOM 4990 N N . LEU A 1 647 ? -23.459 -10.622 6.424 1.00 93.56 647 LEU A N 1
ATOM 4991 C CA . LEU A 1 647 ? -22.047 -10.262 6.213 1.00 93.56 647 LEU A CA 1
ATOM 4992 C C . LEU A 1 647 ? -21.750 -10.074 4.712 1.00 93.56 647 LEU A C 1
ATOM 4994 O O . LEU A 1 647 ? -22.412 -10.690 3.877 1.00 93.56 647 LEU A O 1
ATOM 4998 N N . GLY A 1 648 ? -20.771 -9.234 4.350 1.00 89.06 648 GLY A N 1
ATOM 4999 C CA . GLY A 1 648 ? -20.359 -9.023 2.945 1.00 89.06 648 GLY A CA 1
ATOM 5000 C C . GLY A 1 648 ? -21.503 -8.604 2.006 1.00 89.06 648 GLY A C 1
ATOM 5001 O O . GLY A 1 648 ? -21.539 -8.991 0.838 1.00 89.06 648 GLY A O 1
ATOM 5002 N N . GLY A 1 649 ? -22.514 -7.925 2.559 1.00 84.12 649 GLY A N 1
ATOM 5003 C CA . GLY A 1 649 ? -23.779 -7.574 1.906 1.00 84.12 649 GLY A CA 1
ATOM 5004 C C . GLY A 1 649 ? -24.775 -8.723 1.684 1.00 84.12 649 GLY A C 1
ATOM 5005 O O . GLY A 1 649 ? -25.981 -8.473 1.709 1.00 84.12 649 GLY A O 1
ATOM 5006 N N . GLU A 1 650 ? -24.308 -9.961 1.508 1.00 88.12 650 GLU A N 1
ATOM 5007 C CA . GLU A 1 650 ? -25.112 -11.068 0.961 1.00 88.12 650 GLU A CA 1
ATOM 5008 C C . GLU A 1 650 ? -25.055 -12.390 1.744 1.00 88.12 650 GLU A C 1
ATOM 5010 O O . GLU A 1 650 ? -26.037 -13.134 1.717 1.00 88.12 650 GLU A O 1
ATOM 5015 N N . ILE A 1 651 ? -23.971 -12.690 2.471 1.00 91.62 651 ILE A N 1
ATOM 5016 C CA . ILE A 1 651 ? -23.815 -13.962 3.193 1.00 91.62 651 ILE A CA 1
ATOM 5017 C C . ILE A 1 651 ? -24.715 -13.962 4.431 1.00 91.62 651 ILE A C 1
ATOM 5019 O O . ILE A 1 651 ? -24.683 -13.020 5.221 1.00 91.62 651 ILE A O 1
ATOM 5023 N N . ARG A 1 652 ? -25.526 -15.015 4.602 1.00 93.81 652 ARG A N 1
ATOM 5024 C CA . ARG A 1 652 ? -26.552 -15.135 5.655 1.00 93.81 652 ARG A CA 1
ATOM 5025 C C . ARG A 1 652 ? -26.257 -16.340 6.547 1.00 93.81 652 ARG A C 1
ATOM 5027 O O . ARG A 1 652 ? -26.260 -17.466 6.059 1.00 93.81 652 ARG A O 1
ATOM 5034 N N . ILE A 1 653 ? -26.029 -16.116 7.840 1.00 94.62 653 ILE A N 1
ATOM 5035 C CA . ILE A 1 653 ? -25.640 -17.157 8.809 1.00 94.62 653 ILE A CA 1
ATOM 5036 C C . ILE A 1 653 ? -26.540 -17.085 10.049 1.00 94.62 653 ILE A C 1
ATOM 5038 O O . ILE A 1 653 ? -26.988 -16.006 10.442 1.00 94.62 653 ILE A O 1
ATOM 5042 N N . LYS A 1 654 ? -26.842 -18.237 10.658 1.00 94.25 654 LYS A N 1
ATOM 5043 C CA . LYS A 1 654 ? -27.610 -18.318 11.908 1.00 94.25 654 LYS A CA 1
ATOM 5044 C C . LYS A 1 654 ? -26.716 -18.160 13.136 1.00 94.25 654 LYS A C 1
ATOM 5046 O O . LYS A 1 654 ? -25.531 -18.490 13.116 1.00 94.25 654 LYS A O 1
ATOM 5051 N N . ILE A 1 655 ? -27.324 -17.718 14.231 1.00 94.44 655 ILE A N 1
ATOM 5052 C CA . ILE A 1 655 ? -26.691 -17.657 15.550 1.00 94.44 655 ILE A CA 1
ATOM 5053 C C . ILE A 1 655 ? -26.758 -19.049 16.197 1.00 94.44 655 ILE A C 1
ATOM 5055 O O . ILE A 1 655 ? -27.849 -19.552 16.461 1.00 94.44 655 ILE A O 1
ATOM 5059 N N . LYS A 1 656 ? -25.600 -19.648 16.485 1.00 93.94 656 LYS A N 1
ATOM 5060 C CA . LYS A 1 656 ? -25.444 -20.934 17.188 1.00 93.94 656 LYS A CA 1
ATOM 5061 C C . LYS A 1 656 ? -25.744 -20.807 18.678 1.00 93.94 656 LYS A C 1
ATOM 5063 O O . LYS A 1 656 ? -26.475 -21.615 19.242 1.00 93.94 656 LYS A O 1
ATOM 5068 N N . ARG A 1 657 ? -25.194 -19.768 19.310 1.00 93.06 657 ARG A N 1
ATOM 5069 C CA . ARG A 1 657 ? -25.550 -19.317 20.662 1.00 93.06 657 ARG A CA 1
ATOM 5070 C C . ARG A 1 657 ? -25.308 -17.819 20.805 1.00 93.06 657 ARG A C 1
ATOM 5072 O O . ARG A 1 657 ? -24.497 -17.240 20.088 1.00 93.06 657 ARG A O 1
ATOM 5079 N N . ARG A 1 658 ? -26.008 -17.222 21.763 1.00 94.31 658 ARG A N 1
ATOM 5080 C CA . ARG A 1 658 ? -25.825 -15.846 22.223 1.00 94.31 658 ARG A CA 1
ATOM 5081 C C . ARG A 1 658 ? -25.336 -15.881 23.668 1.00 94.31 658 ARG A C 1
ATOM 5083 O O . ARG A 1 658 ? -25.793 -16.724 24.437 1.00 94.31 658 ARG A O 1
ATOM 5090 N N . ILE A 1 659 ? -24.430 -14.977 24.014 1.00 95.75 659 ILE A N 1
ATOM 5091 C CA . ILE A 1 659 ? -23.909 -14.775 25.366 1.00 95.75 659 ILE A CA 1
ATOM 5092 C C . ILE A 1 659 ? -24.036 -13.283 25.668 1.00 95.75 659 ILE A C 1
ATOM 5094 O O . ILE A 1 659 ? -23.419 -12.472 24.987 1.00 95.75 659 ILE A O 1
ATOM 5098 N N . ASP A 1 660 ? -24.836 -12.921 26.664 1.00 96.12 660 ASP A N 1
ATOM 5099 C CA . ASP A 1 660 ? -24.887 -11.554 27.191 1.00 96.12 660 ASP A CA 1
ATOM 5100 C C . ASP A 1 660 ? -23.903 -11.394 28.356 1.00 96.12 660 ASP A C 1
ATOM 5102 O O . ASP A 1 660 ? -23.469 -12.383 28.956 1.00 96.12 660 ASP A O 1
ATOM 5106 N N . HIS A 1 661 ? -23.577 -10.153 28.708 1.00 97.44 661 HIS A N 1
ATOM 5107 C CA . HIS A 1 661 ? -22.892 -9.869 29.966 1.00 97.44 661 HIS A CA 1
ATOM 5108 C C . HIS A 1 661 ? -23.780 -10.239 31.165 1.00 97.44 661 HIS A C 1
ATOM 5110 O O . HIS A 1 661 ? -24.951 -9.868 31.206 1.00 97.44 661 HIS A O 1
ATOM 5116 N N . GLU A 1 662 ? -23.252 -10.939 32.172 1.00 96.44 662 GLU A N 1
ATOM 5117 C CA . GLU A 1 662 ? -24.067 -11.510 33.262 1.00 96.44 662 GLU A CA 1
ATOM 5118 C C . GLU A 1 662 ? -24.708 -10.444 34.164 1.00 96.44 662 GLU A C 1
ATOM 5120 O O . GLU A 1 662 ? -25.717 -10.703 34.816 1.00 96.44 662 GLU A O 1
ATOM 5125 N N . LEU A 1 663 ? -24.132 -9.239 34.181 1.00 96.25 663 LEU A N 1
ATOM 5126 C CA . LEU A 1 663 ? -24.672 -8.067 34.881 1.00 96.25 663 LEU A CA 1
ATOM 5127 C C . LEU A 1 663 ? -25.669 -7.242 34.042 1.00 96.25 663 LEU A C 1
ATOM 5129 O O . LEU A 1 663 ? -26.207 -6.258 34.549 1.00 96.25 663 LEU A O 1
ATOM 5133 N N . TYR A 1 664 ? -25.930 -7.608 32.780 1.00 96.25 664 TYR A N 1
ATOM 5134 C CA . TYR A 1 664 ? -26.866 -6.872 31.929 1.00 96.25 664 TYR A CA 1
ATOM 5135 C C . TYR A 1 664 ? -28.315 -7.038 32.403 1.00 96.25 664 TYR A C 1
ATOM 5137 O O . TYR A 1 664 ? -28.880 -8.135 32.380 1.00 96.25 664 TYR A O 1
ATOM 5145 N N . ASN A 1 665 ? -28.957 -5.933 32.787 1.00 94.44 665 ASN A N 1
ATOM 5146 C CA . ASN A 1 665 ? -30.372 -5.927 33.147 1.00 94.44 665 ASN A CA 1
ATOM 5147 C C . ASN A 1 665 ? -31.010 -4.550 32.916 1.00 94.44 665 ASN A C 1
ATOM 5149 O O . ASN A 1 665 ? -30.980 -3.681 33.790 1.00 94.44 665 ASN A O 1
ATOM 5153 N N . ILE A 1 666 ? -31.699 -4.400 31.779 1.00 92.44 666 ILE A N 1
ATOM 5154 C CA . ILE A 1 666 ? -32.387 -3.154 31.401 1.00 92.44 666 ILE A CA 1
ATOM 5155 C C . ILE A 1 666 ? -33.449 -2.680 32.410 1.00 92.44 666 ILE A C 1
ATOM 5157 O O . ILE A 1 666 ? -33.832 -1.517 32.375 1.00 92.44 666 ILE A O 1
ATOM 5161 N N . ARG A 1 667 ? -33.916 -3.536 33.332 1.00 93.38 667 ARG A N 1
ATOM 5162 C CA . ARG A 1 667 ? -34.909 -3.189 34.368 1.00 93.38 667 ARG A CA 1
ATOM 5163 C C . ARG A 1 667 ? -34.336 -3.120 35.786 1.00 93.38 667 ARG A C 1
ATOM 5165 O O . ARG A 1 667 ? -35.103 -3.002 36.740 1.00 93.38 667 ARG A O 1
ATOM 5172 N N . ALA A 1 668 ? -33.010 -3.164 35.954 1.00 92.56 668 ALA A N 1
ATOM 5173 C CA . ALA A 1 668 ? -32.368 -3.176 37.276 1.00 92.56 668 ALA A CA 1
ATOM 5174 C C . ALA A 1 668 ? -32.796 -2.003 38.177 1.00 92.56 668 ALA A C 1
ATOM 5176 O O . ALA A 1 668 ? -32.897 -2.162 39.391 1.00 92.56 668 ALA A O 1
ATOM 5177 N N . LYS A 1 669 ? -33.081 -0.838 37.579 1.00 91.88 669 LYS A N 1
ATOM 5178 C CA . LYS A 1 669 ? -33.427 0.401 38.287 1.00 91.88 669 LYS A CA 1
ATOM 5179 C C . LYS A 1 669 ? -34.891 0.840 38.156 1.00 91.88 669 LYS A C 1
ATOM 5181 O O . LYS A 1 669 ? -35.232 1.946 38.566 1.00 91.88 669 LYS A O 1
ATOM 5186 N N . THR A 1 670 ? -35.799 -0.020 37.685 1.00 90.19 670 THR A N 1
ATOM 5187 C CA . THR A 1 670 ? -37.224 0.354 37.539 1.00 90.19 670 THR A CA 1
ATOM 5188 C C . THR A 1 670 ? -37.886 0.728 38.875 1.00 90.19 670 THR A C 1
ATOM 5190 O O . THR A 1 670 ? -38.735 1.614 38.906 1.00 90.19 670 THR A O 1
ATOM 5193 N N . ALA A 1 671 ? -37.435 0.154 39.997 1.00 89.69 671 ALA A N 1
ATOM 5194 C CA . ALA A 1 671 ? -37.867 0.553 41.344 1.00 89.69 671 ALA A CA 1
ATOM 5195 C C . ALA A 1 671 ? -37.399 1.966 41.769 1.00 89.69 671 ALA A C 1
ATOM 5197 O O . ALA A 1 671 ? -37.958 2.540 42.698 1.00 89.69 671 ALA A O 1
ATOM 5198 N N . GLN A 1 672 ? -36.401 2.534 41.084 1.00 88.38 672 GLN A N 1
ATOM 5199 C CA . GLN A 1 672 ? -35.878 3.896 41.271 1.00 88.38 672 GLN A CA 1
ATOM 5200 C C . GLN A 1 672 ? -36.500 4.888 40.261 1.00 88.38 672 GLN A C 1
ATOM 5202 O O . GLN A 1 672 ? -36.022 6.005 40.106 1.00 88.38 672 GLN A O 1
ATOM 5207 N N . GLY A 1 673 ? -37.548 4.481 39.528 1.00 87.12 673 GLY A N 1
ATOM 5208 C CA . GLY A 1 673 ? -38.191 5.282 38.475 1.00 87.12 673 GLY A CA 1
ATOM 5209 C C . GLY A 1 673 ? -37.476 5.255 37.115 1.00 87.12 673 GLY A C 1
ATOM 5210 O O . GLY A 1 673 ? -38.009 5.768 36.132 1.00 87.12 673 GLY A O 1
ATOM 5211 N N . ILE A 1 674 ? -36.306 4.619 37.030 1.00 89.62 674 ILE A N 1
ATOM 5212 C CA . ILE A 1 674 ? -35.490 4.507 35.816 1.00 89.62 674 ILE A CA 1
ATOM 5213 C C . ILE A 1 674 ? -36.010 3.326 34.979 1.00 89.62 674 ILE A C 1
ATOM 5215 O O . ILE A 1 674 ? -35.804 2.159 35.315 1.00 89.62 674 ILE A O 1
ATOM 5219 N N . GLN A 1 675 ? -36.748 3.627 33.905 1.00 89.00 675 GLN A N 1
ATOM 5220 C CA . GLN A 1 675 ? -37.464 2.615 33.107 1.00 89.00 675 GLN A CA 1
ATOM 5221 C C . GLN A 1 675 ? -36.535 1.669 32.334 1.00 89.00 675 GLN A C 1
ATOM 5223 O O . GLN A 1 675 ? -36.847 0.486 32.198 1.00 89.00 675 GLN A O 1
ATOM 5228 N N . GLU A 1 676 ? -35.410 2.193 31.851 1.00 91.12 676 GLU A N 1
ATOM 5229 C CA . GLU A 1 676 ? -34.394 1.476 31.082 1.00 91.12 676 GLU A CA 1
ATOM 5230 C C . GLU A 1 676 ? -33.013 1.776 31.684 1.00 91.12 676 GLU A C 1
ATOM 5232 O O . GLU A 1 676 ? -32.747 2.913 32.064 1.00 91.12 676 GLU A O 1
ATOM 5237 N N . PHE A 1 677 ? -32.138 0.775 31.797 1.00 94.25 677 PHE A N 1
ATOM 5238 C CA . PHE A 1 677 ? -30.792 0.919 32.360 1.00 94.25 677 PHE A CA 1
ATOM 5239 C C . PHE A 1 677 ? -29.774 0.124 31.531 1.00 94.25 677 PHE A C 1
ATOM 5241 O O . PHE A 1 677 ? -29.734 -1.101 31.581 1.00 94.25 677 PHE A O 1
ATOM 5248 N N . TYR A 1 678 ? -28.967 0.823 30.735 1.00 95.50 678 TYR A N 1
ATOM 5249 C CA . TYR A 1 678 ? -28.138 0.223 29.679 1.00 95.50 678 TYR A CA 1
ATOM 5250 C C . TYR A 1 678 ? -26.722 -0.198 30.134 1.00 95.50 678 TYR A C 1
ATOM 5252 O O . TYR A 1 678 ? -25.857 -0.445 29.297 1.00 95.50 678 TYR A O 1
ATOM 5260 N N . ASP A 1 679 ? -26.438 -0.268 31.438 1.00 96.62 679 ASP A N 1
ATOM 5261 C CA . ASP A 1 679 ? -25.124 -0.721 31.919 1.00 96.62 679 ASP A CA 1
ATOM 5262 C C . ASP A 1 679 ? -24.859 -2.175 31.485 1.00 96.62 679 ASP A C 1
ATOM 5264 O O . ASP A 1 679 ? -25.750 -3.026 31.542 1.00 96.62 679 ASP A O 1
ATOM 5268 N N . TYR A 1 680 ? -23.636 -2.447 31.025 1.00 97.38 680 TYR A N 1
ATOM 5269 C CA . TYR A 1 680 ? -23.231 -3.721 30.411 1.00 97.38 680 TYR A CA 1
ATOM 5270 C C . TYR A 1 680 ? -24.068 -4.179 29.194 1.00 97.38 680 TYR A C 1
ATOM 5272 O O . TYR A 1 680 ? -24.213 -5.377 28.960 1.00 97.38 680 TYR A O 1
ATOM 5280 N N . ASP A 1 681 ? -24.603 -3.253 28.392 1.00 97.88 681 ASP A N 1
ATOM 5281 C CA . ASP A 1 681 ? -25.353 -3.539 27.155 1.00 97.88 681 ASP A CA 1
ATOM 5282 C C . ASP A 1 681 ? -24.479 -4.102 26.011 1.00 97.88 681 ASP A C 1
ATOM 5284 O O . ASP A 1 681 ? -24.252 -3.462 24.984 1.00 97.88 681 ASP A O 1
ATOM 5288 N N . ILE A 1 682 ? -23.970 -5.321 26.192 1.00 98.12 682 ILE A N 1
ATOM 5289 C CA . ILE A 1 682 ? -23.064 -6.003 25.264 1.00 98.12 682 ILE A CA 1
ATOM 5290 C C . ILE A 1 682 ? -23.381 -7.501 25.165 1.00 98.12 682 ILE A C 1
ATOM 5292 O O . ILE A 1 682 ? -23.751 -8.151 26.145 1.00 98.12 682 ILE A O 1
ATOM 5296 N N . SER A 1 683 ? -23.261 -8.043 23.953 1.00 97.50 683 SER A N 1
ATOM 5297 C CA . SER A 1 683 ? -23.620 -9.420 23.617 1.00 97.50 683 SER A CA 1
ATOM 5298 C C . SER A 1 683 ? -22.697 -9.994 22.539 1.00 97.50 683 SER A C 1
ATOM 5300 O O . SER A 1 683 ? -22.335 -9.314 21.576 1.00 97.50 683 SER A O 1
ATOM 5302 N N . LEU A 1 684 ? -22.326 -11.262 22.702 1.00 98.06 684 LEU A N 1
ATOM 5303 C CA . LEU A 1 684 ? -21.529 -12.056 21.773 1.00 98.06 684 LEU A CA 1
ATOM 5304 C C . LEU A 1 684 ? -22.414 -13.094 21.086 1.00 98.06 684 LEU A C 1
ATOM 5306 O O . LEU A 1 684 ? -23.156 -13.833 21.738 1.00 98.06 684 LEU A O 1
ATOM 5310 N N . LEU A 1 685 ? -22.307 -13.177 19.763 1.00 97.12 685 LEU A N 1
ATOM 5311 C CA . LEU A 1 685 ? -23.027 -14.134 18.930 1.00 97.12 685 LEU A CA 1
ATOM 5312 C C . LEU A 1 685 ? -22.019 -15.103 18.310 1.00 97.12 685 LEU A C 1
ATOM 5314 O O . LEU A 1 685 ? -21.173 -14.685 17.518 1.00 97.12 685 LEU A O 1
ATOM 5318 N N . GLU A 1 686 ? -22.122 -16.388 18.644 1.00 96.50 686 GLU A N 1
ATOM 5319 C CA . GLU A 1 686 ? -21.370 -17.435 17.949 1.00 96.50 686 GLU A CA 1
ATOM 5320 C C . GLU A 1 686 ? -22.119 -17.824 16.671 1.00 96.50 686 GLU A C 1
ATOM 5322 O O . GLU A 1 686 ? -23.335 -18.049 16.695 1.00 96.50 686 GLU A O 1
ATOM 5327 N N . LEU A 1 687 ? -21.404 -17.915 15.555 1.00 96.19 687 LEU A N 1
ATOM 5328 C CA . LEU A 1 687 ? -21.951 -18.306 14.259 1.00 96.19 687 LEU A CA 1
ATOM 5329 C C . LEU A 1 687 ? -22.151 -19.830 14.162 1.00 96.19 687 LEU A C 1
ATOM 5331 O O . LEU A 1 687 ? -21.404 -20.615 14.743 1.00 96.19 687 LEU A O 1
ATOM 5335 N N . GLU A 1 688 ? -23.158 -20.268 13.399 1.00 95.38 688 GLU A N 1
ATOM 5336 C CA . GLU A 1 688 ? -23.403 -21.695 13.095 1.00 95.38 688 GLU A CA 1
ATOM 5337 C C . GLU A 1 688 ? -22.233 -22.352 12.343 1.00 95.38 688 GLU A C 1
ATOM 5339 O O . GLU A 1 688 ? -21.993 -23.550 12.495 1.00 95.38 688 GLU A O 1
ATOM 5344 N N . LYS A 1 689 ? -21.487 -21.563 11.561 1.00 94.12 689 LYS A N 1
ATOM 5345 C CA . LYS A 1 689 ? -20.294 -21.964 10.805 1.00 94.12 689 LYS A CA 1
ATOM 5346 C C . LYS A 1 689 ? -19.269 -20.821 10.814 1.00 94.12 689 LYS A C 1
ATOM 5348 O O . LYS A 1 689 ? -19.700 -19.666 10.865 1.00 94.12 689 LYS A O 1
ATOM 5353 N N . PRO A 1 690 ? -17.956 -21.107 10.743 1.00 92.75 690 PRO A N 1
ATOM 5354 C CA . PRO A 1 690 ? -16.955 -20.073 10.509 1.00 92.75 690 PRO A CA 1
ATOM 5355 C C . PRO A 1 690 ? -17.155 -19.414 9.137 1.00 92.75 690 PRO A C 1
ATOM 5357 O O . PRO A 1 690 ? -17.682 -20.042 8.215 1.00 92.75 690 PRO A O 1
ATOM 5360 N N . VAL A 1 691 ? -16.708 -18.167 8.995 1.00 91.38 691 VAL A N 1
ATOM 5361 C CA . VAL A 1 691 ? -16.566 -17.494 7.696 1.00 91.38 691 VAL A CA 1
ATOM 5362 C C . VAL A 1 691 ? -15.114 -17.469 7.244 1.00 91.38 691 VAL A C 1
ATOM 5364 O O . VAL A 1 691 ? -14.230 -17.127 8.027 1.00 91.38 691 VAL A O 1
ATOM 5367 N N . SER A 1 692 ? -14.888 -17.776 5.968 1.00 87.81 692 SER A N 1
ATOM 5368 C CA . SER A 1 692 ? -13.646 -17.439 5.272 1.00 87.81 692 SER A CA 1
ATOM 5369 C C . SER A 1 692 ? -13.537 -15.918 5.148 1.00 87.81 692 SER A C 1
ATOM 5371 O O . SER A 1 692 ? -14.530 -15.244 4.847 1.00 87.81 692 SER A O 1
ATOM 5373 N N . PHE A 1 693 ? -12.345 -15.375 5.377 1.00 85.12 693 PHE A N 1
ATOM 5374 C CA . PHE A 1 693 ? -12.087 -13.951 5.186 1.00 85.12 693 PHE A CA 1
ATOM 5375 C C . PHE A 1 693 ? -11.775 -13.616 3.722 1.00 85.12 693 PHE A C 1
ATOM 5377 O O . PHE A 1 693 ? -11.617 -14.487 2.871 1.00 85.12 693 PHE A O 1
ATOM 5384 N N . GLY A 1 694 ? -11.738 -12.322 3.419 1.00 75.44 694 GLY A N 1
ATOM 5385 C CA . GLY A 1 694 ? -11.377 -11.796 2.108 1.00 75.44 694 GLY A CA 1
ATOM 5386 C C . GLY A 1 694 ? -11.784 -10.333 1.977 1.00 75.44 694 GLY A C 1
ATOM 5387 O O . GLY A 1 694 ? -12.164 -9.683 2.950 1.00 75.44 694 GLY A O 1
ATOM 5388 N N . GLY A 1 695 ? -11.781 -9.798 0.757 1.00 76.12 695 GLY A N 1
ATOM 5389 C CA . GLY A 1 695 ? -11.955 -8.356 0.516 1.00 76.12 695 GLY A CA 1
ATOM 5390 C C . GLY A 1 695 ? -13.310 -7.739 0.898 1.00 76.12 695 GLY A C 1
ATOM 5391 O O . GLY A 1 695 ? -13.484 -6.545 0.685 1.00 76.12 695 GLY A O 1
ATOM 5392 N N . ARG A 1 696 ? -14.276 -8.520 1.404 1.00 87.69 696 ARG A N 1
ATOM 5393 C CA . ARG A 1 696 ? -15.629 -8.071 1.814 1.00 87.69 696 ARG A CA 1
ATOM 5394 C C . ARG A 1 696 ? -16.059 -8.555 3.206 1.00 87.69 696 ARG A C 1
ATOM 5396 O O . ARG A 1 696 ? -17.145 -8.197 3.658 1.00 87.69 696 ARG A O 1
ATOM 5403 N N . ILE A 1 697 ? -15.258 -9.407 3.853 1.00 91.31 697 ILE A N 1
ATOM 5404 C CA . ILE A 1 697 ? -15.549 -10.021 5.157 1.00 91.31 697 ILE A CA 1
ATOM 5405 C C . ILE A 1 697 ? -14.226 -10.157 5.915 1.00 91.31 697 ILE A C 1
ATOM 5407 O O . ILE A 1 697 ? -13.365 -10.937 5.514 1.00 91.31 697 ILE A O 1
ATOM 5411 N N . ARG A 1 698 ? -14.060 -9.389 6.995 1.00 90.12 698 ARG A N 1
ATOM 5412 C CA . ARG A 1 698 ? -12.861 -9.358 7.857 1.00 90.12 698 ARG A CA 1
ATOM 5413 C C . ARG A 1 698 ? -13.250 -9.042 9.298 1.00 90.12 698 ARG A C 1
ATOM 5415 O O . ARG A 1 698 ? -14.260 -8.369 9.496 1.00 90.12 698 ARG A O 1
ATOM 5422 N N . PRO A 1 699 ? -12.477 -9.467 10.309 1.00 94.50 699 PRO A N 1
ATOM 5423 C CA . PRO A 1 699 ? -12.724 -9.035 11.674 1.00 94.50 699 PRO A CA 1
ATOM 5424 C C . PRO A 1 699 ? -12.256 -7.582 11.860 1.00 94.50 699 PRO A C 1
ATOM 5426 O O . PRO A 1 699 ? -11.303 -7.158 11.211 1.00 94.50 699 PRO A O 1
ATOM 5429 N N . ILE A 1 700 ? -12.872 -6.808 12.756 1.00 97.06 700 ILE A N 1
ATOM 5430 C CA . ILE A 1 700 ? -12.288 -5.550 13.260 1.00 97.06 700 ILE A CA 1
ATOM 5431 C C . ILE A 1 700 ? -11.288 -5.855 14.386 1.00 97.06 700 ILE A C 1
ATOM 5433 O O . ILE A 1 700 ? -11.429 -6.867 15.073 1.00 97.06 700 ILE A O 1
ATOM 5437 N N . CYS A 1 701 ? -10.265 -5.019 14.591 1.00 95.81 701 CYS A N 1
ATOM 5438 C CA . CYS A 1 701 ? -9.319 -5.256 15.682 1.00 95.81 701 CYS A CA 1
ATOM 5439 C C . CYS A 1 701 ? -9.969 -4.967 17.045 1.00 95.81 701 CYS A C 1
ATOM 5441 O O . CYS A 1 701 ? -10.502 -3.879 17.279 1.00 95.81 701 CYS A O 1
ATOM 5443 N N . LEU A 1 702 ? -9.904 -5.948 17.950 1.00 96.62 702 LEU A N 1
ATOM 5444 C CA . LEU A 1 702 ? -10.435 -5.865 19.311 1.00 96.62 702 LEU A CA 1
ATOM 5445 C C . LEU A 1 702 ? -9.333 -5.393 20.287 1.00 96.62 702 LEU A C 1
ATOM 5447 O O . LEU A 1 702 ? -8.230 -5.949 20.251 1.00 96.62 702 LEU A O 1
ATOM 5451 N N . PRO A 1 703 ? -9.585 -4.410 21.174 1.00 95.69 703 PRO A N 1
ATOM 5452 C CA . PRO A 1 703 ? -8.584 -3.913 22.113 1.00 95.69 703 PRO A CA 1
ATOM 5453 C C . PRO A 1 703 ? -8.017 -4.995 23.033 1.00 95.69 703 PRO A C 1
ATOM 5455 O O . PRO A 1 703 ? -8.699 -5.951 23.405 1.00 95.69 703 PRO A O 1
ATOM 5458 N N . CYS A 1 704 ? -6.756 -4.800 23.418 1.00 95.88 704 CYS A N 1
ATOM 5459 C CA . CYS A 1 704 ? -5.981 -5.692 24.277 1.00 95.88 704 CYS A CA 1
ATOM 5460 C C . CYS A 1 704 ? -5.804 -7.130 23.745 1.00 95.88 704 CYS A C 1
ATOM 5462 O O . CYS A 1 704 ? -5.591 -8.060 24.524 1.00 95.88 704 CYS A O 1
ATOM 5464 N N . THR A 1 705 ? -5.855 -7.307 22.421 1.00 92.75 705 THR A N 1
ATOM 5465 C CA . THR A 1 705 ? -5.468 -8.546 21.727 1.00 92.75 705 THR A CA 1
ATOM 5466 C C . THR A 1 705 ? -4.112 -8.404 21.040 1.00 92.75 705 THR A C 1
ATOM 5468 O O . THR A 1 705 ? -3.763 -7.305 20.609 1.00 92.75 705 THR A O 1
ATOM 5471 N N . GLU A 1 706 ? -3.373 -9.508 20.874 1.00 86.25 706 GLU A N 1
ATOM 5472 C CA . GLU A 1 706 ? -2.093 -9.511 20.143 1.00 86.25 706 GLU A CA 1
ATOM 5473 C C . GLU A 1 706 ? -2.256 -8.949 18.723 1.00 86.25 706 GLU A C 1
ATOM 5475 O O . GLU A 1 706 ? -1.435 -8.158 18.270 1.00 86.25 706 GLU A O 1
ATOM 5480 N N . GLY A 1 707 ? -3.342 -9.317 18.030 1.00 83.56 707 GLY A N 1
ATOM 5481 C CA . GLY A 1 707 ? -3.636 -8.823 16.682 1.00 83.56 707 GLY A CA 1
ATOM 5482 C C . GLY A 1 707 ? -3.806 -7.303 16.638 1.00 83.56 707 GLY A C 1
ATOM 5483 O O . GLY A 1 707 ? -3.352 -6.666 15.691 1.00 83.56 707 GLY A O 1
ATOM 5484 N N . ALA A 1 708 ? -4.376 -6.701 17.689 1.00 89.06 708 ALA A N 1
ATOM 5485 C CA . ALA A 1 708 ? -4.414 -5.249 17.831 1.00 89.06 708 ALA A CA 1
ATOM 5486 C C . ALA A 1 708 ? -3.044 -4.651 18.207 1.00 89.06 708 ALA A C 1
ATOM 5488 O O . ALA A 1 708 ? -2.727 -3.563 17.736 1.00 89.06 708 ALA A O 1
ATOM 5489 N N . SER A 1 709 ? -2.214 -5.335 19.006 1.00 85.69 709 SER A N 1
ATOM 5490 C CA . SER A 1 709 ? -0.871 -4.843 19.362 1.00 85.69 709 SER A CA 1
ATOM 5491 C C . SER A 1 709 ? 0.004 -4.732 18.122 1.00 85.69 709 SER A C 1
ATOM 5493 O O . SER A 1 709 ? 0.592 -3.683 17.868 1.00 85.69 709 SER A O 1
ATOM 5495 N N . ARG A 1 710 ? 0.019 -5.787 17.299 1.00 78.00 710 ARG A N 1
ATOM 5496 C CA . ARG A 1 710 ? 0.800 -5.837 16.058 1.00 78.00 710 ARG A CA 1
ATOM 5497 C C . ARG A 1 710 ? 0.236 -4.890 14.991 1.00 78.00 710 ARG A C 1
ATOM 5499 O O . ARG A 1 710 ? 1.008 -4.226 14.310 1.00 78.00 710 ARG A O 1
ATOM 5506 N N . ALA A 1 711 ? -1.089 -4.708 14.935 1.00 80.44 711 ALA A N 1
ATOM 5507 C CA . ALA A 1 711 ? -1.728 -3.669 14.116 1.00 80.44 711 ALA A CA 1
ATOM 5508 C C . ALA A 1 711 ? -1.339 -2.229 14.505 1.00 80.44 711 ALA A C 1
ATOM 5510 O O . ALA A 1 711 ? -1.382 -1.344 13.659 1.00 80.44 711 ALA A O 1
ATOM 5511 N N . MET A 1 712 ? -0.947 -1.993 15.761 1.00 81.12 712 MET A N 1
ATOM 5512 C CA . MET A 1 712 ? -0.398 -0.713 16.237 1.00 81.12 712 MET A CA 1
ATOM 5513 C C . MET A 1 712 ? 1.143 -0.715 16.310 1.00 81.12 712 MET A C 1
ATOM 5515 O O . MET A 1 712 ? 1.725 0.226 16.846 1.00 81.12 712 MET A O 1
ATOM 5519 N N . LYS A 1 713 ? 1.810 -1.763 15.792 1.00 73.81 713 LYS A N 1
ATOM 5520 C CA . LYS A 1 713 ? 3.267 -2.020 15.877 1.00 73.81 713 LYS A CA 1
ATOM 5521 C C . LYS A 1 713 ? 3.856 -1.969 17.298 1.00 73.81 713 LYS A C 1
ATOM 5523 O O . LYS A 1 713 ? 5.034 -1.685 17.480 1.00 73.81 713 LYS A O 1
ATOM 5528 N N . LYS A 1 714 ? 3.058 -2.256 18.327 1.00 76.69 714 LYS A N 1
ATOM 5529 C CA . LYS A 1 714 ? 3.526 -2.257 19.720 1.00 76.69 714 LYS A CA 1
ATOM 5530 C C . LYS A 1 714 ? 4.305 -3.545 20.031 1.00 76.69 714 LYS A C 1
ATOM 5532 O O . LYS A 1 714 ? 3.943 -4.625 19.557 1.00 76.69 714 LYS A O 1
ATOM 5537 N N . LYS A 1 715 ? 5.400 -3.427 20.795 1.00 67.94 715 LYS A N 1
ATOM 5538 C CA . LYS A 1 715 ? 6.418 -4.486 20.943 1.00 67.94 715 LYS A CA 1
ATOM 5539 C C . LYS A 1 715 ? 5.842 -5.742 21.643 1.00 67.94 715 LYS A C 1
ATOM 5541 O O . LYS A 1 715 ? 5.192 -5.625 22.689 1.00 67.94 715 LYS A O 1
ATOM 5546 N N . PRO A 1 716 ? 6.013 -6.951 21.070 1.00 68.44 716 PRO A N 1
ATOM 5547 C CA . PRO A 1 716 ? 5.376 -8.163 21.580 1.00 68.44 716 PRO A CA 1
ATOM 5548 C C . PRO A 1 716 ? 5.935 -8.560 22.952 1.00 68.44 716 PRO A C 1
ATOM 5550 O O . PRO A 1 716 ? 7.116 -8.386 23.234 1.00 68.44 716 PRO A O 1
ATOM 5553 N N . GLY A 1 717 ? 5.075 -9.100 23.818 1.00 69.62 717 GLY A N 1
ATOM 5554 C CA . GLY A 1 717 ? 5.442 -9.540 25.170 1.00 69.62 717 GLY A CA 1
ATOM 5555 C C . GLY A 1 717 ? 5.592 -8.423 26.213 1.00 69.62 717 GLY A C 1
ATOM 5556 O O . GLY A 1 717 ? 5.402 -8.701 27.393 1.00 69.62 717 GLY A O 1
ATOM 5557 N N . THR A 1 718 ? 5.866 -7.178 25.807 1.00 82.81 718 THR A N 1
ATOM 5558 C CA . THR A 1 718 ? 5.952 -6.014 26.713 1.00 82.81 718 THR A CA 1
ATOM 5559 C C . THR A 1 718 ? 4.708 -5.123 26.702 1.00 82.81 718 THR A C 1
ATOM 5561 O O . THR A 1 718 ? 4.432 -4.480 27.707 1.00 82.81 718 THR A O 1
ATOM 5564 N N . THR A 1 719 ? 3.956 -5.091 25.596 1.00 87.94 719 THR A N 1
ATOM 5565 C CA . THR A 1 719 ? 2.770 -4.226 25.436 1.00 87.94 719 THR A CA 1
ATOM 5566 C C . THR A 1 719 ? 1.589 -4.675 26.294 1.00 87.94 719 THR A C 1
ATOM 5568 O O . THR A 1 719 ? 1.254 -5.864 26.335 1.00 87.94 719 THR A O 1
ATOM 5571 N N . THR A 1 720 ? 0.889 -3.711 26.892 1.00 93.19 720 THR A N 1
ATOM 5572 C CA . THR A 1 720 ? -0.210 -3.951 27.831 1.00 93.19 720 THR A CA 1
ATOM 5573 C C . THR A 1 720 ? -1.572 -3.438 27.344 1.00 93.19 720 THR A C 1
ATOM 5575 O O . THR A 1 720 ? -1.699 -2.637 26.413 1.00 93.19 720 THR A O 1
ATOM 5578 N N . CYS A 1 721 ? -2.647 -3.893 27.992 1.00 94.44 721 CYS A N 1
ATOM 5579 C CA . CYS A 1 721 ? -3.999 -3.384 27.761 1.00 94.44 721 CYS A CA 1
ATOM 5580 C C . CYS A 1 721 ? -4.128 -1.891 28.110 1.00 94.44 721 CYS A C 1
ATOM 5582 O O . CYS A 1 721 ? -4.903 -1.170 27.475 1.00 94.44 721 CYS A O 1
ATOM 5584 N N . ARG A 1 722 ? -3.335 -1.409 29.077 1.00 92.44 722 ARG A N 1
ATOM 5585 C CA . ARG A 1 722 ? -3.270 0.007 29.442 1.00 92.44 722 ARG A CA 1
ATOM 5586 C C . ARG A 1 722 ? -2.637 0.843 28.334 1.00 92.44 722 ARG A C 1
ATOM 5588 O O . ARG A 1 722 ? -3.170 1.917 28.049 1.00 92.44 722 ARG A O 1
ATOM 5595 N N . ASP A 1 723 ? -1.592 0.335 27.679 1.00 91.62 723 ASP A N 1
ATOM 5596 C CA . ASP A 1 723 ? -0.974 0.981 26.511 1.00 91.62 723 ASP A CA 1
ATOM 5597 C C . ASP A 1 723 ? -1.975 1.122 25.363 1.00 91.62 723 ASP A C 1
ATOM 5599 O O . ASP A 1 723 ? -2.071 2.181 24.751 1.00 91.62 723 ASP A O 1
ATOM 5603 N N . HIS A 1 724 ? -2.779 0.084 25.105 1.00 94.12 724 HIS A N 1
ATOM 5604 C CA . HIS A 1 724 ? -3.833 0.133 24.087 1.00 94.12 724 HIS A CA 1
ATOM 5605 C C . HIS A 1 724 ? -4.897 1.201 24.396 1.00 94.12 724 HIS A C 1
ATOM 5607 O O . HIS A 1 724 ? -5.398 1.846 23.475 1.00 94.12 724 HIS A O 1
ATOM 5613 N N . GLU A 1 725 ? -5.255 1.402 25.670 1.00 94.50 725 GLU A N 1
ATOM 5614 C CA . GLU A 1 725 ? -6.196 2.460 26.065 1.00 94.50 725 GLU A CA 1
ATOM 5615 C C . GLU A 1 725 ? -5.572 3.855 25.901 1.00 94.50 725 GLU A C 1
ATOM 5617 O O . GLU A 1 725 ? -6.247 4.783 25.455 1.00 94.50 725 GLU A O 1
ATOM 5622 N N . LEU A 1 726 ? -4.278 4.009 26.198 1.00 89.88 726 LEU A N 1
ATOM 5623 C CA . LEU A 1 726 ? -3.550 5.259 25.965 1.00 89.88 726 LEU A CA 1
ATOM 5624 C C . LEU A 1 726 ? -3.422 5.565 24.464 1.00 89.88 726 LEU A C 1
ATOM 5626 O O . LEU A 1 726 ? -3.747 6.670 24.043 1.00 89.88 726 LEU A O 1
ATOM 5630 N N . GLU A 1 727 ? -3.030 4.598 23.641 1.00 87.69 727 GLU A N 1
ATOM 5631 C CA . GLU A 1 727 ? -2.884 4.758 22.188 1.00 87.69 727 GLU A CA 1
ATOM 5632 C C . GLU A 1 727 ? -4.208 5.172 21.517 1.00 87.69 727 GLU A C 1
ATOM 5634 O O . GLU A 1 727 ? -4.300 6.165 20.782 1.00 87.69 727 GLU A O 1
ATOM 5639 N N . LEU A 1 728 ? -5.287 4.448 21.825 1.00 92.50 728 LEU A N 1
ATOM 5640 C CA . LEU A 1 728 ? -6.572 4.657 21.165 1.00 92.50 728 LEU A CA 1
ATOM 5641 C C . LEU A 1 728 ? -7.378 5.821 21.761 1.00 92.50 728 LEU A C 1
ATOM 5643 O O . LEU A 1 728 ? -8.093 6.478 21.006 1.00 92.50 728 LEU A O 1
ATOM 5647 N N . LEU A 1 729 ? -7.261 6.119 23.066 1.00 93.12 729 LEU A N 1
ATOM 5648 C CA . LEU A 1 729 ? -8.126 7.079 23.781 1.00 93.12 729 LEU A CA 1
ATOM 5649 C C . LEU A 1 729 ? -7.382 8.212 24.535 1.00 93.12 729 LEU A C 1
ATOM 5651 O O . LEU A 1 729 ? -7.972 8.885 25.384 1.00 93.12 729 LEU A O 1
ATOM 5655 N N . SER A 1 730 ? -6.109 8.481 24.225 1.00 83.56 730 SER A N 1
ATOM 5656 C CA . SER A 1 730 ? -5.302 9.548 24.858 1.00 83.56 730 SER A CA 1
ATOM 5657 C C . SER A 1 730 ? -5.849 10.972 24.701 1.00 83.56 730 SER A C 1
ATOM 5659 O O . SER A 1 730 ? -5.691 11.782 25.621 1.00 83.56 730 SER A O 1
ATOM 5661 N N . PHE A 1 731 ? -6.449 11.325 23.566 1.00 84.94 731 PHE A N 1
ATOM 5662 C CA . PHE A 1 731 ? -6.880 12.701 23.287 1.00 84.94 731 PHE A CA 1
ATOM 5663 C C . PHE A 1 731 ? -8.182 13.071 24.014 1.00 84.94 731 PHE A C 1
ATOM 5665 O O . PHE A 1 731 ? -9.071 12.242 24.180 1.00 84.94 731 PHE A O 1
ATOM 5672 N N . GLU A 1 732 ? -8.329 14.337 24.432 1.00 89.81 732 GLU A N 1
ATOM 5673 C CA . GLU A 1 732 ? -9.547 14.817 25.120 1.00 89.81 732 GLU A CA 1
ATOM 5674 C C . GLU A 1 732 ? -10.805 14.722 24.232 1.00 89.81 732 GLU A C 1
ATOM 5676 O O . GLU A 1 732 ? -11.910 14.469 24.716 1.00 89.81 732 GLU A O 1
ATOM 5681 N N . LYS A 1 733 ? -10.620 14.884 22.921 1.00 92.31 733 LYS A N 1
ATOM 5682 C CA . LYS A 1 733 ? -11.610 14.610 21.881 1.00 92.31 733 LYS A CA 1
ATOM 5683 C C . LYS A 1 733 ? -10.954 13.656 20.888 1.00 92.31 733 LYS A C 1
ATOM 5685 O O . LYS A 1 733 ? -10.089 14.083 20.130 1.00 92.31 733 LYS A O 1
ATOM 5690 N N . VAL A 1 734 ? -11.315 12.378 20.925 1.00 93.62 734 VAL A N 1
ATOM 5691 C CA . VAL A 1 734 ? -10.749 11.355 20.029 1.00 93.62 734 VAL A CA 1
ATOM 5692 C C . VAL A 1 734 ? -11.610 11.281 18.766 1.00 93.62 734 VAL A C 1
ATOM 5694 O O . VAL A 1 734 ? -12.802 10.998 18.904 1.00 93.62 734 VAL A O 1
ATOM 5697 N N . PRO A 1 735 ? -11.065 11.507 17.557 1.00 94.44 735 PRO A N 1
ATOM 5698 C CA . PRO A 1 735 ? -11.777 11.219 16.315 1.00 94.44 735 PRO A CA 1
ATOM 5699 C C . PRO A 1 735 ? -12.127 9.730 16.236 1.00 94.44 735 PRO A C 1
ATOM 5701 O O . PRO A 1 735 ? -11.269 8.875 16.463 1.00 94.44 735 PRO A O 1
ATOM 5704 N N . ALA A 1 736 ? -13.387 9.429 15.946 1.00 96.88 736 ALA A N 1
ATOM 5705 C CA . ALA A 1 736 ? -13.894 8.070 15.829 1.00 96.88 736 ALA A CA 1
ATOM 5706 C C . ALA A 1 736 ? -15.029 8.007 14.800 1.00 96.88 736 ALA A C 1
ATOM 5708 O O . ALA A 1 736 ? -15.650 9.020 14.472 1.00 96.88 736 ALA A O 1
ATOM 5709 N N . GLU A 1 737 ? -15.323 6.807 14.321 1.00 97.81 737 GLU A N 1
ATOM 5710 C CA . GLU A 1 737 ? -16.346 6.550 13.314 1.00 97.81 737 GLU A CA 1
ATOM 5711 C C . GLU A 1 737 ? -17.343 5.481 13.771 1.00 97.81 737 GLU A C 1
ATOM 5713 O O . GLU A 1 737 ? -17.035 4.586 14.566 1.00 97.81 737 GLU A O 1
ATOM 5718 N N . PHE A 1 738 ? -18.548 5.544 13.208 1.00 97.56 738 PHE A N 1
ATOM 5719 C CA . PHE A 1 738 ? -19.502 4.437 13.200 1.00 97.56 738 PHE A CA 1
ATOM 5720 C C . PHE A 1 738 ? -20.116 4.251 11.806 1.00 97.56 738 PHE A C 1
ATOM 5722 O O . PHE A 1 738 ? -20.012 5.127 10.949 1.00 97.56 738 PHE A O 1
ATOM 5729 N N . ILE A 1 739 ? -20.773 3.113 11.554 1.00 96.56 739 ILE A N 1
ATOM 5730 C CA . ILE A 1 739 ? -21.362 2.800 10.239 1.00 96.56 739 ILE A CA 1
ATOM 5731 C C . ILE A 1 739 ? -22.886 2.929 10.278 1.00 96.56 739 ILE A C 1
ATOM 5733 O O . ILE A 1 739 ? -23.572 2.290 11.078 1.00 96.56 739 ILE A O 1
ATOM 5737 N N . SER A 1 740 ? -23.413 3.742 9.366 1.00 94.25 740 SER A N 1
ATOM 5738 C CA . SER A 1 740 ? -24.825 4.118 9.292 1.00 94.25 740 SER A CA 1
ATOM 5739 C C . SER A 1 740 ? -25.761 3.036 8.732 1.00 94.25 740 SER A C 1
ATOM 5741 O O . SER A 1 740 ? -25.345 1.995 8.198 1.00 94.25 740 SER A O 1
ATOM 5743 N N . LEU A 1 741 ? -27.071 3.308 8.796 1.00 91.25 741 LEU A N 1
ATOM 5744 C CA . LEU A 1 741 ? -28.118 2.485 8.187 1.00 91.25 741 LEU A CA 1
ATOM 5745 C C . LEU A 1 741 ? -27.860 2.190 6.699 1.00 91.25 741 LEU A C 1
ATOM 5747 O O . LEU A 1 741 ? -28.091 1.048 6.296 1.00 91.25 741 LEU A O 1
ATOM 5751 N N . ASP A 1 742 ? -27.339 3.168 5.945 1.00 90.62 742 ASP A N 1
ATOM 5752 C CA . ASP A 1 742 ? -27.001 3.087 4.511 1.00 90.62 742 ASP A CA 1
ATOM 5753 C C . ASP A 1 742 ? -25.515 2.763 4.244 1.00 90.62 742 ASP A C 1
ATOM 5755 O O . ASP A 1 742 ? -25.012 2.977 3.144 1.00 90.62 742 ASP A O 1
ATOM 5759 N N . HIS A 1 743 ? -24.804 2.239 5.246 1.00 92.06 743 HIS A N 1
ATOM 5760 C CA . HIS A 1 743 ? -23.440 1.697 5.134 1.00 92.06 743 HIS A CA 1
ATOM 5761 C C . HIS A 1 743 ? -22.326 2.724 4.855 1.00 92.06 743 HIS A C 1
ATOM 5763 O O . HIS A 1 743 ? -21.182 2.342 4.614 1.00 92.06 743 HIS A O 1
ATOM 5769 N N . LYS A 1 744 ? -22.629 4.023 4.953 1.00 92.31 744 LYS A N 1
ATOM 5770 C CA . LYS A 1 744 ? -21.622 5.093 5.019 1.00 92.31 744 LYS A CA 1
ATOM 5771 C C . LYS A 1 744 ? -21.015 5.160 6.418 1.00 92.31 744 LYS A C 1
ATOM 5773 O O . LYS A 1 744 ? -21.750 4.978 7.396 1.00 92.31 744 LYS A O 1
ATOM 5778 N N . ARG A 1 745 ? -19.720 5.467 6.513 1.00 94.25 745 ARG A N 1
ATOM 5779 C CA . ARG A 1 745 ? -19.101 5.855 7.784 1.00 94.25 745 ARG A CA 1
ATOM 5780 C C . ARG A 1 745 ? -19.557 7.254 8.200 1.00 94.25 745 ARG A C 1
ATOM 5782 O O . ARG A 1 745 ? -19.915 8.069 7.350 1.00 94.25 745 ARG A O 1
ATOM 5789 N N . MET A 1 746 ? -19.591 7.492 9.504 1.00 94.75 746 MET A N 1
ATOM 5790 C CA . MET A 1 746 ? -20.110 8.700 10.134 1.00 94.75 746 MET A CA 1
ATOM 5791 C C . MET A 1 746 ? -19.147 9.149 11.235 1.00 94.75 746 MET A C 1
ATOM 5793 O O . MET A 1 746 ? -18.924 8.408 12.193 1.00 94.75 746 MET A O 1
ATOM 5797 N N . ASN A 1 747 ? -18.616 10.366 11.111 1.00 95.69 747 ASN A N 1
ATOM 5798 C CA . ASN A 1 747 ? -17.676 10.937 12.074 1.00 95.69 747 ASN A CA 1
ATOM 5799 C C . ASN A 1 747 ? -18.358 11.303 13.400 1.00 95.69 747 ASN A C 1
ATOM 5801 O O . ASN A 1 747 ? -19.463 11.855 13.416 1.00 95.69 747 ASN A O 1
ATOM 5805 N N . VAL A 1 748 ? -17.661 11.041 14.505 1.00 96.44 748 VAL A N 1
ATOM 5806 C CA . VAL A 1 748 ? -17.975 11.480 15.872 1.00 96.44 748 VAL A CA 1
ATOM 5807 C C . VAL A 1 748 ? -16.685 11.813 16.632 1.00 96.44 748 VAL A C 1
ATOM 5809 O O . VAL A 1 748 ? -15.580 11.504 16.184 1.00 96.44 748 VAL A O 1
ATOM 5812 N N . GLN A 1 749 ? -16.800 12.430 17.809 1.00 96.38 749 GLN A N 1
ATOM 5813 C CA . GLN A 1 749 ? -15.671 12.624 18.717 1.00 96.38 749 GLN A CA 1
ATOM 5814 C C . GLN A 1 749 ? -15.972 12.030 20.091 1.00 96.38 749 GLN A C 1
ATOM 5816 O O . GLN A 1 749 ? -16.873 12.485 20.796 1.00 96.38 749 GLN A O 1
ATOM 5821 N N . ILE A 1 750 ? -15.169 11.062 20.521 1.00 97.00 750 ILE A N 1
ATOM 5822 C CA . ILE A 1 750 ? -15.267 10.505 21.872 1.00 97.00 750 ILE A CA 1
ATOM 5823 C C . ILE A 1 750 ? -14.720 11.544 22.849 1.00 97.00 750 ILE A C 1
ATOM 5825 O O . ILE A 1 750 ? -13.559 11.947 22.753 1.00 97.00 750 ILE A O 1
ATOM 5829 N N . LYS A 1 751 ? -15.555 11.995 23.786 1.00 96.19 751 LYS A N 1
ATOM 5830 C CA . LYS A 1 751 ? -15.196 13.021 24.771 1.00 96.19 751 LYS A CA 1
ATOM 5831 C C . LYS A 1 751 ? -14.602 12.343 26.009 1.00 96.19 751 LYS A C 1
ATOM 5833 O O . LYS A 1 751 ? -15.321 11.719 26.790 1.00 96.19 751 LYS A O 1
ATOM 5838 N N . THR A 1 752 ? -13.289 12.452 26.185 1.00 93.69 752 THR A N 1
ATOM 5839 C CA . THR A 1 752 ? -12.535 11.856 27.302 1.00 93.69 752 THR A CA 1
ATOM 5840 C C . THR A 1 752 ? -12.103 12.941 28.301 1.00 93.69 752 THR A C 1
ATOM 5842 O O . THR A 1 752 ? -12.472 14.111 28.162 1.00 93.69 752 THR A O 1
ATOM 5845 N N . LYS A 1 753 ? -11.324 12.564 29.328 1.00 90.94 753 LYS A N 1
ATOM 5846 C CA . LYS A 1 753 ? -10.624 13.485 30.246 1.00 90.94 753 LYS A CA 1
ATOM 5847 C C . LYS A 1 753 ? -11.533 14.631 30.734 1.00 90.94 753 LYS A C 1
ATOM 5849 O O . LYS A 1 753 ? -12.554 14.364 31.363 1.00 90.94 753 LYS A O 1
ATOM 5854 N N . ARG A 1 754 ? -11.185 15.895 30.452 1.00 93.25 754 ARG A N 1
ATOM 5855 C CA . ARG A 1 754 ? -11.920 17.090 30.914 1.00 93.25 754 ARG A CA 1
ATOM 5856 C C . ARG A 1 754 ? -13.248 17.317 30.183 1.00 93.25 754 ARG A C 1
ATOM 5858 O O . ARG A 1 754 ? -14.152 17.902 30.770 1.00 93.25 754 ARG A O 1
ATOM 5865 N N . SER A 1 755 ? -13.397 16.812 28.959 1.00 93.44 755 SER A N 1
ATOM 5866 C CA . SER A 1 755 ? -14.639 16.909 28.181 1.00 93.44 755 SER A CA 1
ATOM 5867 C C . SER A 1 755 ? -15.663 15.812 28.523 1.00 93.44 755 SER A C 1
ATOM 5869 O O . SER A 1 755 ? -16.849 15.987 28.228 1.00 93.44 755 SER A O 1
ATOM 5871 N N . ARG A 1 756 ? -15.266 14.699 29.175 1.00 94.25 756 ARG A N 1
ATOM 5872 C CA . ARG A 1 756 ? -16.198 13.605 29.536 1.00 94.25 756 ARG A CA 1
ATOM 5873 C C . ARG A 1 756 ? -17.380 14.081 30.398 1.00 94.25 756 ARG A C 1
ATOM 5875 O O . ARG A 1 756 ? -18.503 13.785 29.995 1.00 94.25 756 ARG A O 1
ATOM 5882 N N . PRO A 1 757 ? -17.211 14.826 31.512 1.00 93.94 757 PRO A N 1
ATOM 5883 C CA . PRO A 1 757 ? -18.338 15.189 32.382 1.00 93.94 757 PRO A CA 1
ATOM 5884 C C . PRO A 1 757 ? -19.405 16.034 31.672 1.00 93.94 757 PRO A C 1
ATOM 5886 O O . PRO A 1 757 ? -20.597 15.802 31.851 1.00 93.94 757 PRO A O 1
ATOM 5889 N N . THR A 1 758 ? -18.992 16.966 30.807 1.00 92.88 758 THR A N 1
ATOM 5890 C CA . THR A 1 758 ? -19.895 17.803 29.993 1.00 92.88 758 THR A CA 1
ATOM 5891 C C . THR A 1 758 ? -20.592 17.010 28.884 1.00 92.88 758 THR A C 1
ATOM 5893 O O . THR A 1 758 ? -21.707 17.347 28.479 1.00 92.88 758 THR A O 1
ATOM 5896 N N . CYS A 1 759 ? -19.975 15.933 28.394 1.00 93.94 759 CYS A N 1
ATOM 5897 C CA . CYS A 1 759 ? -20.656 14.983 27.522 1.00 93.94 759 CYS A CA 1
ATOM 5898 C C . CYS A 1 759 ? -21.706 14.192 28.319 1.00 93.94 759 CYS A C 1
ATOM 5900 O O . CYS A 1 759 ? -22.895 14.248 28.005 1.00 93.94 759 CYS A O 1
ATOM 5902 N N . VAL A 1 760 ? -21.276 13.545 29.403 1.00 94.31 760 VAL A N 1
ATOM 5903 C CA . VAL A 1 760 ? -22.089 12.661 30.246 1.00 94.31 760 VAL A CA 1
ATOM 5904 C C . VAL A 1 760 ? -23.317 13.366 30.822 1.00 94.31 760 VAL A C 1
ATOM 5906 O O . VAL A 1 760 ? -24.416 12.840 30.678 1.00 94.31 760 VAL A O 1
ATOM 5909 N N . SER A 1 761 ? -23.189 14.579 31.371 1.00 91.75 761 SER A N 1
ATOM 5910 C CA . SER A 1 761 ? -24.321 15.332 31.947 1.00 91.75 761 SER A CA 1
ATOM 5911 C C . SER A 1 761 ? -25.458 15.612 30.954 1.00 91.75 761 SER A C 1
ATOM 5913 O O . SER A 1 761 ? -26.612 15.757 31.357 1.00 91.75 761 SER A O 1
ATOM 5915 N N . GLY A 1 762 ? -25.174 15.583 29.646 1.00 90.44 762 GLY A N 1
ATOM 5916 C CA . GLY A 1 762 ? -26.187 15.630 28.590 1.00 90.44 762 GLY A CA 1
ATOM 5917 C C . GLY A 1 762 ? -27.141 14.425 28.564 1.00 90.44 762 GLY A C 1
ATOM 5918 O O . GLY A 1 762 ? -28.121 14.462 27.822 1.00 90.44 762 GLY A O 1
ATOM 5919 N N . ALA A 1 763 ? -26.907 13.381 29.364 1.00 90.88 763 ALA A N 1
ATOM 5920 C CA . ALA A 1 763 ? -27.844 12.280 29.578 1.00 90.88 763 ALA A CA 1
ATOM 5921 C C . ALA A 1 763 ? -29.101 12.676 30.369 1.00 90.88 763 ALA A C 1
ATOM 5923 O O . ALA A 1 763 ? -30.122 12.014 30.194 1.00 90.88 763 ALA A O 1
ATOM 5924 N N . ILE A 1 764 ? -29.074 13.742 31.189 1.00 87.94 764 ILE A N 1
ATOM 5925 C CA . ILE A 1 764 ? -30.247 14.230 31.950 1.00 87.94 764 ILE A CA 1
ATOM 5926 C C . ILE A 1 764 ? -31.194 15.000 31.008 1.00 87.94 764 ILE A C 1
ATOM 5928 O O . ILE A 1 764 ? -31.409 16.207 31.095 1.00 87.94 764 ILE A O 1
ATOM 5932 N N . GLN A 1 765 ? -31.724 14.277 30.026 1.00 82.56 765 GLN A N 1
ATOM 5933 C CA . GLN A 1 765 ? -32.668 14.723 29.010 1.00 82.56 765 GLN A CA 1
ATOM 5934 C C . GLN A 1 765 ? -33.602 13.548 28.681 1.00 82.56 765 GLN A C 1
ATOM 5936 O O . GLN A 1 765 ? -33.193 12.387 28.719 1.00 82.56 765 GLN A O 1
ATOM 5941 N N . LYS A 1 766 ? -34.848 13.833 28.276 1.00 75.75 766 LYS A N 1
ATOM 5942 C CA . LYS A 1 766 ? -35.791 12.824 27.749 1.00 75.75 766 LYS A CA 1
ATOM 5943 C C . LYS A 1 766 ? -36.031 11.667 28.741 1.00 75.75 766 LYS A C 1
ATOM 5945 O O . LYS A 1 766 ? -36.707 11.894 29.734 1.00 75.75 766 LYS A O 1
ATOM 5950 N N . ILE A 1 767 ? -35.503 10.459 28.505 1.00 75.56 767 ILE A N 1
ATOM 5951 C CA . ILE A 1 767 ? -35.798 9.266 29.329 1.00 75.56 767 ILE A CA 1
ATOM 5952 C C . ILE A 1 767 ? -35.248 9.348 30.763 1.00 75.56 767 ILE A C 1
ATOM 5954 O O . ILE A 1 767 ? -35.762 8.667 31.645 1.00 75.56 767 ILE A O 1
ATOM 5958 N N . TYR A 1 768 ? -34.260 10.216 31.007 1.00 86.62 768 TYR A N 1
ATOM 5959 C CA . TYR A 1 768 ? -33.682 10.456 32.332 1.00 86.62 768 TYR A CA 1
ATOM 5960 C C . TYR A 1 768 ? -33.915 11.891 32.831 1.00 86.62 768 TYR A C 1
ATOM 5962 O O . TYR A 1 768 ? -33.168 12.378 33.673 1.00 86.62 768 TYR A O 1
ATOM 5970 N N . SER A 1 769 ? -34.959 12.586 32.353 1.00 83.12 769 SER A N 1
ATOM 5971 C CA . SER A 1 769 ? -35.288 13.960 32.790 1.00 83.12 769 SER A CA 1
ATOM 5972 C C . SER A 1 769 ? -35.519 14.112 34.297 1.00 83.12 769 SER A C 1
ATOM 5974 O O . SER A 1 769 ? -35.445 15.220 34.817 1.00 83.12 769 SER A O 1
ATOM 5976 N N . ASN A 1 770 ? -35.834 13.008 34.978 1.00 83.75 770 ASN A N 1
ATOM 5977 C CA . ASN A 1 770 ? -36.194 12.970 36.394 1.00 83.75 770 ASN A CA 1
ATOM 5978 C C . ASN A 1 770 ? -35.053 12.427 37.277 1.00 83.75 770 ASN A C 1
ATOM 5980 O O . ASN A 1 770 ? -35.249 12.249 38.477 1.00 83.75 770 ASN A O 1
ATOM 5984 N N . VAL A 1 771 ? -33.888 12.122 36.693 1.00 86.69 771 VAL A N 1
ATOM 5985 C CA . VAL A 1 771 ? -32.718 11.594 37.409 1.00 86.69 771 VAL A CA 1
ATOM 5986 C C . VAL A 1 771 ? -31.875 12.764 37.914 1.00 86.69 771 VAL A C 1
ATOM 5988 O O . VAL A 1 771 ? -31.478 13.627 37.135 1.00 86.69 771 VAL A O 1
ATOM 5991 N N . SER A 1 772 ? -31.605 12.803 39.219 1.00 82.62 772 SER A N 1
ATOM 5992 C CA . SER A 1 772 ? -30.865 13.892 39.871 1.00 82.62 772 SER A CA 1
ATOM 5993 C C . SER A 1 772 ? -29.345 13.751 39.757 1.00 82.62 772 SER A C 1
ATOM 5995 O O . SER A 1 772 ? -28.661 14.762 39.604 1.00 82.62 772 SER A O 1
ATOM 5997 N N . ASN A 1 773 ? -28.814 12.524 39.806 1.00 88.25 773 ASN A N 1
ATOM 5998 C CA . ASN A 1 773 ? -27.397 12.237 39.587 1.00 88.25 773 ASN A CA 1
ATOM 5999 C C . ASN A 1 773 ? -27.191 11.413 38.307 1.00 88.25 773 ASN A C 1
ATOM 6001 O O . ASN A 1 773 ? -27.675 10.289 38.193 1.00 88.25 773 ASN A O 1
ATOM 6005 N N . VAL A 1 774 ? -26.424 11.950 37.357 1.00 90.19 774 VAL A N 1
ATOM 6006 C CA . VAL A 1 774 ? -26.150 11.290 36.074 1.00 90.19 774 VAL A CA 1
ATOM 6007 C C . VAL A 1 774 ? -25.408 9.958 36.222 1.00 90.19 774 VAL A C 1
ATOM 6009 O O . VAL A 1 774 ? -25.665 9.040 35.441 1.00 90.19 774 VAL A O 1
ATOM 6012 N N . ASP A 1 775 ? -24.573 9.807 37.252 1.00 90.12 775 ASP A N 1
ATOM 6013 C CA . ASP A 1 775 ? -23.790 8.586 37.497 1.00 90.12 775 ASP A CA 1
ATOM 6014 C C . ASP A 1 775 ? -24.688 7.375 37.826 1.00 90.12 775 ASP A C 1
ATOM 6016 O O . ASP A 1 775 ? -24.271 6.219 37.738 1.00 90.12 775 ASP A O 1
ATOM 6020 N N . GLU A 1 776 ? -25.963 7.614 38.161 1.00 88.94 776 GLU A N 1
ATOM 6021 C CA . GLU A 1 776 ? -26.952 6.553 38.339 1.00 88.94 776 GLU A CA 1
ATOM 6022 C C . GLU A 1 776 ? -27.378 5.882 37.027 1.00 88.94 776 GLU A C 1
ATOM 6024 O O . GLU A 1 776 ? -27.917 4.774 37.085 1.00 88.94 776 GLU A O 1
ATOM 6029 N N . VAL A 1 777 ? -27.164 6.523 35.875 1.00 91.06 777 VAL A N 1
ATOM 6030 C CA . VAL A 1 777 ? -27.585 6.036 34.547 1.00 91.06 777 VAL A CA 1
ATOM 6031 C C . VAL A 1 777 ? -26.453 6.002 33.518 1.00 91.06 777 VAL A C 1
ATOM 6033 O O . VAL A 1 777 ? -26.505 5.183 32.602 1.00 91.06 777 VAL A O 1
ATOM 6036 N N . VAL A 1 778 ? -25.406 6.817 33.685 1.00 94.19 778 VAL A N 1
ATOM 6037 C CA . VAL A 1 778 ? -24.177 6.771 32.881 1.00 94.19 778 VAL A CA 1
ATOM 6038 C C . VAL A 1 778 ? -23.004 6.356 33.761 1.00 94.19 778 VAL A C 1
ATOM 6040 O O . VAL A 1 778 ? -22.352 7.170 34.405 1.00 94.19 778 VAL A O 1
ATOM 6043 N N . THR A 1 779 ? -22.725 5.061 33.767 1.00 94.94 779 THR A N 1
ATOM 6044 C CA . THR A 1 779 ? -21.595 4.466 34.483 1.00 94.94 779 THR A CA 1
ATOM 6045 C C . THR A 1 779 ? -20.262 4.691 33.752 1.00 94.94 779 THR A C 1
ATOM 6047 O O . THR A 1 779 ? -20.216 5.118 32.594 1.00 94.94 779 THR A O 1
ATOM 6050 N N . ASP A 1 780 ? -19.140 4.341 34.385 1.00 93.12 780 ASP A N 1
ATOM 6051 C CA . ASP A 1 780 ? -17.814 4.404 33.746 1.00 93.12 780 ASP A CA 1
ATOM 6052 C C . ASP A 1 780 ? -17.619 3.422 32.585 1.00 93.12 780 ASP A C 1
ATOM 6054 O O . ASP A 1 780 ? -16.708 3.602 31.779 1.00 93.12 780 ASP A O 1
ATOM 6058 N N . ARG A 1 781 ? -18.530 2.450 32.409 1.00 96.25 781 ARG A N 1
ATOM 6059 C CA . ARG A 1 781 ? -18.565 1.600 31.209 1.00 96.25 781 ARG A CA 1
ATOM 6060 C C . ARG A 1 781 ? -18.875 2.401 29.939 1.00 96.25 781 ARG A C 1
ATOM 6062 O O . ARG A 1 781 ? -18.598 1.898 28.855 1.00 96.25 781 ARG A O 1
ATOM 6069 N N . PHE A 1 782 ? -19.421 3.618 30.033 1.00 98.00 782 PHE A N 1
ATOM 6070 C CA . PHE A 1 782 ? -19.808 4.406 28.860 1.00 98.00 782 PHE A CA 1
ATOM 6071 C C . PHE A 1 782 ? -18.734 5.378 28.349 1.00 98.00 782 PHE A C 1
ATOM 6073 O O . PHE A 1 782 ? -18.300 6.302 29.051 1.00 98.00 782 PHE A O 1
ATOM 6080 N N . LEU A 1 783 ? -18.432 5.245 27.056 1.00 98.19 783 LEU A N 1
ATOM 6081 C CA . LEU A 1 783 ? -17.939 6.325 26.200 1.00 98.19 783 LEU A CA 1
ATOM 6082 C C . LEU A 1 783 ? -19.116 7.228 25.786 1.00 98.19 783 LEU A C 1
ATOM 6084 O O . LEU A 1 783 ? -20.264 6.782 25.759 1.00 98.19 783 LEU A O 1
ATOM 6088 N N . CYS A 1 784 ? -18.831 8.485 25.439 1.00 97.31 784 CYS A N 1
ATOM 6089 C CA . CYS A 1 784 ? -19.836 9.488 25.070 1.00 97.31 784 CYS A CA 1
ATOM 6090 C C . CYS A 1 784 ? -19.349 10.355 23.897 1.00 97.31 784 CYS A C 1
ATOM 6092 O O . CYS A 1 784 ? -18.171 10.727 23.862 1.00 97.31 784 CYS A O 1
ATOM 6094 N N . SER A 1 785 ? -20.246 10.703 22.968 1.00 96.50 785 SER A N 1
ATOM 6095 C CA . SER A 1 785 ? -19.993 11.650 21.866 1.00 96.50 785 SER A CA 1
ATOM 6096 C C . SER A 1 785 ? -21.151 12.637 21.655 1.00 96.50 785 SER A C 1
ATOM 6098 O O . SER A 1 785 ? -22.200 12.548 22.302 1.00 96.50 785 SER A O 1
ATOM 6100 N N . GLY A 1 786 ? -20.967 13.577 20.726 1.00 90.31 786 GLY A N 1
ATOM 6101 C CA . GLY A 1 786 ? -21.944 14.595 20.352 1.00 90.31 786 GLY A CA 1
ATOM 6102 C C . GLY A 1 786 ? -21.653 15.981 20.937 1.00 90.31 786 GLY A C 1
ATOM 6103 O O . GLY A 1 786 ? -20.622 16.227 21.560 1.00 90.31 786 GLY A O 1
ATOM 6104 N N . GLU A 1 787 ? -22.631 16.876 20.764 1.00 83.06 787 GLU A N 1
ATOM 6105 C CA . GLU A 1 787 ? -22.553 18.349 20.838 1.00 83.06 787 GLU A CA 1
ATOM 6106 C C . GLU A 1 787 ? -22.167 19.062 19.539 1.00 83.06 787 GLU A C 1
ATOM 6108 O O . GLU A 1 787 ? -22.867 20.006 19.168 1.00 83.06 787 GLU A O 1
ATOM 6113 N N . ASP A 1 788 ? -21.106 18.654 18.841 1.00 79.56 788 ASP A N 1
ATOM 6114 C CA . ASP A 1 788 ? -20.570 19.447 17.729 1.00 79.56 788 ASP A CA 1
ATOM 6115 C C . ASP A 1 788 ? -21.327 19.183 16.418 1.00 79.56 788 ASP A C 1
ATOM 6117 O O . ASP A 1 788 ? -20.978 18.305 15.634 1.00 79.56 788 ASP A O 1
ATOM 6121 N N . LYS A 1 789 ? -22.388 19.964 16.172 1.00 68.12 789 LYS A N 1
ATOM 6122 C CA . LYS A 1 789 ? -23.219 19.879 14.953 1.00 68.12 789 LYS A CA 1
ATOM 6123 C C . LYS A 1 789 ? -22.441 20.028 13.636 1.00 68.12 789 LYS A C 1
ATOM 6125 O O . LYS A 1 789 ? -22.965 19.653 12.592 1.00 68.12 789 LYS A O 1
ATOM 6130 N N . SER A 1 790 ? -21.244 20.609 13.667 1.00 71.81 790 SER A N 1
ATOM 6131 C CA . SER A 1 790 ? -20.390 20.811 12.490 1.00 71.81 790 SER A CA 1
ATOM 6132 C C . SER A 1 790 ? -19.551 19.579 12.142 1.00 71.81 790 SER A C 1
ATOM 6134 O O . SER A 1 790 ? -19.101 19.468 11.005 1.00 71.81 790 SER A O 1
ATOM 6136 N N . LEU A 1 791 ? -19.317 18.683 13.108 1.00 77.94 791 LEU A N 1
ATOM 6137 C CA . LEU A 1 791 ? -18.326 17.604 13.008 1.00 77.94 791 LEU A CA 1
ATOM 6138 C C . LEU A 1 791 ? -18.868 16.211 13.367 1.00 77.94 791 LEU A C 1
ATOM 6140 O O . LEU A 1 791 ? -18.248 15.217 12.993 1.00 77.94 791 LEU A O 1
ATOM 6144 N N . GLU A 1 792 ? -19.984 16.117 14.095 1.00 89.38 792 GLU A N 1
ATOM 6145 C CA . GLU A 1 792 ? -20.468 14.867 14.688 1.00 89.38 792 GLU A CA 1
ATOM 6146 C C . GLU A 1 792 ? -21.879 14.485 14.230 1.00 89.38 792 GLU A C 1
ATOM 6148 O O . GLU A 1 792 ? -22.835 15.255 14.352 1.00 89.38 792 GLU A O 1
ATOM 6153 N N . ALA A 1 793 ? -22.023 13.242 13.777 1.00 92.38 793 ALA A N 1
ATOM 6154 C CA . ALA A 1 793 ? -23.311 12.615 13.513 1.00 92.38 793 ALA A CA 1
ATOM 6155 C C . ALA A 1 793 ? -23.902 11.963 14.777 1.00 92.38 793 ALA A C 1
ATOM 6157 O O . ALA A 1 793 ? -23.169 11.468 15.626 1.00 92.38 793 ALA A O 1
ATOM 6158 N N . TYR A 1 794 ? -25.235 11.895 14.868 1.00 93.19 794 TYR A N 1
ATOM 6159 C CA . TYR A 1 794 ? -25.940 11.232 15.981 1.00 93.19 794 TYR A CA 1
ATOM 6160 C C . TYR A 1 794 ? -26.490 9.866 15.562 1.00 93.19 794 TYR A C 1
ATOM 6162 O O . TYR A 1 794 ? -26.874 9.711 14.399 1.00 93.19 794 TYR A O 1
ATOM 6170 N N . THR A 1 795 ? -26.537 8.866 16.442 1.00 94.31 795 THR A N 1
ATOM 6171 C CA . THR A 1 795 ? -26.930 7.507 16.020 1.00 94.31 795 THR A CA 1
ATOM 6172 C C . THR A 1 795 ? -28.434 7.397 15.749 1.00 94.31 795 THR A C 1
ATOM 6174 O O . THR A 1 795 ? -29.265 8.029 16.400 1.00 94.31 795 THR A O 1
ATOM 6177 N N . CYS A 1 796 ? -28.801 6.619 14.732 1.00 93.69 796 CYS A N 1
ATOM 6178 C CA . CYS A 1 796 ? -30.188 6.348 14.364 1.00 93.69 796 CYS A CA 1
ATOM 6179 C C . CYS A 1 796 ? -30.693 5.047 14.980 1.00 93.69 796 CYS A C 1
ATOM 6181 O O . CYS A 1 796 ? -29.952 4.063 15.091 1.00 93.69 796 CYS A O 1
ATOM 6183 N N . LYS A 1 797 ? -31.995 4.979 15.284 1.00 89.38 797 LYS A N 1
ATOM 6184 C CA . LYS A 1 797 ? -32.591 3.735 15.787 1.00 89.38 797 LYS A CA 1
ATOM 6185 C C . LYS A 1 797 ? -32.422 2.597 14.769 1.00 89.38 797 LYS A C 1
ATOM 6187 O O . LYS A 1 797 ? -32.929 2.660 13.650 1.00 89.38 797 LYS A O 1
ATOM 6192 N N . GLY A 1 798 ? -31.696 1.556 15.180 1.00 88.69 798 GLY A N 1
ATOM 6193 C CA . GLY A 1 798 ? -31.314 0.406 14.351 1.00 88.69 798 GLY A CA 1
ATOM 6194 C C . GLY A 1 798 ? -29.854 0.389 13.874 1.00 88.69 798 GLY A C 1
ATOM 6195 O O . GLY A 1 798 ? -29.431 -0.590 13.253 1.00 88.69 798 GLY A O 1
ATOM 6196 N N . GLU A 1 799 ? -29.072 1.427 14.185 1.00 94.81 799 GLU A N 1
ATOM 6197 C CA . GLU A 1 799 ? -27.595 1.406 14.153 1.00 94.81 799 GLU A CA 1
ATOM 6198 C C . GLU A 1 799 ? -27.016 0.807 15.451 1.00 94.81 799 GLU A C 1
ATOM 6200 O O . GLU A 1 799 ? -25.896 0.299 15.452 1.00 94.81 799 GLU A O 1
ATOM 6205 N N . SER A 1 800 ? -27.828 0.777 16.516 1.00 94.75 800 SER A N 1
ATOM 6206 C CA . SER A 1 800 ? -27.648 0.037 17.771 1.00 94.75 800 SER A CA 1
ATOM 6207 C C . SER A 1 800 ? -26.963 -1.322 17.604 1.00 94.75 800 SER A C 1
ATOM 6209 O O . SER A 1 800 ? -27.290 -2.099 16.703 1.00 94.75 800 SER A O 1
ATOM 6211 N N . GLY A 1 801 ? -26.010 -1.609 18.488 1.00 96.75 801 GLY A N 1
ATOM 6212 C CA . GLY A 1 801 ? -25.138 -2.778 18.439 1.00 96.75 801 GLY A CA 1
ATOM 6213 C C . GLY A 1 801 ? -23.956 -2.664 17.473 1.00 96.75 801 GLY A C 1
ATOM 6214 O O . GLY A 1 801 ? -23.052 -3.490 17.542 1.00 96.75 801 GLY A O 1
ATOM 6215 N N . GLY A 1 802 ? -23.915 -1.659 16.593 1.00 97.62 802 GLY A N 1
ATOM 6216 C CA . GLY A 1 802 ? -22.784 -1.436 15.691 1.00 97.62 802 GLY A CA 1
ATOM 6217 C C . GLY A 1 802 ? -21.486 -1.059 16.413 1.00 97.62 802 GLY A C 1
ATOM 6218 O O . GLY A 1 802 ? -21.483 -0.667 17.581 1.00 97.62 802 GLY A O 1
ATOM 6219 N N . SER A 1 803 ? -20.369 -1.160 15.696 1.00 98.06 803 SER A N 1
ATOM 6220 C CA . SER A 1 803 ? -19.057 -0.721 16.174 1.00 98.06 803 SER A CA 1
ATOM 6221 C C . SER A 1 803 ? -18.925 0.800 16.183 1.00 98.06 803 SER A C 1
ATOM 6223 O O . SER A 1 803 ? -19.107 1.433 15.141 1.00 98.06 803 SER A O 1
ATOM 6225 N N . LEU A 1 804 ? -18.493 1.344 17.321 1.00 98.56 804 LEU A N 1
ATOM 6226 C CA . LEU A 1 804 ? -17.740 2.596 17.392 1.00 98.56 804 LEU A CA 1
ATOM 6227 C C . LEU A 1 804 ? -16.250 2.243 17.310 1.00 98.56 804 LEU A C 1
ATOM 6229 O O . LEU A 1 804 ? -15.758 1.460 18.131 1.00 98.56 804 LEU A O 1
ATOM 6233 N N . PHE A 1 805 ? -15.537 2.803 16.339 1.00 98.19 805 PHE A N 1
ATOM 6234 C CA . PHE A 1 805 ? -14.134 2.479 16.087 1.00 98.19 805 PHE A CA 1
ATOM 6235 C C . PHE A 1 805 ? -13.258 3.711 15.869 1.00 98.19 805 PHE A C 1
ATOM 6237 O O . PHE A 1 805 ? -13.734 4.788 15.527 1.00 98.19 805 PHE A O 1
ATOM 6244 N N . VAL A 1 806 ? -11.964 3.531 16.111 1.00 96.19 806 VAL A N 1
ATOM 6245 C CA . VAL A 1 806 ? -10.908 4.532 15.942 1.00 96.19 806 VAL A CA 1
ATOM 6246 C C . VAL A 1 806 ? -9.928 4.015 14.891 1.00 96.19 806 VAL A C 1
ATOM 6248 O O . VAL A 1 806 ? -9.633 2.818 14.859 1.00 96.19 806 VAL A O 1
ATOM 6251 N N . GLU A 1 807 ? -9.428 4.909 14.045 1.00 89.56 807 GLU A N 1
ATOM 6252 C CA . GLU A 1 807 ? -8.413 4.609 13.035 1.00 89.56 807 GLU A CA 1
ATOM 6253 C C . GLU A 1 807 ? -7.003 4.992 13.527 1.00 89.56 807 GLU A C 1
ATOM 6255 O O . GLU A 1 807 ? -6.806 6.047 14.145 1.00 89.56 807 GLU A O 1
ATOM 6260 N N . ARG A 1 808 ? -6.021 4.121 13.265 1.00 82.00 808 ARG A N 1
ATOM 6261 C CA . ARG A 1 808 ? -4.570 4.351 13.417 1.00 82.00 808 ARG A CA 1
ATOM 6262 C C . ARG A 1 808 ? -3.835 3.546 12.345 1.00 82.00 808 ARG A C 1
ATOM 6264 O O . ARG A 1 808 ? -4.155 2.373 12.188 1.00 82.00 808 ARG A O 1
ATOM 6271 N N . ARG A 1 809 ? -2.847 4.131 11.653 1.00 72.00 809 ARG A N 1
ATOM 6272 C CA . ARG A 1 809 ? -1.968 3.428 10.683 1.00 72.00 809 ARG A CA 1
ATOM 6273 C C . ARG A 1 809 ? -2.749 2.568 9.658 1.00 72.00 809 ARG A C 1
ATOM 6275 O O . ARG A 1 809 ? -2.436 1.402 9.448 1.00 72.00 809 ARG A O 1
ATOM 6282 N N . GLU A 1 810 ? -3.825 3.128 9.093 1.00 76.81 810 GLU A N 1
ATOM 6283 C CA . GLU A 1 810 ? -4.805 2.466 8.198 1.00 76.81 810 GLU A CA 1
ATOM 6284 C C . GLU A 1 810 ? -5.518 1.206 8.758 1.00 76.81 810 GLU A C 1
ATOM 6286 O O . GLU A 1 810 ? -6.091 0.388 8.025 1.00 76.81 810 GLU A O 1
ATOM 6291 N N . ARG A 1 811 ? -5.507 1.026 10.083 1.00 84.62 811 ARG A N 1
ATOM 6292 C CA . ARG A 1 811 ? -6.153 -0.080 10.802 1.00 84.62 811 ARG A CA 1
ATOM 6293 C C . ARG A 1 811 ? -7.257 0.449 11.721 1.00 84.62 811 ARG A C 1
ATOM 6295 O O . ARG A 1 811 ? -7.132 1.500 12.350 1.00 84.62 811 ARG A O 1
ATOM 6302 N N . HIS A 1 812 ? -8.349 -0.308 11.811 1.00 94.00 812 HIS A N 1
ATOM 6303 C CA . HIS A 1 812 ? -9.565 0.067 12.533 1.00 94.00 812 HIS A CA 1
ATOM 6304 C C . HIS A 1 812 ? -9.721 -0.762 13.807 1.00 94.00 812 HIS A C 1
ATOM 6306 O O . HIS A 1 812 ? -9.738 -1.998 13.776 1.00 94.00 812 HIS A O 1
ATOM 6312 N N . PHE A 1 813 ? -9.883 -0.064 14.927 1.00 97.31 813 PHE A N 1
ATOM 6313 C CA . PHE A 1 813 ? -9.939 -0.633 16.268 1.00 97.31 813 PHE A CA 1
ATOM 6314 C C . PHE A 1 813 ? -11.296 -0.338 16.888 1.00 97.31 813 PHE A C 1
ATOM 6316 O O . PHE A 1 813 ? -11.645 0.825 17.092 1.00 97.31 813 PHE A O 1
ATOM 6323 N N . GLN A 1 814 ? -12.076 -1.371 17.207 1.00 98.44 814 GLN A N 1
ATOM 6324 C CA . GLN A 1 814 ? -13.363 -1.162 17.864 1.00 98.44 814 GLN A CA 1
ATOM 6325 C C . GLN A 1 814 ? -13.132 -0.759 19.322 1.00 98.44 814 GLN A C 1
ATOM 6327 O O . GLN A 1 814 ? -12.731 -1.580 20.136 1.00 98.44 814 GLN A O 1
ATOM 6332 N N . VAL A 1 815 ? -13.418 0.491 19.677 1.00 98.44 815 VAL A N 1
ATOM 6333 C CA . VAL A 1 815 ? -13.302 0.969 21.066 1.00 98.44 815 VAL A CA 1
ATOM 6334 C C . VAL A 1 815 ? -14.624 0.875 21.827 1.00 98.44 815 VAL A C 1
ATOM 6336 O O . VAL A 1 815 ? -14.615 0.843 23.058 1.00 98.44 815 VAL A O 1
ATOM 6339 N N . GLY A 1 816 ? -15.758 0.775 21.121 1.00 98.44 816 GLY A N 1
ATOM 6340 C CA . GLY A 1 816 ? -17.062 0.613 21.757 1.00 98.44 816 GLY A CA 1
ATOM 6341 C C . GLY A 1 816 ? -18.149 -0.062 20.918 1.00 98.44 816 GLY A C 1
ATOM 6342 O O . GLY A 1 816 ? -18.004 -0.307 19.717 1.00 98.44 816 GLY A O 1
ATOM 6343 N N . VAL A 1 817 ? -19.269 -0.352 21.575 1.00 98.69 817 VAL A N 1
ATOM 6344 C CA . VAL A 1 817 ? -20.524 -0.841 20.972 1.00 98.69 817 VAL A CA 1
ATOM 6345 C C . VAL A 1 817 ? -21.603 0.226 21.142 1.00 98.69 817 VAL A C 1
ATOM 6347 O O . VAL A 1 817 ? -21.813 0.701 22.257 1.00 98.69 817 VAL A O 1
ATOM 6350 N N . ILE A 1 818 ? -22.291 0.597 20.057 1.00 98.50 818 ILE A N 1
ATOM 6351 C CA . ILE A 1 818 ? -23.406 1.561 20.078 1.00 98.50 818 ILE A CA 1
ATOM 6352 C C . ILE A 1 818 ? -24.528 1.014 20.960 1.00 98.50 818 ILE A C 1
ATOM 6354 O O . ILE A 1 818 ? -25.131 -0.006 20.624 1.00 98.50 818 ILE A O 1
ATOM 6358 N N . SER A 1 819 ? -24.831 1.711 22.054 1.00 97.12 819 SER A N 1
ATOM 6359 C CA . SER A 1 819 ? -25.868 1.304 23.000 1.00 97.12 819 SER A CA 1
ATOM 6360 C C . SER A 1 819 ? -27.122 2.163 22.829 1.00 97.12 819 SER A C 1
ATOM 6362 O O . SER A 1 819 ? -28.099 1.708 22.231 1.00 97.12 819 SER A O 1
ATOM 6364 N N . TRP A 1 820 ? -27.092 3.424 23.266 1.00 95.00 820 TRP A N 1
ATOM 6365 C CA . TRP A 1 820 ? -28.267 4.300 23.276 1.00 95.00 820 TRP A CA 1
ATOM 6366 C C . TRP A 1 820 ? -27.897 5.773 23.052 1.00 95.00 820 TRP A C 1
ATOM 6368 O O . TRP A 1 820 ? -26.756 6.181 23.257 1.00 95.00 820 TRP A O 1
ATOM 6378 N N . GLY A 1 821 ? -28.879 6.585 22.655 1.00 93.94 821 GLY A N 1
ATOM 6379 C CA . GLY A 1 821 ? -28.710 8.021 22.421 1.00 93.94 821 GLY A CA 1
ATOM 6380 C C . GLY A 1 821 ? -29.921 8.835 22.877 1.00 93.94 821 GLY A C 1
ATOM 6381 O O . GLY A 1 821 ? -31.050 8.337 22.958 1.00 93.94 821 GLY A O 1
ATOM 6382 N N . THR A 1 822 ? -29.705 10.111 23.203 1.00 92.44 822 THR A N 1
ATOM 6383 C CA . THR A 1 822 ? -30.789 11.007 23.650 1.00 92.44 822 THR A CA 1
ATOM 6384 C C . THR A 1 822 ? -31.679 11.443 22.482 1.00 92.44 822 THR A C 1
ATOM 6386 O O . THR A 1 822 ? -32.895 11.596 22.638 1.00 92.44 822 THR A O 1
ATOM 6389 N N . TYR A 1 823 ? -31.112 11.549 21.281 1.00 91.25 823 TYR A N 1
ATOM 6390 C CA . TYR A 1 823 ? -31.803 11.899 20.041 1.00 91.25 823 TYR A CA 1
ATOM 6391 C C . TYR A 1 823 ? -31.911 10.696 19.092 1.00 91.25 823 TYR A C 1
ATOM 6393 O O . TYR A 1 823 ? -31.194 9.719 19.245 1.00 91.25 823 TYR A O 1
ATOM 6401 N N . ASP A 1 824 ? -32.821 10.769 18.122 1.00 91.81 824 ASP A N 1
ATOM 6402 C CA . ASP A 1 824 ? -32.863 9.865 16.966 1.00 91.81 824 ASP A CA 1
ATOM 6403 C C . ASP A 1 824 ? -33.142 10.741 15.732 1.00 91.81 824 ASP A C 1
ATOM 6405 O O . ASP A 1 824 ? -34.262 11.244 15.588 1.00 91.81 824 ASP A O 1
ATOM 6409 N N . PRO A 1 825 ? -32.149 10.990 14.861 1.00 91.69 825 PRO A N 1
ATOM 6410 C CA . PRO A 1 825 ? -32.345 11.803 13.667 1.00 91.69 825 PRO A CA 1
ATOM 6411 C C . PRO A 1 825 ? -33.103 11.054 12.559 1.00 91.69 825 PRO A C 1
ATOM 6413 O O . PRO A 1 825 ? -33.492 11.676 11.573 1.00 91.69 825 PRO A O 1
ATOM 6416 N N . CYS A 1 826 ? -33.342 9.742 12.685 1.00 91.69 826 CYS A N 1
ATOM 6417 C CA . CYS A 1 826 ? -34.004 8.932 11.660 1.00 91.69 826 CYS A CA 1
ATOM 6418 C C . CYS A 1 826 ? -35.506 8.688 11.908 1.00 91.69 826 CYS A C 1
ATOM 6420 O O . CYS A 1 826 ? -36.126 7.967 11.123 1.00 91.69 826 CYS A O 1
ATOM 6422 N N . VAL A 1 827 ? -36.128 9.296 12.932 1.00 87.50 827 VAL A N 1
ATOM 6423 C CA . VAL A 1 827 ? -37.540 9.052 13.327 1.00 87.50 827 VAL A CA 1
ATOM 6424 C C . VAL A 1 827 ? -38.525 9.098 12.151 1.00 87.50 827 VAL A C 1
ATOM 6426 O O . VAL A 1 827 ? -39.435 8.274 12.078 1.00 87.50 827 VAL A O 1
ATOM 6429 N N . LYS A 1 828 ? -38.353 10.031 11.205 1.00 85.00 828 LYS A N 1
ATOM 6430 C CA . LYS A 1 828 ? -39.259 10.173 10.050 1.00 85.00 828 LYS A CA 1
ATOM 6431 C C . LYS A 1 828 ? -39.036 9.132 8.934 1.00 85.00 828 LYS A C 1
ATOM 6433 O O . LYS A 1 828 ? -39.773 9.165 7.952 1.00 85.00 828 LYS A O 1
ATOM 6438 N N . LYS A 1 829 ? -38.020 8.260 9.037 1.00 82.81 829 LYS A N 1
ATOM 6439 C CA . LYS A 1 829 ? -37.619 7.226 8.051 1.00 82.81 829 LYS A CA 1
ATOM 6440 C C . LYS A 1 829 ? -37.544 7.721 6.586 1.00 82.81 829 LYS A C 1
ATOM 6442 O O . LYS A 1 829 ? -37.810 6.967 5.652 1.00 82.81 829 LYS A O 1
ATOM 6447 N N . ARG A 1 830 ? -37.215 9.003 6.370 1.00 87.25 830 ARG A N 1
ATOM 6448 C CA . ARG A 1 830 ? -37.205 9.642 5.038 1.00 87.25 830 ARG A CA 1
ATOM 6449 C C . ARG A 1 830 ? -35.923 9.311 4.285 1.00 87.25 830 ARG A C 1
ATOM 6451 O O . ARG A 1 830 ? -34.855 9.300 4.886 1.00 87.25 830 ARG A O 1
ATOM 6458 N N . LYS A 1 831 ? -36.009 9.157 2.964 1.00 86.69 831 LYS A N 1
ATOM 6459 C CA . LYS A 1 831 ? -34.842 9.035 2.080 1.00 86.69 831 LYS A CA 1
ATOM 6460 C C . LYS A 1 831 ? -34.736 10.223 1.119 1.00 86.69 831 LYS A C 1
ATOM 6462 O O . LYS A 1 831 ? -35.751 10.831 0.784 1.00 86.69 831 LYS A O 1
ATOM 6467 N N . ASN A 1 832 ? -33.512 10.580 0.731 1.00 86.88 832 ASN A N 1
ATOM 6468 C CA . ASN A 1 832 ? -33.231 11.587 -0.295 1.00 86.88 832 ASN A CA 1
ATOM 6469 C C . ASN A 1 832 ? -33.404 10.994 -1.710 1.00 86.88 832 ASN A C 1
ATOM 6471 O O . ASN A 1 832 ? -33.690 9.806 -1.863 1.00 86.88 832 ASN A O 1
ATOM 6475 N N . ASN A 1 833 ? -33.208 11.810 -2.750 1.00 85.38 833 ASN A N 1
ATOM 6476 C CA . ASN A 1 833 ? -33.355 11.381 -4.149 1.00 85.38 833 ASN A CA 1
ATOM 6477 C C . ASN A 1 833 ? -32.390 10.245 -4.551 1.00 85.38 833 ASN A C 1
ATOM 6479 O O . ASN A 1 833 ? -32.682 9.510 -5.489 1.00 85.38 833 ASN A O 1
ATOM 6483 N N . ASN A 1 834 ? -31.281 10.074 -3.824 1.00 81.88 834 ASN A N 1
ATOM 6484 C CA . ASN A 1 834 ? -30.297 9.009 -4.034 1.00 81.88 834 ASN A CA 1
ATOM 6485 C C . ASN A 1 834 ? -30.645 7.731 -3.240 1.00 81.88 834 ASN A C 1
ATOM 6487 O O . ASN A 1 834 ? -29.892 6.761 -3.259 1.00 81.88 834 ASN A O 1
ATOM 6491 N N . GLY A 1 835 ? -31.769 7.720 -2.514 1.00 80.38 835 GLY A N 1
ATOM 6492 C CA . GLY A 1 835 ? -32.200 6.598 -1.685 1.00 80.38 835 GLY A CA 1
ATOM 6493 C C . GLY A 1 835 ? -31.509 6.507 -0.321 1.00 80.38 835 GLY A C 1
ATOM 6494 O O . GLY A 1 835 ? -31.633 5.477 0.336 1.00 80.38 835 GLY A O 1
ATOM 6495 N N . GLU A 1 836 ? -30.813 7.545 0.141 1.00 85.62 836 GLU A N 1
ATOM 6496 C CA . GLU A 1 836 ? -30.055 7.573 1.406 1.00 85.62 836 GLU A CA 1
ATOM 6497 C C . GLU A 1 836 ? -30.898 8.171 2.542 1.00 85.62 836 GLU A C 1
ATOM 6499 O O . GLU A 1 836 ? -31.701 9.072 2.298 1.00 85.62 836 GLU A O 1
ATOM 6504 N N . MET A 1 837 ? -30.751 7.696 3.781 1.00 88.12 837 MET A N 1
ATOM 6505 C CA . MET A 1 837 ? -31.558 8.138 4.923 1.00 88.12 837 MET A CA 1
ATOM 6506 C C . MET A 1 837 ? -31.263 9.596 5.303 1.00 88.12 837 MET A C 1
ATOM 6508 O O . MET A 1 837 ? -30.132 9.970 5.610 1.00 88.12 837 MET A O 1
ATOM 6512 N N . ILE A 1 838 ? -32.309 10.421 5.337 1.00 88.88 838 ILE A N 1
ATOM 6513 C CA . ILE A 1 838 ? -32.225 11.809 5.789 1.00 88.88 838 ILE A CA 1
ATOM 6514 C C . ILE A 1 838 ? -32.209 11.818 7.315 1.00 88.88 838 ILE A C 1
ATOM 6516 O O . ILE A 1 838 ? -33.187 11.442 7.960 1.00 88.88 838 ILE A O 1
ATOM 6520 N N . ARG A 1 839 ? -31.097 12.298 7.866 1.00 90.56 839 ARG A N 1
ATOM 6521 C CA . ARG A 1 839 ? -30.914 12.577 9.289 1.00 90.56 839 ARG A CA 1
ATOM 6522 C C . ARG A 1 839 ? -31.454 13.978 9.584 1.00 90.56 839 ARG A C 1
ATOM 6524 O O . ARG A 1 839 ? -30.960 14.957 9.035 1.00 90.56 839 ARG A O 1
ATOM 6531 N N . ASP A 1 840 ? -32.516 14.056 10.380 1.00 89.81 840 ASP A N 1
ATOM 6532 C CA . ASP A 1 840 ? -33.131 15.315 10.801 1.00 89.81 840 ASP A CA 1
ATOM 6533 C C . ASP A 1 840 ? -32.241 16.073 11.806 1.00 89.81 840 ASP A C 1
ATOM 6535 O O . ASP A 1 840 ? -31.560 15.478 12.639 1.00 89.81 840 ASP A O 1
ATOM 6539 N N . ASP A 1 841 ? -32.291 17.404 11.752 1.00 86.69 841 ASP A N 1
ATOM 6540 C CA . ASP A 1 841 ? -31.623 18.291 12.707 1.00 86.69 841 ASP A CA 1
ATOM 6541 C C . ASP A 1 841 ? -32.346 18.303 14.073 1.00 86.69 841 ASP A C 1
ATOM 6543 O O . ASP A 1 841 ? -33.574 18.467 14.112 1.00 86.69 841 ASP A O 1
ATOM 6547 N N . PRO A 1 842 ? -31.633 18.223 15.215 1.00 86.00 842 PRO A N 1
ATOM 6548 C CA . PRO A 1 842 ? -32.252 18.373 16.527 1.00 86.00 842 PRO A CA 1
ATOM 6549 C C . PRO A 1 842 ? -32.695 19.824 16.763 1.00 86.00 842 PRO A C 1
ATOM 6551 O O . PRO A 1 842 ? -31.994 20.776 16.390 1.00 86.00 842 PRO A O 1
ATOM 6554 N N . ASN A 1 843 ? -33.845 19.963 17.436 1.00 84.12 843 ASN A N 1
ATOM 6555 C CA . ASN A 1 843 ? -34.507 21.229 17.770 1.00 84.12 843 ASN A CA 1
ATOM 6556 C C . ASN A 1 843 ? -33.541 22.290 18.326 1.00 84.12 843 ASN A C 1
ATOM 6558 O O . ASN A 1 843 ? -32.602 21.979 19.059 1.00 84.12 843 ASN A O 1
ATOM 6562 N N . LYS A 1 844 ? -33.801 23.569 18.026 1.00 79.69 844 LYS A N 1
ATOM 6563 C CA . LYS A 1 844 ? -32.946 24.691 18.447 1.00 79.69 844 LYS A CA 1
ATOM 6564 C C . LYS A 1 844 ? -32.747 24.698 19.972 1.00 79.69 844 LYS A C 1
ATOM 6566 O O . LYS A 1 844 ? -33.714 24.783 20.720 1.00 79.69 844 LYS A O 1
ATOM 6571 N N . GLY A 1 845 ? -31.488 24.625 20.408 1.00 78.50 845 GLY A N 1
ATOM 6572 C CA . GLY A 1 845 ? -31.092 24.550 21.821 1.00 78.50 845 GLY A CA 1
ATOM 6573 C C . GLY A 1 845 ? -30.929 23.128 22.376 1.00 78.50 845 GLY A C 1
ATOM 6574 O O . GLY A 1 845 ? -30.267 22.964 23.397 1.00 78.50 845 GLY A O 1
ATOM 6575 N N . TYR A 1 846 ? -31.453 22.099 21.704 1.00 85.00 846 TYR A N 1
ATOM 6576 C CA . TYR A 1 846 ? -31.254 20.704 22.102 1.00 85.00 846 TYR A CA 1
ATOM 6577 C C . TYR A 1 846 ? -29.831 20.237 21.765 1.00 85.00 846 TYR A C 1
ATOM 6579 O O . TYR A 1 846 ? -29.343 20.472 20.657 1.00 85.00 846 TYR A O 1
ATOM 6587 N N . LYS A 1 847 ? -29.177 19.548 22.708 1.00 88.19 847 LYS A N 1
ATOM 6588 C CA . LYS A 1 847 ? -27.824 18.990 22.553 1.00 88.19 847 LYS A CA 1
ATOM 6589 C C . LYS A 1 847 ? -27.880 17.460 22.627 1.00 88.19 847 LYS A C 1
ATOM 6591 O O . LYS A 1 847 ? -27.947 16.924 23.736 1.00 88.19 847 LYS A O 1
ATOM 6596 N N . PRO A 1 848 ? -27.861 16.742 21.489 1.00 91.25 848 PRO A N 1
ATOM 6597 C CA . PRO A 1 848 ? -27.781 15.287 21.497 1.00 91.25 848 PRO A CA 1
ATOM 6598 C C . PRO A 1 848 ? -26.515 14.746 22.160 1.00 91.25 848 PRO A C 1
ATOM 6600 O O . PRO A 1 848 ? -25.483 15.427 22.245 1.00 91.25 848 PRO A O 1
ATOM 6603 N N . ARG A 1 849 ? -26.630 13.492 22.592 1.00 93.62 849 ARG A N 1
ATOM 6604 C CA . ARG A 1 849 ? -25.563 12.623 23.081 1.00 93.62 849 ARG A CA 1
ATOM 6605 C C . ARG A 1 849 ? -25.812 11.209 22.589 1.00 93.62 849 ARG A C 1
ATOM 6607 O O . ARG A 1 849 ? -26.962 10.766 22.603 1.00 93.62 849 ARG A O 1
ATOM 6614 N N . ASP A 1 850 ? -24.735 10.515 22.264 1.00 96.44 850 ASP A N 1
ATOM 6615 C CA . ASP A 1 850 ? -24.720 9.079 22.004 1.00 96.44 850 ASP A CA 1
ATOM 6616 C C . ASP A 1 850 ? -23.748 8.403 22.973 1.00 96.44 850 ASP A C 1
ATOM 6618 O O . ASP A 1 850 ? -22.692 8.959 23.299 1.00 96.44 850 ASP A O 1
ATOM 6622 N N . PHE A 1 851 ? -24.131 7.221 23.453 1.00 97.69 851 PHE A N 1
ATOM 6623 C CA . PHE A 1 851 ? -23.451 6.475 24.505 1.00 97.69 851 PHE A CA 1
ATOM 6624 C C . PHE A 1 851 ? -23.138 5.047 24.054 1.00 97.69 851 PHE A C 1
ATOM 6626 O O . PHE A 1 851 ? -23.964 4.351 23.452 1.00 97.69 851 PHE A O 1
ATOM 6633 N N . TYR A 1 852 ? -21.924 4.601 24.375 1.00 98.44 852 TYR A N 1
ATOM 6634 C CA . TYR A 1 852 ? -21.342 3.372 23.840 1.00 98.44 852 TYR A CA 1
ATOM 6635 C C . TYR A 1 852 ? -20.656 2.583 24.954 1.00 98.44 852 TYR A C 1
ATOM 6637 O O . TYR A 1 852 ? -19.927 3.176 25.750 1.00 98.44 852 TYR A O 1
ATOM 6645 N N . ILE A 1 853 ? -20.832 1.262 24.999 1.00 98.56 853 ILE A N 1
ATOM 6646 C CA . ILE A 1 853 ? -20.117 0.410 25.963 1.00 98.56 853 ILE A CA 1
ATOM 6647 C C . ILE A 1 853 ? -18.642 0.337 25.560 1.00 98.56 853 ILE A C 1
ATOM 6649 O O . ILE A 1 853 ? -18.333 -0.121 24.462 1.00 98.56 853 ILE A O 1
ATOM 6653 N N . SER A 1 854 ? -17.746 0.793 26.437 1.00 98.25 854 SER A N 1
ATOM 6654 C CA . SER A 1 854 ? -16.289 0.783 26.265 1.00 98.25 854 SER A CA 1
ATOM 6655 C C . SER A 1 854 ? -15.736 -0.637 26.331 1.00 98.25 854 SER A C 1
ATOM 6657 O O . SER A 1 854 ? -15.901 -1.320 27.343 1.00 98.25 854 SER A O 1
ATOM 6659 N N . LEU A 1 855 ? -15.006 -1.068 25.299 1.00 98.25 855 LEU A N 1
ATOM 6660 C CA . LEU A 1 855 ? -14.424 -2.417 25.253 1.00 98.25 855 LEU A CA 1
ATOM 6661 C C . LEU A 1 855 ? -13.189 -2.597 26.150 1.00 98.25 855 LEU A C 1
ATOM 6663 O O . LEU A 1 855 ? -12.746 -3.726 26.357 1.00 98.25 855 LEU A O 1
ATOM 6667 N N . PHE A 1 856 ? -12.676 -1.514 26.740 1.00 97.19 856 PHE A N 1
ATOM 6668 C CA . PHE A 1 856 ? -11.697 -1.570 27.830 1.00 97.19 856 PHE A CA 1
ATOM 6669 C C . PHE A 1 856 ? -12.354 -1.911 29.178 1.00 97.19 856 PHE A C 1
ATOM 6671 O O . PHE A 1 856 ? -11.771 -2.617 29.992 1.00 97.19 856 PHE A O 1
ATOM 6678 N N . GLN A 1 857 ? -13.603 -1.484 29.389 1.00 96.62 857 GLN A N 1
ATOM 6679 C CA . GLN A 1 857 ? -14.320 -1.596 30.670 1.00 96.62 857 GLN A CA 1
ATOM 6680 C C . GLN A 1 857 ? -15.111 -2.913 30.827 1.00 96.62 857 GLN A C 1
ATOM 6682 O O . GLN A 1 857 ? -15.815 -3.101 31.815 1.00 96.62 857 GLN A O 1
ATOM 6687 N N . VAL A 1 858 ? -15.004 -3.825 29.852 1.00 96.75 858 VAL A N 1
ATOM 6688 C CA . VAL A 1 858 ? -15.615 -5.173 29.855 1.00 96.75 858 VAL A CA 1
ATOM 6689 C C . VAL A 1 858 ? -14.607 -6.272 29.471 1.00 96.75 858 VAL A C 1
ATOM 6691 O O . VAL A 1 858 ? -14.985 -7.362 29.037 1.00 96.75 858 VAL A O 1
ATOM 6694 N N . GLN A 1 859 ? -13.307 -5.990 29.618 1.00 96.19 859 GLN A N 1
ATOM 6695 C CA . GLN A 1 859 ? -12.213 -6.884 29.219 1.00 96.19 859 GLN A CA 1
ATOM 6696 C C . GLN A 1 859 ? -12.286 -8.269 29.868 1.00 96.19 859 GLN A C 1
ATOM 6698 O O . GLN A 1 859 ? -12.090 -9.259 29.168 1.00 96.19 859 GLN A O 1
ATOM 6703 N N . ASP A 1 860 ? -12.618 -8.364 31.156 1.00 95.44 860 ASP A N 1
ATOM 6704 C CA . ASP A 1 860 ? -12.697 -9.649 31.867 1.00 95.44 860 ASP A CA 1
ATOM 6705 C C . ASP A 1 860 ? -13.738 -10.589 31.238 1.00 95.44 860 ASP A C 1
ATOM 6707 O O . ASP A 1 860 ? -13.487 -11.782 31.051 1.00 95.44 860 ASP A O 1
ATOM 6711 N N . TRP A 1 861 ? -14.886 -10.039 30.832 1.00 97.56 861 TRP A N 1
ATOM 6712 C CA . TRP A 1 861 ? -15.949 -10.782 30.157 1.00 97.56 861 TRP A CA 1
ATOM 6713 C C . TRP A 1 861 ? -15.590 -11.156 28.716 1.00 97.56 861 TRP A C 1
ATOM 6715 O O . TRP A 1 861 ? -15.883 -12.276 28.291 1.00 97.56 861 TRP A O 1
ATOM 6725 N N . LEU A 1 862 ? -14.928 -10.258 27.974 1.00 97.50 862 LEU A N 1
ATOM 6726 C CA . LEU A 1 862 ? -14.424 -10.556 26.629 1.00 97.50 862 LEU A CA 1
ATOM 6727 C C . LEU A 1 862 ? -13.395 -11.694 26.679 1.00 97.50 862 LEU A C 1
ATOM 6729 O O . LEU A 1 862 ? -13.545 -12.687 25.973 1.00 97.50 862 LEU A O 1
ATOM 6733 N N . ARG A 1 863 ? -12.403 -11.594 27.571 1.00 96.19 863 ARG A N 1
ATOM 6734 C CA . ARG A 1 863 ? -11.351 -12.603 27.783 1.00 96.19 863 ARG A CA 1
ATOM 6735 C C . ARG A 1 863 ? -11.942 -13.962 28.143 1.00 96.19 863 ARG A C 1
ATOM 6737 O O . ARG A 1 863 ? -11.638 -14.946 27.480 1.00 96.19 863 ARG A O 1
ATOM 6744 N N . LYS A 1 864 ? -12.857 -14.003 29.118 1.00 96.06 864 LYS A N 1
ATOM 6745 C CA . LYS A 1 864 ? -13.564 -15.217 29.570 1.00 96.06 864 LYS A CA 1
ATOM 6746 C C . LYS A 1 864 ? -14.266 -15.996 28.447 1.00 96.06 864 LYS A C 1
ATOM 6748 O O . LYS A 1 864 ? -14.424 -17.209 28.570 1.00 96.06 864 LYS A O 1
ATOM 6753 N N . HIS A 1 865 ? -14.727 -15.318 27.396 1.00 96.44 865 HIS A N 1
ATOM 6754 C CA . HIS A 1 865 ? -15.525 -15.929 26.327 1.00 96.44 865 HIS A CA 1
ATOM 6755 C C . HIS A 1 865 ? -14.794 -16.064 24.985 1.00 96.44 865 HIS A C 1
ATOM 6757 O O . HIS A 1 865 ? -15.271 -16.801 24.121 1.00 96.44 865 HIS A O 1
ATOM 6763 N N . LEU A 1 866 ? -13.659 -15.380 24.807 1.00 95.50 866 LEU A N 1
ATOM 6764 C CA . LEU A 1 866 ? -12.921 -15.305 23.542 1.00 95.50 866 LEU A CA 1
ATOM 6765 C C . LEU A 1 866 ? -11.474 -15.820 23.629 1.00 95.50 866 LEU A C 1
ATOM 6767 O O . LEU A 1 866 ? -10.818 -15.852 22.594 1.00 95.50 866 LEU A O 1
ATOM 6771 N N . ASP A 1 867 ? -10.980 -16.255 24.795 1.00 88.12 867 ASP A N 1
ATOM 6772 C CA . ASP A 1 867 ? -9.624 -16.811 25.006 1.00 88.12 867 ASP A CA 1
ATOM 6773 C C . ASP A 1 867 ? -9.179 -17.843 23.947 1.00 88.12 867 ASP A C 1
ATOM 6775 O O . ASP A 1 867 ? -8.033 -17.846 23.500 1.00 88.12 867 ASP A O 1
ATOM 6779 N N . LYS A 1 868 ? -10.105 -18.702 23.513 1.00 86.94 868 LYS A N 1
ATOM 6780 C CA . LYS A 1 868 ? -9.890 -19.766 22.515 1.00 86.94 868 LYS A CA 1
ATOM 6781 C C . LYS A 1 868 ? -9.980 -19.300 21.062 1.00 86.94 868 LYS A C 1
ATOM 6783 O O . LYS A 1 868 ? -9.734 -20.097 20.162 1.00 86.94 868 LYS A O 1
ATOM 6788 N N . SER A 1 869 ? -10.373 -18.051 20.824 1.00 85.56 869 SER A N 1
ATOM 6789 C CA . SER A 1 869 ? -10.582 -17.475 19.486 1.00 85.56 869 SER A CA 1
ATOM 6790 C C . SER A 1 869 ? -9.738 -16.224 19.230 1.00 85.56 869 SER A C 1
ATOM 6792 O O . SER A 1 869 ? -9.508 -15.886 18.074 1.00 85.56 869 SER A O 1
ATOM 6794 N N . LEU A 1 870 ? -9.276 -15.539 20.278 1.00 89.25 870 LEU A N 1
ATOM 6795 C CA . LEU A 1 870 ? -8.435 -14.346 20.230 1.00 89.25 870 LEU A CA 1
ATOM 6796 C C . LEU A 1 870 ? -7.416 -14.403 21.373 1.00 89.25 870 LEU A C 1
ATOM 6798 O O . LEU A 1 870 ? -7.773 -14.630 22.527 1.00 89.25 870 LEU A O 1
ATOM 6802 N N . ARG A 1 871 ? -6.143 -14.144 21.066 1.00 89.50 871 ARG A N 1
ATOM 6803 C CA . ARG A 1 871 ? -5.085 -14.051 22.080 1.00 89.50 871 ARG A CA 1
ATOM 6804 C C . ARG A 1 871 ? -5.072 -12.658 22.701 1.00 89.50 871 ARG A C 1
ATOM 6806 O O . ARG A 1 871 ? -4.960 -11.669 21.976 1.00 89.50 871 ARG A O 1
ATOM 6813 N N . PHE A 1 872 ? -5.167 -12.584 24.027 1.00 92.69 872 PHE A N 1
ATOM 6814 C CA . PHE A 1 872 ? -5.181 -11.333 24.789 1.00 92.69 872 PHE A CA 1
ATOM 6815 C C . PHE A 1 872 ? -3.841 -11.067 25.486 1.00 92.69 872 PHE A C 1
ATOM 6817 O O . PHE A 1 872 ? -3.229 -11.981 26.032 1.00 92.69 872 PHE A O 1
ATOM 6824 N N . ILE A 1 873 ? -3.425 -9.801 25.515 1.00 92.00 873 ILE A N 1
ATOM 6825 C CA . ILE A 1 873 ? -2.186 -9.330 26.165 1.00 92.00 873 ILE A CA 1
ATOM 6826 C C . ILE A 1 873 ? -2.407 -9.053 27.671 1.00 92.00 873 ILE A C 1
ATOM 6828 O O . ILE A 1 873 ? -3.566 -9.033 28.110 1.00 92.00 873 ILE A O 1
ATOM 6832 N N . PRO A 1 874 ? -1.356 -8.825 28.486 1.00 90.31 874 PRO A N 1
ATOM 6833 C CA . PRO A 1 874 ? -1.488 -8.459 29.902 1.00 90.31 874 PRO A CA 1
ATOM 6834 C C . PRO A 1 874 ? -2.384 -7.232 30.156 1.00 90.31 874 PRO A C 1
ATOM 6836 O O . PRO A 1 874 ? -2.603 -6.411 29.269 1.00 90.31 874 PRO A O 1
ATOM 6839 N N . MET A 1 875 ? -2.942 -7.122 31.366 1.00 87.75 875 MET A N 1
ATOM 6840 C CA . MET A 1 875 ? -3.896 -6.055 31.726 1.00 87.75 875 MET A CA 1
ATOM 6841 C C . MET A 1 875 ? -3.243 -4.797 32.318 1.00 87.75 875 MET A C 1
ATOM 6843 O O . MET A 1 875 ? -3.744 -3.702 32.072 1.00 87.75 875 MET A O 1
ATOM 6847 N N . GLN A 1 876 ? -2.169 -4.973 33.098 1.00 76.44 876 GLN A N 1
ATOM 6848 C CA . GLN A 1 876 ? -1.345 -3.902 33.674 1.00 76.44 876 GLN A CA 1
ATOM 6849 C C . GLN A 1 876 ? -0.408 -3.374 32.601 1.00 76.44 876 GLN A C 1
ATOM 6851 O O . GLN A 1 876 ? 0.411 -4.210 32.172 1.00 76.44 876 GLN A O 1
#

Radius of gyration: 38.71 Å; chains: 1; bounding box: 115×99×119 Å

Secondary structure (DSSP, 8-state):
---------------------------------------------------------------------------------------------------------------------------------------------PPP--EETSEEEESSTTSTT-EEEEE--TTEEEES-SEEEBPTTS-B--EE-TTS-EES-EEEEE-EEEPP---TTEEEES--SEEETT-EEEEEEPTT-EEES-SEEEB-TTS-B-SPPPEEE-S-SSSPPPPPPTTEEEE----STT-EEEEEE-TT-EEES-SEEEB-TTSSB-SPPPEEE-TT--B-HHHHIIIIIHHTTTTTS--------TT------------PPPTT-EEEEEEEEE-STTT-HHHHHHHHHHHHHHHHHHHTSSS-EEEEEEEESSSEEEEE-TTSSGGG-HHHHHHHHHHH--GGGGTT-----HHHHHHHHHHHHHHHHHHSHHHHTTEEEEEEEES-S---SSS-HHHHHHHHHHHTTTTTT-GGGEEEEEEEETTS---HHHHHHHS---TT---EEEESSHHHHHHHHHSSS-TTS-SS--SB----TT--HHHHSTTEEEEE-TT-TT--EEEEE-SSSEEEE-SGGGTT----TT-EEEETTTEEEEEEEEEE-TT--TTTTGGGT-S---TT--EEEEESSPPPPBTTB-PPBPTTBHHHHHHTTPPTTT--HHHHHHHHH-SSEEEEEEE-TTS-EEEEEEE-TTTHHHHHGGGSSGGGTT-S-GGGTS-TTEEEE---TTT-PPPPTTTTTPEEEEEETTEEEEEEEEEEES--TTTT--B-TTSPBP-PPP-TT----EEEEETTTTHHHHHHHHTTTS-B----

Sequence (876 aa):
MAKTLVFTEVGRGVRSLDSELKCFKAASPRGKYERCGDGARVAQLRVNARAGTPVAKLHFPPPSQGFVLSSGKGGPKAERLFRGWLATFAVEFPCFCGCGVESGAAIGIPRRRNMIPELCWLSSFVAAIATQSLVLDGTPSCPRVSIQGGDISLSDGYRPESILTFSCPAGTYPYPTPSRVCQSDGKWTPMHHPNGKPTKVARCRDIRCPGQTDFENGFFAPRRTFHPIGDILSFQCSDGYQLLGSSQRYCQPNGIWNGTAPVCDDGVGHCRSLAVPPGAIATGKGNRLGDRISFQCQNNLDLIGSSQRVCMLDGEWSDMQPSCRASYSYDRAEDVKAEFGASLTDVLSEVSTFEVDPSGTVQTPSLGRRLILTKDSILYVYFLLDASHSVTEPNFSIFKDAVSQIIIRISSFDVPVKFSVISYASQPKTVVDIGDDEAEEADMVLEMMESNMNYKDHGNATGTNIHAALSAVYEMMINEEKFSKDQWSKVRHAIILLTDGKSNLGASPKLAVRSIEGMVDVRQNRNDYLDIYVFGIGNLNVDLTAMNEIASKKSGERHVFVMENPQELKKAFEDLLDPRDLEDICGLSNYSDNARWDQKNPWHVRLQNPYHMDSTCRGALISSTWVLTAAHCFNHLKNTSNWIVVLGGEIRIKIKRRIDHELYNIRAKTAQGIQEFYDYDISLLELEKPVSFGGRIRPICLPCTEGASRAMKKKPGTTTCRDHELELLSFEKVPAEFISLDHKRMNVQIKTKRSRPTCVSGAIQKIYSNVSNVDEVVTDRFLCSGEDKSLEAYTCKGESGGSLFVERRERHFQVGVISWGTYDPCVKKRKNNNGEMIRDDPNKGYKPRDFYISLFQVQDWLRKHLDKSLRFIPMQ

Organism: Crotalus adamanteus (NCBI:txid8729)

InterPro domains:
  IPR000436 Sushi/SCR/CCP domain [PF00084] (142-191)
  IPR000436 Sushi/SCR/CCP domain [PF00084] (209-264)
  IPR000436 Sushi/SCR/CCP domain [PF00084] (281-324)
  IPR000436 Sushi/SCR/CCP domain [PS50923] (140-206)
  IPR000436 Sushi/SCR/CCP domain [PS50923] (207-266)
  IPR000436 Sushi/SCR/CCP domain [PS50923] (269-326)
  IPR000436 Sushi/SCR/CCP domain [SM00032] (142-196)
  IPR000436 Sushi/SCR/CCP domain [SM00032] (209-264)
  IPR000436 Sushi/SCR/CCP domain [SM00032] (271-324)
  IPR000436 Sushi/SCR/CCP domain [cd00033] (142-190)
  IPR000436 Sushi/SCR/CCP domain [cd00033] (209-264)
  IPR000436 Sushi/SCR/CCP domain [cd00033] (271-325)
  IPR001254 Serine proteases, trypsin domain [PF00089] (599-829)
  IPR001254 Serine proteases, trypsin domain [PS50240] (585-867)
  IPR001254 Serine proteases, trypsin domain [SM00020] (584-862)
  IPR001254 Serine proteases, trypsin domain [cd00190] (602-865)
  IPR001314 Peptidase S1A, chymotrypsin family [PR00722] (618-633)
  IPR001314 Peptidase S1A, chymotrypsin family [PR00722] (677-691)
  IPR001314 Peptidase S1A, chymotrypsin family [PR00722] (793-805)
  IPR002035 von Willebrand factor, type A [PF00092] (381-574)

pLDDT: mean 76.76, std 24.33, range [20.38, 98.69]